Protein 8QMD (pdb70)

Foldseek 3Di:
DDDDDPPWDDDPQKTKDWDPFKFFLVVVQVVQVVVVWGFADDPADVSLVVVVVVDDAVFWAFGQWAQDVVVRAIDGVVRHGDDVVGADEDDDRDHQWGWTDHPSHIYTDGRGDMGITMIMDGD/DDDDDPPWDDDPNKTKDWDPFKFFLVVVQVVQVVVVWGFADDPADVSLVVVVVVDDAVFWAFGQWAQDVVVRAIDGVVRHGDDCVRADEPDDRDHQWGWTDHPSHIYTDGRGDMGITMIMDD/DDDDDPPWDDDDQKTKDWDPFKFFLVVVQVVQVVVVWGFADQPADVSLVVVLVPDDAPFWAFGQWAQDVVVRAIDGVVRHGDDCVGADEPDDNDHQWGWTAHNSHIYTDGRGDMGITMIMDGD/DVPDDDPQWDDDPQKTKHWDPFKFFLVVVQVVQVVVVWGFADQPADVSLVVVLVVDDAVFWAFGQWAQDVVVRAIDGVVRHGDDCVRADEDDDSDHQWGWTAHNSHIYTDGRGDIGITMIMDGD/DPDDDDPQWDDDPQKTKHWDPFKFFQVVVQVVQVVVVWGFADQDADVSLVVVLVVDDAVFWAFGQWAQDVVVRAIDGVVRHGDDCVGADEDDDRDHQWGWTAHNSHIYTDGRGDMGITMIMDGD/DPDDDDPQWDDDPQKTKDWDPFKFFLVVVQVVQVVVVWGFADQPADVSLVVVLVVDDAVFWEFGQWFQDVVVRAIDGVVRHGDDVVGADEPDDSDHQWGWTAHNSHIYTDGRGDMGITMIMDGD/DDDPQWDDDPQKTKHWDPFKFFLVVVQVVQVVVVWGFADDPADVSLVVVLVVDDAVFWAFGQWFQDVVVRAIDGVVRHGDDCVGADEPDDNDHQWGWTDHPSHIYTDGRGDIGITMIMDGD/DDDDDPPWDDDPQKTKDWDPFKFFLVVVQVVQVVVVWGFADQPADVSLVVVLVVDDAVFWAFGQWAQDVVVRAIDGVVRHGDDCVGADEDDDRDHQWGWTAHNSHIYTDGRGDMGITMIMDGD/DDDDDPPWDDDPQKTKDWDPFKFFLVVVQVVQVVVVWGFADDPADVSLVVVLVVDDAPFWAFGQWAQDVVVRAIDGVVRHGDDPVGADEDDDRDHQWGWTDHNSHIYTDGRGDMGITMIMDGD/DDDDPPWDDDPQKTKDWDPFKFFLVVVQVVQVVVVWGFADDDADVSLVVVLVVDDAQFWAFGQWAQDVVVRAIDGVVRHGDDCVGADEPDDSDHQWGWTAHRSHIYTDGRGDMGITMIMDGPD

Solvent-accessible surface area: 57070 Å² total; per-residue (Å²): 52,99,48,12,69,23,113,21,12,17,38,122,32,10,2,1,57,20,7,117,130,88,61,18,16,12,56,0,3,13,46,0,21,41,45,140,8,10,0,0,2,3,36,53,132,112,0,20,36,12,0,55,162,46,26,168,51,122,31,63,2,0,0,0,0,44,15,40,27,137,62,118,64,16,13,16,22,7,9,22,48,27,68,94,192,72,14,143,28,84,50,69,57,116,119,86,1,1,0,0,0,41,75,46,90,7,40,6,55,63,19,78,33,84,24,32,2,0,0,0,41,19,116,54,112,64,11,57,27,104,18,16,20,38,131,46,37,8,1,54,21,8,119,127,85,62,18,17,9,56,0,4,12,39,0,18,40,46,163,8,6,0,0,4,4,62,63,109,124,2,20,41,20,0,43,173,36,29,179,90,144,32,60,2,0,0,0,0,41,17,37,26,124,61,120,66,22,4,16,20,7,10,23,61,34,64,82,172,73,14,152,23,93,51,68,57,137,126,89,4,1,0,0,2,47,66,57,92,6,42,8,56,77,18,78,34,86,24,34,3,0,0,1,47,82,84,79,51,11,67,25,108,12,13,15,37,121,48,42,7,1,41,42,5,115,94,85,60,21,18,9,57,0,4,15,34,0,28,45,46,167,9,30,0,0,5,3,89,59,124,113,2,28,41,18,0,59,162,59,23,161,122,130,29,65,3,0,0,0,0,44,18,37,33,100,49,122,68,25,8,16,22,16,9,24,51,34,64,63,170,66,15,142,35,80,51,71,59,102,113,107,1,1,0,0,1,38,89,61,96,4,52,8,55,56,25,87,33,83,25,17,0,1,0,2,44,38,170,100,44,58,45,12,70,33,104,16,12,8,31,119,10,30,2,0,53,15,8,111,120,113,58,18,18,14,60,0,4,13,31,0,28,41,40,157,10,7,0,0,4,3,77,63,125,110,2,23,41,11,0,45,154,50,28,164,82,150,36,64,3,0,0,0,0,46,17,42,25,130,90,122,67,26,16,16,22,13,10,26,56,35,75,85,172,58,19,146,25,88,52,65,60,135,120,112,4,0,0,0,1,44,96,62,93,6,50,8,54,79,25,85,33,74,28,37,2,0,0,0,43,24,125,115,44,50,51,10,76,20,111,16,14,14,32,122,32,21,0,0,50,18,8,122,135,108,60,18,18,13,54,0,4,13,31,0,31,44,35,145,9,14,0,0,4,4,59,54,120,114,1,19,34,15,0,30,168,25,28,174,75,139,29,65,2,0,0,0,0,44,17,36,26,120,79,122,67,26,14,17,23,10,12,25,65,35,54,103,182,59,16,144,34,86,51,69,59,131,120,107,3,1,0,0,0,38,64,66,88,4,35,7,56,79,27,86,34,76,30,41,3,0,0,2,37,37,90,145,10,54,62,10,56,36,127,16,13,19,29,123,35,27,8,1,50,22,7,122,130,104,61,18,18,10,53,0,2,14,45,0,30,52,46,132,10,11,0,0,3,4,62,63,112,113,1,19,43,8,0,38,156,41,26,170,84,145,35,70,3,0,0,0,0,40,18,38,27,123,89,118,68,26,15,17,18,10,12,24,59,36,60,100,186,66,14,166,20,90,51,66,60,133,117,109,4,1,0,0,1,34,79,62,80,6,37,7,57,80,27,88,33,75,28,36,2,0,0,0,45,19,165,102,10,65,25,88,13,2,42,30,124,43,41,8,0,47,35,8,106,119,80,45,17,18,14,55,0,4,13,45,0,27,42,42,166,9,24,0,0,4,3,86,58,111,108,2,16,42,7,0,35,140,46,17,195,44,141,38,75,3,0,0,0,0,40,25,32,21,128,66,110,70,23,8,16,23,12,8,24,57,35,66,95,188,70,15,174,22,108,50,68,59,134,114,106,5,0,0,0,0,38,55,66,107,4,38,10,60,79,24,87,35,85,27,49,2,0,0,2,47,44,174,47,81,64,10,81,34,102,16,8,22,32,122,23,30,4,0,50,14,7,119,125,104,55,17,18,15,63,0,4,13,36,0,32,46,42,151,9,10,0,0,2,3,67,62,110,108,2,27,40,12,0,38,154,51,28,197,60,146,42,68,3,0,0,0,0,45,16,38,26,130,77,122,67,26,14,16,24,6,10,25,60,35,66,90,170,76,23,128,23,81,50,73,53,140,111,98,3,1,0,0,1,43,102,63,82,9,52,7,55,82,25,86,34,74,30,45,2,0,0,0,43,28,125,86,65,51,10,50,33,104,16,9,17,31,126,33,34,2,0,51,34,6,123,117,112,57,16,19,19,60,0,5,14,37,0,29,55,56,141,9,9,0,0,4,3,64,59,116,111,0,16,39,17,0,46,150,61,29,164,65,132,47,76,2,0,0,0,0,43,18,39,25,132,73,123,68,24,15,15,24,7,12,23,52,39,55,108,182,50,21,138,28,88,51,69,58,100,117,108,1,1,0,0,1,30,61,62,75,5,38,8,55,52,25,88,35,74,29,46,0,0,0,0,40,24,114,123,54,10,59,32,87,13,15,25,36,100,32,6,0,1,45,43,5,123,100,111,61,18,20,20,57,0,6,14,31,0,30,44,52,162,10,8,0,0,3,4,60,55,108,116,0,19,47,10,0,44,152,70,22,202,90,152,52,72,4,0,0,0,0,44,17,42,25,133,86,122,68,24,15,16,25,7,12,23,56,37,65,89,167,80,19,164,22,94,49,76,57,136,123,107,3,1,0,0,1,49,79,57,88,5,38,9,56,79,26,88,35,75,29,43,0,0,0,0,33,5,59,176

Sequence (1230 aa):
TVLCQSEWLKYQGKCYWFSNEMKSWSDSYVYCLERKSHLLIIHDQLEMAFIQKNLRQLNYVWIGLNFTSLKMTWTWVDGSPIDSKIFFIKGPAKENSCAAIKESKIFSETCSSVFKWICQYGTTVLCQSEWLKYQGKCYWFSNEMKSWSDSYVYCLERKSHLLIIHDQLEMAFIQKNLRQLNYVWIGLNFTSLKMTWTWVDGSPIDSKIFFIKGPAKENSCAAIKESKIFSETCSSVFKWICQYGTVLCQSEWLKYQGKCYWFSNEMKSWSDSYVYCLERKSHLLIIHDQLEMAFIQKNLRQLNYVWIGLNFTSLKMTWTWVDGSPIDSKIFFIKGPAKENSCAAIKESKIFSETCSSVFKWICQYGTQTVLCQSEWLKYQGKCYWFSNEMKSWSDSYVYCLERKSHLLIIHDQLEMAFIQKNLRQLNYVWIGLNFTSLKMTWTWVDGSPIDSKIFFIKGPAKENSCAAIKESKIFSETCSSVFKWICQYGTQTVLCQSEWLKYQGKCYWFSNEMKSWSDSYVYCLERKSHLLIIHDQLEMAFIQKNLRQLNYVWIGLNFTSLKMTWTWVDGSPIDSKIFFIKGPAKENSCAAIKESKIFSETCSSVFKWICQYGTQTVLCQSEWLKYQGKCYWFSNEMKSWSDSYVYCLERKSHLLIIHDQLEMAFIQKNLRQLNYVWIGLNFTSLKMTWTWVDGSPIDSKIFFIKGPAKENSCAAIKESKIFSETCSSVFKWICQYGTLCQSEWLKYQGKCYWFSNEMKSWSDSYVYCLERKSHLLIIHDQLEMAFIQKNLRQLNYVWIGLNFTSLKMTWTWVDGSPIDSKIFFIKGPAKENSCAAIKESKIFSETCSSVFKWICQYGTTVLCQSEWLKYQGKCYWFSNEMKSWSDSYVYCLERKSHLLIIHDQLEMAFIQKNLRQLNYVWIGLNFTSLKMTWTWVDGSPIDSKIFFIKGPAKENSCAAIKESKIFSETCSSVFKWICQYGTTVLCQSEWLKYQGKCYWFSNEMKSWSDSYVYCLERKSHLLIIHDQLEMAFIQKNLRQLNYVWIGLNFTSLKMTWTWVDGSPIDSKIFFIKGPAKENSCAAIKESKIFSETCSSVFKWICQYGTVLCQSEWLKYQGKCYWFSNEMKSWSDSYVYCLERKSHLLIIHDQLEMAFIQKNLRQLNYVWIGLNFTSLKMTWTWVDGSPIDSKIFFIKGPAKENSCAAIKESKIFSETCSSVFKWICQYGTH

Secondary structure (DSSP, 8-state):
--PPPTTPEEETTEEEEE-SS-B-HHHHHHHHHHTT-EE----SHHHHHHHHHT--SS--EEEEEEE-SSS-SEEETTSPBP-TTT--EES---TTEEEEEETTEEEEEETTS-BEEEEEE--/--S--STTPEEETTEEEEE-SS-B-HHHHHHHHHHTT-EE----SHHHHHHHHHT--SS--EEEEEEE-SSS-SEEETTSPBP-TTT--EES---TTEEEEEETTEEEEEETTS-BEEEEEE--/--PPPTT-EEETTEEEEE-SS-B-HHHHHHHHHHTT-EE----SHHHHHHHHHT--SSS-EEEEEEE-SSS-SEEETTSPBP-TTT--EES---TTEEEEEETTEEEEEETTS-BEEEEEE--/--PPPTTPEEETTEEEEE-SS-B-HHHHHHHHHHTT-EE----SHHHHHHHHHT--SSS-EEEEEEE-SSS-SEEETTSPBP-TTT--EES---TTEEEEEETTEEEEEETTS-BEEEEEE-/-----STT-EEETTEEEEE-SS-B-HHHHHHHHHHTT-EE----SHHHHHHHHHT--SS--EEEEEEE-SSS-SEEETTSPBP-TTT--EES---TTEEEEEETTEEEEEETTS-BEEEEEEE-/------TTPEEETTEEEEE-SS-B-HHHHHHHHHHTT-EE----SHHHHHHHHHT--SS--EEEEEEE-SSS-SEEETTSPBP-TTT--EES---TTEEEEEETTEEEEEETTS-BEEEEEE--/-PPTTPEEETTEEEEE-SS-B-HHHHHHHHHHTT-EE----SHHHHHHHHHTS-SS--EEEEEEE-SSS-SEEETTSPBP-TTT--EES---TTEEEEEETTEEEEEETTS-BEEEEEEE-/-----TTPEEETTEEEEE-SS-B-HHHHHHHHHHTT-EE----SHHHHHHHHHT--SS--EEEEEEE-SSS-SEEETTSPBP-TTT--EES---TTEEEEEETTEEEEEETTS-BEEEEEE--/----STT-EEETTEEEEE-SS-B-HHHHHHHHHHTT-EE----SHHHHHHHHHT--SS--EEEEEEE-SSS-SEEETTSPBP-TTT--EES---TTEEEEEETTEEEEEETTS-BEEEEEE--/---STT-EEETTEEEEE-SS-B-HHHHHHHHHHTT-EE----SHHHHHHHHHT--SSS-EEEEEEE-SSS-SEEETTSPBP-TTT--EES---TTEEEEEETTEEEEEETTS-BEEEEEEE--

InterPro domains:
  IPR001304 C-type lectin-like [PF00059] (133-230)
  IPR001304 C-type lectin-like [PS50041] (121-230)
  IPR001304 C-type lectin-like [SM00034] (114-230)
  IPR016186 C-type lectin-like/link domain superfamily [G3DSA:3.10.100.10] (107-231)
  IPR016187 C-type lectin fold [SSF56436] (109-231)
  IPR033992 Natural killer cell receptor-like, C-type lectin-like domain [cd03593] (114-230)
  IPR051379 C-type Lectin Receptor Immune Modulators [PTHR46746] (1-231)

Nearest PDB structures (foldseek):
  4iop-assembly1_B  TM=9.368E-01  e=1.782E-12  Homo sapiens
  5tzn-assembly2_W  TM=9.310E-01  e=4.386E-12  Mus musculus
  5tzn-assembly1_A  TM=9.303E-01  e=5.493E-12  Mus musculus
  3wh3-assembly1_A  TM=8.884E-01  e=5.878E-10  Homo sapiens
  8h4v-assembly2_B  TM=8.819E-01  e=5.282E-09  Bos taurus

Organism: Homo sapiens (NCBI:txid9606)

Radius of gyration: 33.98 Å; Cα contacts (8 Å, |Δi|>4): 2638; chains: 10; bounding box: 79×84×89 Å

B-factor: mean 96.49, std 35.88, range [35.94, 306.97]

GO terms:
  GO:0004888 transmembrane signaling receptor activity (F, IDA)
  GO:0051132 NK T cell activation (P, IDA)
  GO:0005886 plasma membrane (C, IC)
  GO:0004888 transmembrane signaling receptor activity (F, TAS)
  GO:0005886 plasma membrane (C, TAS)
  GO:0007166 cell surface receptor signaling pathway (P, TAS)
  GO:0016020 membrane (C, TAS)
  GO:0032393 MHC class I receptor activity (F, TAS)

Structure (mmCIF, N/CA/C/O backbone):
data_8QMD
#
_entry.id   8QMD
#
_cell.length_a   183.544
_cell.length_b   183.544
_cell.length_c   123.668
_cell.angle_alpha   90.000
_cell.angle_beta   90.000
_cell.angle_gamma   120.000
#
_symmetry.space_group_name_H-M   'P 61'
#
loop_
_entity.id
_entity.type
_entity.pdbx_description
1 polymer 'Killer cell lectin-like receptor subfamily F member 1'
2 non-polymer 2-acetamido-2-deoxy-beta-D-glucopyranose
3 water water
#
loop_
_atom_site.group_PDB
_atom_site.id
_atom_site.type_symbol
_atom_site.label_atom_id
_atom_site.label_alt_id
_atom_site.label_comp_id
_atom_site.label_asym_id
_atom_site.label_entity_id
_atom_site.label_seq_id
_atom_site.pdbx_PDB_ins_code
_atom_site.Cartn_x
_atom_site.Cartn_y
_atom_site.Cartn_z
_atom_site.occupancy
_atom_site.B_iso_or_equiv
_atom_site.auth_seq_id
_atom_site.auth_comp_id
_atom_site.auth_asym_id
_atom_site.auth_atom_id
_atom_site.pdbx_PDB_model_num
ATOM 1 N N . THR A 1 51 ? -97.128 25.722 19.596 1.000 125.779 51 THR C N 1
ATOM 2 C CA . THR A 1 51 ? -96.912 25.193 20.969 1.000 141.092 51 THR C CA 1
ATOM 3 C C . THR A 1 51 ? -95.741 25.877 21.697 1.000 139.062 51 THR C C 1
ATOM 4 O O . THR A 1 51 ? -95.477 25.429 22.797 1.000 183.217 51 THR C O 1
ATOM 8 N N . VAL A 1 52 ? -95.131 27.009 21.228 1.000 125.795 52 VAL C N 1
ATOM 9 C CA . VAL A 1 52 ? -93.783 27.448 21.593 1.000 107.500 52 VAL C CA 1
ATOM 10 C C . VAL A 1 52 ? -93.706 28.815 22.322 1.000 87.539 52 VAL C C 1
ATOM 11 O O . VAL A 1 52 ? -93.899 29.841 21.732 1.000 78.938 52 VAL C O 1
ATOM 15 N N . LEU A 1 53 ? -93.325 28.781 23.600 1.000 77.564 53 LEU C N 1
ATOM 16 C CA . LEU A 1 53 ? -93.673 29.680 24.689 1.000 74.041 53 LEU C CA 1
ATOM 17 C C . LEU A 1 53 ? -93.017 31.059 24.594 1.000 75.439 53 LEU C C 1
ATOM 18 O O . LEU A 1 53 ? -91.845 31.144 24.403 1.000 86.074 53 LEU C O 1
ATOM 23 N N . CYS A 1 54 ? -93.664 32.141 25.015 1.000 83.268 54 CYS C N 1
ATOM 24 C CA . CYS A 1 54 ? -93.027 33.463 25.109 1.000 74.573 54 CYS C CA 1
ATOM 25 C C . CYS A 1 54 ? -92.349 33.648 26.445 1.000 78.250 54 CYS C C 1
ATOM 26 O O . CYS A 1 54 ? -92.930 33.151 27.414 1.000 83.423 54 CYS C O 1
ATOM 29 N N . GLN A 1 55 ? -91.237 34.454 26.473 1.000 74.092 55 GLN C N 1
ATOM 30 C CA . GLN A 1 55 ? -90.544 34.873 27.709 1.000 80.852 55 GLN C CA 1
ATOM 31 C C . GLN A 1 55 ? -91.630 35.394 28.639 1.000 93.382 55 GLN C C 1
ATOM 32 O O . GLN A 1 55 ? -92.639 35.948 28.172 1.000 95.524 55 GLN C O 1
ATOM 38 N N . SER A 1 56 ? -91.490 35.138 29.949 1.000 89.992 56 SER C N 1
ATOM 39 C CA . SER A 1 56 ? -92.608 35.492 30.803 1.000 97.402 56 SER C CA 1
ATOM 40 C C . SER A 1 56 ? -92.858 36.999 30.717 1.000 99.498 56 SER C C 1
ATOM 41 O O . SER A 1 56 ? -91.915 37.774 30.564 1.000 122.585 56 SER C O 1
ATOM 44 N N . GLU A 1 57 ? -94.130 37.395 30.787 1.000 93.919 57 GLU C N 1
ATOM 45 C CA . GLU A 1 57 ? -94.572 38.777 30.700 1.000 86.417 57 GLU C CA 1
ATOM 46 C C . GLU A 1 57 ? -94.462 39.336 29.275 1.000 75.059 57 GLU C C 1
ATOM 47 O O . GLU A 1 57 ? -94.551 40.529 29.079 1.000 92.908 57 GLU C O 1
ATOM 53 N N . TRP A 1 58 ? -94.297 38.509 28.248 1.000 66.013 58 TRP C N 1
ATOM 54 C CA . TRP A 1 58 ? -94.461 38.950 26.864 1.000 60.998 58 TRP C CA 1
ATOM 55 C C . TRP A 1 58 ? -95.798 38.440 26.335 1.000 60.283 58 TRP C C 1
ATOM 56 O O . TRP A 1 58 ? -96.280 37.433 26.795 1.000 68.491 58 TRP C O 1
ATOM 67 N N . LEU A 1 59 ? -96.378 39.108 25.350 1.000 57.077 59 LEU C N 1
ATOM 68 C CA . LEU A 1 59 ? -97.592 38.660 24.691 1.000 59.237 59 LEU C CA 1
ATOM 69 C C . LEU A 1 59 ? -97.242 37.877 23.445 1.000 58.806 59 LEU C C 1
ATOM 70 O O . LEU A 1 59 ? -96.359 38.250 22.696 1.000 60.007 59 LEU C O 1
ATOM 75 N N . LYS A 1 60 ? -98.015 36.822 23.205 1.000 62.525 60 LYS C N 1
ATOM 76 C CA . LYS A 1 60 ? -97.862 36.028 22.006 1.000 62.284 60 LYS C CA 1
ATOM 77 C C . LYS A 1 60 ? -98.972 36.401 21.059 1.000 61.078 60 LYS C C 1
ATOM 78 O O . LYS A 1 60 ? -100.122 36.530 21.499 1.000 64.637 60 LYS C O 1
ATOM 84 N N . TYR A 1 61 ? -98.600 36.554 19.789 1.000 59.652 61 TYR C N 1
ATOM 85 C CA . TYR A 1 61 ? -99.578 36.730 18.718 1.000 65.304 61 TYR C CA 1
ATOM 86 C C . TYR A 1 61 ? -98.995 36.146 17.435 1.000 69.147 61 TYR C C 1
ATOM 87 O O . TYR A 1 61 ? -97.983 36.657 16.956 1.000 69.801 61 TYR C O 1
ATOM 96 N N . GLN A 1 62 ? -99.697 35.151 16.870 1.000 73.806 62 GLN C N 1
ATOM 97 C CA . GLN A 1 62 ? -99.323 34.475 15.641 1.000 84.283 62 GLN C CA 1
ATOM 98 C C . GLN A 1 62 ? -97.813 34.205 15.564 1.000 87.773 62 GLN C C 1
ATOM 99 O O . GLN A 1 62 ? -97.090 34.707 14.689 1.000 78.359 62 GLN C O 1
ATOM 105 N N . GLY A 1 63 ? -97.332 33.435 16.554 1.000 93.837 63 GLY C N 1
ATOM 106 C CA . GLY A 1 63 ? -95.973 32.907 16.518 1.000 86.699 63 GLY C CA 1
ATOM 107 C C . GLY A 1 63 ? -94.871 33.929 16.744 1.000 81.053 63 GLY C C 1
ATOM 108 O O . GLY A 1 63 ? -93.705 33.561 16.621 1.000 90.128 63 GLY C O 1
ATOM 109 N N . LYS A 1 64 ? -95.238 35.188 17.036 1.000 73.578 64 LYS C N 1
ATOM 110 C CA . LYS A 1 64 ? -94.333 36.230 17.461 1.000 58.059 64 LYS C CA 1
ATOM 111 C C . LYS A 1 64 ? -94.624 36.592 18.915 1.000 58.440 64 LYS C C 1
ATOM 112 O O . LYS A 1 64 ? -95.754 36.397 19.405 1.000 61.509 64 LYS C O 1
ATOM 118 N N . CYS A 1 65 ? -93.596 37.110 19.613 1.000 61.165 65 CYS C N 1
ATOM 119 C CA . CYS A 1 65 ? -93.744 37.602 20.978 1.000 67.807 65 CYS C CA 1
ATOM 120 C C . CYS A 1 65 ? -93.423 39.072 21.071 1.000 63.935 65 CYS C C 1
ATOM 121 O O . CYS A 1 65 ? -92.469 39.512 20.456 1.000 65.320 65 CYS C O 1
ATOM 124 N N . TYR A 1 66 ? -94.223 39.773 21.873 1.000 61.318 66 TYR C N 1
ATOM 125 C CA . TYR A 1 66 ? -94.216 41.218 21.909 1.000 56.167 66 TYR C CA 1
ATOM 126 C C . TYR A 1 66 ? -93.990 41.636 23.345 1.000 60.347 66 TYR C C 1
ATOM 127 O O . TYR A 1 66 ? -94.532 41.003 24.243 1.000 63.801 66 TYR C O 1
ATOM 136 N N . TRP A 1 67 ? -93.169 42.684 23.521 1.000 57.227 67 TRP C N 1
ATOM 137 C CA . TRP A 1 67 ? -92.974 43.338 24.806 1.000 59.239 67 TRP C CA 1
ATOM 138 C C . TRP A 1 67 ? -93.188 44.841 24.654 1.000 59.872 67 TRP C C 1
ATOM 139 O O . TRP A 1 67 ? -92.508 45.465 23.855 1.000 63.639 67 TRP C O 1
ATOM 150 N N . PHE A 1 68 ? -94.149 45.381 25.406 1.000 57.263 68 PHE C N 1
ATOM 151 C CA . PHE A 1 68 ? -94.546 46.767 25.377 1.000 56.025 68 PHE C CA 1
ATOM 152 C C . PHE A 1 68 ? -93.977 47.456 26.622 1.000 53.082 68 PHE C C 1
ATOM 153 O O . PHE A 1 68 ? -94.260 47.037 27.728 1.000 46.212 68 PHE C O 1
ATOM 161 N N . SER A 1 69 ? -93.203 48.534 26.439 1.000 55.863 69 SER C N 1
ATOM 162 C CA . SER A 1 69 ? -92.411 49.098 27.528 1.000 59.116 69 SER C CA 1
ATOM 163 C C . SER A 1 69 ? -93.245 50.001 28.420 1.000 68.388 69 SER C C 1
ATOM 164 O O . SER A 1 69 ? -94.291 50.489 27.968 1.000 72.471 69 SER C O 1
ATOM 167 N N . ASN A 1 70 ? -92.763 50.221 29.646 1.000 78.152 70 ASN C N 1
ATOM 168 C CA . ASN A 1 70 ? -93.350 51.245 30.493 1.000 96.047 70 ASN C CA 1
ATOM 169 C C . ASN A 1 70 ? -92.450 52.460 30.536 1.000 104.428 70 ASN C C 1
ATOM 170 O O . ASN A 1 70 ? -92.951 53.563 30.449 1.000 124.080 70 ASN C O 1
ATOM 175 N N . GLU A 1 71 ? -91.135 52.225 30.600 1.000 102.488 71 GLU C N 1
ATOM 176 C CA . GLU A 1 71 ? -90.138 53.283 30.504 1.000 81.770 71 GLU C CA 1
ATOM 177 C C . GLU A 1 71 ? -90.118 53.826 29.073 1.000 74.276 71 GLU C C 1
ATOM 178 O O . GLU A 1 71 ? -90.755 53.290 28.166 1.000 64.346 71 GLU C O 1
ATOM 184 N N . MET A 1 72 ? -89.448 54.981 28.922 1.000 71.107 72 MET C N 1
ATOM 185 C CA . MET A 1 72 ? -89.242 55.635 27.637 1.000 58.450 72 MET C CA 1
ATOM 186 C C . MET A 1 72 ? -87.754 55.884 27.373 1.000 50.846 72 MET C C 1
ATOM 187 O O . MET A 1 72 ? -86.990 56.025 28.332 1.000 49.309 72 MET C O 1
ATOM 192 N N . LYS A 1 73 ? -87.343 55.865 26.094 1.000 44.358 73 LYS C N 1
ATOM 193 C CA . LYS A 1 73 ? -85.968 56.141 25.705 1.000 46.337 73 LYS C CA 1
ATOM 194 C C . LYS A 1 73 ? -85.819 56.488 24.234 1.000 47.620 73 LYS C C 1
ATOM 195 O O . LYS A 1 73 ? -86.774 56.384 23.471 1.000 43.960 73 LYS C O 1
ATOM 201 N N . SER A 1 74 ? -84.603 56.929 23.873 1.000 52.909 74 SER C N 1
ATOM 202 C CA . SER A 1 74 ? -84.274 57.220 22.484 1.000 55.536 74 SER C CA 1
ATOM 203 C C . SER A 1 74 ? -84.431 55.959 21.651 1.000 52.136 74 SER C C 1
ATOM 204 O O . SER A 1 74 ? -84.357 54.839 22.173 1.000 52.922 74 SER C O 1
ATOM 207 N N . TRP A 1 75 ? -84.671 56.151 20.361 1.000 51.296 75 TRP C N 1
ATOM 208 C CA . TRP A 1 75 ? -84.827 55.031 19.454 1.000 52.149 75 TRP C CA 1
ATOM 209 C C . TRP A 1 75 ? -83.635 54.072 19.568 1.000 58.425 75 TRP C C 1
ATOM 210 O O . TRP A 1 75 ? -83.860 52.903 19.818 1.000 59.812 75 TRP C O 1
ATOM 221 N N . SER A 1 76 ? -82.392 54.583 19.482 1.000 69.927 76 SER C N 1
ATOM 222 C CA . SER A 1 76 ? -81.172 53.791 19.656 1.000 66.554 76 SER C CA 1
ATOM 223 C C . SER A 1 76 ? -81.162 53.035 20.983 1.000 57.649 76 SER C C 1
ATOM 224 O O . SER A 1 76 ? -80.921 51.833 20.997 1.000 66.313 76 SER C O 1
ATOM 227 N N . ASP A 1 77 ? -81.496 53.707 22.082 1.000 53.042 77 ASP C N 1
ATOM 228 C CA . ASP A 1 77 ? -81.479 53.111 23.407 1.000 54.683 77 ASP C CA 1
ATOM 229 C C . ASP A 1 77 ? -82.501 51.999 23.478 1.000 48.903 77 ASP C C 1
ATOM 230 O O . ASP A 1 77 ? -82.210 50.955 24.051 1.000 51.198 77 ASP C O 1
ATOM 235 N N . SER A 1 78 ? -83.671 52.229 22.872 1.000 47.394 78 SER C N 1
ATOM 236 C CA . SER A 1 78 ? -84.754 51.258 22.780 1.000 44.913 78 SER C CA 1
ATOM 237 C C . SER A 1 78 ? -84.272 50.052 22.022 1.000 43.957 78 SER C C 1
ATOM 238 O O . SER A 1 78 ? -84.405 48.950 22.509 1.000 46.942 78 SER C O 1
ATOM 241 N N . TYR A 1 79 ? -83.706 50.290 20.851 1.000 46.913 79 TYR C N 1
ATOM 242 C CA . TYR A 1 79 ? -83.154 49.241 20.006 1.000 51.810 79 TYR C CA 1
ATOM 243 C C . TYR A 1 79 ? -82.115 48.410 20.761 1.000 50.950 79 TYR C C 1
ATOM 244 O O . TYR A 1 79 ? -82.121 47.201 20.653 1.000 48.507 79 TYR C O 1
ATOM 253 N N . VAL A 1 80 ? -81.257 49.055 21.549 1.000 53.866 80 VAL C N 1
ATOM 254 C CA . VAL A 1 80 ? -80.274 48.320 22.327 1.000 53.411 80 VAL C CA 1
ATOM 255 C C . VAL A 1 80 ? -80.996 47.395 23.282 1.000 52.592 80 VAL C C 1
ATOM 256 O O . VAL A 1 80 ? -80.633 46.242 23.354 1.000 57.384 80 VAL C O 1
ATOM 260 N N . TYR A 1 81 ? -82.013 47.921 23.938 1.000 53.047 81 TYR C N 1
ATOM 261 C CA . TYR A 1 81 ? -82.814 47.191 24.912 1.000 60.747 81 TYR C CA 1
ATOM 262 C C . TYR A 1 81 ? -83.355 45.907 24.278 1.000 58.079 81 TYR C C 1
ATOM 263 O O . TYR A 1 81 ? -83.239 44.837 24.870 1.000 56.306 81 TYR C O 1
ATOM 272 N N . CYS A 1 82 ? -83.902 46.025 23.070 1.000 54.769 82 CYS C N 1
ATOM 273 C CA . CYS A 1 82 ? -84.422 44.864 22.371 1.000 62.208 82 CYS C CA 1
ATOM 274 C C . CYS A 1 82 ? -83.306 43.883 22.003 1.000 61.937 82 CYS C C 1
ATOM 275 O O . CYS A 1 82 ? -83.436 42.694 22.262 1.000 61.949 82 CYS C O 1
ATOM 278 N N . LEU A 1 83 ? -82.207 44.399 21.436 1.000 59.817 83 LEU C N 1
ATOM 279 C CA . LEU A 1 83 ? -81.117 43.580 20.937 1.000 52.700 83 LEU C CA 1
ATOM 280 C C . LEU A 1 83 ? -80.538 42.770 22.081 1.000 55.936 83 LEU C C 1
ATOM 281 O O . LEU A 1 83 ? -80.366 41.566 21.938 1.000 54.717 83 LEU C O 1
ATOM 286 N N . GLU A 1 84 ? -80.325 43.408 23.234 1.000 62.754 84 GLU C N 1
ATOM 287 C CA . GLU A 1 84 ? -79.769 42.740 24.398 1.000 69.881 84 GLU C CA 1
ATOM 288 C C . GLU A 1 84 ? -80.644 41.587 24.846 1.000 62.470 84 GLU C C 1
ATOM 289 O O . GLU A 1 84 ? -80.142 40.623 25.413 1.000 66.209 84 GLU C O 1
ATOM 295 N N . ARG A 1 85 ? -81.941 41.698 24.568 1.000 60.770 85 ARG C N 1
ATOM 296 C CA . ARG A 1 85 ? -82.936 40.706 24.944 1.000 64.473 85 ARG C CA 1
ATOM 297 C C . ARG A 1 85 ? -83.209 39.717 23.804 1.000 61.441 85 ARG C C 1
ATOM 298 O O . ARG A 1 85 ? -84.223 39.078 23.796 1.000 65.460 85 ARG C O 1
ATOM 306 N N . LYS A 1 86 ? -82.277 39.578 22.877 1.000 64.030 86 LYS C N 1
ATOM 307 C CA . LYS A 1 86 ? -82.339 38.717 21.702 1.000 62.105 86 LYS C CA 1
ATOM 308 C C . LYS A 1 86 ? -83.625 38.992 20.944 1.000 54.175 86 LYS C C 1
ATOM 309 O O . LYS A 1 86 ? -84.245 38.082 20.542 1.000 55.956 86 LYS C O 1
ATOM 315 N N . SER A 1 87 ? -84.010 40.242 20.727 1.000 54.227 87 SER C N 1
ATOM 316 C CA . SER A 1 87 ? -85.188 40.604 19.944 1.000 56.581 87 SER C CA 1
ATOM 317 C C . SER A 1 87 ? -84.928 41.905 19.181 1.000 57.256 87 SER C C 1
ATOM 318 O O . SER A 1 87 ? -83.813 42.368 19.184 1.000 64.733 87 SER C O 1
ATOM 321 N N . HIS A 1 88 ? -85.929 42.504 18.548 1.000 55.606 88 HIS C N 1
ATOM 322 C CA . HIS A 1 88 ? -85.742 43.761 17.833 1.000 61.228 88 HIS C CA 1
ATOM 323 C C . HIS A 1 88 ? -86.964 44.667 18.042 1.000 66.529 88 HIS C C 1
ATOM 324 O O . HIS A 1 88 ? -87.987 44.219 18.546 1.000 66.080 88 HIS C O 1
ATOM 331 N N . LEU A 1 89 ? -86.855 45.931 17.631 1.000 57.565 89 LEU C N 1
ATOM 332 C CA . LEU A 1 89 ? -87.994 46.806 17.596 1.000 57.699 89 LEU C CA 1
ATOM 333 C C . LEU A 1 89 ? -89.016 46.278 16.587 1.000 64.476 89 LEU C C 1
ATOM 334 O O . LEU A 1 89 ? -88.640 45.692 15.563 1.000 57.492 89 LEU C O 1
ATOM 339 N N . LEU A 1 90 ? -90.295 46.522 16.934 1.000 59.994 90 LEU C N 1
ATOM 340 C CA . LEU A 1 90 ? -91.484 45.973 16.322 1.000 54.811 90 LEU C CA 1
ATOM 341 C C . LEU A 1 90 ? -91.479 46.225 14.824 1.000 55.181 90 LEU C C 1
ATOM 342 O O . LEU A 1 90 ? -91.352 47.359 14.410 1.000 66.758 90 LEU C O 1
ATOM 347 N N . ILE A 1 91 ? -91.599 45.155 14.041 1.000 53.286 91 ILE C N 1
ATOM 348 C CA . ILE A 1 91 ? -91.811 45.205 12.604 1.000 53.746 91 ILE C CA 1
ATOM 349 C C . ILE A 1 91 ? -93.234 44.757 12.339 1.000 54.840 91 ILE C C 1
ATOM 350 O O . ILE A 1 91 ? -93.582 43.644 12.656 1.000 62.659 91 ILE C O 1
ATOM 355 N N . ILE A 1 92 ? -94.027 45.623 11.716 1.000 56.683 92 ILE C N 1
ATOM 356 C CA . ILE A 1 92 ? -95.386 45.283 11.369 1.000 58.851 92 ILE C CA 1
ATOM 357 C C . ILE A 1 92 ? -95.442 44.667 9.977 1.000 64.940 92 ILE C C 1
ATOM 358 O O . ILE A 1 92 ? -95.210 45.326 8.987 1.000 62.036 92 ILE C O 1
ATOM 363 N N . HIS A 1 93 ? -95.822 43.379 9.948 1.000 71.519 93 HIS C N 1
ATOM 364 C CA . HIS A 1 93 ? -95.817 42.541 8.757 1.000 69.754 93 HIS C CA 1
ATOM 365 C C . HIS A 1 93 ? -97.061 42.817 7.919 1.000 75.304 93 HIS C C 1
ATOM 366 O O . HIS A 1 93 ? -96.948 42.863 6.695 1.000 86.485 93 HIS C O 1
ATOM 373 N N . ASP A 1 94 ? -98.217 43.067 8.559 1.000 82.263 94 ASP C N 1
ATOM 374 C CA . ASP A 1 94 ? -99.514 43.163 7.903 1.000 93.482 94 ASP C CA 1
ATOM 375 C C . ASP A 1 94 ? -100.520 43.933 8.757 1.000 84.713 94 ASP C C 1
ATOM 376 O O . ASP A 1 94 ? -100.274 44.282 9.914 1.000 77.019 94 ASP C O 1
ATOM 381 N N . GLN A 1 95 ? -101.709 44.103 8.180 1.000 78.365 95 GLN C N 1
ATOM 382 C CA . GLN A 1 95 ? -102.753 44.919 8.770 1.000 87.669 95 GLN C CA 1
ATOM 383 C C . GLN A 1 95 ? -103.283 44.280 10.044 1.000 84.062 95 GLN C C 1
ATOM 384 O O . GLN A 1 95 ? -103.606 44.985 10.991 1.000 83.641 95 GLN C O 1
ATOM 390 N N . LEU A 1 96 ? -103.335 42.945 10.060 1.000 88.688 96 LEU C N 1
ATOM 391 C CA . LEU A 1 96 ? -103.917 42.204 11.172 1.000 89.677 96 LEU C CA 1
ATOM 392 C C . LEU A 1 96 ? -103.038 42.348 12.430 1.000 84.028 96 LEU C C 1
ATOM 393 O O . LEU A 1 96 ? -103.547 42.512 13.534 1.000 80.017 96 LEU C O 1
ATOM 398 N N . GLU A 1 97 ? -101.716 42.312 12.233 1.000 76.535 97 GLU C N 1
ATOM 399 C CA . GLU A 1 97 ? -100.715 42.562 13.253 1.000 74.211 97 GLU C CA 1
ATOM 400 C C . GLU A 1 97 ? -100.805 44.002 13.739 1.000 69.811 97 GLU C C 1
ATOM 401 O O . GLU A 1 97 ? -100.631 44.266 14.936 1.000 68.733 97 GLU C O 1
ATOM 407 N N . MET A 1 98 ? -101.093 44.924 12.808 1.000 66.032 98 MET C N 1
ATOM 408 C CA . MET A 1 98 ? -101.331 46.310 13.168 1.000 75.936 98 MET C CA 1
ATOM 409 C C . MET A 1 98 ? -102.434 46.412 14.218 1.000 76.054 98 MET C C 1
ATOM 410 O O . MET A 1 98 ? -102.210 47.007 15.288 1.000 64.878 98 MET C O 1
ATOM 415 N N . ALA A 1 99 ? -103.567 45.719 13.921 1.000 75.255 99 ALA C N 1
ATOM 416 C CA . ALA A 1 99 ? -104.743 45.586 14.763 1.000 68.937 99 ALA C CA 1
ATOM 417 C C . ALA A 1 99 ? -104.381 45.139 16.171 1.000 72.499 99 ALA C C 1
ATOM 418 O O . ALA A 1 99 ? -104.832 45.770 17.131 1.000 71.710 99 ALA C O 1
ATOM 420 N N . PHE A 1 100 ? -103.566 44.062 16.260 1.000 70.755 100 PHE C N 1
ATOM 421 C CA . PHE A 1 100 ? -103.125 43.486 17.515 1.000 63.946 100 PHE C CA 1
ATOM 422 C C . PHE A 1 100 ? -102.369 44.512 18.336 1.000 64.868 100 PHE C C 1
ATOM 423 O O . PHE A 1 100 ? -102.669 44.623 19.532 1.000 63.344 100 PHE C O 1
ATOM 431 N N . ILE A 1 101 ? -101.393 45.219 17.700 1.000 61.187 101 ILE C N 1
ATOM 432 C CA . ILE A 1 101 ? -100.575 46.224 18.363 1.000 60.720 101 ILE C CA 1
ATOM 433 C C . ILE A 1 101 ? -101.487 47.298 18.963 1.000 64.744 101 ILE C C 1
ATOM 434 O O . ILE A 1 101 ? -101.386 47.631 20.156 1.000 60.396 101 ILE C O 1
ATOM 439 N N . GLN A 1 102 ? -102.449 47.756 18.146 1.000 65.719 102 GLN C N 1
ATOM 440 C CA . GLN A 1 102 ? -103.313 48.866 18.492 1.000 67.757 102 GLN C CA 1
ATOM 441 C C . GLN A 1 102 ? -104.168 48.538 19.696 1.000 70.945 102 GLN C C 1
ATOM 442 O O . GLN A 1 102 ? -104.371 49.424 20.512 1.000 90.322 102 GLN C O 1
ATOM 448 N N . LYS A 1 103 ? -104.647 47.287 19.811 1.000 71.836 103 LYS C N 1
ATOM 449 C CA . LYS A 1 103 ? -105.396 46.805 20.970 1.000 79.581 103 LYS C CA 1
ATOM 450 C C . LYS A 1 103 ? -104.586 46.942 22.261 1.000 78.379 103 LYS C C 1
ATOM 451 O O . LYS A 1 103 ? -105.211 47.091 23.309 1.000 75.243 103 LYS C O 1
ATOM 457 N N . ASN A 1 104 ? -103.232 46.927 22.202 1.000 79.251 104 ASN C N 1
ATOM 458 C CA . ASN A 1 104 ? -102.420 46.917 23.421 1.000 85.211 104 ASN C CA 1
ATOM 459 C C . ASN A 1 104 ? -101.760 48.254 23.731 1.000 80.817 104 ASN C C 1
ATOM 460 O O . ASN A 1 104 ? -100.912 48.334 24.620 1.000 94.041 104 ASN C O 1
ATOM 465 N N . LEU A 1 105 ? -102.197 49.300 23.033 1.000 76.518 105 LEU C N 1
ATOM 466 C CA . LEU A 1 105 ? -101.619 50.625 23.160 1.000 85.866 105 LEU C CA 1
ATOM 467 C C . LEU A 1 105 ? -102.694 51.607 23.623 1.000 115.537 105 LEU C C 1
ATOM 468 O O . LEU A 1 105 ? -103.768 51.722 23.018 1.000 126.246 105 LEU C O 1
ATOM 473 N N . ARG A 1 106 ? -102.385 52.340 24.707 1.000 134.965 106 ARG C N 1
ATOM 474 C CA . ARG A 1 106 ? -103.017 53.622 24.992 1.000 137.204 106 ARG C CA 1
ATOM 475 C C . ARG A 1 106 ? -102.520 54.599 23.925 1.000 165.208 106 ARG C C 1
ATOM 476 O O . ARG A 1 106 ? -101.306 54.806 23.747 1.000 146.502 106 ARG C O 1
ATOM 484 N N . GLN A 1 107 ? -103.498 55.126 23.162 1.000 186.266 107 GLN C N 1
ATOM 485 C CA . GLN A 1 107 ? -103.298 56.211 22.223 1.000 185.105 107 GLN C CA 1
ATOM 486 C C . GLN A 1 107 ? -102.876 57.436 23.016 1.000 167.977 107 GLN C C 1
ATOM 487 O O . GLN A 1 107 ? -102.906 57.405 24.242 1.000 164.393 107 GLN C O 1
ATOM 493 N N . LEU A 1 108 ? -102.434 58.484 22.311 1.000 148.067 108 LEU C N 1
ATOM 494 C CA . LEU A 1 108 ? -101.878 59.693 22.915 1.000 156.791 108 LEU C CA 1
ATOM 495 C C . LEU A 1 108 ? -100.575 59.364 23.647 1.000 154.474 108 LEU C C 1
ATOM 496 O O . LEU A 1 108 ? -100.249 59.893 24.687 1.000 176.359 108 LEU C O 1
ATOM 501 N N . ASN A 1 109 ? -99.820 58.475 23.021 1.000 125.065 109 ASN C N 1
ATOM 502 C CA . ASN A 1 109 ? -98.537 58.015 23.488 1.000 97.166 109 ASN C CA 1
ATOM 503 C C . ASN A 1 109 ? -97.787 57.578 22.252 1.000 87.192 109 ASN C C 1
ATOM 504 O O . ASN A 1 109 ? -98.226 56.653 21.541 1.000 106.844 109 ASN C O 1
ATOM 509 N N . TYR A 1 110 ? -96.671 58.283 22.009 1.000 69.932 110 TYR C N 1
ATOM 510 C CA . TYR A 1 110 ? -95.727 57.861 21.000 1.000 58.083 110 TYR C CA 1
ATOM 511 C C . TYR A 1 110 ? -95.000 56.603 21.462 1.000 54.901 110 TYR C C 1
ATOM 512 O O . TYR A 1 110 ? -94.577 56.501 22.615 1.000 54.245 110 TYR C O 1
ATOM 521 N N . VAL A 1 111 ? -94.903 55.659 20.517 1.000 52.370 111 VAL C N 1
ATOM 522 C CA . VAL A 1 111 ? -94.266 54.369 20.727 1.000 52.255 111 VAL C CA 1
ATOM 523 C C . VAL A 1 111 ? -93.345 54.072 19.546 1.000 58.683 111 VAL C C 1
ATOM 524 O O . VAL A 1 111 ? -93.800 53.892 18.431 1.000 65.221 111 VAL C O 1
ATOM 528 N N . TRP A 1 112 ? -92.046 53.999 19.835 1.000 62.295 112 TRP C N 1
ATOM 529 C CA . TRP A 1 112 ? -91.018 53.680 18.865 1.000 52.780 112 TRP C CA 1
ATOM 530 C C . TRP A 1 112 ? -91.280 52.317 18.265 1.000 53.278 112 TRP C C 1
ATOM 531 O O . TRP A 1 112 ? -91.623 51.381 19.001 1.000 51.543 112 TRP C O 1
ATOM 542 N N . ILE A 1 113 ? -91.066 52.267 16.953 1.000 50.262 113 ILE C N 1
ATOM 543 C CA . ILE A 1 113 ? -91.142 50.983 16.262 1.000 49.310 113 ILE C CA 1
ATOM 544 C C . ILE A 1 113 ? -89.872 50.753 15.439 1.000 53.157 113 ILE C C 1
ATOM 545 O O . ILE A 1 113 ? -89.077 51.662 15.255 1.000 52.865 113 ILE C O 1
ATOM 550 N N . GLY A 1 114 ? -89.660 49.546 14.927 1.000 51.108 114 GLY C N 1
ATOM 551 C CA . GLY A 1 114 ? -88.430 49.242 14.218 1.000 50.438 114 GLY C CA 1
ATOM 552 C C . GLY A 1 114 ? -88.405 49.725 12.762 1.000 54.928 114 GLY C C 1
ATOM 553 O O . GLY A 1 114 ? -88.234 48.920 11.846 1.000 53.536 114 GLY C O 1
ATOM 554 N N . LEU A 1 115 ? -88.485 51.045 12.554 1.000 53.776 115 LEU C N 1
ATOM 555 C CA . LEU A 1 115 ? -88.534 51.611 11.218 1.000 55.920 115 LEU C CA 1
ATOM 556 C C . LEU A 1 115 ? -87.808 52.948 11.282 1.000 60.327 115 LEU C C 1
ATOM 557 O O . LEU A 1 115 ? -87.998 53.710 12.205 1.000 65.183 115 LEU C O 1
ATOM 562 N N . ASN A 1 116 ? -86.974 53.255 10.288 1.000 58.679 116 ASN C N 1
ATOM 563 C CA . ASN A 1 116 ? -86.214 54.491 10.304 1.000 58.158 116 ASN C CA 1
ATOM 564 C C . ASN A 1 116 ? -85.837 54.920 8.892 1.000 62.185 116 ASN C C 1
ATOM 565 O O . ASN A 1 116 ? -86.002 54.155 7.955 1.000 57.895 116 ASN C O 1
ATOM 570 N N . PHE A 1 117 ? -85.375 56.172 8.777 1.000 61.578 117 PHE C N 1
ATOM 571 C CA . PHE A 1 117 ? -85.030 56.739 7.489 1.000 70.334 117 PHE C CA 1
ATOM 572 C C . PHE A 1 117 ? -83.534 56.599 7.263 1.000 82.314 117 PHE C C 1
ATOM 573 O O . PHE A 1 117 ? -82.757 57.324 7.889 1.000 86.315 117 PHE C O 1
ATOM 581 N N . THR A 1 118 ? -83.186 55.670 6.341 1.000 86.555 118 THR C N 1
ATOM 582 C CA . THR A 1 118 ? -81.831 55.302 5.975 1.000 98.023 118 THR C CA 1
ATOM 583 C C . THR A 1 118 ? -81.071 56.518 5.469 1.000 125.274 118 THR C C 1
ATOM 584 O O . THR A 1 118 ? -80.113 56.942 6.131 1.000 143.335 118 THR C O 1
ATOM 588 N N . SER A 1 119 ? -81.503 57.036 4.304 1.000 127.232 119 SER C N 1
ATOM 589 C CA . SER A 1 119 ? -80.778 58.069 3.555 1.000 154.266 119 SER C CA 1
ATOM 590 C C . SER A 1 119 ? -79.417 57.554 3.070 1.000 167.480 119 SER C C 1
ATOM 591 O O . SER A 1 119 ? -78.428 58.286 3.010 1.000 140.160 119 SER C O 1
ATOM 594 N N . LEU A 1 120 ? -79.363 56.259 2.771 1.000 192.289 120 LEU C N 1
ATOM 595 C CA . LEU A 1 120 ? -78.373 55.786 1.824 1.000 175.506 120 LEU C CA 1
ATOM 596 C C . LEU A 1 120 ? -79.160 55.306 0.610 1.000 159.908 120 LEU C C 1
ATOM 597 O O . LEU A 1 120 ? -78.901 55.769 -0.497 1.000 128.017 120 LEU C O 1
ATOM 602 N N . LYS A 1 121 ? -80.186 54.466 0.867 1.000 172.286 121 LYS C N 1
ATOM 603 C CA . LYS A 1 121 ? -81.172 54.101 -0.143 1.000 165.181 121 LYS C CA 1
ATOM 604 C C . LYS A 1 121 ? -82.319 55.113 -0.171 1.000 148.813 121 LYS C C 1
ATOM 605 O O . LYS A 1 121 ? -83.171 55.045 -1.065 1.000 142.977 121 LYS C O 1
ATOM 611 N N . MET A 1 122 ? -82.321 56.045 0.810 1.000 126.395 122 MET C N 1
ATOM 612 C CA . MET A 1 122 ? -83.105 57.273 0.805 1.000 126.516 122 MET C CA 1
ATOM 613 C C . MET A 1 122 ? -84.596 56.943 0.822 1.000 109.088 122 MET C C 1
ATOM 614 O O . MET A 1 122 ? -85.398 57.640 0.192 1.000 113.159 122 MET C O 1
ATOM 619 N N . THR A 1 123 ? -84.928 55.836 1.494 1.000 97.674 123 THR C N 1
ATOM 620 C CA . THR A 1 123 ? -86.294 55.419 1.773 1.000 102.770 123 THR C CA 1
ATOM 621 C C . THR A 1 123 ? -86.356 54.966 3.224 1.000 89.639 123 THR C C 1
ATOM 622 O O . THR A 1 123 ? -85.342 54.738 3.853 1.000 76.112 123 THR C O 1
ATOM 626 N N . TRP A 1 124 ? -87.570 54.836 3.744 1.000 87.381 124 TRP C N 1
ATOM 627 C CA . TRP A 1 124 ? -87.732 54.194 5.029 1.000 69.037 124 TRP C CA 1
ATOM 628 C C . TRP A 1 124 ? -87.546 52.701 4.853 1.000 71.218 124 TRP C C 1
ATOM 629 O O . TRP A 1 124 ? -88.187 52.105 4.005 1.000 80.735 124 TRP C O 1
ATOM 640 N N . THR A 1 125 ? -86.680 52.128 5.685 1.000 70.257 125 THR C N 1
ATOM 641 C CA . THR A 1 125 ? -86.574 50.675 5.811 1.000 74.940 125 THR C CA 1
ATOM 642 C C . THR A 1 125 ? -86.901 50.261 7.247 1.000 68.857 125 THR C C 1
ATOM 643 O O . THR A 1 125 ? -86.589 50.942 8.199 1.000 63.981 125 THR C O 1
ATOM 647 N N . TRP A 1 126 ? -87.609 49.140 7.356 1.000 70.296 126 TRP C N 1
ATOM 648 C CA . TRP A 1 126 ? -87.755 48.396 8.591 1.000 65.292 126 TRP C CA 1
ATOM 649 C C . TRP A 1 126 ? -86.389 47.902 9.017 1.000 63.636 126 TRP C C 1
ATOM 650 O O . TRP A 1 126 ? -85.470 47.825 8.226 1.000 76.187 126 TRP C O 1
ATOM 661 N N . VAL A 1 127 ? -86.299 47.533 10.275 1.000 53.156 127 VAL C N 1
ATOM 662 C CA . VAL A 1 127 ? -85.124 47.022 10.942 1.000 48.638 127 VAL C CA 1
ATOM 663 C C . VAL A 1 127 ? -84.699 45.672 10.370 1.000 51.470 127 VAL C C 1
ATOM 664 O O . VAL A 1 127 ? -83.537 45.343 10.427 1.000 61.218 127 VAL C O 1
ATOM 668 N N . ASP A 1 128 ? -85.622 44.927 9.765 1.000 57.183 128 ASP C N 1
ATOM 669 C CA . ASP A 1 128 ? -85.502 43.781 8.872 1.000 54.747 128 ASP C CA 1
ATOM 670 C C . ASP A 1 128 ? -84.577 44.080 7.719 1.000 53.653 128 ASP C C 1
ATOM 671 O O . ASP A 1 128 ? -83.875 43.169 7.276 1.000 57.279 128 ASP C O 1
ATOM 676 N N . GLY A 1 129 ? -84.649 45.304 7.173 1.000 51.562 129 GLY C N 1
ATOM 677 C CA . GLY A 1 129 ? -83.934 45.699 5.966 1.000 57.999 129 GLY C CA 1
ATOM 678 C C . GLY A 1 129 ? -84.830 45.799 4.736 1.000 55.214 129 GLY C C 1
ATOM 679 O O . GLY A 1 129 ? -84.402 46.161 3.641 1.000 55.877 129 GLY C O 1
ATOM 680 N N . SER A 1 130 ? -86.099 45.426 4.924 1.000 54.929 130 SER C N 1
ATOM 681 C CA . SER A 1 130 ? -87.079 45.524 3.852 1.000 56.007 130 SER C CA 1
ATOM 682 C C . SER A 1 130 ? -87.630 46.936 3.896 1.000 57.981 130 SER C C 1
ATOM 683 O O . SER A 1 130 ? -87.911 47.448 4.984 1.000 55.699 130 SER C O 1
ATOM 686 N N . PRO A 1 131 ? -87.675 47.628 2.723 1.000 60.697 131 PRO C N 1
ATOM 687 C CA . PRO A 1 131 ? -88.259 48.953 2.631 1.000 65.111 131 PRO C CA 1
ATOM 688 C C . PRO A 1 131 ? -89.776 48.886 2.771 1.000 82.249 131 PRO C C 1
ATOM 689 O O . PRO A 1 131 ? -90.339 47.820 2.588 1.000 94.744 131 PRO C O 1
ATOM 693 N N . ILE A 1 132 ? -90.396 50.049 3.107 1.000 85.737 132 ILE C N 1
ATOM 694 C CA . ILE A 1 132 ? -91.804 50.282 3.372 1.000 75.763 132 ILE C CA 1
ATOM 695 C C . ILE A 1 132 ? -92.612 50.000 2.130 1.000 84.163 132 ILE C C 1
ATOM 696 O O . ILE A 1 132 ? -92.212 50.461 1.050 1.000 78.193 132 ILE C O 1
ATOM 701 N N . ASP A 1 133 ? -93.794 49.324 2.314 1.000 89.690 133 ASP C N 1
ATOM 702 C CA . ASP A 1 133 ? -94.755 49.193 1.221 1.000 91.187 133 ASP C CA 1
ATOM 703 C C . ASP A 1 133 ? -95.694 50.384 1.316 1.000 93.354 133 ASP C C 1
ATOM 704 O O . ASP A 1 133 ? -96.458 50.424 2.288 1.000 99.321 133 ASP C O 1
ATOM 709 N N . SER A 1 134 ? -95.615 51.333 0.340 1.000 94.225 134 SER C N 1
ATOM 710 C CA . SER A 1 134 ? -96.412 52.573 0.307 1.000 93.101 134 SER C CA 1
ATOM 711 C C . SER A 1 134 ? -97.918 52.311 0.151 1.000 100.509 134 SER C C 1
ATOM 712 O O . SER A 1 134 ? -98.714 53.217 0.373 1.000 119.067 134 SER C O 1
ATOM 715 N N . LYS A 1 135 ? -98.276 51.079 -0.272 1.000 90.124 135 LYS C N 1
ATOM 716 C CA . LYS A 1 135 ? -99.612 50.514 -0.231 1.000 81.500 135 LYS C CA 1
ATOM 717 C C . LYS A 1 135 ? -100.069 50.257 1.210 1.000 87.491 135 LYS C C 1
ATOM 718 O O . LYS A 1 135 ? -100.986 50.927 1.631 1.000 130.640 135 LYS C O 1
ATOM 724 N N . ILE A 1 136 ? -99.446 49.331 1.940 1.000 88.248 136 ILE C N 1
ATOM 725 C CA . ILE A 1 136 ? -99.828 48.940 3.305 1.000 93.755 136 ILE C CA 1
ATOM 726 C C . ILE A 1 136 ? -99.691 50.113 4.308 1.000 99.478 136 ILE C C 1
ATOM 727 O O . ILE A 1 136 ? -100.587 50.288 5.139 1.000 102.956 136 ILE C O 1
ATOM 732 N N . PHE A 1 137 ? -98.595 50.902 4.251 1.000 100.039 137 PHE C N 1
ATOM 733 C CA . PHE A 1 137 ? -98.288 51.900 5.279 1.000 104.426 137 PHE C CA 1
ATOM 734 C C . PHE A 1 137 ? -98.119 53.291 4.685 1.000 105.556 137 PHE C C 1
ATOM 735 O O . PHE A 1 137 ? -97.566 53.421 3.585 1.000 120.212 137 PHE C O 1
ATOM 743 N N . PHE A 1 138 ? -98.646 54.282 5.427 1.000 94.538 138 PHE C N 1
ATOM 744 C CA . PHE A 1 138 ? -98.333 55.670 5.159 1.000 104.203 138 PHE C CA 1
ATOM 745 C C . PHE A 1 138 ? -97.685 56.268 6.400 1.000 96.194 138 PHE C C 1
ATOM 746 O O . PHE A 1 138 ? -98.087 55.910 7.507 1.000 99.153 138 PHE C O 1
ATOM 754 N N . ILE A 1 139 ? -96.650 57.091 6.228 1.000 81.784 139 ILE C N 1
ATOM 755 C CA . ILE A 1 139 ? -96.008 57.778 7.335 1.000 82.313 139 ILE C CA 1
ATOM 756 C C . ILE A 1 139 ? -96.283 59.286 7.192 1.000 85.449 139 ILE C C 1
ATOM 757 O O . ILE A 1 139 ? -95.963 59.892 6.145 1.000 80.642 139 ILE C O 1
ATOM 762 N N . LYS A 1 140 ? -96.798 59.878 8.283 1.000 85.656 140 LYS C N 1
ATOM 763 C CA . LYS A 1 140 ? -96.941 61.325 8.386 1.000 87.461 140 LYS C CA 1
ATOM 764 C C . LYS A 1 140 ? -95.635 61.908 8.928 1.000 87.470 140 LYS C C 1
ATOM 765 O O . LYS A 1 140 ? -95.100 61.425 9.916 1.000 92.463 140 LYS C O 1
ATOM 771 N N . GLY A 1 141 ? -95.120 62.947 8.280 1.000 88.048 141 GLY C N 1
ATOM 772 C CA . GLY A 1 141 ? -94.042 63.760 8.834 1.000 95.542 141 GLY C CA 1
ATOM 773 C C . GLY A 1 141 ? -92.828 63.786 7.905 1.000 111.143 141 GLY C C 1
ATOM 774 O O . GLY A 1 141 ? -92.816 63.040 6.930 1.000 114.364 141 GLY C O 1
ATOM 775 N N . PRO A 1 142 ? -91.769 64.589 8.206 1.000 114.271 142 PRO C N 1
ATOM 776 C CA . PRO A 1 142 ? -90.603 64.732 7.326 1.000 118.771 142 PRO C CA 1
ATOM 777 C C . PRO A 1 142 ? -89.745 63.478 7.142 1.000 131.554 142 PRO C C 1
ATOM 778 O O . PRO A 1 142 ? -89.548 62.693 8.086 1.000 134.235 142 PRO C O 1
ATOM 782 N N . ALA A 1 143 ? -89.233 63.288 5.921 1.000 127.129 143 ALA C N 1
ATOM 783 C CA . ALA A 1 143 ? -88.254 62.237 5.686 1.000 109.223 143 ALA C CA 1
ATOM 784 C C . ALA A 1 143 ? -86.855 62.858 5.686 1.000 113.468 143 ALA C C 1
ATOM 785 O O . ALA A 1 143 ? -86.232 62.932 4.633 1.000 119.801 143 ALA C O 1
ATOM 787 N N . LYS A 1 144 ? -86.395 63.303 6.864 1.000 111.283 144 LYS C N 1
ATOM 788 C CA . LYS A 1 144 ? -85.015 63.746 7.058 1.000 119.559 144 LYS C CA 1
ATOM 789 C C . LYS A 1 144 ? -84.164 62.557 7.492 1.000 131.331 144 LYS C C 1
ATOM 790 O O . LYS A 1 144 ? -84.698 61.484 7.786 1.000 141.924 144 LYS C O 1
ATOM 796 N N . GLU A 1 145 ? -82.836 62.717 7.488 1.000 136.278 145 GLU C N 1
ATOM 797 C CA . GLU A 1 145 ? -81.969 61.808 8.220 1.000 131.354 145 GLU C CA 1
ATOM 798 C C . GLU A 1 145 ? -82.197 62.008 9.704 1.000 113.009 145 GLU C C 1
ATOM 799 O O . GLU A 1 145 ? -82.589 63.101 10.093 1.000 128.260 145 GLU C O 1
ATOM 805 N N . ASN A 1 146 ? -81.899 60.978 10.484 1.000 95.945 146 ASN C N 1
ATOM 806 C CA . ASN A 1 146 ? -82.241 60.941 11.894 1.000 110.757 146 ASN C CA 1
ATOM 807 C C . ASN A 1 146 ? -83.758 61.113 12.083 1.000 106.680 146 ASN C C 1
ATOM 808 O O . ASN A 1 146 ? -84.220 61.793 13.012 1.000 143.673 146 ASN C O 1
ATOM 813 N N . SER A 1 147 ? -84.511 60.496 11.165 1.000 86.559 147 SER C N 1
ATOM 814 C CA . SER A 1 147 ? -85.930 60.277 11.336 1.000 79.774 147 SER C CA 1
ATOM 815 C C . SER A 1 147 ? -86.176 58.794 11.590 1.000 79.355 147 SER C C 1
ATOM 816 O O . SER A 1 147 ? -85.667 57.958 10.863 1.000 74.154 147 SER C O 1
ATOM 819 N N . CYS A 1 148 ? -86.907 58.513 12.668 1.000 75.304 148 CYS C N 1
ATOM 820 C CA . CYS A 1 148 ? -87.361 57.206 13.116 1.000 62.754 148 CYS C CA 1
ATOM 821 C C . CYS A 1 148 ? -88.878 57.207 13.266 1.000 56.509 148 CYS C C 1
ATOM 822 O O . CYS A 1 148 ? -89.485 58.243 13.463 1.000 64.933 148 CYS C O 1
ATOM 825 N N . ALA A 1 149 ? -89.507 56.045 13.145 1.000 53.948 149 ALA C N 1
ATOM 826 C CA . ALA A 1 149 ? -90.957 55.924 13.148 1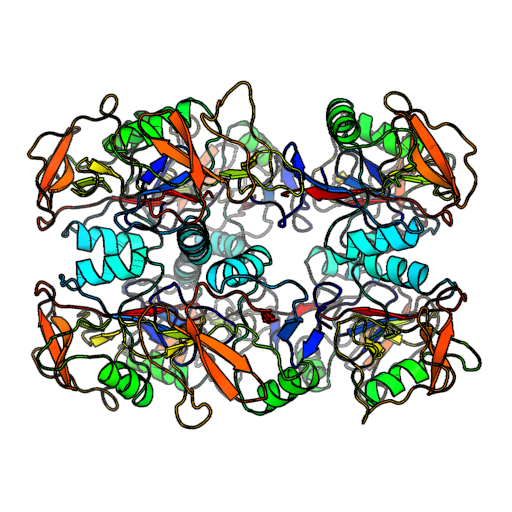.000 52.000 149 ALA C CA 1
ATOM 827 C C . ALA A 1 149 ? -91.502 55.625 14.544 1.000 54.966 149 ALA C C 1
ATOM 828 O O . ALA A 1 149 ? -90.884 54.894 15.322 1.000 48.711 149 ALA C O 1
ATOM 830 N N . ALA A 1 150 ? -92.681 56.210 14.835 1.000 57.194 150 ALA C N 1
ATOM 831 C CA . ALA A 1 150 ? -93.380 55.986 16.094 1.000 57.672 150 ALA C CA 1
ATOM 832 C C . ALA A 1 150 ? -94.872 55.888 15.836 1.000 64.011 150 ALA C C 1
ATOM 833 O O . ALA A 1 150 ? -95.391 56.520 14.929 1.000 78.305 150 ALA C O 1
ATOM 835 N N . ILE A 1 151 ? -95.568 54.979 16.554 1.000 63.781 151 ILE C N 1
ATOM 836 C CA . ILE A 1 151 ? -97.015 54.869 16.506 1.000 63.505 151 ILE C CA 1
ATOM 837 C C . ILE A 1 151 ? -97.565 55.785 17.574 1.000 64.816 151 ILE C C 1
ATOM 838 O O . ILE A 1 151 ? -97.093 55.791 18.690 1.000 66.498 151 ILE C O 1
ATOM 843 N N . LYS A 1 152 ? -98.613 56.517 17.181 1.000 65.556 152 LYS C N 1
ATOM 844 C CA . LYS A 1 152 ? -99.385 57.423 18.021 1.000 74.643 152 LYS C CA 1
ATOM 845 C C . LYS A 1 152 ? -100.746 57.425 17.409 1.000 85.996 152 LYS C C 1
ATOM 846 O O . LYS A 1 152 ? -100.823 57.584 16.171 1.000 98.793 152 LYS C O 1
ATOM 852 N N . GLU A 1 153 ? -101.775 57.175 18.251 1.000 96.763 153 GLU C N 1
ATOM 853 C CA . GLU A 1 153 ? -103.170 57.227 17.792 1.000 110.997 153 GLU C CA 1
ATOM 854 C C . GLU A 1 153 ? -103.370 56.309 16.580 1.000 104.176 153 GLU C C 1
ATOM 855 O O . GLU A 1 153 ? -104.111 56.646 15.661 1.000 106.651 153 GLU C O 1
ATOM 861 N N . SER A 1 154 ? -102.681 55.158 16.466 1.000 86.345 154 SER C N 1
ATOM 862 C CA . SER A 1 154 ? -102.802 54.271 15.341 1.000 79.631 154 SER C CA 1
ATOM 863 C C . SER A 1 154 ? -102.347 54.779 13.972 1.000 71.907 154 SER C C 1
ATOM 864 O O . SER A 1 154 ? -102.504 54.059 13.015 1.000 71.104 154 SER C O 1
ATOM 867 N N . LYS A 1 155 ? -101.623 55.899 13.933 1.000 71.253 155 LYS C N 1
ATOM 868 C CA . LYS A 1 155 ? -100.866 56.348 12.765 1.000 69.843 155 LYS C CA 1
ATOM 869 C C . LYS A 1 155 ? -99.359 56.183 12.992 1.000 64.019 155 LYS C C 1
ATOM 870 O O . LYS A 1 155 ? -98.903 56.042 14.135 1.000 53.474 155 LYS C O 1
ATOM 876 N N . ILE A 1 156 ? -98.596 56.154 11.897 1.000 64.903 156 ILE C N 1
ATOM 877 C CA . ILE A 1 156 ? -97.146 56.145 12.013 1.000 69.367 156 ILE C CA 1
ATOM 878 C C . ILE A 1 156 ? -96.611 57.547 11.708 1.000 68.294 156 ILE C C 1
ATOM 879 O O . ILE A 1 156 ? -96.874 58.099 10.638 1.000 71.246 156 ILE C O 1
ATOM 884 N N . PHE A 1 157 ? -95.799 58.067 12.631 1.000 66.318 157 PHE C N 1
ATOM 885 C CA . PHE A 1 157 ? -95.202 59.377 12.515 1.000 71.911 157 PHE C CA 1
ATOM 886 C C . PHE A 1 157 ? -93.692 59.253 12.383 1.000 82.781 157 PHE C C 1
ATOM 887 O O . PHE A 1 157 ? -93.081 58.441 13.088 1.000 80.482 157 PHE C O 1
ATOM 895 N N . SER A 1 158 ? -93.127 60.107 11.506 1.000 80.586 158 SER C N 1
ATOM 896 C CA . SER A 1 158 ? -91.721 60.450 11.562 1.000 67.116 158 SER C CA 1
ATOM 897 C C . SER A 1 158 ? -91.465 61.348 12.756 1.000 67.712 158 SER C C 1
ATOM 898 O O . SER A 1 158 ? -92.097 62.396 12.858 1.000 98.968 158 SER C O 1
ATOM 901 N N . GLU A 1 159 ? -90.536 60.930 13.613 1.000 63.182 159 GLU C N 1
ATOM 902 C CA . GLU A 1 159 ? -89.997 61.730 14.705 1.000 70.979 159 GLU C CA 1
ATOM 903 C C . GLU A 1 159 ? -88.472 61.707 14.681 1.000 63.841 159 GLU C C 1
ATOM 904 O O . GLU A 1 159 ? -87.885 60.892 14.010 1.000 55.851 159 GLU C O 1
ATOM 910 N N . THR A 1 160 ? -87.824 62.590 15.428 1.000 74.283 160 THR C N 1
ATOM 911 C CA . THR A 1 160 ? -86.361 62.561 15.474 1.000 82.841 160 THR C CA 1
ATOM 912 C C . THR A 1 160 ? -85.887 61.499 16.467 1.000 77.916 160 THR C C 1
ATOM 913 O O . THR A 1 160 ? -86.517 61.287 17.507 1.000 73.297 160 THR C O 1
ATOM 917 N N . CYS A 1 161 ? -84.708 60.936 16.176 1.000 73.019 161 CYS C N 1
ATOM 918 C CA . CYS A 1 161 ? -84.285 59.663 16.731 1.000 70.948 161 CYS C CA 1
ATOM 919 C C . CYS A 1 161 ? -83.935 59.745 18.203 1.000 67.978 161 CYS C C 1
ATOM 920 O O . CYS A 1 161 ? -83.846 58.741 18.931 1.000 68.941 161 CYS C O 1
ATOM 923 N N . SER A 1 162 ? -83.796 61.000 18.628 1.000 69.566 162 SER C N 1
ATOM 924 C CA . SER A 1 162 ? -83.278 61.356 19.934 1.000 77.240 162 SER C CA 1
ATOM 925 C C . SER A 1 162 ? -84.410 61.607 20.919 1.000 73.997 162 SER C C 1
ATOM 926 O O . SER A 1 162 ? -84.131 61.680 22.123 1.000 73.374 162 SER C O 1
ATOM 929 N N . SER A 1 163 ? -85.665 61.717 20.414 1.000 72.713 163 SER C N 1
ATOM 930 C CA . SER A 1 163 ? -86.809 61.863 21.305 1.000 73.564 163 SER C CA 1
ATOM 931 C C . SER A 1 163 ? -87.106 60.557 22.020 1.000 68.440 163 SER C C 1
ATOM 932 O O . SER A 1 163 ? -86.680 59.488 21.577 1.000 76.731 163 SER C O 1
ATOM 935 N N . VAL A 1 164 ? -87.779 60.673 23.174 1.000 62.877 164 VAL C N 1
ATOM 936 C CA . VAL A 1 164 ? -87.700 59.666 24.229 1.000 59.028 164 VAL C CA 1
ATOM 937 C C . VAL A 1 164 ? -89.097 59.076 24.490 1.000 62.958 164 VAL C C 1
ATOM 938 O O . VAL A 1 164 ? -89.896 59.637 25.242 1.000 73.164 164 VAL C O 1
ATOM 942 N N . PHE A 1 165 ? -89.383 57.938 23.859 1.000 61.733 165 PHE C N 1
ATOM 943 C CA . PHE A 1 165 ? -90.720 57.382 23.866 1.000 64.493 165 PHE C CA 1
ATOM 944 C C . PHE A 1 165 ? -90.699 55.983 24.469 1.000 72.482 165 PHE C C 1
ATOM 945 O O . PHE A 1 165 ? -89.630 55.412 24.620 1.000 90.481 165 PHE C O 1
ATOM 953 N N . LYS A 1 166 ? -91.869 55.449 24.823 1.000 67.771 166 LYS C N 1
ATOM 954 C CA . LYS A 1 166 ? -92.103 54.019 24.966 1.000 59.968 166 LYS C CA 1
ATOM 955 C C . LYS A 1 166 ? -91.762 53.297 23.652 1.000 59.372 166 LYS C C 1
ATOM 956 O O . LYS A 1 166 ? -91.722 53.927 22.587 1.000 56.782 166 LYS C O 1
ATOM 962 N N . TRP A 1 167 ? -91.478 51.984 23.722 1.000 52.143 167 TRP C N 1
ATOM 963 C CA . TRP A 1 167 ? -91.165 51.202 22.533 1.000 51.665 167 TRP C CA 1
ATOM 964 C C . TRP A 1 167 ? -91.721 49.778 22.666 1.000 58.002 167 TRP C C 1
ATOM 965 O O . TRP A 1 167 ? -92.087 49.362 23.773 1.000 50.740 167 TRP C O 1
ATOM 976 N N . ILE A 1 168 ? -91.718 49.014 21.552 1.000 59.864 168 ILE C N 1
ATOM 977 C CA . ILE A 1 168 ? -92.137 47.617 21.553 1.000 54.914 168 ILE C CA 1
ATOM 978 C C . ILE A 1 168 ? -91.011 46.746 21.013 1.000 50.080 168 ILE C C 1
ATOM 979 O O . ILE A 1 168 ? -90.520 47.006 19.922 1.000 47.577 168 ILE C O 1
ATOM 984 N N . CYS A 1 169 ? -90.693 45.675 21.756 1.000 58.777 169 CYS C N 1
ATOM 985 C CA . CYS A 1 169 ? -89.812 44.587 21.313 1.000 58.641 169 CYS C CA 1
ATOM 986 C C . CYS A 1 169 ? -90.613 43.435 20.730 1.000 60.927 169 CYS C C 1
ATOM 987 O O . CYS A 1 169 ? -91.743 43.183 21.139 1.000 55.303 169 CYS C O 1
ATOM 990 N N . GLN A 1 170 ? -90.022 42.741 19.760 1.000 64.088 170 GLN C N 1
ATOM 991 C CA . GLN A 1 170 ? -90.667 41.645 19.037 1.000 60.417 170 GLN C CA 1
ATOM 992 C C . GLN A 1 170 ? -89.621 40.575 18.733 1.000 67.251 170 GLN C C 1
ATOM 993 O O . GLN A 1 170 ? -88.481 40.910 18.458 1.000 70.124 170 GLN C O 1
ATOM 999 N N . TYR A 1 171 ? -90.017 39.301 18.777 1.000 77.537 171 TYR C N 1
ATOM 1000 C CA . TYR A 1 171 ? -89.190 38.211 18.257 1.000 72.129 171 TYR C CA 1
ATOM 1001 C C . TYR A 1 171 ? -90.064 37.070 17.770 1.000 69.170 171 TYR C C 1
ATOM 1002 O O . TYR A 1 171 ? -91.186 36.923 18.266 1.000 78.623 171 TYR C O 1
ATOM 1011 N N . GLY A 1 172 ? -89.530 36.299 16.804 1.000 69.529 172 GLY C N 1
ATOM 1012 C CA . GLY A 1 172 ? -90.278 35.243 16.119 1.000 80.510 172 GLY C CA 1
ATOM 1013 C C . GLY A 1 172 ? -89.852 33.846 16.591 1.000 97.250 172 GLY C C 1
ATOM 1014 O O . GLY A 1 172 ? -89.161 33.758 17.608 1.000 96.240 172 GLY C O 1
ATOM 1015 N N . THR A 1 173 ? -90.275 32.740 15.924 1.000 115.481 173 THR C N 1
ATOM 1016 C CA . THR A 1 173 ? -90.034 31.425 16.548 1.000 119.141 173 THR C CA 1
ATOM 1017 C C . THR A 1 173 ? -89.342 30.316 15.714 1.000 113.425 173 THR C C 1
ATOM 1018 O O . THR A 1 173 ? -89.132 30.476 14.504 1.000 130.148 173 THR C O 1
ATOM 1022 N N . THR B 1 51 ? -56.727 29.034 12.005 1.000 113.302 51 THR D N 1
ATOM 1023 C CA . THR B 1 51 ? -57.681 28.427 11.031 1.000 134.928 51 THR D CA 1
ATOM 1024 C C . THR B 1 51 ? -59.118 28.531 11.554 1.000 135.372 51 THR D C 1
ATOM 1025 O O . THR B 1 51 ? -59.810 27.526 11.597 1.000 148.704 51 THR D O 1
ATOM 1029 N N . VAL B 1 52 ? -59.540 29.755 11.903 1.000 131.146 52 VAL D N 1
ATOM 1030 C CA . VAL B 1 52 ? -60.907 30.196 12.229 1.000 109.244 52 VAL D CA 1
ATOM 1031 C C . VAL B 1 52 ? -61.105 31.665 11.795 1.000 93.804 52 VAL D C 1
ATOM 1032 O O . VAL B 1 52 ? -60.705 32.570 12.548 1.000 101.333 52 VAL D O 1
ATOM 1036 N N . LEU B 1 53 ? -61.642 31.933 10.591 1.000 77.923 53 LEU D N 1
ATOM 1037 C CA . LEU B 1 53 ? -61.467 33.200 9.872 1.000 73.652 53 LEU D CA 1
ATOM 1038 C C . LEU B 1 53 ? -62.246 34.383 10.474 1.000 78.658 53 LEU D C 1
ATOM 1039 O O . LEU B 1 53 ? -63.408 34.241 10.728 1.000 100.526 53 LEU D O 1
ATOM 1044 N N . CYS B 1 54 ? -61.661 35.580 10.652 1.000 83.825 54 CYS D N 1
ATOM 1045 C CA . CYS B 1 54 ? -62.422 36.761 11.020 1.000 74.035 54 CYS D CA 1
ATOM 1046 C C . CYS B 1 54 ? -63.154 37.330 9.815 1.000 76.733 54 CYS D C 1
ATOM 1047 O O . CYS B 1 54 ? -62.620 37.194 8.706 1.000 69.740 54 CYS D O 1
ATOM 1050 N N . GLN B 1 55 ? -64.334 37.992 10.063 1.000 85.967 55 GLN D N 1
ATOM 1051 C CA . GLN B 1 55 ? -65.096 38.764 9.070 1.000 92.186 55 GLN D CA 1
ATOM 1052 C C . GLN B 1 55 ? -64.080 39.636 8.345 1.000 95.019 55 GLN D C 1
ATOM 1053 O O . GLN B 1 55 ? -63.091 40.083 8.955 1.000 94.450 55 GLN D O 1
ATOM 1059 N N . SER B 1 56 ? -64.253 39.801 7.021 1.000 90.532 56 SER D N 1
ATOM 1060 C CA . SER B 1 56 ? -63.176 40.475 6.310 1.000 89.500 56 SER D CA 1
ATOM 1061 C C . SER B 1 56 ? -63.027 41.890 6.867 1.000 88.826 56 SER D C 1
ATOM 1062 O O . SER B 1 56 ? -64.015 42.509 7.262 1.000 117.650 56 SER D O 1
ATOM 1065 N N . GLU B 1 57 ? -61.797 42.386 6.915 1.000 83.231 57 GLU D N 1
ATOM 1066 C CA . GLU B 1 57 ? -61.483 43.712 7.429 1.000 79.276 57 GLU D CA 1
ATOM 1067 C C . GLU B 1 57 ? -61.538 43.757 8.961 1.000 69.015 57 GLU D C 1
ATOM 1068 O O . GLU B 1 57 ? -61.532 44.833 9.516 1.000 81.593 57 GLU D O 1
ATOM 1074 N N . TRP B 1 58 ? -61.582 42.627 9.668 1.000 62.342 58 TRP D N 1
ATOM 1075 C CA . TRP B 1 58 ? -61.394 42.634 11.119 1.000 61.324 58 TRP D CA 1
ATOM 1076 C C . TRP B 1 58 ? -59.994 42.129 11.452 1.000 66.187 58 TRP D C 1
ATOM 1077 O O . TRP B 1 58 ? -59.464 41.334 10.693 1.000 69.438 58 TRP D O 1
ATOM 1088 N N . LEU B 1 59 ? -59.428 42.553 12.592 1.000 67.009 59 LEU D N 1
ATOM 1089 C CA . LEU B 1 59 ? -58.151 42.049 13.070 1.000 60.678 59 LEU D CA 1
ATOM 1090 C C . LEU B 1 59 ? -58.361 40.893 14.028 1.000 59.474 59 LEU D C 1
ATOM 1091 O O . LEU B 1 59 ? -59.264 40.941 14.878 1.000 55.822 59 LEU D O 1
ATOM 1096 N N . LYS B 1 60 ? -57.478 39.883 13.889 1.000 59.054 60 LYS D N 1
ATOM 1097 C CA . LYS B 1 60 ? -57.550 38.746 14.780 1.000 59.931 60 LYS D CA 1
ATOM 1098 C C . LYS B 1 60 ? -56.464 38.862 15.816 1.000 60.911 60 LYS D C 1
ATOM 1099 O O . LYS B 1 60 ? -55.335 39.164 15.439 1.000 69.499 60 LYS D O 1
ATOM 1105 N N . TYR B 1 61 ? -56.830 38.628 17.083 1.000 60.946 61 TYR D N 1
ATOM 1106 C CA . TYR B 1 61 ? -55.866 38.665 18.181 1.000 72.382 61 TYR D CA 1
ATOM 1107 C C . TYR B 1 61 ? -56.334 37.667 19.245 1.000 73.770 61 TYR D C 1
ATOM 1108 O O . TYR B 1 61 ? -57.388 37.886 19.832 1.000 70.696 61 TYR D O 1
ATOM 1117 N N . GLN B 1 62 ? -55.507 36.639 19.520 1.000 74.112 62 GLN D N 1
ATOM 1118 C CA . GLN B 1 62 ? -55.809 35.633 20.539 1.000 76.447 62 GLN D CA 1
ATOM 1119 C C . GLN B 1 62 ? -57.228 35.093 20.340 1.000 79.137 62 GLN D C 1
ATOM 1120 O O . GLN B 1 62 ? -58.004 35.144 21.290 1.000 85.135 62 GLN D O 1
ATOM 1126 N N . GLY B 1 63 ? -57.612 34.653 19.119 1.000 74.400 63 GLY D N 1
ATOM 1127 C CA . GLY B 1 63 ? -58.886 33.999 18.913 1.000 75.583 63 GLY D CA 1
ATOM 1128 C C . GLY B 1 63 ? -60.138 34.870 19.070 1.000 78.828 63 GLY D C 1
ATOM 1129 O O . GLY B 1 63 ? -61.258 34.360 19.019 1.000 97.075 63 GLY D O 1
ATOM 1130 N N . LYS B 1 64 ? -59.940 36.184 19.229 1.000 71.283 64 LYS D N 1
ATOM 1131 C CA . LYS B 1 64 ? -60.974 37.197 19.173 1.000 59.194 64 LYS D CA 1
ATOM 1132 C C . LYS B 1 64 ? -60.764 38.026 17.907 1.000 61.238 64 LYS D C 1
ATOM 1133 O O . LYS B 1 64 ? -59.631 38.099 17.379 1.000 65.944 64 LYS D O 1
ATOM 1139 N N . CYS B 1 65 ? -61.857 38.630 17.409 1.000 65.872 65 CYS D N 1
ATOM 1140 C CA . CYS B 1 65 ? -61.785 39.541 16.270 1.000 70.156 65 CYS D CA 1
ATOM 1141 C C . CYS B 1 65 ? -62.236 40.932 16.657 1.000 66.841 65 CYS D C 1
ATOM 1142 O O . CYS B 1 65 ? -63.208 41.087 17.410 1.000 68.177 65 CYS D O 1
ATOM 1145 N N . TYR B 1 66 ? -61.505 41.916 16.125 1.000 60.113 66 TYR D N 1
ATOM 1146 C CA . TYR B 1 66 ? -61.655 43.288 16.555 1.000 52.870 66 TYR D CA 1
ATOM 1147 C C . TYR B 1 66 ? -61.937 44.118 15.327 1.000 52.569 66 TYR D C 1
ATOM 1148 O O . TYR B 1 66 ? -61.397 43.829 14.256 1.000 52.332 66 TYR D O 1
ATOM 1157 N N . TRP B 1 67 ? -62.830 45.099 15.510 1.000 56.632 67 TRP D N 1
ATOM 1158 C CA . TRP B 1 67 ? -63.092 46.120 14.515 1.000 60.956 67 TRP D CA 1
ATOM 1159 C C . TRP B 1 67 ? -62.992 47.517 15.137 1.000 56.694 67 TRP D C 1
ATOM 1160 O O . TRP B 1 67 ? -63.705 47.808 16.097 1.000 54.733 67 TRP D O 1
ATOM 1171 N N . PHE B 1 68 ? -62.104 48.353 14.578 1.000 55.643 68 PHE D N 1
ATOM 1172 C CA . PHE B 1 68 ? -61.848 49.701 15.061 1.000 55.415 68 PHE D CA 1
ATOM 1173 C C . PHE B 1 68 ? -62.504 50.692 14.115 1.000 56.757 68 PHE D C 1
ATOM 1174 O O . PHE B 1 68 ? -62.234 50.627 12.916 1.000 61.496 68 PHE D O 1
ATOM 1182 N N . SER B 1 69 ? -63.358 51.592 14.642 1.000 53.285 69 SER D N 1
ATOM 1183 C CA . SER B 1 69 ? -64.204 52.394 13.763 1.000 55.424 69 SER D CA 1
ATOM 1184 C C . SER B 1 69 ? -63.441 53.604 13.244 1.000 64.445 69 SER D C 1
ATOM 1185 O O . SER B 1 69 ? -62.450 54.004 13.858 1.000 64.063 69 SER D O 1
ATOM 1188 N N . ASN B 1 70 ? -63.925 54.148 12.121 1.000 74.690 70 ASN D N 1
ATOM 1189 C CA . ASN B 1 70 ? -63.434 55.433 11.653 1.000 79.338 70 ASN D CA 1
ATOM 1190 C C . ASN B 1 70 ? -64.486 56.481 11.934 1.000 79.698 70 ASN D C 1
ATOM 1191 O O . ASN B 1 70 ? -64.127 57.552 12.360 1.000 93.435 70 ASN D O 1
ATOM 1196 N N . GLU B 1 71 ? -65.772 56.153 11.731 1.000 83.822 71 GLU D N 1
ATOM 1197 C CA . GLU B 1 71 ? -66.904 56.989 12.114 1.000 75.309 71 GLU D CA 1
ATOM 1198 C C . GLU B 1 71 ? -66.971 57.082 13.648 1.000 68.128 71 GLU D C 1
ATOM 1199 O O . GLU B 1 71 ? -66.278 56.378 14.375 1.000 65.384 71 GLU D O 1
ATOM 1205 N N . MET B 1 72 ? -67.762 58.049 14.126 1.000 64.315 72 MET D N 1
ATOM 1206 C CA . MET B 1 72 ? -68.028 58.268 15.538 1.000 61.594 72 MET D CA 1
ATOM 1207 C C . MET B 1 72 ? -69.530 58.276 15.830 1.000 64.006 72 MET D C 1
ATOM 1208 O O . MET B 1 72 ? -70.314 58.600 14.949 1.000 70.588 72 MET D O 1
ATOM 1213 N N . LYS B 1 73 ? -69.931 57.842 17.033 1.000 60.575 73 LYS D N 1
ATOM 1214 C CA . LYS B 1 73 ? -71.331 57.829 17.457 1.000 59.799 73 LYS D CA 1
ATOM 1215 C C . LYS B 1 73 ? -71.495 57.728 18.971 1.000 57.654 73 LYS D C 1
ATOM 1216 O O . LYS B 1 73 ? -70.521 57.501 19.691 1.000 53.256 73 LYS D O 1
ATOM 1222 N N . SER B 1 74 ? -72.748 57.925 19.422 1.000 59.387 74 SER D N 1
ATOM 1223 C CA . SER B 1 74 ? -73.077 57.772 20.833 1.000 58.658 74 SER D CA 1
ATOM 1224 C C . SER B 1 74 ? -72.783 56.337 21.258 1.000 59.009 74 SER D C 1
ATOM 1225 O O . SER B 1 74 ? -72.759 55.419 20.430 1.000 61.191 74 SER D O 1
ATOM 1228 N N . TRP B 1 75 ? -72.546 56.156 22.552 1.000 56.422 75 TRP D N 1
ATOM 1229 C CA . TRP B 1 75 ? -72.270 54.833 23.085 1.000 55.009 75 TRP D CA 1
ATOM 1230 C C . TRP B 1 75 ? -73.360 53.852 22.670 1.000 59.534 75 TRP D C 1
ATOM 1231 O O . TRP B 1 75 ? -73.019 52.836 22.082 1.000 56.309 75 TRP D O 1
ATOM 1242 N N . SER B 1 76 ? -74.651 54.199 22.892 1.000 73.129 76 SER D N 1
ATOM 1243 C CA . SER B 1 76 ? -75.795 53.382 22.465 1.000 67.870 76 SER D CA 1
ATOM 1244 C C . SER B 1 76 ? -75.752 53.058 20.970 1.000 60.969 76 SER D C 1
ATOM 1245 O O . SER B 1 76 ? -75.868 51.896 20.594 1.000 67.149 76 SER D O 1
ATOM 1248 N N . ASP B 1 77 ? -75.499 54.060 20.131 1.000 58.018 77 ASP D N 1
ATOM 1249 C CA . ASP B 1 77 ? -75.461 53.881 18.687 1.000 64.878 77 ASP D CA 1
ATOM 1250 C C . ASP B 1 77 ? -74.328 52.943 18.299 1.000 59.335 77 ASP D C 1
ATOM 1251 O O . ASP B 1 77 ? -74.515 52.100 17.433 1.000 59.311 77 ASP D O 1
ATOM 1256 N N . SER B 1 78 ? -73.180 53.092 18.976 1.000 57.330 78 SER D N 1
ATOM 1257 C CA . SER B 1 78 ? -72.011 52.243 18.793 1.000 57.389 78 SER D CA 1
ATOM 1258 C C . SER B 1 78 ? -72.363 50.818 19.151 1.000 58.408 78 SER D C 1
ATOM 1259 O O . SER B 1 78 ? -72.125 49.927 18.354 1.000 58.916 78 SER D O 1
ATOM 1262 N N . TYR B 1 79 ? -72.957 50.648 20.328 1.000 60.717 79 TYR D N 1
ATOM 1263 C CA . TYR B 1 79 ? -73.404 49.345 20.806 1.000 56.475 79 TYR D CA 1
ATOM 1264 C C . TYR B 1 79 ? -74.357 48.674 19.809 1.000 52.175 79 TYR D C 1
ATOM 1265 O O . TYR B 1 79 ? -74.226 47.486 19.540 1.000 49.192 79 TYR D O 1
ATOM 1274 N N . VAL B 1 80 ? -75.276 49.454 19.234 1.000 50.432 80 VAL D N 1
ATOM 1275 C CA . VAL B 1 80 ? -76.187 48.904 18.249 1.000 48.674 80 VAL D CA 1
ATOM 1276 C C . VAL B 1 80 ? -75.387 48.371 17.086 1.000 49.403 80 VAL D C 1
ATOM 1277 O O . VAL B 1 80 ? -75.646 47.261 16.661 1.000 51.428 80 VAL D O 1
ATOM 1281 N N . TYR B 1 81 ? -74.413 49.160 16.643 1.000 52.633 81 TYR D N 1
ATOM 1282 C CA . TYR B 1 81 ? -73.556 48.848 15.506 1.000 55.660 81 TYR D CA 1
ATOM 1283 C C . TYR B 1 81 ? -72.917 47.486 15.713 1.000 50.801 81 TYR D C 1
ATOM 1284 O O . TYR B 1 81 ? -72.952 46.655 14.810 1.000 47.928 81 TYR D O 1
ATOM 1293 N N . CYS B 1 82 ? -72.366 47.278 16.910 1.000 48.561 82 CYS D N 1
ATOM 1294 C CA . CYS B 1 82 ? -71.718 46.020 17.212 1.000 52.522 82 CYS D CA 1
ATOM 1295 C C . CYS B 1 82 ? -72.723 44.875 17.247 1.000 53.883 82 CYS D C 1
ATOM 1296 O O . CYS B 1 82 ? -72.476 43.842 16.634 1.000 48.932 82 CYS D O 1
ATOM 1299 N N . LEU B 1 83 ? -73.858 45.085 17.939 1.000 57.108 83 LEU D N 1
ATOM 1300 C CA . LEU B 1 83 ? -74.854 44.040 18.140 1.000 51.931 83 LEU D CA 1
ATOM 1301 C C . LEU B 1 83 ? -75.371 43.567 16.799 1.000 53.206 83 LEU D C 1
ATOM 1302 O O . LEU B 1 83 ? -75.411 42.374 16.560 1.000 56.393 83 LEU D O 1
ATOM 1307 N N . GLU B 1 84 ? -75.665 44.503 15.904 1.000 55.114 84 GLU D N 1
ATOM 1308 C CA . GLU B 1 84 ? -76.175 44.173 14.586 1.000 63.659 84 GLU D CA 1
ATOM 1309 C C . GLU B 1 84 ? -75.185 43.341 13.795 1.000 63.309 84 GLU D C 1
ATOM 1310 O O . GLU B 1 84 ? -75.583 42.595 12.927 1.000 77.611 84 GLU D O 1
ATOM 1316 N N . ARG B 1 85 ? -73.904 43.468 14.116 1.000 58.846 85 ARG D N 1
ATOM 1317 C CA . ARG B 1 85 ? -72.834 42.743 13.461 1.000 58.522 85 ARG D CA 1
ATOM 1318 C C . ARG B 1 85 ? -72.433 41.497 14.246 1.000 59.833 85 ARG D C 1
ATOM 1319 O O . ARG B 1 85 ? -71.327 41.004 14.071 1.000 64.459 85 ARG D O 1
ATOM 1327 N N . LYS B 1 86 ? -73.338 40.973 15.069 1.000 61.243 86 LYS D N 1
ATOM 1328 C CA . LYS B 1 86 ? -73.139 39.789 15.905 1.000 62.842 86 LYS D CA 1
ATOM 1329 C C . LYS B 1 86 ? -71.859 39.963 16.733 1.000 54.926 86 LYS D C 1
ATOM 1330 O O . LYS B 1 86 ? -71.068 39.063 16.785 1.000 57.161 86 LYS D O 1
ATOM 1336 N N . SER B 1 87 ? -71.642 41.112 17.353 1.000 52.438 87 SER D N 1
ATOM 1337 C CA . SER B 1 87 ? -70.491 41.334 18.223 1.000 55.335 87 SER D CA 1
ATOM 1338 C C . SER B 1 87 ? -70.858 42.295 19.344 1.000 58.914 87 SER D C 1
ATOM 1339 O O . SER B 1 87 ? -72.020 42.615 19.466 1.000 76.903 87 SER D O 1
ATOM 1342 N N . HIS B 1 88 ? -69.900 42.778 20.135 1.000 59.162 88 HIS D N 1
ATOM 1343 C CA . HIS B 1 88 ? -70.203 43.754 21.185 1.000 64.745 88 HIS D CA 1
ATOM 1344 C C . HIS B 1 88 ? -69.083 44.793 21.277 1.000 57.076 88 HIS D C 1
ATOM 1345 O O . HIS B 1 88 ? -68.025 44.601 20.686 1.000 58.381 88 HIS D O 1
ATOM 1352 N N . LEU B 1 89 ? -69.320 45.856 22.046 1.000 49.829 89 LEU D N 1
ATOM 1353 C CA . LEU B 1 89 ? -68.268 46.786 22.378 1.000 52.044 89 LEU D CA 1
ATOM 1354 C C . LEU B 1 89 ? -67.205 46.097 23.205 1.000 54.689 89 LEU D C 1
ATOM 1355 O O . LEU B 1 89 ? -67.517 45.202 23.991 1.000 63.395 89 LEU D O 1
ATOM 1360 N N . LEU B 1 90 ? -65.957 46.549 22.984 1.000 51.406 90 LEU D N 1
ATOM 1361 C CA . LEU B 1 90 ? -64.731 45.896 23.403 1.000 52.180 90 LEU D CA 1
ATOM 1362 C C . LEU B 1 90 ? -64.742 45.684 24.914 1.000 54.693 90 LEU D C 1
ATOM 1363 O O . LEU B 1 90 ? -64.967 46.621 25.663 1.000 56.381 90 LEU D O 1
ATOM 1368 N N . ILE B 1 91 ? -64.520 44.427 25.321 1.000 58.664 91 ILE D N 1
ATOM 1369 C CA . ILE B 1 91 ? -64.280 44.052 26.707 1.000 61.390 91 ILE D CA 1
ATOM 1370 C C . ILE B 1 91 ? -62.805 43.689 26.837 1.000 66.924 91 ILE D C 1
ATOM 1371 O O . ILE B 1 91 ? -62.338 42.765 26.173 1.000 72.432 91 ILE D O 1
ATOM 1376 N N . ILE B 1 92 ? -62.089 44.394 27.712 1.000 67.698 92 ILE D N 1
ATOM 1377 C CA . ILE B 1 92 ? -60.682 44.102 27.901 1.000 70.714 92 ILE D CA 1
ATOM 1378 C C . ILE B 1 92 ? -60.514 43.087 29.025 1.000 71.452 92 ILE D C 1
ATOM 1379 O O . ILE B 1 92 ? -60.778 43.403 30.199 1.000 72.663 92 ILE D O 1
ATOM 1384 N N . HIS B 1 93 ? -59.997 41.906 28.631 1.000 73.368 93 HIS D N 1
ATOM 1385 C CA . HIS B 1 93 ? -59.874 40.747 29.507 1.000 83.322 93 HIS D CA 1
ATOM 1386 C C . HIS B 1 93 ? -58.644 40.877 30.416 1.000 103.133 93 HIS D C 1
ATOM 1387 O O . HIS B 1 93 ? -58.723 40.535 31.595 1.000 113.612 93 HIS D O 1
ATOM 1394 N N . ASP B 1 94 ? -57.539 41.438 29.894 1.000 117.175 94 ASP D N 1
ATOM 1395 C CA . ASP B 1 94 ? -56.244 41.487 30.563 1.000 108.224 94 ASP D CA 1
ATOM 1396 C C . ASP B 1 94 ? -55.352 42.586 29.975 1.000 119.831 94 ASP D C 1
ATOM 1397 O O . ASP B 1 94 ? -55.664 43.238 28.980 1.000 103.112 94 ASP D O 1
ATOM 1402 N N . GLN B 1 95 ? -54.168 42.708 30.584 1.000 119.821 95 GLN D N 1
ATOM 1403 C CA . GLN B 1 95 ? -53.221 43.760 30.278 1.000 109.759 95 GLN D CA 1
ATOM 1404 C C . GLN B 1 95 ? -52.658 43.596 28.875 1.000 103.246 95 GLN D C 1
ATOM 1405 O O . GLN B 1 95 ? -52.433 44.596 28.187 1.000 92.135 95 GLN D O 1
ATOM 1411 N N . LEU B 1 96 ? -52.469 42.338 28.451 1.000 97.568 96 LEU D N 1
ATOM 1412 C CA . LEU B 1 96 ? -51.842 42.040 27.167 1.000 94.453 96 LEU D CA 1
ATOM 1413 C C . LEU B 1 96 ? -52.764 42.457 26.013 1.000 89.958 96 LEU D C 1
ATOM 1414 O O . LEU B 1 96 ? -52.301 43.007 25.004 1.000 89.236 96 LEU D O 1
ATOM 1419 N N . GLU B 1 97 ? -54.075 42.213 26.184 1.000 84.029 97 GLU D N 1
ATOM 1420 C CA . GLU B 1 97 ? -55.129 42.640 25.281 1.000 77.096 97 GLU D CA 1
ATOM 1421 C C . GLU B 1 97 ? -55.193 44.163 25.246 1.000 78.105 97 GLU D C 1
ATOM 1422 O O . GLU B 1 97 ? -55.418 44.747 24.175 1.000 80.363 97 GLU D O 1
ATOM 1428 N N . MET B 1 98 ? -54.991 44.794 26.415 1.000 79.124 98 MET D N 1
ATOM 1429 C CA . MET B 1 98 ? -54.900 46.246 26.491 1.000 82.284 98 MET D CA 1
ATOM 1430 C C . MET B 1 98 ? -53.832 46.764 25.528 1.000 80.769 98 MET D C 1
ATOM 1431 O O . MET B 1 98 ? -54.132 47.624 24.708 1.000 81.263 98 MET D O 1
ATOM 1436 N N . ALA B 1 99 ? -52.627 46.154 25.607 1.000 79.705 99 ALA D N 1
ATOM 1437 C CA . ALA B 1 99 ? -51.480 46.400 24.753 1.000 81.455 99 ALA D CA 1
ATOM 1438 C C . ALA B 1 99 ? -51.836 46.364 23.260 1.000 85.959 99 ALA D C 1
ATOM 1439 O O . ALA B 1 99 ? -51.472 47.289 22.518 1.000 96.157 99 ALA D O 1
ATOM 1441 N N . PHE B 1 100 ? -52.537 45.291 22.849 1.000 81.615 100 PHE D N 1
ATOM 1442 C CA . PHE B 1 100 ? -52.965 45.083 21.473 1.000 71.915 100 PHE D CA 1
ATOM 1443 C C . PHE B 1 100 ? -53.854 46.241 21.008 1.000 71.696 100 PHE D C 1
ATOM 1444 O O . PHE B 1 100 ? -53.632 46.763 19.904 1.000 73.100 100 PHE D O 1
ATOM 1452 N N . ILE B 1 101 ? -54.862 46.600 21.834 1.000 65.542 101 ILE D N 1
ATOM 1453 C CA . ILE B 1 101 ? -55.796 47.675 21.547 1.000 62.155 101 ILE D CA 1
ATOM 1454 C C . ILE B 1 101 ? -55.018 48.979 21.314 1.000 65.372 101 ILE D C 1
ATOM 1455 O O . ILE B 1 101 ? -55.196 49.658 20.304 1.000 62.130 101 ILE D O 1
ATOM 1460 N N . GLN B 1 102 ? -54.076 49.260 22.215 1.000 68.074 102 GLN D N 1
ATOM 1461 C CA . GLN B 1 102 ? -53.327 50.497 22.232 1.000 66.998 102 GLN D CA 1
ATOM 1462 C C . GLN B 1 102 ? -52.497 50.660 20.975 1.000 76.120 102 GLN D C 1
ATOM 1463 O O . GLN B 1 102 ? -52.403 51.769 20.493 1.000 103.766 102 GLN D O 1
ATOM 1469 N N . LYS B 1 103 ? -51.909 49.577 20.448 1.000 85.096 103 LYS D N 1
ATOM 1470 C CA . LYS B 1 103 ? -51.183 49.571 19.179 1.000 87.818 103 LYS D CA 1
ATOM 1471 C C . LYS B 1 103 ? -52.079 50.038 18.016 1.000 87.032 103 LYS D C 1
ATOM 1472 O O . LYS B 1 103 ? -51.539 50.574 17.058 1.000 83.356 103 LYS D O 1
ATOM 1478 N N . ASN B 1 104 ? -53.423 49.875 18.096 1.000 81.796 104 ASN D N 1
ATOM 1479 C CA . ASN B 1 104 ? -54.291 50.186 16.962 1.000 83.599 104 ASN D CA 1
ATOM 1480 C C . ASN B 1 104 ? -55.072 51.489 17.128 1.000 84.186 104 ASN D C 1
ATOM 1481 O O . ASN B 1 104 ? -55.961 51.791 16.317 1.000 81.887 104 ASN D O 1
ATOM 1486 N N . LEU B 1 105 ? -54.711 52.271 18.148 1.000 78.212 105 LEU D N 1
ATOM 1487 C CA . LEU B 1 105 ? -55.445 53.470 18.522 1.000 77.302 105 LEU D CA 1
ATOM 1488 C C . LEU B 1 105 ? -54.522 54.691 18.437 1.000 95.108 105 LEU D C 1
ATOM 1489 O O . LEU B 1 105 ? -53.397 54.703 18.988 1.000 114.871 105 LEU D O 1
ATOM 1494 N N . ARG B 1 106 ? -55.036 55.737 17.772 1.000 91.002 106 ARG D N 1
ATOM 1495 C CA . ARG B 1 106 ? -54.561 57.091 17.976 1.000 84.604 106 ARG D CA 1
ATOM 1496 C C . ARG B 1 106 ? -54.974 57.486 19.399 1.000 96.580 106 ARG D C 1
ATOM 1497 O O . ARG B 1 106 ? -56.166 57.441 19.759 1.000 104.370 106 ARG D O 1
ATOM 1505 N N . GLN B 1 107 ? -53.967 57.895 20.202 1.000 96.226 107 GLN D N 1
ATOM 1506 C CA . GLN B 1 107 ? -54.178 58.863 21.285 1.000 87.571 107 GLN D CA 1
ATOM 1507 C C . GLN B 1 107 ? -54.821 60.124 20.686 1.000 95.440 107 GLN D C 1
ATOM 1508 O O . GLN B 1 107 ? -54.872 60.252 19.469 1.000 119.436 107 GLN D O 1
ATOM 1514 N N . LEU B 1 108 ? -55.296 61.026 21.553 1.000 92.056 108 LEU D N 1
ATOM 1515 C CA . LEU B 1 108 ? -55.988 62.245 21.172 1.000 95.380 108 LEU D CA 1
ATOM 1516 C C . LEU B 1 108 ? -57.312 61.896 20.491 1.000 95.509 108 LEU D C 1
ATOM 1517 O O . LEU B 1 108 ? -57.762 62.562 19.572 1.000 112.446 108 LEU D O 1
ATOM 1522 N N . ASN B 1 109 ? -57.948 60.830 20.945 1.000 85.442 109 ASN D N 1
ATOM 1523 C CA . ASN B 1 109 ? -59.138 60.268 20.377 1.000 79.573 109 ASN D CA 1
ATOM 1524 C C . ASN B 1 109 ? -59.739 59.451 21.487 1.000 79.662 109 ASN D C 1
ATOM 1525 O O . ASN B 1 109 ? -59.159 58.446 21.923 1.000 85.501 109 ASN D O 1
ATOM 1530 N N . TYR B 1 110 ? -60.922 59.908 21.932 1.000 79.890 110 TYR D N 1
ATOM 1531 C CA . TYR B 1 110 ? -61.791 59.076 22.764 1.000 68.240 110 TYR D CA 1
ATOM 1532 C C . TYR B 1 110 ? -62.377 57.945 21.927 1.000 59.773 110 TYR D C 1
ATOM 1533 O O . TYR B 1 110 ? -62.796 58.155 20.774 1.000 58.817 110 TYR D O 1
ATOM 1542 N N . VAL B 1 111 ? -62.290 56.733 22.494 1.000 54.735 111 VAL D N 1
ATOM 1543 C CA . VAL B 1 111 ? -62.790 55.521 21.872 1.000 53.899 111 VAL D CA 1
ATOM 1544 C C . VAL B 1 111 ? -63.631 54.734 22.881 1.000 53.069 111 VAL D C 1
ATOM 1545 O O . VAL B 1 111 ? -63.106 54.244 23.899 1.000 50.291 111 VAL D O 1
ATOM 1549 N N . TRP B 1 112 ? -64.944 54.646 22.558 1.000 51.342 112 TRP D N 1
ATOM 1550 C CA . TRP B 1 112 ? -65.920 53.963 23.369 1.000 47.048 112 TRP D CA 1
ATOM 1551 C C . TRP B 1 112 ? -65.508 52.504 23.526 1.000 47.904 112 TRP D C 1
ATOM 1552 O O . TRP B 1 112 ? -65.069 51.862 22.546 1.000 44.404 112 TRP D O 1
ATOM 1563 N N . ILE B 1 113 ? -65.697 52.030 24.759 1.000 48.362 113 ILE D N 1
ATOM 1564 C CA . ILE B 1 113 ? -65.520 50.610 25.016 1.000 51.064 113 ILE D CA 1
ATOM 1565 C C . ILE B 1 113 ? -66.762 50.028 25.704 1.000 58.577 113 ILE D C 1
ATOM 1566 O O . ILE B 1 113 ? -67.638 50.750 26.129 1.000 59.001 113 ILE D O 1
ATOM 1571 N N . GLY B 1 114 ? -66.871 48.705 25.824 1.000 63.431 114 GLY D N 1
ATOM 1572 C CA . GLY B 1 114 ? -68.067 48.083 26.377 1.000 51.878 114 GLY D CA 1
ATOM 1573 C C . GLY B 1 114 ? -68.111 48.088 27.912 1.000 52.402 114 GLY D C 1
ATOM 1574 O O . GLY B 1 114 ? -68.211 47.043 28.548 1.000 55.359 114 GLY D O 1
ATOM 1575 N N . LEU B 1 115 ? -68.113 49.276 28.519 1.000 52.696 115 LEU D N 1
ATOM 1576 C CA . LEU B 1 115 ? -68.068 49.419 29.965 1.000 53.763 115 LEU D CA 1
ATOM 1577 C C . LEU B 1 115 ? -68.908 50.643 30.316 1.000 56.427 115 LEU D C 1
ATOM 1578 O O . LEU B 1 115 ? -68.817 51.673 29.652 1.000 65.514 115 LEU D O 1
ATOM 1583 N N . ASN B 1 116 ? -69.760 50.525 31.336 1.000 54.852 116 ASN D N 1
ATOM 1584 C CA . ASN B 1 116 ? -70.646 51.624 31.665 1.000 57.502 116 ASN D CA 1
ATOM 1585 C C . ASN B 1 116 ? -71.053 51.540 33.134 1.000 64.044 116 ASN D C 1
ATOM 1586 O O . ASN B 1 116 ? -70.794 50.528 33.792 1.000 61.867 116 ASN D O 1
ATOM 1591 N N . PHE B 1 117 ? -71.666 52.640 33.619 1.000 68.672 117 PHE D N 1
ATOM 1592 C CA . PHE B 1 117 ? -72.046 52.709 35.010 1.000 73.887 117 PHE D CA 1
ATOM 1593 C C . PHE B 1 117 ? -73.492 52.282 35.192 1.000 82.923 117 PHE D C 1
ATOM 1594 O O . PHE B 1 117 ? -74.367 53.048 34.828 1.000 101.479 117 PHE D O 1
ATOM 1602 N N . THR B 1 118 ? -73.683 51.083 35.773 1.000 91.552 118 THR D N 1
ATOM 1603 C CA . THR B 1 118 ? -74.984 50.471 36.002 1.000 113.098 118 THR D CA 1
ATOM 1604 C C . THR B 1 118 ? -75.850 51.337 36.889 1.000 129.628 118 THR D C 1
ATOM 1605 O O . THR B 1 118 ? -76.878 51.826 36.391 1.000 164.584 118 THR D O 1
ATOM 1609 N N . SER B 1 119 ? -75.436 51.521 38.158 1.000 113.175 119 SER D N 1
ATOM 1610 C CA . SER B 1 119 ? -76.265 52.138 39.192 1.000 123.165 119 SER D CA 1
ATOM 1611 C C . SER B 1 119 ? -77.524 51.324 39.494 1.000 117.683 119 SER D C 1
ATOM 1612 O O . SER B 1 119 ? -78.624 51.827 39.735 1.000 112.207 119 SER D O 1
ATOM 1615 N N . LEU B 1 120 ? -77.369 50.020 39.392 1.000 129.825 120 LEU D N 1
ATOM 1616 C CA . LEU B 1 120 ? -78.280 49.116 40.078 1.000 132.122 120 LEU D CA 1
ATOM 1617 C C . LEU B 1 120 ? -77.423 48.409 41.128 1.000 142.233 120 LEU D C 1
ATOM 1618 O O . LEU B 1 120 ? -77.726 48.487 42.315 1.000 143.469 120 LEU D O 1
ATOM 1623 N N . LYS B 1 121 ? -76.303 47.831 40.673 1.000 143.958 121 LYS D N 1
ATOM 1624 C CA . LYS B 1 121 ? -75.254 47.306 41.534 1.000 132.343 121 LYS D CA 1
ATOM 1625 C C . LYS B 1 121 ? -74.236 48.405 41.854 1.000 136.418 121 LYS D C 1
ATOM 1626 O O . LYS B 1 121 ? -73.344 48.203 42.694 1.000 138.640 121 LYS D O 1
ATOM 1632 N N . MET B 1 122 ? -74.390 49.581 41.199 1.000 131.289 122 MET D N 1
ATOM 1633 C CA . MET B 1 122 ? -73.799 50.862 41.584 1.000 119.830 122 MET D CA 1
ATOM 1634 C C . MET B 1 122 ? -72.281 50.776 41.480 1.000 107.159 122 MET D C 1
ATOM 1635 O O . MET B 1 122 ? -71.568 51.362 42.285 1.000 100.315 122 MET D O 1
ATOM 1640 N N . THR B 1 123 ? -71.806 49.978 40.521 1.000 104.816 123 THR D N 1
ATOM 1641 C CA . THR B 1 123 ? -70.406 49.866 40.125 1.000 97.958 123 THR D CA 1
ATOM 1642 C C . THR B 1 123 ? -70.371 49.863 38.599 1.000 89.521 123 THR D C 1
ATOM 1643 O O . THR B 1 123 ? -71.394 49.699 37.935 1.000 90.831 123 THR D O 1
ATOM 1647 N N . TRP B 1 124 ? -69.176 50.047 38.049 1.000 82.963 124 TRP D N 1
ATOM 1648 C CA . TRP B 1 124 ? -69.012 49.858 36.627 1.000 76.486 124 TRP D CA 1
ATOM 1649 C C . TRP B 1 124 ? -69.016 48.358 36.349 1.000 78.829 124 TRP D C 1
ATOM 1650 O O . TRP B 1 124 ? -68.291 47.577 36.977 1.000 84.910 124 TRP D O 1
ATOM 1661 N N . THR B 1 125 ? -69.846 47.976 35.383 1.000 75.000 125 THR D N 1
ATOM 1662 C CA . THR B 1 125 ? -69.831 46.633 34.830 1.000 71.127 125 THR D CA 1
ATOM 1663 C C . THR B 1 125 ? -69.519 46.717 33.335 1.000 65.033 125 THR D C 1
ATOM 1664 O O . THR B 1 125 ? -69.906 47.649 32.625 1.000 59.754 125 THR D O 1
ATOM 1668 N N . TRP B 1 126 ? -68.750 45.733 32.879 1.000 68.177 126 TRP D N 1
ATOM 1669 C CA . TRP B 1 126 ? -68.581 45.442 31.468 1.000 66.690 126 TRP D CA 1
ATOM 1670 C C . TRP B 1 126 ? -69.929 45.018 30.913 1.000 66.372 126 TRP D C 1
ATOM 1671 O O . TRP B 1 126 ? -70.830 44.618 31.652 1.000 70.141 126 TRP D O 1
ATOM 1682 N N . VAL B 1 127 ? -70.014 45.072 29.596 1.000 58.995 127 VAL D N 1
ATOM 1683 C CA . VAL B 1 127 ? -71.160 44.709 28.806 1.000 56.130 127 VAL D CA 1
ATOM 1684 C C . VAL B 1 127 ? -71.481 43.215 28.934 1.000 66.569 127 VAL D C 1
ATOM 1685 O O . VAL B 1 127 ? -72.638 42.849 28.763 1.000 78.677 127 VAL D O 1
ATOM 1689 N N . ASP B 1 128 ? -70.479 42.381 29.284 1.000 73.427 128 ASP D N 1
ATOM 1690 C CA . ASP B 1 128 ? -70.534 41.024 29.816 1.000 69.482 128 ASP D CA 1
ATOM 1691 C C . ASP B 1 128 ? -71.528 40.868 30.954 1.000 65.114 128 ASP D C 1
ATOM 1692 O O . ASP B 1 128 ? -72.171 39.831 31.070 1.000 65.740 128 ASP D O 1
ATOM 1697 N N . GLY B 1 129 ? -71.535 41.853 31.863 1.000 64.545 129 GLY D N 1
ATOM 1698 C CA . GLY B 1 129 ? -72.207 41.774 33.154 1.000 72.962 129 GLY D CA 1
ATOM 1699 C C . GLY B 1 129 ? -71.252 41.526 34.321 1.000 79.120 129 GLY D C 1
ATOM 1700 O O . GLY B 1 129 ? -71.672 41.494 35.486 1.000 83.209 129 GLY D O 1
ATOM 1701 N N . SER B 1 130 ? -69.970 41.321 34.001 1.000 82.820 130 SER D N 1
ATOM 1702 C CA . SER B 1 130 ? -68.962 41.159 35.031 1.000 86.161 130 SER D CA 1
ATOM 1703 C C . SER B 1 130 ? -68.504 42.544 35.460 1.000 76.947 130 SER D C 1
ATOM 1704 O O . SER B 1 130 ? -68.287 43.392 34.581 1.000 70.622 130 SER D O 1
ATOM 1707 N N . PRO B 1 131 ? -68.466 42.802 36.791 1.000 76.658 131 PRO D N 1
ATOM 1708 C CA . PRO B 1 131 ? -68.005 44.095 37.299 1.000 79.371 131 PRO D CA 1
ATOM 1709 C C . PRO B 1 131 ? -66.502 44.213 37.131 1.000 90.265 131 PRO D C 1
ATOM 1710 O O . PRO B 1 131 ? -65.833 43.214 36.977 1.000 122.671 131 PRO D O 1
ATOM 1714 N N . ILE B 1 132 ? -65.997 45.460 37.091 1.000 96.227 132 ILE D N 1
ATOM 1715 C CA . ILE B 1 132 ? -64.627 45.785 36.755 1.000 96.097 132 ILE D CA 1
ATOM 1716 C C . ILE B 1 132 ? -63.740 45.400 37.930 1.000 109.793 132 ILE D C 1
ATOM 1717 O O . ILE B 1 132 ? -64.172 45.604 39.071 1.000 109.957 132 ILE D O 1
ATOM 1722 N N . ASP B 1 133 ? -62.502 44.952 37.613 1.000 114.566 133 ASP D N 1
ATOM 1723 C CA . ASP B 1 133 ? -61.485 44.722 38.632 1.000 124.631 133 ASP D CA 1
ATOM 1724 C C . ASP B 1 133 ? -60.740 46.025 38.920 1.000 122.389 133 ASP D C 1
ATOM 1725 O O . ASP B 1 133 ? -59.996 46.471 38.052 1.000 124.812 133 ASP D O 1
ATOM 1730 N N . SER B 1 134 ? -60.957 46.619 40.110 1.000 119.604 134 SER D N 1
ATOM 1731 C CA . SER B 1 134 ? -60.368 47.878 40.576 1.000 120.398 134 SER D CA 1
ATOM 1732 C C . SER B 1 134 ? -58.848 47.803 40.740 1.000 116.357 134 SER D C 1
ATOM 1733 O O . SER B 1 134 ? -58.202 48.831 40.866 1.000 122.132 134 SER D O 1
ATOM 1736 N N . LYS B 1 135 ? -58.305 46.584 40.776 1.000 112.846 135 LYS D N 1
ATOM 1737 C CA . LYS B 1 135 ? -56.892 46.252 40.638 1.000 105.602 135 LYS D CA 1
ATOM 1738 C C . LYS B 1 135 ? -56.401 46.516 39.219 1.000 105.850 135 LYS D C 1
ATOM 1739 O O . LYS B 1 135 ? -55.595 47.426 39.061 1.000 147.884 135 LYS D O 1
ATOM 1745 N N . ILE B 1 136 ? -56.872 45.759 38.217 1.000 105.497 136 ILE D N 1
ATOM 1746 C CA . ILE B 1 136 ? -56.430 45.851 36.819 1.000 124.994 136 ILE D CA 1
ATOM 1747 C C . ILE B 1 136 ? -56.731 47.242 36.206 1.000 129.030 136 ILE D C 1
ATOM 1748 O O . ILE B 1 136 ? -55.877 47.779 35.500 1.000 126.691 136 ILE D O 1
ATOM 1753 N N . PHE B 1 137 ? -57.925 47.830 36.457 1.000 122.413 137 PHE D N 1
ATOM 1754 C CA . PHE B 1 137 ? -58.372 49.048 35.778 1.000 105.168 137 PHE D CA 1
ATOM 1755 C C . PHE B 1 137 ? -58.720 50.140 36.782 1.000 96.323 137 PHE D C 1
ATOM 1756 O O . PHE B 1 137 ? -59.285 49.847 37.819 1.000 89.939 137 PHE D O 1
ATOM 1764 N N . PHE B 1 138 ? -58.336 51.376 36.460 1.000 106.151 138 PHE D N 1
ATOM 1765 C CA . PHE B 1 138 ? -58.809 52.555 37.167 1.000 112.466 138 PHE D CA 1
ATOM 1766 C C . PHE B 1 138 ? -59.491 53.469 36.149 1.000 107.404 138 PHE D C 1
ATOM 1767 O O . PHE B 1 138 ? -59.023 53.562 35.011 1.000 108.210 138 PHE D O 1
ATOM 1775 N N . ILE B 1 139 ? -60.639 54.050 36.549 1.000 98.281 139 ILE D N 1
ATOM 1776 C CA . ILE B 1 139 ? -61.368 54.959 35.671 1.000 85.249 139 ILE D CA 1
ATOM 1777 C C . ILE B 1 139 ? -61.327 56.367 36.257 1.000 87.116 139 ILE D C 1
ATOM 1778 O O . ILE B 1 139 ? -61.745 56.583 37.401 1.000 88.152 139 ILE D O 1
ATOM 1783 N N . LYS B 1 140 ? -60.861 57.320 35.431 1.000 89.489 140 LYS D N 1
ATOM 1784 C CA . LYS B 1 140 ? -60.835 58.727 35.793 1.000 100.524 140 LYS D CA 1
ATOM 1785 C C . LYS B 1 140 ? -62.181 59.341 35.409 1.000 100.249 140 LYS D C 1
ATOM 1786 O O . LYS B 1 140 ? -62.669 59.125 34.298 1.000 109.725 140 LYS D O 1
ATOM 1792 N N . GLY B 1 141 ? -62.784 60.088 36.345 1.000 92.591 141 GLY D N 1
ATOM 1793 C CA . GLY B 1 141 ? -63.982 60.863 36.063 1.000 90.940 141 GLY D CA 1
ATOM 1794 C C . GLY B 1 141 ? -65.146 60.424 36.941 1.000 103.335 141 GLY D C 1
ATOM 1795 O O . GLY B 1 141 ? -65.010 59.437 37.658 1.000 108.843 141 GLY D O 1
ATOM 1796 N N . PRO B 1 142 ? -66.318 61.114 36.907 1.000 110.161 142 PRO D N 1
ATOM 1797 C CA . PRO B 1 142 ? -67.458 60.781 37.780 1.000 105.263 142 PRO D CA 1
ATOM 1798 C C . PRO B 1 142 ? -68.119 59.426 37.495 1.000 100.403 142 PRO D C 1
ATOM 1799 O O . PRO B 1 142 ? -68.235 58.999 36.353 1.000 84.820 142 PRO D O 1
ATOM 1803 N N . ALA B 1 143 ? -68.575 58.761 38.553 1.000 98.378 143 ALA D N 1
ATOM 1804 C CA . ALA B 1 143 ? -69.431 57.599 38.422 1.000 90.803 143 ALA D CA 1
ATOM 1805 C C . ALA B 1 143 ? -70.887 58.037 38.604 1.000 98.532 143 ALA D C 1
ATOM 1806 O O . ALA B 1 143 ? -71.495 57.771 39.638 1.000 122.217 143 ALA D O 1
ATOM 1808 N N . LYS B 1 144 ? -71.419 58.803 37.634 1.000 99.388 144 LYS D N 1
ATOM 1809 C CA . LYS B 1 144 ? -72.849 59.098 37.544 1.000 101.045 144 LYS D CA 1
ATOM 1810 C C . LYS B 1 144 ? -73.541 58.015 36.727 1.000 100.207 144 LYS D C 1
ATOM 1811 O O . LYS B 1 144 ? -72.881 57.195 36.115 1.000 90.449 144 LYS D O 1
ATOM 1817 N N . GLU B 1 145 ? -74.873 58.005 36.720 1.000 97.271 145 GLU D N 1
ATOM 1818 C CA . GLU B 1 145 ? -75.612 57.274 35.689 1.000 94.497 145 GLU D CA 1
ATOM 1819 C C . GLU B 1 145 ? -75.442 58.043 34.392 1.000 88.404 145 GLU D C 1
ATOM 1820 O O . GLU B 1 145 ? -75.185 59.249 34.414 1.000 104.684 145 GLU D O 1
ATOM 1826 N N . ASN B 1 146 ? -75.615 57.351 33.275 1.000 83.561 146 ASN D N 1
ATOM 1827 C CA . ASN B 1 146 ? -75.295 57.878 31.954 1.000 92.801 146 ASN D CA 1
ATOM 1828 C C . ASN B 1 146 ? -73.805 58.236 31.889 1.000 86.185 146 ASN D C 1
ATOM 1829 O O . ASN B 1 146 ? -73.422 59.202 31.232 1.000 92.097 146 ASN D O 1
ATOM 1834 N N . SER B 1 147 ? -72.975 57.446 32.582 1.000 77.083 147 SER D N 1
ATOM 1835 C CA . SER B 1 147 ? -71.543 57.430 32.402 1.000 69.606 147 SER D CA 1
ATOM 1836 C C . SER B 1 147 ? -71.166 56.117 31.730 1.000 72.887 147 SER D C 1
ATOM 1837 O O . SER B 1 147 ? -71.589 55.032 32.171 1.000 101.043 147 SER D O 1
ATOM 1840 N N . CYS B 1 148 ? -70.420 56.263 30.625 1.000 70.119 148 CYS D N 1
ATOM 1841 C CA . CYS B 1 148 ? -69.841 55.196 29.822 1.000 70.471 148 CYS D CA 1
ATOM 1842 C C . CYS B 1 148 ? -68.328 55.413 29.718 1.000 64.461 148 CYS D C 1
ATOM 1843 O O . CYS B 1 148 ? -67.840 56.523 29.848 1.000 69.324 148 CYS D O 1
ATOM 1846 N N . ALA B 1 149 ? -67.573 54.347 29.500 1.000 60.745 149 ALA D N 1
ATOM 1847 C CA . ALA B 1 149 ? -66.124 54.395 29.500 1.000 54.897 149 ALA D CA 1
ATOM 1848 C C . ALA B 1 149 ? -65.582 54.567 28.077 1.000 52.571 149 ALA D C 1
ATOM 1849 O O . ALA B 1 149 ? -66.125 54.020 27.101 1.000 45.019 149 ALA D O 1
ATOM 1851 N N . ALA B 1 150 ? -64.467 55.326 28.004 1.000 53.488 150 ALA D N 1
ATOM 1852 C CA . ALA B 1 150 ? -63.754 55.540 26.749 1.000 55.533 150 ALA D CA 1
ATOM 1853 C C . ALA B 1 150 ? -62.256 55.512 27.009 1.000 60.513 150 ALA D C 1
ATOM 1854 O O . ALA B 1 150 ? -61.817 55.959 28.066 1.000 64.814 150 ALA D O 1
ATOM 1856 N N . ILE B 1 151 ? -61.470 54.958 26.060 1.000 66.538 151 ILE D N 1
ATOM 1857 C CA . ILE B 1 151 ? -60.011 55.024 26.123 1.000 65.382 151 ILE D CA 1
ATOM 1858 C C . ILE B 1 151 ? -59.579 56.290 25.395 1.000 71.003 151 ILE D C 1
ATOM 1859 O O . ILE B 1 151 ? -60.076 56.571 24.304 1.000 81.747 151 ILE D O 1
ATOM 1864 N N . LYS B 1 152 ? -58.639 57.003 26.013 1.000 70.948 152 LYS D N 1
ATOM 1865 C CA . LYS B 1 152 ? -58.004 58.218 25.539 1.000 76.083 152 LYS D CA 1
ATOM 1866 C C . LYS B 1 152 ? -56.657 58.249 26.242 1.000 87.376 152 LYS D C 1
ATOM 1867 O O . LYS B 1 152 ? -56.621 58.012 27.463 1.000 97.445 152 LYS D O 1
ATOM 1873 N N . GLU B 1 153 ? -55.571 58.473 25.493 1.000 89.580 153 GLU D N 1
ATOM 1874 C CA . GLU B 1 153 ? -54.219 58.535 26.015 1.000 90.424 153 GLU D CA 1
ATOM 1875 C C . GLU B 1 153 ? -53.893 57.288 26.819 1.000 91.197 153 GLU D C 1
ATOM 1876 O O . GLU B 1 153 ? -53.203 57.458 27.810 1.000 99.230 153 GLU D O 1
ATOM 1882 N N . SER B 1 154 ? -54.420 56.072 26.569 1.000 85.808 154 SER D N 1
ATOM 1883 C CA . SER B 1 154 ? -54.115 54.943 27.428 1.000 93.285 154 SER D CA 1
ATOM 1884 C C . SER B 1 154 ? -54.680 54.938 28.848 1.000 83.987 154 SER D C 1
ATOM 1885 O O . SER B 1 154 ? -54.412 53.988 29.560 1.000 92.992 154 SER D O 1
ATOM 1888 N N . LYS B 1 155 ? -55.571 55.876 29.159 1.000 72.758 155 LYS D N 1
ATOM 1889 C CA . LYS B 1 155 ? -56.406 55.827 30.346 1.000 71.993 155 LYS D CA 1
ATOM 1890 C C . LYS B 1 155 ? -57.857 55.502 29.968 1.000 81.591 155 LYS D C 1
ATOM 1891 O O . LYS B 1 155 ? -58.279 55.664 28.815 1.000 83.775 155 LYS D O 1
ATOM 1897 N N . ILE B 1 156 ? -58.622 55.057 30.969 1.000 76.670 156 ILE D N 1
ATOM 1898 C CA . ILE B 1 156 ? -60.054 54.927 30.791 1.000 71.807 156 ILE D CA 1
ATOM 1899 C C . ILE B 1 156 ? -60.744 56.111 31.478 1.000 71.584 156 ILE D C 1
ATOM 1900 O O . ILE B 1 156 ? -60.537 56.360 32.657 1.000 73.694 156 ILE D O 1
ATOM 1905 N N . PHE B 1 157 ? -61.591 56.805 30.726 1.000 70.496 157 PHE D N 1
ATOM 1906 C CA . PHE B 1 157 ? -62.323 57.959 31.209 1.000 76.793 157 PHE D CA 1
ATOM 1907 C C . PHE B 1 157 ? -63.813 57.672 31.231 1.000 83.538 157 PHE D C 1
ATOM 1908 O O . PHE B 1 157 ? -64.337 57.016 30.320 1.000 93.732 157 PHE D O 1
ATOM 1916 N N . SER B 1 158 ? -64.454 58.158 32.308 1.000 79.389 158 SER D N 1
ATOM 1917 C CA . SER B 1 158 ? -65.893 58.314 32.349 1.000 72.766 158 SER D CA 1
ATOM 1918 C C . SER B 1 158 ? -66.259 59.501 31.492 1.000 71.894 158 SER D C 1
ATOM 1919 O O . SER B 1 158 ? -65.762 60.593 31.734 1.000 86.814 158 SER D O 1
ATOM 1922 N N . GLU B 1 159 ? -67.132 59.257 30.513 1.000 70.671 159 GLU D N 1
ATOM 1923 C CA . GLU B 1 159 ? -67.733 60.278 29.676 1.000 76.852 159 GLU D CA 1
ATOM 1924 C C . GLU B 1 159 ? -69.236 60.051 29.607 1.000 77.391 159 GLU D C 1
ATOM 1925 O O . GLU B 1 159 ? -69.731 58.999 30.006 1.000 87.500 159 GLU D O 1
ATOM 1931 N N . THR B 1 160 ? -69.982 61.056 29.159 1.000 79.056 160 THR D N 1
ATOM 1932 C CA . THR B 1 160 ? -71.436 60.893 29.117 1.000 77.867 160 THR D CA 1
ATOM 1933 C C . THR B 1 160 ? -71.825 60.157 27.839 1.000 72.834 160 THR D C 1
ATOM 1934 O O . THR B 1 160 ? -71.197 60.335 26.790 1.000 64.516 160 THR D O 1
ATOM 1938 N N . CYS B 1 161 ? -72.922 59.394 27.926 1.000 80.353 161 CYS D N 1
ATOM 1939 C CA . CYS B 1 161 ? -73.205 58.308 26.997 1.000 80.451 161 CYS D CA 1
ATOM 1940 C C . CYS B 1 161 ? -73.606 58.815 25.621 1.000 73.360 161 CYS D C 1
ATOM 1941 O O . CYS B 1 161 ? -73.615 58.087 24.643 1.000 65.101 161 CYS D O 1
ATOM 1944 N N . SER B 1 162 ? -73.886 60.115 25.586 1.000 76.063 162 SER D N 1
ATOM 1945 C CA . SER B 1 162 ? -74.465 60.792 24.439 1.000 75.899 162 SER D CA 1
ATOM 1946 C C . SER B 1 162 ? -73.388 61.456 23.601 1.000 67.721 162 SER D C 1
ATOM 1947 O O . SER B 1 162 ? -73.675 61.850 22.474 1.000 66.494 162 SER D O 1
ATOM 1950 N N . SER B 1 163 ? -72.157 61.564 24.142 1.000 65.241 163 SER D N 1
ATOM 1951 C CA . SER B 1 163 ? -71.027 62.070 23.358 1.000 63.951 163 SER D CA 1
ATOM 1952 C C . SER B 1 163 ? -70.591 61.049 22.311 1.000 59.935 163 SER D C 1
ATOM 1953 O O . SER B 1 163 ? -70.882 59.870 22.417 1.000 68.981 163 SER D O 1
ATOM 1956 N N . VAL B 1 164 ? -69.958 61.539 21.255 1.000 58.465 164 VAL D N 1
ATOM 1957 C CA . VAL B 1 164 ? -69.940 60.898 19.949 1.000 54.265 164 VAL D CA 1
ATOM 1958 C C . VAL B 1 164 ? -68.495 60.577 19.540 1.000 58.050 164 VAL D C 1
ATOM 1959 O O . VAL B 1 164 ? -67.756 61.407 18.990 1.000 60.957 164 VAL D O 1
ATOM 1963 N N . PHE B 1 165 ? -68.087 59.337 19.815 1.000 55.794 165 PHE D N 1
ATOM 1964 C CA . PHE B 1 165 ? -66.707 58.959 19.675 1.000 58.946 165 PHE D CA 1
ATOM 1965 C C . PHE B 1 165 ? -66.595 57.804 18.695 1.000 66.941 165 PHE D C 1
ATOM 1966 O O . PHE B 1 165 ? -67.598 57.203 18.354 1.000 74.594 165 PHE D O 1
ATOM 1974 N N . LYS B 1 166 ? -65.371 57.519 18.226 1.000 78.538 166 LYS D N 1
ATOM 1975 C CA . LYS B 1 166 ? -65.016 56.222 17.673 1.000 63.171 166 LYS D CA 1
ATOM 1976 C C . LYS B 1 166 ? -65.262 55.126 18.709 1.000 58.800 166 LYS D C 1
ATOM 1977 O O . LYS B 1 166 ? -65.322 55.401 19.908 1.000 57.415 166 LYS D O 1
ATOM 1983 N N . TRP B 1 167 ? -65.410 53.877 18.238 1.000 53.235 167 TRP D N 1
ATOM 1984 C CA . TRP B 1 167 ? -65.612 52.735 19.126 1.000 48.502 167 TRP D CA 1
ATOM 1985 C C . TRP B 1 167 ? -64.905 51.493 18.577 1.000 47.850 167 TRP D C 1
ATOM 1986 O O . TRP B 1 167 ? -64.499 51.477 17.414 1.000 49.521 167 TRP D O 1
ATOM 1997 N N . ILE B 1 168 ? -64.804 50.435 19.388 1.000 47.027 168 ILE D N 1
ATOM 1998 C CA . ILE B 1 168 ? -64.255 49.147 18.947 1.000 51.416 168 ILE D CA 1
ATOM 1999 C C . ILE B 1 168 ? -65.285 48.030 19.168 1.000 52.255 168 ILE D C 1
ATOM 2000 O O . ILE B 1 168 ? -65.818 47.911 20.283 1.000 52.817 168 ILE D O 1
ATOM 2005 N N . CYS B 1 169 ? -65.515 47.220 18.121 1.000 53.515 169 CYS D N 1
ATOM 2006 C CA . CYS B 1 169 ? -66.278 45.975 18.204 1.000 59.536 169 CYS D CA 1
ATOM 2007 C C . CYS B 1 169 ? -65.365 44.770 18.418 1.000 61.123 169 CYS D C 1
ATOM 2008 O O . CYS B 1 169 ? -64.218 44.751 17.962 1.000 59.528 169 CYS D O 1
ATOM 2011 N N . GLN B 1 170 ? -65.886 43.744 19.087 1.000 63.624 170 GLN D N 1
ATOM 2012 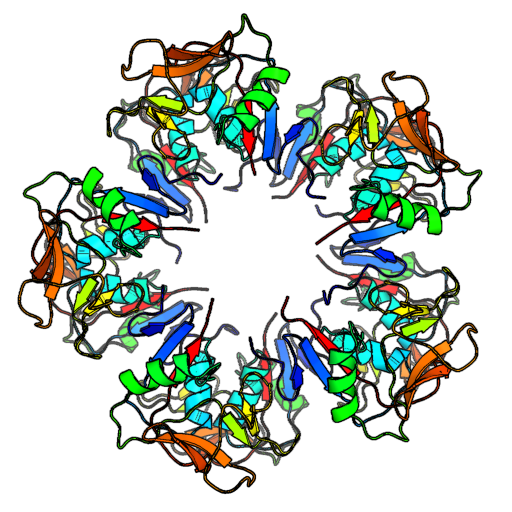C CA . GLN B 1 170 ? -65.129 42.539 19.429 1.000 64.651 170 GLN D CA 1
ATOM 2013 C C . GLN B 1 170 ? -66.056 41.326 19.399 1.000 63.428 170 GLN D C 1
ATOM 2014 O O . GLN B 1 170 ? -67.224 41.469 19.773 1.000 71.095 170 GLN D O 1
ATOM 2020 N N . TYR B 1 171 ? -65.550 40.170 18.948 1.000 58.029 171 TYR D N 1
ATOM 2021 C CA . TYR B 1 171 ? -66.244 38.896 19.108 1.000 62.363 171 TYR D CA 1
ATOM 2022 C C . TYR B 1 171 ? -65.274 37.716 19.180 1.000 63.208 171 TYR D C 1
ATOM 2023 O O . TYR B 1 171 ? -64.172 37.840 18.664 1.000 64.398 171 TYR D O 1
ATOM 2032 N N . GLY B 1 172 ? -65.754 36.547 19.648 1.000 63.702 172 GLY D N 1
ATOM 2033 C CA . GLY B 1 172 ? -64.947 35.341 19.860 1.000 71.467 172 GLY D CA 1
ATOM 2034 C C . GLY B 1 172 ? -65.201 34.122 18.946 1.000 71.029 172 GLY D C 1
ATOM 2035 O O . GLY B 1 172 ? -64.216 33.255 18.699 1.000 66.506 172 GLY D O 1
ATOM 2036 N N . THR C 1 51 ? -65.851 37.722 25.854 1.000 116.676 51 THR A N 1
ATOM 2037 C CA . THR C 1 51 ? -66.331 36.314 25.983 1.000 132.204 51 THR A CA 1
ATOM 2038 C C . THR C 1 51 ? -67.779 36.201 25.423 1.000 143.468 51 THR A C 1
ATOM 2039 O O . THR C 1 51 ? -68.012 36.064 24.213 1.000 141.650 51 THR A O 1
ATOM 2043 N N . VAL C 1 52 ? -68.783 36.186 26.317 1.000 135.538 52 VAL A N 1
ATOM 2044 C CA . VAL C 1 52 ? -70.095 35.521 26.208 1.000 108.509 52 VAL A CA 1
ATOM 2045 C C . VAL C 1 52 ? -71.118 36.233 27.105 1.000 90.046 52 VAL A C 1
ATOM 2046 O O . VAL C 1 52 ? -71.132 36.041 28.318 1.000 86.038 52 VAL A O 1
ATOM 2050 N N . LEU C 1 53 ? -71.994 37.045 26.521 1.000 81.751 53 LEU A N 1
ATOM 2051 C CA . LEU C 1 53 ? -72.740 38.129 27.184 1.000 78.520 53 LEU A CA 1
ATOM 2052 C C . LEU C 1 53 ? -73.863 37.627 28.105 1.000 72.680 53 LEU A C 1
ATOM 2053 O O . LEU C 1 53 ? -74.665 36.815 27.679 1.000 74.429 53 LEU A O 1
ATOM 2058 N N . CYS C 1 54 ? -73.997 38.057 29.369 1.000 70.170 54 CYS A N 1
ATOM 2059 C CA . CYS C 1 54 ? -75.146 37.678 30.190 1.000 68.990 54 CYS A CA 1
ATOM 2060 C C . CYS C 1 54 ? -76.364 38.522 29.824 1.000 78.536 54 CYS A C 1
ATOM 2061 O O . CYS C 1 54 ? -76.180 39.654 29.375 1.000 91.726 54 CYS A O 1
ATOM 2064 N N . GLN C 1 55 ? -77.603 37.982 30.015 1.000 94.743 55 GLN A N 1
ATOM 2065 C CA . GLN C 1 55 ? -78.884 38.703 29.879 1.000 97.306 55 GLN A CA 1
ATOM 2066 C C . GLN C 1 55 ? -78.715 40.028 30.640 1.000 91.120 55 GLN A C 1
ATOM 2067 O O . GLN C 1 55 ? -77.990 40.068 31.657 1.000 89.266 55 GLN A O 1
ATOM 2073 N N . SER C 1 56 ? -79.276 41.118 30.113 1.000 77.282 56 SER A N 1
ATOM 2074 C CA . SER C 1 56 ? -78.943 42.384 30.762 1.000 80.316 56 SER A CA 1
ATOM 2075 C C . SER C 1 56 ? -79.427 42.375 32.204 1.000 72.613 56 SER A C 1
ATOM 2076 O O . SER C 1 56 ? -80.423 41.771 32.504 1.000 77.742 56 SER A O 1
ATOM 2079 N N . GLU C 1 57 ? -78.703 43.004 33.105 1.000 72.821 57 GLU A N 1
ATOM 2080 C CA . GLU C 1 57 ? -79.001 43.096 34.523 1.000 72.585 57 GLU A CA 1
ATOM 2081 C C . GLU C 1 57 ? -78.672 41.784 35.232 1.000 71.792 57 GLU A C 1
ATOM 2082 O O . GLU C 1 57 ? -79.103 41.604 36.370 1.000 78.942 57 GLU A O 1
ATOM 2088 N N . TRP C 1 58 ? -77.917 40.856 34.607 1.000 70.225 58 TRP A N 1
ATOM 2089 C CA . TRP C 1 58 ? -77.385 39.726 35.349 1.000 72.360 58 TRP A CA 1
ATOM 2090 C C . TRP C 1 58 ? -75.910 39.964 35.677 1.000 77.360 58 TRP A C 1
ATOM 2091 O O . TRP C 1 58 ? -75.252 40.606 34.856 1.000 83.460 58 TRP A O 1
ATOM 2102 N N . LEU C 1 59 ? -75.395 39.386 36.778 1.000 78.904 59 LEU A N 1
ATOM 2103 C CA . LEU C 1 59 ? -73.966 39.387 37.059 1.000 77.846 59 LEU A CA 1
ATOM 2104 C C . LEU C 1 59 ? -73.286 38.164 36.462 1.000 76.891 59 LEU A C 1
ATOM 2105 O O . LEU C 1 59 ? -73.830 37.053 36.560 1.000 77.704 59 LEU A O 1
ATOM 2110 N N . LYS C 1 60 ? -72.070 38.397 35.941 1.000 71.551 60 LYS A N 1
ATOM 2111 C CA . LYS C 1 60 ? -71.284 37.280 35.463 1.000 67.901 60 LYS A CA 1
ATOM 2112 C C . LYS C 1 60 ? -70.221 36.938 36.494 1.000 74.502 60 LYS A C 1
ATOM 2113 O O . LYS C 1 60 ? -69.572 37.854 36.988 1.000 85.158 60 LYS A O 1
ATOM 2119 N N . TYR C 1 61 ? -70.078 35.639 36.794 1.000 74.794 61 TYR A N 1
ATOM 2120 C CA . TYR C 1 61 ? -69.002 35.150 37.646 1.000 82.703 61 TYR A CA 1
ATOM 2121 C C . TYR C 1 61 ? -68.581 33.770 37.148 1.000 89.111 61 TYR A C 1
ATOM 2122 O O . TYR C 1 61 ? -69.368 32.815 37.177 1.000 92.357 61 TYR A O 1
ATOM 2131 N N . GLN C 1 62 ? -67.300 33.670 36.732 1.000 97.761 62 GLN A N 1
ATOM 2132 C CA . GLN C 1 62 ? -66.742 32.465 36.150 1.000 101.068 62 GLN A CA 1
ATOM 2133 C C . GLN C 1 62 ? -67.634 32.247 34.938 1.000 93.328 62 GLN A C 1
ATOM 2134 O O . GLN C 1 62 ? -68.062 33.233 34.346 1.000 96.107 62 GLN A O 1
ATOM 2140 N N . GLY C 1 63 ? -68.037 31.042 34.621 1.000 95.693 63 GLY A N 1
ATOM 2141 C CA . GLY C 1 63 ? -68.764 30.855 33.353 1.000 98.833 63 GLY A CA 1
ATOM 2142 C C . GLY C 1 63 ? -70.243 31.287 33.401 1.000 92.464 63 GLY A C 1
ATOM 2143 O O . GLY C 1 63 ? -70.929 31.080 32.392 1.000 83.210 63 GLY A O 1
ATOM 2144 N N . LYS C 1 64 ? -70.703 31.709 34.597 1.000 92.874 64 LYS A N 1
ATOM 2145 C CA . LYS C 1 64 ? -72.102 31.603 35.006 1.000 79.716 64 LYS A CA 1
ATOM 2146 C C . LYS C 1 64 ? -72.681 33.008 35.157 1.000 74.412 64 LYS A C 1
ATOM 2147 O O . LYS C 1 64 ? -71.942 33.961 35.392 1.000 73.554 64 LYS A O 1
ATOM 2153 N N . CYS C 1 65 ? -74.004 33.121 34.977 1.000 68.898 65 CYS A N 1
ATOM 2154 C CA . CYS C 1 65 ? -74.728 34.369 35.176 1.000 62.710 65 CYS A CA 1
ATOM 2155 C C . CYS C 1 65 ? -75.733 34.209 36.299 1.000 59.732 65 CYS A C 1
ATOM 2156 O O . CYS C 1 65 ? -76.397 33.186 36.394 1.000 66.629 65 CYS A O 1
ATOM 2159 N N . TYR C 1 66 ? -75.819 35.246 37.121 1.000 60.221 66 TYR A N 1
ATOM 2160 C CA . TYR C 1 66 ? -76.570 35.210 38.359 1.000 59.815 66 TYR A CA 1
ATOM 2161 C C . TYR C 1 66 ? -77.567 36.363 38.306 1.000 62.906 66 TYR A C 1
ATOM 2162 O O . TYR C 1 66 ? -77.249 37.435 37.785 1.000 73.376 66 TYR A O 1
ATOM 2171 N N . TRP C 1 67 ? -78.773 36.103 38.810 1.000 60.874 67 TRP A N 1
ATOM 2172 C CA . TRP C 1 67 ? -79.798 37.105 39.013 1.000 58.440 67 TRP A CA 1
ATOM 2173 C C . TRP C 1 67 ? -80.322 37.008 40.439 1.000 59.860 67 TRP A C 1
ATOM 2174 O O . TRP C 1 67 ? -80.808 35.946 40.844 1.000 64.945 67 TRP A O 1
ATOM 2185 N N . PHE C 1 68 ? -80.195 38.101 41.194 1.000 62.454 68 PHE A N 1
ATOM 2186 C CA . PHE C 1 68 ? -80.596 38.177 42.602 1.000 66.687 68 PHE A CA 1
ATOM 2187 C C . PHE C 1 68 ? -81.893 38.965 42.685 1.000 73.329 68 PHE A C 1
ATOM 2188 O O . PHE C 1 68 ? -81.926 40.084 42.207 1.000 103.573 68 PHE A O 1
ATOM 2196 N N . SER C 1 69 ? -82.945 38.404 43.271 1.000 75.019 69 SER A N 1
ATOM 2197 C CA . SER C 1 69 ? -84.282 38.969 43.125 1.000 77.692 69 SER A CA 1
ATOM 2198 C C . SER C 1 69 ? -84.475 40.070 44.130 1.000 93.435 69 SER A C 1
ATOM 2199 O O . SER C 1 69 ? -83.760 40.122 45.139 1.000 99.197 69 SER A O 1
ATOM 2202 N N . ASN C 1 70 ? -85.440 40.957 43.799 1.000 109.942 70 ASN A N 1
ATOM 2203 C CA . ASN C 1 70 ? -85.864 41.952 44.764 1.000 105.836 70 ASN A CA 1
ATOM 2204 C C . ASN C 1 70 ? -87.205 41.533 45.340 1.000 92.414 70 ASN A C 1
ATOM 2205 O O . ASN C 1 70 ? -87.377 41.635 46.543 1.000 83.083 70 ASN A O 1
ATOM 2210 N N . GLU C 1 71 ? -88.091 41.007 44.485 1.000 92.628 71 GLU A N 1
ATOM 2211 C CA . GLU C 1 71 ? -89.359 40.409 44.889 1.000 95.685 71 GLU A CA 1
ATOM 2212 C C . GLU C 1 71 ? -89.107 39.130 45.682 1.000 101.348 71 GLU A C 1
ATOM 2213 O O . GLU C 1 71 ? -87.983 38.637 45.741 1.000 114.943 71 GLU A O 1
ATOM 2219 N N . MET C 1 72 ? -90.147 38.655 46.373 1.000 106.322 72 MET A N 1
ATOM 2220 C CA . MET C 1 72 ? -90.115 37.417 47.157 1.000 103.898 72 MET A CA 1
ATOM 2221 C C . MET C 1 72 ? -91.253 36.481 46.739 1.000 105.757 72 MET A C 1
ATOM 2222 O O . MET C 1 72 ? -92.291 36.959 46.295 1.000 115.534 72 MET A O 1
ATOM 2227 N N . LYS C 1 73 ? -91.035 35.156 46.829 1.000 98.151 73 LYS A N 1
ATOM 2228 C CA . LYS C 1 73 ? -92.061 34.169 46.501 1.000 89.028 73 LYS A CA 1
ATOM 2229 C C . LYS C 1 73 ? -91.751 32.796 47.076 1.000 87.585 73 LYS A C 1
ATOM 2230 O O . LYS C 1 73 ? -90.666 32.571 47.609 1.000 84.187 73 LYS A O 1
ATOM 2236 N N . SER C 1 74 ? -92.764 31.903 46.980 1.000 85.991 74 SER A N 1
ATOM 2237 C CA . SER C 1 74 ? -92.592 30.523 47.367 1.000 81.946 74 SER A CA 1
ATOM 2238 C C . SER C 1 74 ? -91.460 29.883 46.550 1.000 78.151 74 SER A C 1
ATOM 2239 O O . SER C 1 74 ? -91.122 30.330 45.448 1.000 76.507 74 SER A O 1
ATOM 2242 N N . TRP C 1 75 ? -90.838 28.856 47.111 1.000 71.061 75 TRP A N 1
ATOM 2243 C CA . TRP C 1 75 ? -89.766 28.150 46.446 1.000 68.504 75 TRP A CA 1
ATOM 2244 C C . TRP C 1 75 ? -90.200 27.718 45.048 1.000 68.517 75 TRP A C 1
ATOM 2245 O O . TRP C 1 75 ? -89.533 28.064 44.086 1.000 65.399 75 TRP A O 1
ATOM 2256 N N . SER C 1 76 ? -91.349 27.035 44.923 1.000 73.477 76 SER A N 1
ATOM 2257 C CA . SER C 1 76 ? -91.942 26.640 43.644 1.000 73.971 76 SER A CA 1
ATOM 2258 C C . SER C 1 76 ? -92.110 27.827 42.686 1.000 68.191 76 SER A C 1
ATOM 2259 O O . SER C 1 76 ? -91.694 27.759 41.543 1.000 57.372 76 SER A O 1
ATOM 2262 N N . ASP C 1 77 ? -92.648 28.943 43.178 1.000 78.622 77 ASP A N 1
ATOM 2263 C CA . ASP C 1 77 ? -92.901 30.120 42.365 1.000 88.903 77 ASP A CA 1
ATOM 2264 C C . ASP C 1 77 ? -91.571 30.695 41.870 1.000 78.912 77 ASP A C 1
ATOM 2265 O O . ASP C 1 77 ? -91.477 31.096 40.714 1.000 69.478 77 ASP A O 1
ATOM 2270 N N . SER C 1 78 ? -90.555 30.690 42.752 1.000 66.649 78 SER A N 1
ATOM 2271 C CA . SER C 1 78 ? -89.204 31.130 42.445 1.000 58.092 78 SER A CA 1
ATOM 2272 C C . SER C 1 78 ? -88.646 30.255 41.342 1.000 60.407 78 SER A C 1
ATOM 2273 O O . SER C 1 78 ? -88.164 30.779 40.340 1.000 60.380 78 SER A O 1
ATOM 2276 N N . TYR C 1 79 ? -88.748 28.928 41.547 1.000 57.806 79 TYR A N 1
ATOM 2277 C CA . TYR C 1 79 ? -88.286 27.957 40.586 1.000 56.793 79 TYR A CA 1
ATOM 2278 C C . TYR C 1 79 ? -88.939 28.172 39.213 1.000 54.950 79 TYR A C 1
ATOM 2279 O O . TYR C 1 79 ? -88.254 28.110 38.189 1.000 50.836 79 TYR A O 1
ATOM 2288 N N . VAL C 1 80 ? -90.244 28.471 39.203 1.000 58.622 80 VAL A N 1
ATOM 2289 C CA . VAL C 1 80 ? -90.927 28.729 37.947 1.000 61.672 80 VAL A CA 1
ATOM 2290 C C . VAL C 1 80 ? -90.271 29.902 37.255 1.000 58.171 80 VAL A C 1
ATOM 2291 O O . VAL C 1 80 ? -89.971 29.809 36.066 1.000 54.232 80 VAL A O 1
ATOM 2295 N N . TYR C 1 81 ? -90.024 30.957 38.045 1.000 62.605 81 TYR A N 1
ATOM 2296 C CA . TYR C 1 81 ? -89.446 32.204 37.566 1.000 71.047 81 TYR A CA 1
ATOM 2297 C C . TYR C 1 81 ? -88.134 31.917 36.843 1.000 70.951 81 TYR A C 1
ATOM 2298 O O . TYR C 1 81 ? -87.944 32.408 35.721 1.000 74.380 81 TYR A O 1
ATOM 2307 N N . CYS C 1 82 ? -87.274 31.103 37.477 1.000 63.429 82 CYS A N 1
ATOM 2308 C CA . CYS C 1 82 ? -85.995 30.775 36.882 1.000 62.698 82 CYS A CA 1
ATOM 2309 C C . CYS C 1 82 ? -86.176 29.958 35.607 1.000 60.546 82 CYS A C 1
ATOM 2310 O O . CYS C 1 82 ? -85.576 30.285 34.583 1.000 61.316 82 CYS A O 1
ATOM 2313 N N . LEU C 1 83 ? -87.032 28.922 35.677 1.000 62.118 83 LEU A N 1
ATOM 2314 C CA . LEU C 1 83 ? -87.201 27.986 34.586 1.000 66.586 83 LEU A CA 1
ATOM 2315 C C . LEU C 1 83 ? -87.680 28.728 33.356 1.000 77.566 83 LEU A C 1
ATOM 2316 O O . LEU C 1 83 ? -87.112 28.536 32.280 1.000 81.697 83 LEU A O 1
ATOM 2321 N N . GLU C 1 84 ? -88.669 29.622 33.541 1.000 79.609 84 GLU A N 1
ATOM 2322 C CA . GLU C 1 84 ? -89.238 30.349 32.426 1.000 80.779 84 GLU A CA 1
ATOM 2323 C C . GLU C 1 84 ? -88.181 31.201 31.737 1.000 85.667 84 GLU A C 1
ATOM 2324 O O . GLU C 1 84 ? -88.290 31.456 30.535 1.000 92.801 84 GLU A O 1
ATOM 2330 N N . ARG C 1 85 ? -87.156 31.596 32.503 1.000 79.815 85 ARG A N 1
ATOM 2331 C CA . ARG C 1 85 ? -86.088 32.438 32.017 1.000 78.981 85 ARG A CA 1
ATOM 2332 C C . ARG C 1 85 ? -84.874 31.617 31.592 1.000 73.575 85 ARG A C 1
ATOM 2333 O O . ARG C 1 85 ? -83.769 32.155 31.552 1.000 75.099 85 ARG A O 1
ATOM 2341 N N . LYS C 1 86 ? -85.095 30.346 31.219 1.000 65.974 86 LYS A N 1
ATOM 2342 C CA . LYS C 1 86 ? -84.077 29.407 30.776 1.000 61.161 86 LYS A CA 1
ATOM 2343 C C . LYS C 1 86 ? -82.933 29.379 31.799 1.000 56.852 86 LYS A C 1
ATOM 2344 O O . LYS C 1 86 ? -81.783 29.453 31.416 1.000 57.176 86 LYS A O 1
ATOM 2350 N N . SER C 1 87 ? -83.221 29.300 33.103 1.000 55.878 87 SER A N 1
ATOM 2351 C CA . SER C 1 87 ? -82.189 29.198 34.135 1.000 55.601 87 SER A CA 1
ATOM 2352 C C . SER C 1 87 ? -82.720 28.359 35.293 1.000 54.874 87 SER A C 1
ATOM 2353 O O . SER C 1 87 ? -83.795 27.785 35.163 1.000 59.339 87 SER A O 1
ATOM 2356 N N . HIS C 1 88 ? -82.001 28.283 36.423 1.000 53.824 88 HIS A N 1
ATOM 2357 C CA . HIS C 1 88 ? -82.484 27.504 37.559 1.000 56.978 88 HIS A CA 1
ATOM 2358 C C . HIS C 1 88 ? -82.122 28.212 38.849 1.000 58.286 88 HIS A C 1
ATOM 2359 O O . HIS C 1 88 ? -81.311 29.160 38.825 1.000 59.463 88 HIS A O 1
ATOM 2366 N N . LEU C 1 89 ? -82.711 27.727 39.969 1.000 61.089 89 LEU A N 1
ATOM 2367 C CA . LEU C 1 89 ? -82.275 28.233 41.269 1.000 65.561 89 LEU A CA 1
ATOM 2368 C C . LEU C 1 89 ? -80.821 27.862 41.518 1.000 61.431 89 LEU A C 1
ATOM 2369 O O . LEU C 1 89 ? -80.361 26.823 41.058 1.000 64.685 89 LEU A O 1
ATOM 2374 N N . LEU C 1 90 ? -80.124 28.746 42.227 1.000 59.771 90 LEU A N 1
ATOM 2375 C CA . LEU C 1 90 ? -78.676 28.800 42.391 1.000 61.425 90 LEU A CA 1
ATOM 2376 C C . LEU C 1 90 ? -78.196 27.480 42.979 1.000 63.449 90 LEU A C 1
ATOM 2377 O O . LEU C 1 90 ? -78.715 27.028 43.997 1.000 69.512 90 LEU A O 1
ATOM 2382 N N . ILE C 1 91 ? -77.221 26.875 42.302 1.000 68.885 91 ILE A N 1
ATOM 2383 C CA . ILE C 1 91 ? -76.488 25.710 42.786 1.000 69.664 91 ILE A CA 1
ATOM 2384 C C . ILE C 1 91 ? -75.084 26.172 43.126 1.000 71.964 91 ILE A C 1
ATOM 2385 O O . ILE C 1 91 ? -74.376 26.655 42.231 1.000 80.296 91 ILE A O 1
ATOM 2390 N N . ILE C 1 92 ? -74.676 25.986 44.387 1.000 75.024 92 ILE A N 1
ATOM 2391 C CA . ILE C 1 92 ? -73.332 26.385 44.779 1.000 76.181 92 ILE A CA 1
ATOM 2392 C C . ILE C 1 92 ? -72.368 25.217 44.593 1.000 77.636 92 ILE A C 1
ATOM 2393 O O . ILE C 1 92 ? -72.455 24.234 45.340 1.000 83.352 92 ILE A O 1
ATOM 2398 N N . HIS C 1 93 ? -71.422 25.396 43.657 1.000 78.671 93 HIS A N 1
ATOM 2399 C CA . HIS C 1 93 ? -70.508 24.365 43.209 1.000 82.884 93 HIS A CA 1
ATOM 2400 C C . HIS C 1 93 ? -69.365 24.173 44.205 1.000 96.804 93 HIS A C 1
ATOM 2401 O O . HIS C 1 93 ? -68.971 23.033 44.461 1.000 123.527 93 HIS A O 1
ATOM 2408 N N . ASP C 1 94 ? -68.875 25.277 44.796 1.000 102.188 94 ASP A N 1
ATOM 2409 C CA . ASP C 1 94 ? -67.676 25.302 45.623 1.000 114.047 94 ASP A CA 1
ATOM 2410 C C . ASP C 1 94 ? -67.620 26.512 46.548 1.000 113.255 94 ASP A C 1
ATOM 2411 O O . ASP C 1 94 ? -68.458 27.397 46.488 1.000 144.528 94 ASP A O 1
ATOM 2416 N N . GLN C 1 95 ? -66.567 26.564 47.355 1.000 120.478 95 GLN A N 1
ATOM 2417 C CA . GLN C 1 95 ? -66.368 27.580 48.368 1.000 133.202 95 GLN A CA 1
ATOM 2418 C C . GLN C 1 95 ? -66.175 28.955 47.746 1.000 131.618 95 GLN A C 1
ATOM 2419 O O . GLN C 1 95 ? -66.660 29.934 48.300 1.000 133.506 95 GLN A O 1
ATOM 2425 N N . LEU C 1 96 ? -65.505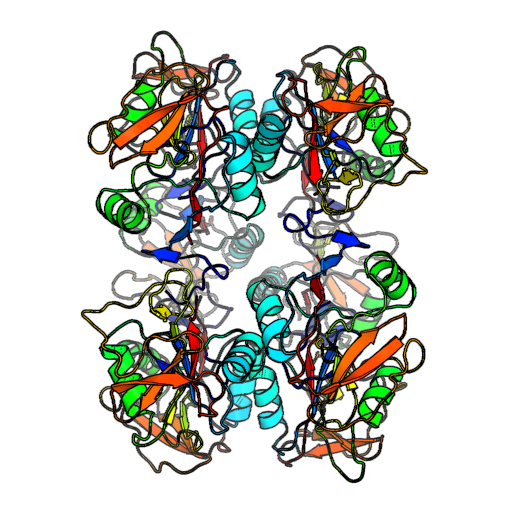 28.999 46.600 1.000 123.066 96 LEU A N 1
ATOM 2426 C CA . LEU C 1 96 ? -65.172 30.258 45.945 1.000 118.992 96 LEU A CA 1
ATOM 2427 C C . LEU C 1 96 ? -66.443 30.956 45.426 1.000 105.027 96 LEU A C 1
ATOM 2428 O O . LEU C 1 96 ? -66.597 32.171 45.560 1.000 106.174 96 LEU A O 1
ATOM 2433 N N . GLU C 1 97 ? -67.354 30.159 44.858 1.000 97.388 97 GLU A N 1
ATOM 2434 C CA . GLU C 1 97 ? -68.673 30.579 44.417 1.000 96.817 97 GLU A CA 1
ATOM 2435 C C . GLU C 1 97 ? -69.513 31.012 45.625 1.000 91.970 97 GLU A C 1
ATOM 2436 O O . GLU C 1 97 ? -70.287 31.956 45.534 1.000 100.938 97 GLU A O 1
ATOM 2442 N N . MET C 1 98 ? -69.349 30.326 46.753 1.000 92.067 98 MET A N 1
ATOM 2443 C CA . MET C 1 98 ? -69.978 30.724 48.010 1.000 98.179 98 MET A CA 1
ATOM 2444 C C . MET C 1 98 ? -69.599 32.166 48.360 1.000 109.454 98 MET A C 1
ATOM 2445 O O . MET C 1 98 ? -70.495 32.972 48.587 1.000 109.267 98 MET A O 1
ATOM 2450 N N . ALA C 1 99 ? -68.289 32.472 48.288 1.000 111.966 99 ALA A N 1
ATOM 2451 C CA . ALA C 1 99 ? -67.679 33.784 48.486 1.000 106.995 99 ALA A CA 1
ATOM 2452 C C . ALA C 1 99 ? -68.363 34.848 47.635 1.000 103.669 99 ALA A C 1
ATOM 2453 O O . ALA C 1 99 ? -68.725 35.910 48.157 1.000 112.944 99 ALA A O 1
ATOM 2455 N N . PHE C 1 100 ? -68.512 34.548 46.333 1.000 92.261 100 PHE A N 1
ATOM 2456 C CA . PHE C 1 100 ? -69.144 35.422 45.368 1.000 85.628 100 PHE A CA 1
ATOM 2457 C C . PHE C 1 100 ? -70.574 35.755 45.786 1.000 84.260 100 PHE A C 1
ATOM 2458 O O . PHE C 1 100 ? -70.941 36.925 45.764 1.000 84.181 100 PHE A O 1
ATOM 2466 N N . ILE C 1 101 ? -71.360 34.724 46.121 1.000 82.803 101 ILE A N 1
ATOM 2467 C CA . ILE C 1 101 ? -72.743 34.856 46.574 1.000 84.833 101 ILE A CA 1
ATOM 2468 C C . ILE C 1 101 ? -72.807 35.785 47.790 1.000 87.603 101 ILE A C 1
ATOM 2469 O O . ILE C 1 101 ? -73.554 36.752 47.792 1.000 90.524 101 ILE A O 1
ATOM 2474 N N . GLN C 1 102 ? -71.931 35.544 48.754 1.000 93.882 102 GLN A N 1
ATOM 2475 C CA . GLN C 1 102 ? -71.915 36.251 50.022 1.000 115.592 102 GLN A CA 1
ATOM 2476 C C . GLN C 1 102 ? -71.660 37.742 49.842 1.000 124.740 102 GLN A C 1
ATOM 2477 O O . GLN C 1 102 ? -72.324 38.527 50.532 1.000 131.836 102 GLN A O 1
ATOM 2483 N N . LYS C 1 103 ? -70.756 38.099 48.899 1.000 117.326 103 LYS A N 1
ATOM 2484 C CA . LYS C 1 103 ? -70.503 39.490 48.563 1.000 115.079 103 LYS A CA 1
ATOM 2485 C C . LYS C 1 103 ? -71.749 40.196 48.036 1.000 116.351 103 LYS A C 1
ATOM 2486 O O . LYS C 1 103 ? -71.825 41.406 48.188 1.000 154.694 103 LYS A O 1
ATOM 2492 N N . ASN C 1 104 ? -72.723 39.474 47.464 1.000 100.951 104 ASN A N 1
ATOM 2493 C CA . ASN C 1 104 ? -73.886 40.100 46.836 1.000 105.007 104 ASN A CA 1
ATOM 2494 C C . ASN C 1 104 ? -75.164 39.999 47.672 1.000 109.054 104 ASN A C 1
ATOM 2495 O O . ASN C 1 104 ? -76.240 40.296 47.113 1.000 110.061 104 ASN A O 1
ATOM 2500 N N . LEU C 1 105 ? -75.032 39.598 48.952 1.000 106.811 105 LEU A N 1
ATOM 2501 C CA . LEU C 1 105 ? -76.207 39.319 49.759 1.000 116.421 105 LEU A CA 1
ATOM 2502 C C . LEU C 1 105 ? -76.512 40.309 50.888 1.000 137.905 105 LEU A C 1
ATOM 2503 O O . LEU C 1 105 ? -75.669 40.520 51.702 1.000 132.939 105 LEU A O 1
ATOM 2508 N N . ARG C 1 106 ? -77.648 41.001 50.725 1.000 159.771 106 ARG A N 1
ATOM 2509 C CA . ARG C 1 106 ? -78.213 41.907 51.703 1.000 134.591 106 ARG A CA 1
ATOM 2510 C C . ARG C 1 106 ? -78.678 41.060 52.891 1.000 147.466 106 ARG A C 1
ATOM 2511 O O . ARG C 1 106 ? -79.505 40.140 52.715 1.000 156.839 106 ARG A O 1
ATOM 2519 N N . GLN C 1 107 ? -78.058 41.361 54.039 1.000 151.067 107 GLN A N 1
ATOM 2520 C CA . GLN C 1 107 ? -78.057 40.475 55.189 1.000 169.613 107 GLN A CA 1
ATOM 2521 C C . GLN C 1 107 ? -79.455 40.534 55.799 1.000 149.374 107 GLN A C 1
ATOM 2522 O O . GLN C 1 107 ? -80.227 41.416 55.447 1.000 116.969 107 GLN A O 1
ATOM 2528 N N . LEU C 1 108 ? -79.742 39.589 56.716 1.000 161.397 108 LEU A N 1
ATOM 2529 C CA . LEU C 1 108 ? -80.998 39.468 57.433 1.000 154.385 108 LEU A CA 1
ATOM 2530 C C . LEU C 1 108 ? -82.137 39.196 56.444 1.000 138.839 108 LEU A C 1
ATOM 2531 O O . LEU C 1 108 ? -83.254 39.705 56.543 1.000 146.953 108 LEU A O 1
ATOM 2536 N N . ASN C 1 109 ? -81.827 38.318 55.490 1.000 131.524 109 ASN A N 1
ATOM 2537 C CA . ASN C 1 109 ? -82.761 37.958 54.445 1.000 124.574 109 ASN A CA 1
ATOM 2538 C C . ASN C 1 109 ? -82.522 36.515 54.075 1.000 117.928 109 ASN A C 1
ATOM 2539 O O . ASN C 1 109 ? -81.425 36.164 53.654 1.000 136.627 109 ASN A O 1
ATOM 2544 N N . TYR C 1 110 ? -83.584 35.721 54.212 1.000 112.391 110 TYR A N 1
ATOM 2545 C CA . TYR C 1 110 ? -83.657 34.392 53.617 1.000 92.668 110 TYR A CA 1
ATOM 2546 C C . TYR C 1 110 ? -83.750 34.541 52.101 1.000 94.136 110 TYR A C 1
ATOM 2547 O O . TYR C 1 110 ? -84.497 35.383 51.561 1.000 112.144 110 TYR A O 1
ATOM 2556 N N . VAL C 1 111 ? -82.918 33.736 51.436 1.000 92.426 111 VAL A N 1
ATOM 2557 C CA . VAL C 1 111 ? -82.829 33.675 49.987 1.000 83.435 111 VAL A CA 1
ATOM 2558 C C . VAL C 1 111 ? -82.868 32.212 49.560 1.000 86.159 111 VAL A C 1
ATOM 2559 O O . VAL C 1 111 ? -81.946 31.440 49.866 1.000 91.701 111 VAL A O 1
ATOM 2563 N N . TRP C 1 112 ? -83.937 31.872 48.835 1.000 82.894 112 TRP A N 1
ATOM 2564 C CA . TRP C 1 112 ? -84.152 30.549 48.288 1.000 87.058 112 TRP A CA 1
ATOM 2565 C C . TRP C 1 112 ? -82.998 30.205 47.365 1.000 91.052 112 TRP A C 1
ATOM 2566 O O . TRP C 1 112 ? -82.522 31.025 46.586 1.000 92.372 112 TRP A O 1
ATOM 2577 N N . ILE C 1 113 ? -82.561 28.956 47.483 1.000 94.509 113 ILE A N 1
ATOM 2578 C CA . ILE C 1 113 ? -81.483 28.410 46.682 1.000 79.842 113 ILE A CA 1
ATOM 2579 C C . ILE C 1 113 ? -81.991 27.114 46.030 1.000 78.930 113 ILE A C 1
ATOM 2580 O O . ILE C 1 113 ? -83.033 26.562 46.439 1.000 94.948 113 ILE A O 1
ATOM 2585 N N . GLY C 1 114 ? -81.307 26.627 44.994 1.000 77.074 114 GLY A N 1
ATOM 2586 C CA . GLY C 1 114 ? -81.782 25.420 44.323 1.000 86.558 114 GLY A CA 1
ATOM 2587 C C . GLY C 1 114 ? -81.496 24.096 45.050 1.000 75.371 114 GLY A C 1
ATOM 2588 O O . GLY C 1 114 ? -80.851 23.243 44.485 1.000 72.131 114 GLY A O 1
ATOM 2589 N N . LEU C 1 115 ? -82.022 23.907 46.259 1.000 71.465 115 LEU A N 1
ATOM 2590 C CA . LEU C 1 115 ? -81.697 22.763 47.101 1.000 71.525 115 LEU A CA 1
ATOM 2591 C C . LEU C 1 115 ? -82.953 22.421 47.895 1.000 72.519 115 LEU A C 1
ATOM 2592 O O . LEU C 1 115 ? -83.608 23.313 48.426 1.000 78.546 115 LEU A O 1
ATOM 2597 N N . ASN C 1 116 ? -83.310 21.139 47.969 1.000 69.302 116 ASN A N 1
ATOM 2598 C CA . ASN C 1 116 ? -84.543 20.755 48.642 1.000 70.530 116 ASN A CA 1
ATOM 2599 C C . ASN C 1 116 ? -84.467 19.319 49.116 1.000 73.556 116 ASN A C 1
ATOM 2600 O O . ASN C 1 116 ? -83.553 18.594 48.733 1.000 77.221 116 ASN A O 1
ATOM 2605 N N . PHE C 1 117 ? -85.423 18.947 49.969 1.000 80.897 117 PHE A N 1
ATOM 2606 C CA . PHE C 1 117 ? -85.440 17.614 50.540 1.000 97.323 117 PHE A CA 1
ATOM 2607 C C . PHE C 1 117 ? -86.349 16.697 49.719 1.000 105.195 117 PHE A C 1
ATOM 2608 O O . PHE C 1 117 ? -87.564 16.833 49.791 1.000 111.671 117 PHE A O 1
ATOM 2616 N N . THR C 1 118 ? -85.717 15.786 48.967 1.000 108.897 118 THR A N 1
ATOM 2617 C CA . THR C 1 118 ? -86.344 14.843 48.048 1.000 122.611 118 THR A CA 1
ATOM 2618 C C . THR C 1 118 ? -87.335 13.959 48.800 1.000 149.488 118 THR A C 1
ATOM 2619 O O . THR C 1 118 ? -88.535 14.060 48.532 1.000 180.530 118 THR A O 1
ATOM 2623 N N . SER C 1 119 ? -86.817 13.123 49.724 1.000 152.124 119 SER A N 1
ATOM 2624 C CA . SER C 1 119 ? -87.587 12.077 50.379 1.000 171.763 119 SER A CA 1
ATOM 2625 C C . SER C 1 119 ? -88.055 11.005 49.392 1.000 175.415 119 SER A C 1
ATOM 2626 O O . SER C 1 119 ? -89.106 10.416 49.566 1.000 165.539 119 SER A O 1
ATOM 2629 N N . LEU C 1 120 ? -87.271 10.788 48.343 1.000 188.401 120 LEU A N 1
ATOM 2630 C CA . LEU C 1 120 ? -87.305 9.511 47.659 1.000 186.488 120 LEU A CA 1
ATOM 2631 C C . LEU C 1 120 ? -85.954 8.854 47.911 1.000 181.904 120 LEU A C 1
ATOM 2632 O O . LEU C 1 120 ? -85.922 7.730 48.385 1.000 205.624 120 LEU A O 1
ATOM 2637 N N . LYS C 1 121 ? -84.883 9.621 47.701 1.000 176.803 121 LYS A N 1
ATOM 2638 C CA . LYS C 1 121 ? -83.536 9.246 48.113 1.000 168.952 121 LYS A CA 1
ATOM 2639 C C . LYS C 1 121 ? -83.282 9.682 49.566 1.000 162.452 121 LYS A C 1
ATOM 2640 O O . LYS C 1 121 ? -82.278 9.286 50.162 1.000 173.278 121 LYS A O 1
ATOM 2646 N N . MET C 1 122 ? -84.211 10.482 50.126 1.000 150.949 122 MET A N 1
ATOM 2647 C CA . MET C 1 122 ? -84.331 10.811 51.537 1.000 140.562 122 MET A CA 1
ATOM 2648 C C . MET C 1 122 ? -83.082 11.540 52.026 1.000 137.326 122 MET A C 1
ATOM 2649 O O . MET C 1 122 ? -82.625 11.337 53.157 1.000 130.265 122 MET A O 1
ATOM 2654 N N . THR C 1 123 ? -82.512 12.341 51.112 1.000 135.222 123 THR A N 1
ATOM 2655 C CA . THR C 1 123 ? -81.413 13.257 51.389 1.000 132.711 123 THR A CA 1
ATOM 2656 C C . THR C 1 123 ? -81.733 14.570 50.686 1.000 116.367 123 THR A C 1
ATOM 2657 O O . THR C 1 123 ? -82.614 14.642 49.846 1.000 119.170 123 THR A O 1
ATOM 2661 N N . TRP C 1 124 ? -81.013 15.616 51.039 1.000 96.426 124 TRP A N 1
ATOM 2662 C CA . TRP C 1 124 ? -81.080 16.837 50.273 1.000 84.954 124 TRP A CA 1
ATOM 2663 C C . TRP C 1 124 ? -80.324 16.643 48.959 1.000 83.649 124 TRP A C 1
ATOM 2664 O O . TRP C 1 124 ? -79.160 16.231 48.954 1.000 87.951 124 TRP A O 1
ATOM 2675 N N . THR C 1 125 ? -80.995 16.962 47.859 1.000 79.535 125 THR A N 1
ATOM 2676 C CA . THR C 1 125 ? -80.362 17.085 46.547 1.000 81.006 125 THR A CA 1
ATOM 2677 C C . THR C 1 125 ? -80.538 18.516 46.016 1.000 79.464 125 THR A C 1
ATOM 2678 O O . THR C 1 125 ? -81.542 19.184 46.241 1.000 68.688 125 THR A O 1
ATOM 2682 N N . TRP C 1 126 ? -79.494 19.009 45.351 1.000 81.107 126 TRP A N 1
ATOM 2683 C CA . TRP C 1 126 ? -79.539 20.181 44.502 1.000 69.344 126 TRP A CA 1
ATOM 2684 C C . TRP C 1 126 ? -80.495 19.891 43.351 1.000 68.343 126 TRP A C 1
ATOM 2685 O O . TRP C 1 126 ? -80.812 18.758 43.040 1.000 76.142 126 TRP A O 1
ATOM 2696 N N . VAL C 1 127 ? -80.919 20.961 42.722 1.000 69.728 127 VAL A N 1
ATOM 2697 C CA . VAL C 1 127 ? -81.828 21.011 41.605 1.000 67.440 127 VAL A CA 1
ATOM 2698 C C . VAL C 1 127 ? -81.227 20.337 40.367 1.000 62.454 127 VAL A C 1
ATOM 2699 O O . VAL C 1 127 ? -81.976 19.868 39.531 1.000 59.448 127 VAL A O 1
ATOM 2703 N N . ASP C 1 128 ? -79.879 20.262 40.279 1.000 62.637 128 ASP A N 1
ATOM 2704 C CA . ASP C 1 128 ? -79.070 19.412 39.421 1.000 71.498 128 ASP A CA 1
ATOM 2705 C C . ASP C 1 128 ? -79.489 17.939 39.481 1.000 79.566 128 ASP A C 1
ATOM 2706 O O . ASP C 1 128 ? -79.422 17.234 38.487 1.000 77.143 128 ASP A O 1
ATOM 2711 N N . GLY C 1 129 ? -79.803 17.459 40.695 1.000 80.077 129 GLY A N 1
ATOM 2712 C CA . GLY C 1 129 ? -79.942 16.054 41.023 1.000 81.302 129 GLY A CA 1
ATOM 2713 C C . GLY C 1 129 ? -78.722 15.474 41.757 1.000 87.402 129 GLY A C 1
ATOM 2714 O O . GLY C 1 129 ? -78.709 14.292 42.123 1.000 104.369 129 GLY A O 1
ATOM 2715 N N . SER C 1 130 ? -77.674 16.281 41.922 1.000 78.711 130 SER A N 1
ATOM 2716 C CA . SER C 1 130 ? -76.532 15.872 42.713 1.000 78.510 130 SER A CA 1
ATOM 2717 C C . SER C 1 130 ? -76.826 16.128 44.182 1.000 76.285 130 SER A C 1
ATOM 2718 O O . SER C 1 130 ? -77.368 17.166 44.506 1.000 65.697 130 SER A O 1
ATOM 2721 N N . PRO C 1 131 ? -76.613 15.122 45.067 1.000 84.416 131 PRO A N 1
ATOM 2722 C CA . PRO C 1 131 ? -76.832 15.292 46.514 1.000 87.662 131 PRO A CA 1
ATOM 2723 C C . PRO C 1 131 ? -75.769 16.191 47.128 1.000 89.062 131 PRO A C 1
ATOM 2724 O O . PRO C 1 131 ? -74.732 16.357 46.494 1.000 90.653 131 PRO A O 1
ATOM 2728 N N . ILE C 1 132 ? -76.018 16.748 48.326 1.000 93.501 132 ILE A N 1
ATOM 2729 C CA . ILE C 1 132 ? -75.077 17.708 48.920 1.000 108.648 132 ILE A CA 1
ATOM 2730 C C . ILE C 1 132 ? -73.861 16.985 49.472 1.000 129.784 132 ILE A C 1
ATOM 2731 O O . ILE C 1 132 ? -73.998 15.869 49.971 1.000 152.078 132 ILE A O 1
ATOM 2736 N N . ASP C 1 133 ? -72.707 17.679 49.430 1.000 143.815 133 ASP A N 1
ATOM 2737 C CA . ASP C 1 133 ? -71.495 17.258 50.126 1.000 169.981 133 ASP A CA 1
ATOM 2738 C C . ASP C 1 133 ? -71.533 17.723 51.585 1.000 171.845 133 ASP A C 1
ATOM 2739 O O . ASP C 1 133 ? -71.434 18.924 51.830 1.000 192.096 133 ASP A O 1
ATOM 2744 N N . SER C 1 134 ? -71.677 16.765 52.521 1.000 162.331 134 SER A N 1
ATOM 2745 C CA . SER C 1 134 ? -71.765 16.957 53.973 1.000 154.963 134 SER A CA 1
ATOM 2746 C C . SER C 1 134 ? -70.490 17.559 54.570 1.000 167.587 134 SER A C 1
ATOM 2747 O O . SER C 1 134 ? -70.535 18.043 55.702 1.000 181.765 134 SER A O 1
ATOM 2750 N N . LYS C 1 135 ? -69.372 17.479 53.819 1.000 176.935 135 LYS A N 1
ATOM 2751 C CA . LYS C 1 135 ? -68.130 18.196 54.057 1.000 182.899 135 LYS A CA 1
ATOM 2752 C C . LYS C 1 135 ? -68.298 19.699 53.821 1.000 194.027 135 LYS A C 1
ATOM 2753 O O . LYS C 1 135 ? -68.204 20.444 54.795 1.000 210.012 135 LYS A O 1
ATOM 2759 N N . ILE C 1 136 ? -68.559 20.122 52.563 1.000 173.557 136 ILE A N 1
ATOM 2760 C CA . ILE C 1 136 ? -68.661 21.532 52.184 1.000 169.149 136 ILE A CA 1
ATOM 2761 C C . ILE C 1 136 ? -69.834 22.240 52.903 1.000 169.366 136 ILE A C 1
ATOM 2762 O O . ILE C 1 136 ? -69.664 23.381 53.342 1.000 179.519 136 ILE A O 1
ATOM 2767 N N . PHE C 1 137 ? -71.021 21.605 53.012 1.000 164.580 137 PHE A N 1
ATOM 2768 C CA . PHE C 1 137 ? -72.239 22.285 53.466 1.000 153.410 137 PHE A CA 1
ATOM 2769 C C . PHE C 1 137 ? -72.869 21.528 54.634 1.000 144.081 137 PHE A C 1
ATOM 2770 O O . PHE C 1 137 ? -72.857 20.299 54.652 1.000 158.644 137 PHE A O 1
ATOM 2778 N N . PHE C 1 138 ? -73.369 22.268 55.623 1.000 130.277 138 PHE A N 1
ATOM 2779 C CA . PHE C 1 138 ? -74.213 21.743 56.689 1.000 124.060 138 PHE A CA 1
ATOM 2780 C C . PHE C 1 138 ? -75.492 22.571 56.714 1.000 119.770 138 PHE A C 1
ATOM 2781 O O . PHE C 1 138 ? -75.456 23.772 56.411 1.000 147.243 138 PHE A O 1
ATOM 2789 N N . ILE C 1 139 ? -76.644 21.932 56.971 1.000 114.195 139 ILE A N 1
ATOM 2790 C CA . ILE C 1 139 ? -77.941 22.611 56.960 1.000 115.436 139 ILE A CA 1
ATOM 2791 C C . ILE C 1 139 ? -78.521 22.625 58.377 1.000 138.813 139 ILE A C 1
ATOM 2792 O O . ILE C 1 139 ? -78.678 21.558 58.975 1.000 176.724 139 ILE A O 1
ATOM 2797 N N . LYS C 1 140 ? -78.895 23.818 58.867 1.000 140.557 140 LYS A N 1
ATOM 2798 C CA . LYS C 1 140 ? -79.618 23.960 60.125 1.000 133.220 140 LYS A CA 1
ATOM 2799 C C . LYS C 1 140 ? -81.117 23.810 59.853 1.000 148.534 140 LYS A C 1
ATOM 2800 O O . LYS C 1 140 ? -81.649 24.443 58.938 1.000 166.541 140 LYS A O 1
ATOM 2806 N N . GLY C 1 141 ? -81.789 22.961 60.648 1.000 147.584 141 GLY A N 1
ATOM 2807 C CA . GLY C 1 141 ? -83.238 22.853 60.610 1.000 143.389 141 GLY A CA 1
ATOM 2808 C C . GLY C 1 141 ? -83.705 21.452 60.221 1.000 151.744 141 GLY A C 1
ATOM 2809 O O . GLY C 1 141 ? -82.882 20.645 59.799 1.000 148.907 141 GLY A O 1
ATOM 2810 N N . PRO C 1 142 ? -85.030 21.149 60.303 1.000 164.971 142 PRO A N 1
ATOM 2811 C CA . PRO C 1 142 ? -85.560 19.803 60.028 1.000 163.152 142 PRO A CA 1
ATOM 2812 C C . PRO C 1 142 ? -85.416 19.306 58.591 1.000 154.500 142 PRO A C 1
ATOM 2813 O O . PRO C 1 142 ? -85.548 20.078 57.650 1.000 152.523 142 PRO A O 1
ATOM 2817 N N . ALA C 1 143 ? -85.168 18.009 58.431 1.000 151.394 143 ALA A N 1
ATOM 2818 C CA . ALA C 1 143 ? -85.243 17.377 57.121 1.000 157.109 143 ALA A CA 1
ATOM 2819 C C . ALA C 1 143 ? -86.605 16.694 56.962 1.000 152.941 143 ALA A C 1
ATOM 2820 O O . ALA C 1 143 ? -86.685 15.468 56.968 1.000 178.007 143 ALA A O 1
ATOM 2822 N N . LYS C 1 144 ? -87.674 17.494 56.877 1.000 128.607 144 LYS A N 1
ATOM 2823 C CA . LYS C 1 144 ? -89.012 17.030 56.532 1.000 121.141 144 LYS A CA 1
ATOM 2824 C C . LYS C 1 144 ? -89.182 17.063 55.011 1.000 126.507 144 LYS A C 1
ATOM 2825 O O . LYS C 1 144 ? -88.344 17.612 54.312 1.000 123.886 144 LYS A O 1
ATOM 2831 N N . GLU C 1 145 ? -90.266 16.471 54.497 1.000 141.221 145 GLU A N 1
ATOM 2832 C CA . GLU C 1 145 ? -90.717 16.766 53.144 1.000 141.160 145 GLU A CA 1
ATOM 2833 C C . GLU C 1 145 ? -91.290 18.163 53.153 1.000 133.891 145 GLU A C 1
ATOM 2834 O O . GLU C 1 145 ? -91.737 18.640 54.205 1.000 135.205 145 GLU A O 1
ATOM 2840 N N . ASN C 1 146 ? -91.276 18.792 51.970 1.000 135.583 146 ASN A N 1
ATOM 2841 C CA . ASN C 1 146 ? -91.602 20.205 51.842 1.000 153.144 146 ASN A CA 1
ATOM 2842 C C . ASN C 1 146 ? -90.650 21.047 52.694 1.000 153.152 146 ASN A C 1
ATOM 2843 O O . ASN C 1 146 ? -91.045 22.044 53.292 1.000 144.157 146 ASN A O 1
ATOM 2848 N N . SER C 1 147 ? -89.386 20.604 52.735 1.000 143.186 147 SER A N 1
ATOM 2849 C CA . SER C 1 147 ? -88.272 21.404 53.201 1.000 124.993 147 SER A CA 1
ATOM 2850 C C . SER C 1 147 ? -87.415 21.745 51.989 1.000 120.233 147 SER A C 1
ATOM 2851 O O . SER C 1 147 ? -87.050 20.872 51.187 1.000 130.345 147 SER A O 1
ATOM 2854 N N . CYS C 1 148 ? -87.158 23.058 51.867 1.000 102.281 148 CYS A N 1
ATOM 2855 C CA . CYS C 1 148 ? -86.315 23.685 50.866 1.000 88.586 148 CYS A CA 1
ATOM 2856 C C . CYS C 1 148 ? -85.261 24.521 51.581 1.000 78.151 148 CYS A C 1
ATOM 2857 O O . CYS C 1 148 ? -85.448 24.943 52.721 1.000 73.754 148 CYS A O 1
ATOM 2860 N N . ALA C 1 149 ? -84.130 24.750 50.915 1.000 73.390 149 ALA A N 1
ATOM 2861 C CA . ALA C 1 149 ? -83.007 25.430 51.543 1.000 73.207 149 ALA A CA 1
ATOM 2862 C C . ALA C 1 149 ? -83.029 26.926 51.197 1.000 73.552 149 ALA A C 1
ATOM 2863 O O . ALA C 1 149 ? -83.400 27.338 50.073 1.000 68.542 149 ALA A O 1
ATOM 2865 N N . ALA C 1 150 ? -82.611 27.728 52.193 1.000 76.783 150 ALA A N 1
ATOM 2866 C CA . ALA C 1 150 ? -82.439 29.157 52.027 1.000 84.622 150 ALA A CA 1
ATOM 2867 C C . ALA C 1 150 ? -81.132 29.617 52.685 1.000 95.369 150 ALA A C 1
ATOM 2868 O O . ALA C 1 150 ? -80.740 29.055 53.707 1.000 106.351 150 ALA A O 1
ATOM 2870 N N . ILE C 1 151 ? -80.441 30.585 52.056 1.000 94.699 151 ILE A N 1
ATOM 2871 C CA . ILE C 1 151 ? -79.256 31.198 52.651 1.000 94.734 151 ILE A CA 1
ATOM 2872 C C . ILE C 1 151 ? -79.707 32.414 53.441 1.000 97.837 151 ILE A C 1
ATOM 2873 O O . ILE C 1 151 ? -80.515 33.195 52.953 1.000 104.420 151 ILE A O 1
ATOM 2878 N N . LYS C 1 152 ? -79.146 32.538 54.642 1.000 107.168 152 LYS A N 1
ATOM 2879 C CA . LYS C 1 152 ? -79.449 33.569 55.624 1.000 117.457 152 LYS A CA 1
ATOM 2880 C C . LYS C 1 152 ? -78.184 33.677 56.465 1.000 135.181 152 LYS A C 1
ATOM 2881 O O . LYS C 1 152 ? -77.616 32.664 56.856 1.000 146.006 152 LYS A O 1
ATOM 2887 N N . GLU C 1 153 ? -77.729 34.933 56.644 1.000 143.436 153 GLU A N 1
ATOM 2888 C CA . GLU C 1 153 ? -76.344 35.250 56.957 1.000 130.664 153 GLU A CA 1
ATOM 2889 C C . GLU C 1 153 ? -75.452 34.471 56.010 1.000 123.786 153 GLU A C 1
ATOM 2890 O O . GLU C 1 153 ? -75.584 34.615 54.809 1.000 112.142 153 GLU A O 1
ATOM 2896 N N . SER C 1 154 ? -74.631 33.594 56.557 1.000 137.884 154 SER A N 1
ATOM 2897 C CA . SER C 1 154 ? -73.827 32.747 55.693 1.000 146.870 154 SER A CA 1
ATOM 2898 C C . SER C 1 154 ? -74.110 31.263 55.943 1.000 142.754 154 SER A C 1
ATOM 2899 O O . SER C 1 154 ? -73.231 30.429 55.706 1.000 124.730 154 SER A O 1
ATOM 2902 N N . LYS C 1 155 ? -75.328 30.955 56.417 1.000 142.566 155 LYS A N 1
ATOM 2903 C CA . LYS C 1 155 ? -75.729 29.595 56.734 1.000 128.352 155 LYS A CA 1
ATOM 2904 C C . LYS C 1 155 ? -76.813 29.132 55.766 1.000 111.318 155 LYS A C 1
ATOM 2905 O O . LYS C 1 155 ? -77.499 29.940 55.134 1.000 121.222 155 LYS A O 1
ATOM 2911 N N . ILE C 1 156 ? -76.971 27.808 55.647 1.000 96.600 156 ILE A N 1
ATOM 2912 C CA . ILE C 1 156 ? -78.097 27.249 54.929 1.000 93.801 156 ILE A CA 1
ATOM 2913 C C . ILE C 1 156 ? -79.125 26.737 55.936 1.000 92.595 156 ILE A C 1
ATOM 2914 O O . ILE C 1 156 ? -78.800 25.954 56.826 1.000 95.945 156 ILE A O 1
ATOM 2919 N N . PHE C 1 157 ? -80.368 27.192 55.768 1.000 98.052 157 PHE A N 1
ATOM 2920 C CA . PHE C 1 157 ? -81.483 26.811 56.615 1.000 104.745 157 PHE A CA 1
ATOM 2921 C C . PHE C 1 157 ? -82.501 25.997 55.837 1.000 102.431 157 PHE A C 1
ATOM 2922 O O . PHE C 1 157 ? -82.790 26.316 54.687 1.000 97.008 157 PHE A O 1
ATOM 2930 N N . SER C 1 158 ? -83.020 24.954 56.497 1.000 108.024 158 SER A N 1
ATOM 2931 C CA . SER C 1 158 ? -84.243 24.293 56.077 1.000 112.681 158 SER A CA 1
ATOM 2932 C C . SER C 1 158 ? -85.419 25.186 56.448 1.000 105.396 158 SER A C 1
ATOM 2933 O O . SER C 1 158 ? -85.569 25.519 57.620 1.000 106.563 158 SER A O 1
ATOM 2936 N N . GLU C 1 159 ? -86.222 25.532 55.437 1.000 96.263 159 GLU A N 1
ATOM 2937 C CA . GLU C 1 159 ? -87.483 26.228 55.613 1.000 100.841 159 GLU A CA 1
ATOM 2938 C C . GLU C 1 159 ? -88.573 25.539 54.805 1.000 98.314 159 GLU A C 1
ATOM 2939 O O . GLU C 1 159 ? -88.283 24.702 53.969 1.000 103.248 159 GLU A O 1
ATOM 2945 N N . THR C 1 160 ? -89.838 25.835 55.100 1.000 107.191 160 THR A N 1
ATOM 2946 C CA . THR C 1 160 ? -90.920 25.191 54.374 1.000 111.382 160 THR A CA 1
ATOM 2947 C C . THR C 1 160 ? -91.142 25.883 53.033 1.000 104.878 160 THR A C 1
ATOM 2948 O O . THR C 1 160 ? -91.006 27.097 52.918 1.000 98.176 160 THR A O 1
ATOM 2952 N N . CYS C 1 161 ? -91.582 25.088 52.052 1.000 104.464 161 CYS A N 1
ATOM 2953 C CA . CYS C 1 161 ? -91.467 25.424 50.645 1.000 104.267 161 CYS A CA 1
ATOM 2954 C C . CYS C 1 161 ? -92.452 26.515 50.247 1.000 96.390 161 CYS A C 1
ATOM 2955 O O . CYS C 1 161 ? -92.294 27.143 49.197 1.000 97.815 161 CYS A O 1
ATOM 2958 N N . SER C 1 162 ? -93.373 26.804 51.156 1.000 103.776 162 SER A N 1
ATOM 2959 C CA . SER C 1 162 ? -94.474 27.717 50.921 1.000 108.073 162 SER A CA 1
ATOM 2960 C C . SER C 1 162 ? -94.161 29.114 51.451 1.000 111.372 162 SER A C 1
ATOM 2961 O O . SER C 1 162 ? -94.883 30.050 51.097 1.000 118.187 162 SER A O 1
ATOM 2964 N N . SER C 1 163 ? -93.094 29.246 52.273 1.000 107.041 163 SER A N 1
ATOM 2965 C CA . SER C 1 163 ? -92.686 30.565 52.750 1.000 96.218 163 SER A CA 1
ATOM 2966 C C . SER C 1 163 ? -92.024 31.352 51.617 1.000 92.258 163 SER A C 1
ATOM 2967 O O . SER C 1 163 ? -91.582 30.782 50.621 1.000 84.147 163 SER A O 1
ATOM 2970 N N . VAL C 1 164 ? -92.030 32.682 51.776 1.000 100.342 164 VAL A N 1
ATOM 2971 C CA . VAL C 1 164 ? -91.969 33.607 50.654 1.000 101.522 164 VAL A CA 1
ATOM 2972 C C . VAL C 1 164 ? -90.728 34.500 50.755 1.000 102.362 164 VAL A C 1
ATOM 2973 O O . VAL C 1 164 ? -90.733 35.521 51.443 1.000 104.986 164 VAL A O 1
ATOM 2977 N N . PHE C 1 165 ? -89.663 34.096 50.058 1.000 90.776 165 PHE A N 1
ATOM 2978 C CA . PHE C 1 165 ? -88.373 34.741 50.212 1.000 84.662 165 PHE A CA 1
ATOM 2979 C C . PHE C 1 165 ? -87.907 35.277 48.864 1.000 84.615 165 PHE A C 1
ATOM 2980 O O . PHE C 1 165 ? -88.474 34.910 47.828 1.000 79.530 165 PHE A O 1
ATOM 2988 N N . LYS C 1 166 ? -86.888 36.152 48.888 1.000 78.429 166 LYS A N 1
ATOM 2989 C CA . LYS C 1 166 ? -86.045 36.410 47.729 1.000 75.498 166 LYS A CA 1
ATOM 2990 C C . LYS C 1 166 ? -85.384 35.113 47.253 1.000 75.516 166 LYS A C 1
ATOM 2991 O O . LYS C 1 166 ? -85.287 34.156 48.011 1.000 79.092 166 LYS A O 1
ATOM 2997 N N . TRP C 1 167 ? -84.930 35.078 45.995 1.000 73.161 167 TRP A N 1
ATOM 2998 C CA . TRP C 1 167 ? -84.237 33.926 45.435 1.000 67.381 167 TRP A CA 1
ATOM 2999 C C . TRP C 1 167 ? -83.131 34.360 44.466 1.000 62.073 167 TRP A C 1
ATOM 3000 O O . TRP C 1 167 ? -83.098 35.502 44.062 1.000 62.251 167 TRP A O 1
ATOM 3011 N N . ILE C 1 168 ? -82.261 33.431 44.051 1.000 59.492 168 ILE A N 1
ATOM 3012 C CA . ILE C 1 168 ? -81.220 33.683 43.051 1.000 54.398 168 ILE A CA 1
ATOM 3013 C C . ILE C 1 168 ? -81.371 32.690 41.895 1.000 54.904 168 ILE A C 1
ATOM 3014 O O . ILE C 1 168 ? -81.463 31.480 42.125 1.000 60.983 168 ILE A O 1
ATOM 3019 N N . CYS C 1 169 ? -81.378 33.215 40.659 1.000 53.956 169 CYS A N 1
ATOM 3020 C CA . CYS C 1 169 ? -81.302 32.448 39.429 1.000 55.596 169 CYS A CA 1
ATOM 3021 C C . CYS C 1 169 ? -79.860 32.364 38.941 1.000 58.612 169 CYS A C 1
ATOM 3022 O O . CYS C 1 169 ? -79.062 33.268 39.154 1.000 69.502 169 CYS A O 1
ATOM 3025 N N . GLN C 1 170 ? -79.542 31.271 38.232 1.000 63.050 170 GLN A N 1
ATOM 3026 C CA . GLN C 1 170 ? -78.203 30.999 37.719 1.000 60.391 170 GLN A CA 1
ATOM 3027 C C . GLN C 1 170 ? -78.315 30.276 36.385 1.000 57.591 170 GLN A C 1
ATOM 3028 O O . GLN C 1 170 ? -79.247 29.495 36.226 1.000 64.620 170 GLN A O 1
ATOM 3034 N N . TYR C 1 171 ? -77.384 30.537 35.458 1.000 58.345 171 TYR A N 1
ATOM 3035 C CA . TYR C 1 171 ? -77.224 29.742 34.248 1.000 72.350 171 TYR A CA 1
ATOM 3036 C C . TYR C 1 171 ? -75.794 29.819 33.716 1.000 83.985 171 TYR A C 1
ATOM 3037 O O . TYR C 1 171 ? -75.130 30.796 33.976 1.000 98.397 171 TYR A O 1
ATOM 3046 N N . GLY C 1 172 ? -75.327 28.807 32.991 1.000 85.337 172 GLY A N 1
ATOM 3047 C CA . GLY C 1 172 ? -73.943 28.755 32.505 1.000 90.184 172 GLY A CA 1
ATOM 3048 C C . GLY C 1 172 ? -73.882 28.851 30.983 1.000 109.454 172 GLY A C 1
ATOM 3049 O O . GLY C 1 172 ? -74.873 29.275 30.384 1.000 100.795 172 GLY A O 1
ATOM 3050 N N . THR C 1 173 ? -72.824 28.307 30.324 1.000 133.821 173 THR A N 1
ATOM 3051 C CA . THR C 1 173 ? -72.937 27.809 28.938 1.000 138.001 173 THR A CA 1
ATOM 3052 C C . THR C 1 173 ? -72.464 26.344 28.886 1.000 127.602 173 THR A C 1
ATOM 3053 O O . THR C 1 173 ? -71.308 26.113 29.305 1.000 112.710 173 THR A O 1
ATOM 3057 N N . GLN D 1 50 ? -96.559 11.287 14.580 1.000 115.127 50 GLN B N 1
ATOM 3058 C CA . GLN D 1 50 ? -96.677 10.756 13.188 1.000 143.402 50 GLN B CA 1
ATOM 3059 C C . GLN D 1 50 ? -95.663 9.627 13.014 1.000 172.360 50 GLN B C 1
ATOM 3060 O O . GLN D 1 50 ? -95.944 8.508 13.437 1.000 184.086 50 GLN B O 1
ATOM 3066 N N . THR D 1 51 ? -94.507 9.908 12.392 1.000 180.815 51 THR B N 1
ATOM 3067 C CA . THR D 1 51 ? -93.285 9.176 12.722 1.000 174.070 51 THR B CA 1
ATOM 3068 C C . THR D 1 51 ? -92.410 10.053 13.628 1.000 154.449 51 THR B C 1
ATOM 3069 O O . THR D 1 51 ? -91.272 10.378 13.282 1.000 169.352 51 THR B O 1
ATOM 3073 N N . VAL D 1 52 ? -92.969 10.423 14.798 1.000 127.415 52 VAL B N 1
ATOM 3074 C CA . VAL D 1 52 ? -92.316 11.153 15.877 1.000 110.127 52 VAL B CA 1
ATOM 3075 C C . VAL D 1 52 ? -92.870 10.696 17.228 1.000 95.626 52 VAL B C 1
ATOM 3076 O O . VAL D 1 52 ? -93.883 11.199 17.688 1.000 89.773 52 VAL B O 1
ATOM 3080 N N . LEU D 1 53 ? -92.146 9.796 17.911 1.000 89.986 53 LEU B N 1
ATOM 3081 C CA . LEU D 1 53 ? -92.629 9.043 19.072 1.000 86.594 53 LEU B CA 1
ATOM 3082 C C . LEU D 1 53 ? -92.785 9.884 20.336 1.000 82.219 53 LEU B C 1
ATOM 3083 O O . LEU D 1 53 ? -91.896 10.630 20.678 1.000 94.980 53 LEU B O 1
ATOM 3088 N N . CYS D 1 54 ? -93.868 9.727 21.091 1.000 80.183 54 CYS B N 1
ATOM 3089 C CA . CYS D 1 54 ? -93.999 10.419 22.371 1.000 81.716 54 CYS B CA 1
ATOM 3090 C C . CYS D 1 54 ? -93.234 9.689 23.463 1.000 84.089 54 CYS B C 1
ATOM 3091 O O . CYS D 1 54 ? -93.103 8.466 23.356 1.000 81.801 54 CYS B O 1
ATOM 3094 N N . GLN D 1 55 ? -92.759 10.436 24.504 1.000 93.141 55 GLN B N 1
ATOM 3095 C CA . GLN D 1 55 ? -92.161 9.899 25.741 1.000 106.070 55 GLN B CA 1
ATOM 3096 C C . GLN D 1 55 ? -93.066 8.756 26.211 1.000 108.245 55 GLN B C 1
ATOM 3097 O O . GLN D 1 55 ? -94.280 8.813 25.999 1.000 132.024 55 GLN B O 1
ATOM 3103 N N . SER D 1 56 ? -92.499 7.682 26.737 1.000 102.989 56 SER B N 1
ATOM 3104 C CA . SER D 1 56 ? -93.356 6.533 27.001 1.000 107.212 56 SER B CA 1
ATOM 3105 C C . SER D 1 56 ? -94.425 6.908 28.019 1.000 98.538 56 SER B C 1
ATOM 3106 O O . SER D 1 56 ? -94.170 7.711 28.897 1.000 95.520 56 SER B O 1
ATOM 3109 N N . GLU D 1 57 ? -95.629 6.356 27.856 1.000 98.974 57 GLU B N 1
ATOM 3110 C CA . GLU D 1 57 ? -96.790 6.620 28.692 1.000 95.286 57 GLU B CA 1
ATOM 3111 C C . GLU D 1 57 ? -97.390 7.999 28.402 1.000 86.193 57 GLU B C 1
ATOM 3112 O O . GLU D 1 57 ? -98.191 8.486 29.200 1.000 90.538 57 GLU B O 1
ATOM 3118 N N . TRP D 1 58 ? -97.038 8.659 27.289 1.000 83.302 58 TRP B N 1
ATOM 3119 C CA . TRP D 1 58 ? -97.760 9.856 26.878 1.000 82.536 58 TRP B CA 1
ATOM 3120 C C . TRP D 1 58 ? -98.679 9.505 25.722 1.000 86.370 58 TRP B C 1
ATOM 3121 O O . TRP D 1 58 ? -98.341 8.616 24.942 1.000 97.190 58 TRP B O 1
ATOM 3132 N N . LEU D 1 59 ? -99.826 10.213 25.615 1.000 78.871 59 LEU B N 1
ATOM 3133 C CA . LEU D 1 59 ? -100.739 10.049 24.496 1.000 78.065 59 LEU B CA 1
ATOM 3134 C C . LEU D 1 59 ? -100.406 11.021 23.390 1.000 71.864 59 LEU B C 1
ATOM 3135 O O . LEU D 1 59 ? -100.102 12.188 23.665 1.000 80.240 59 LEU B O 1
ATOM 3140 N N . LYS D 1 60 ? -100.501 10.533 22.151 1.000 71.702 60 LYS B N 1
ATOM 3141 C CA . LYS D 1 60 ? -100.253 11.377 21.010 1.000 77.176 60 LYS B CA 1
ATOM 3142 C C . LYS D 1 60 ? -101.588 11.756 20.410 1.000 88.212 60 LYS B C 1
ATOM 3143 O O . LYS D 1 60 ? -102.435 10.877 20.236 1.000 107.592 60 LYS B O 1
ATOM 3149 N N . TYR D 1 61 ? -101.748 13.061 20.119 1.000 93.745 61 TYR B N 1
ATOM 3150 C CA . TYR D 1 61 ? -102.890 13.538 19.362 1.000 97.415 61 TYR B CA 1
ATOM 3151 C C . TYR D 1 61 ? -102.460 14.715 18.495 1.000 97.430 61 TYR B C 1
ATOM 3152 O O . TYR D 1 61 ? -102.052 15.752 19.026 1.000 95.975 61 TYR B O 1
ATOM 3161 N N . GLN D 1 62 ? -102.615 14.528 17.180 1.000 106.386 62 GLN B N 1
ATOM 3162 C CA . GLN D 1 62 ? -102.258 15.500 16.158 1.000 115.155 62 GLN B CA 1
ATOM 3163 C C . GLN D 1 62 ? -100.915 16.182 16.451 1.000 104.695 62 GLN B C 1
ATOM 3164 O O . GLN D 1 62 ? -100.829 17.394 16.656 1.000 121.768 62 GLN B O 1
ATOM 3170 N N . GLY D 1 63 ? -99.869 15.372 16.533 1.000 98.611 63 GLY B N 1
ATOM 3171 C CA . GLY D 1 63 ? -98.501 15.866 16.616 1.000 95.063 63 GLY B CA 1
ATOM 3172 C C . GLY D 1 63 ? -98.128 16.527 17.942 1.000 86.211 63 GLY B C 1
ATOM 3173 O O . GLY D 1 63 ? -97.018 17.039 18.056 1.000 98.629 63 GLY B O 1
ATOM 3174 N N . LYS D 1 64 ? -99.026 16.494 18.922 1.000 76.636 64 LYS B N 1
ATOM 3175 C CA . LYS D 1 64 ? -98.760 16.895 20.296 1.000 76.894 64 LYS B CA 1
ATOM 3176 C C . LYS D 1 64 ? -98.802 15.656 21.190 1.000 68.225 64 LYS B C 1
ATOM 3177 O O . LYS D 1 64 ? -99.467 14.665 20.849 1.000 74.473 64 LYS B O 1
ATOM 3183 N N . CYS D 1 65 ? -98.074 15.717 22.318 1.000 59.066 65 CYS B N 1
ATOM 3184 C CA . CYS D 1 65 ? -98.093 14.658 23.306 1.000 60.355 65 CYS B CA 1
ATOM 3185 C C . CYS D 1 65 ? -98.607 15.159 24.626 1.000 58.423 65 CYS B C 1
ATOM 3186 O O . CYS D 1 65 ? -98.254 16.259 25.040 1.000 58.460 65 CYS B O 1
ATOM 3189 N N . TYR D 1 66 ? -99.430 14.329 25.263 1.000 61.070 66 TYR B N 1
ATOM 3190 C CA . TYR D 1 66 ? -100.180 14.722 26.442 1.000 60.694 66 TYR B CA 1
ATOM 3191 C C . TYR D 1 66 ? -99.848 13.729 27.538 1.000 62.603 66 TYR B C 1
ATOM 3192 O O . TYR D 1 66 ? -99.683 12.546 27.268 1.000 71.798 66 TYR B O 1
ATOM 3201 N N . TRP D 1 67 ? -99.720 14.234 28.762 1.000 61.408 67 TRP B N 1
ATOM 3202 C CA . TRP D 1 67 ? -99.585 13.429 29.965 1.000 69.991 67 TRP B CA 1
ATOM 3203 C C . TRP D 1 67 ? -100.647 13.902 30.968 1.000 84.042 67 TRP B C 1
ATOM 3204 O O . TRP D 1 67 ? -100.659 15.069 31.346 1.000 102.187 67 TRP B O 1
ATOM 3215 N N . PHE D 1 68 ? -101.485 12.950 31.403 1.000 88.158 68 PHE B N 1
ATOM 3216 C CA . PHE D 1 68 ? -102.557 13.175 32.360 1.000 80.150 68 PHE B CA 1
ATOM 3217 C C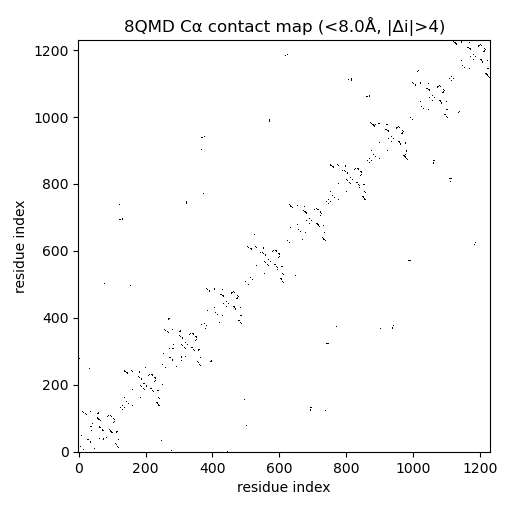 . PHE D 1 68 ? -102.112 12.607 33.708 1.000 77.034 68 PHE B C 1
ATOM 3218 O O . PHE D 1 68 ? -101.785 11.440 33.768 1.000 88.781 68 PHE B O 1
ATOM 3226 N N . SER D 1 69 ? -102.086 13.402 34.773 1.000 78.993 69 SER B N 1
ATOM 3227 C CA . SER D 1 69 ? -101.378 13.038 35.994 1.000 86.259 69 SER B CA 1
ATOM 3228 C C . SER D 1 69 ? -102.246 12.126 36.850 1.000 101.923 69 SER B C 1
ATOM 3229 O O . SER D 1 69 ? -103.481 12.100 36.681 1.000 108.168 69 SER B O 1
ATOM 3232 N N . ASN D 1 70 ? -101.582 11.414 37.769 1.000 116.671 70 ASN B N 1
ATOM 3233 C CA . ASN D 1 70 ? -102.314 10.677 38.785 1.000 139.452 70 ASN B CA 1
ATOM 3234 C C . ASN D 1 70 ? -102.258 11.405 40.110 1.000 147.202 70 ASN B C 1
ATOM 3235 O O . ASN D 1 70 ? -103.288 11.510 40.763 1.000 159.519 70 ASN B O 1
ATOM 3240 N N . GLU D 1 71 ? -101.076 11.975 40.403 1.000 130.906 71 GLU B N 1
ATOM 3241 C CA . GLU D 1 71 ? -100.857 12.835 41.552 1.000 112.022 71 GLU B CA 1
ATOM 3242 C C . GLU D 1 71 ? -101.664 14.126 41.378 1.000 102.345 71 GLU B C 1
ATOM 3243 O O . GLU D 1 71 ? -102.171 14.428 40.277 1.000 98.107 71 GLU B O 1
ATOM 3249 N N . MET D 1 72 ? -101.820 14.864 42.488 1.000 97.821 72 MET B N 1
ATOM 3250 C CA . MET D 1 72 ? -102.416 16.205 42.472 1.000 107.283 72 MET B CA 1
ATOM 3251 C C . MET D 1 72 ? -101.464 17.207 43.133 1.000 116.059 72 MET B C 1
ATOM 3252 O O . MET D 1 72 ? -100.686 16.820 44.015 1.000 113.968 72 MET B O 1
ATOM 3257 N N . LYS D 1 73 ? -101.484 18.471 42.676 1.000 116.621 73 LYS B N 1
ATOM 3258 C CA . LYS D 1 73 ? -100.627 19.510 43.245 1.000 116.850 73 LYS B CA 1
ATOM 3259 C C . LYS D 1 73 ? -101.125 20.909 42.899 1.000 110.546 73 LYS B C 1
ATOM 3260 O O . LYS D 1 73 ? -102.036 21.076 42.086 1.000 103.456 73 LYS B O 1
ATOM 3266 N N . SER D 1 74 ? -100.503 21.896 43.567 1.000 100.238 74 SER B N 1
ATOM 3267 C CA . SER D 1 74 ? -100.757 23.288 43.266 1.000 96.984 74 SER B CA 1
ATOM 3268 C C . SER D 1 74 ? -100.418 23.573 41.801 1.000 95.925 74 SER B C 1
ATOM 3269 O O . SER D 1 74 ? -99.605 22.873 41.175 1.000 106.805 74 SER B O 1
ATOM 3272 N N . TRP D 1 75 ? -101.073 24.605 41.265 1.000 83.183 75 TRP B N 1
ATOM 3273 C CA . TRP D 1 75 ? -100.841 24.990 39.892 1.000 76.377 75 TRP B CA 1
ATOM 3274 C C . TRP D 1 75 ? -99.345 25.200 39.632 1.000 80.992 75 TRP B C 1
ATOM 3275 O O . TRP D 1 75 ? -98.816 24.579 38.711 1.000 73.500 75 TRP B O 1
ATOM 3286 N N . SER D 1 76 ? -98.665 26.002 40.485 1.000 84.173 76 SER B N 1
ATOM 3287 C CA . SER D 1 76 ? -97.225 26.226 40.400 1.000 92.659 76 SER B CA 1
ATOM 3288 C C . SER D 1 76 ? -96.420 24.920 40.390 1.000 94.666 76 SER B C 1
ATOM 3289 O O . SER D 1 76 ? -95.575 24.708 39.508 1.000 72.361 76 SER B O 1
ATOM 3292 N N . ASP D 1 77 ? -96.748 24.006 41.322 1.000 105.993 77 ASP B N 1
ATOM 3293 C CA . ASP D 1 77 ? -96.032 22.743 41.441 1.000 87.884 77 ASP B CA 1
ATOM 3294 C C . ASP D 1 77 ? -96.238 21.912 40.182 1.000 80.895 77 ASP B C 1
ATOM 3295 O O . ASP D 1 77 ? -95.269 21.303 39.723 1.000 75.227 77 ASP B O 1
ATOM 3300 N N . SER D 1 78 ? -97.475 21.938 39.642 1.000 75.356 78 SER B N 1
ATOM 3301 C CA . SER D 1 78 ? -97.841 21.255 38.409 1.000 70.836 78 SER B CA 1
ATOM 3302 C C . SER D 1 78 ? -97.006 21.786 37.268 1.000 71.385 78 SER B C 1
ATOM 3303 O O . SER D 1 78 ? -96.382 21.001 36.557 1.000 62.889 78 SER B O 1
ATOM 3306 N N . TYR D 1 79 ? -96.992 23.123 37.157 1.000 76.888 79 TYR B N 1
ATOM 3307 C CA . TYR D 1 79 ? -96.218 23.812 36.142 1.000 70.466 79 TYR B CA 1
ATOM 3308 C C . TYR D 1 79 ? -94.742 23.427 36.210 1.000 70.439 79 TYR B C 1
ATOM 3309 O O . TYR D 1 79 ? -94.135 23.181 35.157 1.000 72.437 79 TYR B O 1
ATOM 3318 N N . VAL D 1 80 ? -94.191 23.336 37.438 1.000 63.338 80 VAL B N 1
ATOM 3319 C CA . VAL D 1 80 ? -92.791 22.980 37.553 1.000 69.011 80 VAL B CA 1
ATOM 3320 C C . VAL D 1 80 ? -92.594 21.590 36.960 1.000 88.206 80 VAL B C 1
ATOM 3321 O O . VAL D 1 80 ? -91.643 21.398 36.182 1.000 85.087 80 VAL B O 1
ATOM 3325 N N . TYR D 1 81 ? -93.523 20.667 37.321 1.000 83.806 81 TYR B N 1
ATOM 3326 C CA . TYR D 1 81 ? -93.474 19.279 36.906 1.000 63.756 81 TYR B CA 1
ATOM 3327 C C . TYR D 1 81 ? -93.383 19.223 35.383 1.000 68.640 81 TYR B C 1
ATOM 3328 O O . TYR D 1 81 ? -92.530 18.493 34.862 1.000 72.715 81 TYR B O 1
ATOM 3337 N N . CYS D 1 82 ? -94.237 20.002 34.692 1.000 71.128 82 CYS B N 1
ATOM 3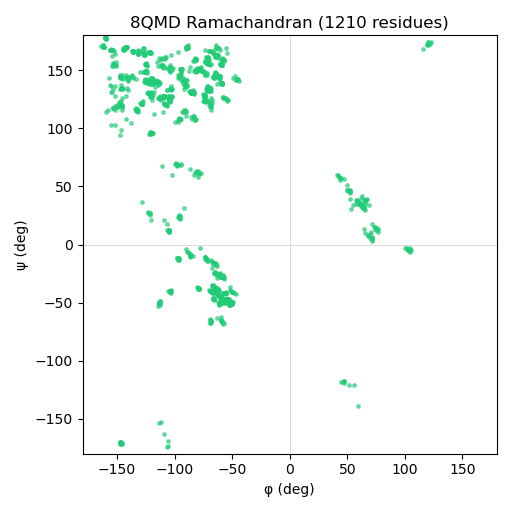338 C CA . CYS D 1 82 ? -94.232 20.015 33.239 1.000 74.848 82 CYS B CA 1
ATOM 3339 C C . CYS D 1 82 ? -92.926 20.582 32.692 1.000 71.085 82 CYS B C 1
ATOM 3340 O O . CYS D 1 82 ? -92.329 19.970 31.814 1.000 75.565 82 CYS B O 1
ATOM 3343 N N . LEU D 1 83 ? -92.490 21.723 33.240 1.000 67.750 83 LEU B N 1
ATOM 3344 C CA . LEU D 1 83 ? -91.328 22.428 32.725 1.000 73.296 83 LEU B CA 1
ATOM 3345 C C . LEU D 1 83 ? -90.099 21.532 32.815 1.000 76.087 83 LEU B C 1
ATOM 3346 O O . LEU D 1 83 ? -89.371 21.399 31.836 1.000 70.088 83 LEU B O 1
ATOM 3351 N N . GLU D 1 84 ? -89.933 20.861 33.961 1.000 70.630 84 GLU B N 1
ATOM 3352 C CA . GLU D 1 84 ? -88.781 19.998 34.155 1.000 70.209 84 GLU B CA 1
ATOM 3353 C C . GLU D 1 84 ? -88.771 18.853 33.146 1.000 74.098 84 GLU B C 1
ATOM 3354 O O . GLU D 1 84 ? -87.709 18.345 32.828 1.000 93.665 84 GLU B O 1
ATOM 3360 N N . ARG D 1 85 ? -89.954 18.490 32.645 1.000 67.707 85 ARG B N 1
ATOM 3361 C CA . ARG D 1 85 ? -90.123 17.430 31.678 1.000 70.483 85 ARG B CA 1
ATOM 3362 C C . ARG D 1 85 ? -90.156 17.958 30.250 1.000 69.440 85 ARG B C 1
ATOM 3363 O O . ARG D 1 85 ? -90.654 17.272 29.366 1.000 75.482 85 ARG B O 1
ATOM 3371 N N . LYS D 1 86 ? -89.578 19.145 30.024 1.000 67.382 86 LYS B N 1
ATOM 3372 C CA . LYS D 1 86 ? -89.502 19.818 28.741 1.000 70.578 86 LYS B CA 1
ATOM 3373 C C . LYS D 1 86 ? -90.902 19.889 28.137 1.000 68.750 86 LYS B C 1
ATOM 3374 O O . LYS D 1 86 ? -91.065 19.570 26.971 1.000 74.495 86 LYS B O 1
ATOM 3380 N N . SER D 1 87 ? -91.916 20.283 28.916 1.000 67.785 87 SER B N 1
ATOM 3381 C CA . SER D 1 87 ? -93.266 20.466 28.402 1.000 74.447 87 SER B CA 1
ATOM 3382 C C . SER D 1 87 ? -93.945 21.605 29.164 1.000 73.448 87 SER B C 1
ATOM 3383 O O . SER D 1 87 ? -93.292 22.269 29.949 1.000 71.743 87 SER B O 1
ATOM 3386 N N . HIS D 1 88 ? -95.253 21.814 28.976 1.000 74.952 88 HIS B N 1
ATOM 3387 C CA . HIS D 1 88 ? -95.969 22.853 29.712 1.000 70.724 88 HIS B CA 1
ATOM 3388 C C . HIS D 1 88 ? -97.365 22.349 30.068 1.000 71.213 88 HIS B C 1
ATOM 3389 O O . HIS D 1 88 ? -97.800 21.313 29.557 1.000 82.818 88 HIS B O 1
ATOM 3396 N N . LEU D 1 89 ? -98.061 23.092 30.931 1.000 62.875 89 LEU B N 1
ATOM 3397 C CA . LEU D 1 89 ? -99.464 22.815 31.195 1.000 60.927 89 LEU B CA 1
ATOM 3398 C C . LEU D 1 89 ? -100.274 23.042 29.923 1.000 70.626 89 LEU B C 1
ATOM 3399 O O . LEU D 1 89 ? -99.939 23.894 29.101 1.000 65.779 89 LEU B O 1
ATOM 3404 N N . LEU D 1 90 ? -101.334 22.233 29.800 1.000 87.335 90 LEU B N 1
ATOM 3405 C CA . LEU D 1 90 ? -102.157 22.025 28.614 1.000 86.226 90 LEU B CA 1
ATOM 3406 C C . LEU D 1 90 ? -102.691 23.366 28.108 1.000 68.831 90 LEU B C 1
ATOM 3407 O O . LEU D 1 90 ? -103.299 24.101 28.868 1.000 56.533 90 LEU B O 1
ATOM 3412 N N . ILE D 1 91 ? -102.412 23.656 26.834 1.000 63.390 91 ILE B N 1
ATOM 3413 C CA . ILE D 1 91 ? -102.991 24.769 26.108 1.000 64.056 91 ILE B CA 1
ATOM 3414 C C . ILE D 1 91 ? -103.977 24.193 25.101 1.000 67.459 91 ILE B C 1
ATOM 3415 O O . ILE D 1 91 ? -103.568 23.425 24.222 1.000 78.905 91 ILE B O 1
ATOM 3420 N N . ILE D 1 92 ? -105.253 24.589 25.212 1.000 64.569 92 ILE B N 1
ATOM 3421 C CA . ILE D 1 92 ? -106.245 24.063 24.289 1.000 66.613 92 ILE B CA 1
ATOM 3422 C C . ILE D 1 92 ? -106.385 24.971 23.078 1.000 73.045 92 ILE B C 1
ATOM 3423 O O . ILE D 1 92 ? -106.859 26.092 23.218 1.000 75.201 92 ILE B O 1
ATOM 3428 N N . HIS D 1 93 ? -106.001 24.446 21.907 1.000 83.904 93 HIS B N 1
ATOM 3429 C CA . HIS D 1 93 ? -105.881 25.194 20.662 1.000 95.924 93 HIS B CA 1
ATOM 3430 C C . HIS D 1 93 ? -107.250 25.391 20.023 1.000 103.936 93 HIS B C 1
ATOM 3431 O O . HIS D 1 93 ? -107.503 26.474 19.501 1.000 136.806 93 HIS B O 1
ATOM 3438 N N . ASP D 1 94 ? -108.129 24.375 20.111 1.000 112.203 94 ASP B N 1
ATOM 3439 C CA . ASP D 1 94 ? -109.413 24.354 19.416 1.000 131.776 94 ASP B CA 1
ATOM 3440 C C . ASP D 1 94 ? -110.386 23.365 20.048 1.000 135.651 94 ASP B C 1
ATOM 3441 O O . ASP D 1 94 ? -110.042 22.613 20.953 1.000 143.331 94 ASP B O 1
ATOM 3446 N N . GLN D 1 95 ? -111.598 23.329 19.485 1.000 136.725 95 GLN B N 1
ATOM 3447 C CA . GLN D 1 95 ? -112.688 22.526 20.001 1.000 134.198 95 GLN B CA 1
ATOM 3448 C C . GLN D 1 95 ? -112.395 21.043 19.855 1.000 129.708 95 GLN B C 1
ATOM 3449 O O . GLN D 1 95 ? -112.762 20.274 20.734 1.000 136.367 95 GLN B O 1
ATOM 3455 N N . LEU D 1 96 ? -111.720 20.672 18.771 1.000 127.840 96 LEU B N 1
ATOM 3456 C CA . LEU D 1 96 ? -111.447 19.273 18.462 1.000 131.183 96 LEU B CA 1
ATOM 3457 C C . LEU D 1 96 ? -110.471 18.666 19.490 1.000 127.224 96 LEU B C 1
ATOM 3458 O O . LEU D 1 96 ? -110.659 17.529 19.939 1.000 122.180 96 LEU B O 1
ATOM 3463 N N . GLU D 1 97 ? -109.454 19.456 19.872 1.000 120.004 97 GLU B N 1
ATOM 3464 C CA . GLU D 1 97 ? -108.498 19.150 20.916 1.000 114.893 97 GLU B CA 1
ATOM 3465 C C . GLU D 1 97 ? -109.219 19.066 22.269 1.000 113.211 97 GLU B C 1
ATOM 3466 O O . GLU D 1 97 ? -108.884 18.226 23.105 1.000 120.822 97 GLU B O 1
ATOM 3472 N N . MET D 1 98 ? -110.205 19.955 22.481 1.000 110.132 98 MET B N 1
ATOM 3473 C CA . MET D 1 98 ? -111.044 19.898 23.669 1.000 113.860 98 MET B CA 1
ATOM 3474 C C . MET D 1 98 ? -111.687 18.512 23.792 1.000 125.868 98 MET B C 1
ATOM 3475 O O . MET D 1 98 ? -111.566 17.885 24.837 1.000 135.921 98 MET B O 1
ATOM 3480 N N . ALA D 1 99 ? -112.283 18.027 22.686 1.000 121.685 99 ALA B N 1
ATOM 3481 C CA . ALA D 1 99 ? -112.888 16.709 22.521 1.000 114.319 99 ALA B CA 1
ATOM 3482 C C . ALA D 1 99 ? -111.955 15.587 22.977 1.000 109.413 99 ALA B C 1
ATOM 3483 O O . ALA D 1 99 ? -112.363 14.719 23.752 1.000 100.933 99 ALA B O 1
ATOM 3485 N N . PHE D 1 100 ? -110.712 15.629 22.475 1.000 112.224 100 PHE B N 1
ATOM 3486 C CA . PHE D 1 100 ? -109.676 14.665 22.801 1.000 100.179 100 PHE B CA 1
ATOM 3487 C C . PHE D 1 100 ? -109.406 14.627 24.306 1.000 91.777 100 PHE B C 1
ATOM 3488 O O . PHE D 1 100 ? -109.346 13.536 24.868 1.000 89.974 100 PHE B O 1
ATOM 3496 N N . ILE D 1 101 ? -109.217 15.815 24.919 1.000 95.904 101 ILE B N 1
ATOM 3497 C CA . ILE D 1 101 ? -108.973 15.967 26.349 1.000 97.791 101 ILE B CA 1
ATOM 3498 C C . ILE D 1 101 ? -110.112 15.307 27.135 1.000 109.106 101 ILE B C 1
ATOM 3499 O O . ILE D 1 101 ? -109.853 14.458 28.008 1.000 104.766 101 ILE B O 1
ATOM 3504 N N . GLN D 1 102 ? -111.355 15.615 26.728 1.000 109.574 102 GLN B N 1
ATOM 3505 C CA . GLN D 1 102 ? -112.553 15.195 27.425 1.000 106.725 102 GLN B CA 1
ATOM 3506 C C . GLN D 1 102 ? -112.666 13.674 27.445 1.000 112.017 102 GLN B C 1
ATOM 3507 O O . GLN D 1 102 ? -113.070 13.154 28.487 1.000 109.681 102 GLN B O 1
ATOM 3513 N N . LYS D 1 103 ? -112.298 12.997 26.328 1.000 115.930 103 LYS B N 1
ATOM 3514 C CA . LYS D 1 103 ? -112.272 11.544 26.238 1.000 104.957 103 LYS B CA 1
ATOM 3515 C C . LYS D 1 103 ? -111.360 10.929 27.303 1.000 110.064 103 LYS B C 1
ATOM 3516 O O . LYS D 1 103 ? -111.635 9.800 27.720 1.000 127.415 103 LYS B O 1
ATOM 3522 N N . ASN D 1 104 ? -110.306 11.647 27.763 1.000 119.366 104 ASN B N 1
ATOM 3523 C CA . ASN D 1 104 ? -109.316 11.043 28.657 1.000 126.137 104 ASN B CA 1
ATOM 3524 C C . ASN D 1 104 ? -109.458 11.486 30.117 1.000 128.247 104 ASN B C 1
ATOM 3525 O O . ASN D 1 104 ? -108.593 11.164 30.935 1.000 115.985 104 ASN B O 1
ATOM 3530 N N . LEU D 1 105 ? -110.563 12.170 30.429 1.000 130.469 105 LEU B N 1
ATOM 3531 C CA . LEU D 1 105 ? -110.772 12.768 31.731 1.000 133.209 105 LEU B CA 1
ATOM 3532 C C . LEU D 1 105 ? -112.027 12.224 32.393 1.000 153.427 105 LEU B C 1
ATOM 3533 O O . LEU D 1 105 ? -113.118 12.230 31.814 1.000 145.544 105 LEU B O 1
ATOM 3538 N N . ARG D 1 106 ? -111.808 11.756 33.632 1.000 183.023 106 ARG B N 1
ATOM 3539 C CA . ARG D 1 106 ? -112.855 11.504 34.602 1.000 187.235 106 ARG B CA 1
ATOM 3540 C C . ARG D 1 106 ? -113.443 12.860 34.996 1.000 158.112 106 ARG B C 1
ATOM 3541 O O . ARG D 1 106 ? -112.729 13.749 35.450 1.000 155.359 106 ARG B O 1
ATOM 3549 N N . GLN D 1 107 ? -114.742 12.994 34.775 1.000 151.281 107 GLN B N 1
ATOM 3550 C CA . GLN D 1 107 ? -115.580 14.065 35.312 1.000 169.964 107 GLN B CA 1
ATOM 3551 C C . GLN D 1 107 ? -115.528 13.984 36.836 1.000 169.422 107 GLN B C 1
ATOM 3552 O O . GLN D 1 107 ? -115.025 12.995 37.374 1.000 171.490 107 GLN B O 1
ATOM 3558 N N . LEU D 1 108 ? -116.022 15.025 37.529 1.000 155.457 108 LEU B N 1
ATOM 3559 C CA . LEU D 1 108 ? -115.994 15.129 38.990 1.000 161.390 108 LEU B CA 1
ATOM 3560 C C . LEU D 1 108 ? -114.530 15.237 39.448 1.000 171.336 108 LEU B C 1
ATOM 3561 O O . LEU D 1 108 ? -114.143 14.701 40.481 1.000 210.049 108 LEU B O 1
ATOM 3566 N N . ASN D 1 109 ? -113.715 15.938 38.660 1.000 163.354 109 ASN B N 1
ATOM 3567 C CA . ASN D 1 109 ? -112.303 16.079 38.901 1.000 146.770 109 ASN B CA 1
ATOM 3568 C C . ASN D 1 109 ? -111.877 17.388 38.265 1.000 147.136 109 ASN B C 1
ATOM 3569 O O . ASN D 1 109 ? -111.955 17.541 37.044 1.000 157.533 109 ASN B O 1
ATOM 3574 N N . TYR D 1 110 ? -111.400 18.302 39.117 1.000 131.299 110 TYR B N 1
ATOM 3575 C CA . TYR D 1 110 ? -110.683 19.475 38.653 1.000 109.730 110 TYR B CA 1
ATOM 3576 C C . TYR D 1 110 ? -109.306 19.047 38.142 1.000 110.244 110 TYR B C 1
ATOM 3577 O O . TYR D 1 110 ? -108.593 18.216 38.752 1.000 100.070 110 TYR B O 1
ATOM 3586 N N . VAL D 1 111 ? -108.983 19.603 36.964 1.000 108.284 111 VAL B N 1
ATOM 3587 C CA . VAL D 1 111 ? -107.715 19.356 36.289 1.000 107.823 111 VAL B CA 1
ATOM 3588 C C . VAL D 1 111 ? -107.129 20.695 35.847 1.000 99.663 111 VAL B C 1
ATOM 3589 O O . VAL D 1 111 ? -107.699 21.374 34.992 1.000 103.281 111 VAL B O 1
ATOM 3593 N N . TRP D 1 112 ? -105.958 21.013 36.426 1.000 84.420 112 TRP B N 1
ATOM 3594 C CA . TRP D 1 112 ? -105.223 22.220 36.121 1.000 69.406 112 TRP B CA 1
ATOM 3595 C C . TRP D 1 112 ? -104.877 22.225 34.649 1.000 72.490 112 TRP B C 1
ATOM 3596 O O . TRP D 1 112 ? -104.492 21.193 34.078 1.000 72.737 112 TRP B O 1
ATOM 3607 N N . ILE D 1 113 ? -105.021 23.416 34.066 1.000 80.506 113 ILE B N 1
ATOM 3608 C CA . ILE D 1 113 ? -104.692 23.657 32.676 1.000 82.602 113 ILE B CA 1
ATOM 3609 C C . ILE D 1 113 ? -103.703 24.852 32.617 1.000 76.452 113 ILE B C 1
ATOM 3610 O O . ILE D 1 113 ? -103.549 25.608 33.590 1.000 63.526 113 ILE B O 1
ATOM 3615 N N . GLY D 1 114 ? -103.003 25.042 31.487 1.000 71.165 114 GLY B N 1
ATOM 3616 C CA . GLY D 1 114 ? -102.011 26.116 31.407 1.000 75.171 114 GLY B CA 1
ATOM 3617 C C . GLY D 1 114 ? -102.595 27.505 31.136 1.000 72.576 114 GLY B C 1
ATOM 3618 O O . GLY D 1 114 ? -102.246 28.149 30.141 1.000 73.211 114 GLY B O 1
ATOM 3619 N N . LEU D 1 115 ? -103.426 28.004 32.060 1.000 71.708 115 LEU B N 1
ATOM 3620 C CA . LEU D 1 115 ? -104.134 29.258 31.866 1.000 71.497 115 LEU B CA 1
ATOM 3621 C C . LEU D 1 115 ? -104.245 29.930 33.230 1.000 71.509 115 LEU B C 1
ATOM 3622 O O . LEU D 1 115 ? -104.575 29.264 34.207 1.000 68.641 115 LEU B O 1
ATOM 3627 N N . ASN D 1 116 ? -103.970 31.235 33.303 1.000 72.359 116 ASN B N 1
ATOM 3628 C CA . ASN D 1 116 ? -104.024 31.915 34.594 1.000 78.263 116 ASN B CA 1
ATOM 3629 C C . ASN D 1 116 ? -104.319 33.403 34.400 1.000 88.741 116 ASN B C 1
ATOM 3630 O O . ASN D 1 116 ? -104.271 33.906 33.269 1.000 81.317 116 ASN B O 1
ATOM 3635 N N . PHE D 1 117 ? -104.652 34.067 35.516 1.000 104.917 117 PHE B N 1
ATOM 3636 C CA . PHE D 1 117 ? -105.010 35.470 35.466 1.000 112.518 117 PHE B CA 1
ATOM 3637 C C . PHE D 1 117 ? -103.791 36.332 35.784 1.000 119.164 117 PHE B C 1
ATOM 3638 O O . PHE D 1 117 ? -103.388 36.398 36.944 1.000 118.142 117 PHE B O 1
ATOM 3646 N N . THR D 1 118 ? -103.275 36.988 34.733 1.000 140.297 118 THR B N 1
ATOM 3647 C CA . THR D 1 118 ? -102.083 37.828 34.758 1.000 168.534 118 THR B CA 1
ATOM 3648 C C . THR D 1 118 ? -102.248 38.970 35.756 1.000 173.350 118 THR B C 1
ATOM 3649 O O . THR D 1 118 ? -101.540 38.995 36.764 1.000 190.651 118 THR B O 1
ATOM 3653 N N . SER D 1 119 ? -103.181 39.886 35.453 1.000 164.398 119 SER B N 1
ATOM 3654 C CA . SER D 1 119 ? -103.338 41.154 36.159 1.000 166.450 119 SER B CA 1
ATOM 3655 C C . SER D 1 119 ? -102.111 42.055 35.992 1.000 158.620 119 SER B C 1
ATOM 3656 O O . SER D 1 119 ? -101.750 42.799 36.893 1.000 151.985 119 SER B O 1
ATOM 3659 N N . LEU D 1 120 ? -101.449 41.941 34.846 1.000 172.953 120 LEU B N 1
ATOM 3660 C CA . LEU D 1 120 ? -100.659 43.047 34.352 1.000 187.089 120 LEU B CA 1
ATOM 3661 C C . LEU D 1 120 ? -101.345 43.532 33.087 1.000 178.623 120 LEU B C 1
ATOM 3662 O O . LEU D 1 120 ? -101.660 44.713 32.994 1.000 194.723 120 LEU B O 1
ATOM 3667 N N . LYS D 1 121 ? -101.655 42.585 32.183 1.000 159.737 121 LYS B N 1
ATOM 3668 C CA . LYS D 1 121 ? -102.531 42.838 31.044 1.000 152.040 121 LYS B CA 1
ATOM 3669 C C . LYS D 1 121 ? -104.002 42.640 31.432 1.000 148.637 121 LYS B C 1
ATOM 3670 O O . LYS D 1 121 ? -104.887 42.972 30.646 1.000 138.874 121 LYS B O 1
ATOM 3676 N N . MET D 1 122 ? -104.238 42.116 32.649 1.000 159.316 122 MET B N 1
ATOM 3677 C CA . MET D 1 122 ? -105.515 42.124 33.356 1.000 165.949 122 MET B CA 1
ATOM 3678 C C . MET D 1 122 ? -106.551 41.314 32.581 1.000 156.247 122 MET B C 1
ATOM 3679 O O . MET D 1 122 ? -107.728 41.669 32.557 1.000 173.721 122 MET B O 1
ATOM 3684 N N . THR D 1 123 ? -106.074 40.272 31.893 1.000 142.502 123 THR B N 1
ATOM 3685 C CA . THR D 1 123 ? -106.893 39.278 31.214 1.000 138.016 123 THR B CA 1
ATOM 3686 C C . THR D 1 123 ? -106.297 37.910 31.514 1.000 129.730 123 THR B C 1
ATOM 3687 O O . THR D 1 123 ? -105.186 37.794 32.002 1.000 139.126 123 THR B O 1
ATOM 3691 N N . TRP D 1 124 ? -107.049 36.865 31.224 1.000 124.701 124 TRP B N 1
ATOM 3692 C CA . TRP D 1 124 ? -106.482 35.532 31.246 1.000 113.865 124 TRP B CA 1
ATOM 3693 C C . TRP D 1 124 ? -105.592 35.354 30.024 1.000 102.407 124 TRP B C 1
ATOM 3694 O O . TRP D 1 124 ? -106.016 35.593 28.888 1.000 91.130 124 TRP B O 1
ATOM 3705 N N . THR D 1 125 ? -104.363 34.914 30.286 1.000 99.560 125 THR B N 1
ATOM 3706 C CA . THR D 1 125 ? -103.457 34.466 29.235 1.000 96.376 125 THR B CA 1
ATOM 3707 C C . THR D 1 125 ? -103.095 33.006 29.480 1.000 95.795 125 THR B C 1
ATOM 3708 O O . THR D 1 125 ? -102.962 32.545 30.628 1.000 93.554 125 THR B O 1
ATOM 3712 N N . TRP D 1 126 ? -102.991 32.273 28.361 1.000 100.219 126 TRP B N 1
ATOM 3713 C CA . TRP D 1 126 ? -102.362 30.964 28.331 1.000 96.036 126 TRP B CA 1
ATOM 3714 C C . TRP D 1 126 ? -100.903 31.131 28.717 1.000 82.872 126 TRP B C 1
ATOM 3715 O O . TRP D 1 126 ? -100.332 32.211 28.612 1.000 104.134 126 TRP B O 1
ATOM 3726 N N . VAL D 1 127 ? -100.309 30.030 29.123 1.000 73.093 127 VAL B N 1
ATOM 3727 C CA . VAL D 1 127 ? -98.929 29.891 29.524 1.000 61.030 127 VAL B CA 1
ATOM 3728 C C . VAL D 1 127 ? -97.996 30.146 28.321 1.000 64.350 127 VAL B C 1
ATOM 3729 O O . VAL D 1 127 ? -96.866 30.554 28.536 1.000 65.253 127 VAL B O 1
ATOM 3733 N N . ASP D 1 128 ? -98.486 29.942 27.068 1.000 65.695 128 ASP B N 1
ATOM 3734 C CA . ASP D 1 128 ? -97.956 30.401 25.816 1.000 67.496 128 ASP B CA 1
ATOM 3735 C C . ASP D 1 128 ? -97.687 31.902 25.789 1.000 77.396 128 ASP B C 1
ATOM 3736 O O . ASP D 1 128 ? -96.783 32.285 25.080 1.000 82.733 128 ASP B O 1
ATOM 3741 N N . GLY D 1 129 ? -98.530 32.717 26.441 1.000 78.959 129 GLY B N 1
ATOM 3742 C CA . GLY D 1 129 ? -98.492 34.164 26.390 1.000 72.119 129 GLY B CA 1
ATOM 3743 C C . GLY D 1 129 ? -99.584 34.786 25.515 1.000 76.191 129 GLY B C 1
ATOM 3744 O O . GLY D 1 129 ? -99.752 36.008 25.464 1.000 82.535 129 GLY B O 1
ATOM 3745 N N . SER D 1 130 ? -100.328 33.937 24.811 1.000 82.635 130 SER B N 1
ATOM 3746 C CA . SER D 1 130 ? -101.456 34.380 24.007 1.000 81.364 130 SER B CA 1
ATOM 3747 C C . SER D 1 130 ? -102.661 34.487 24.927 1.000 77.004 130 SER B C 1
ATOM 3748 O O . SER D 1 130 ? -102.862 33.619 25.773 1.000 67.532 130 SER B O 1
ATOM 3751 N N . PRO D 1 131 ? -103.395 35.632 24.876 1.000 83.925 131 PRO B N 1
ATOM 3752 C CA . PRO D 1 131 ? -104.615 35.803 25.675 1.000 86.480 131 PRO B CA 1
ATOM 3753 C C . PRO D 1 131 ? -105.733 34.933 25.125 1.000 96.292 131 PRO B C 1
ATOM 3754 O O . PRO D 1 131 ? -105.625 34.528 23.951 1.000 101.755 131 PRO B O 1
ATOM 3758 N N . ILE D 1 132 ? -106.776 34.651 25.956 1.000 96.878 132 ILE B N 1
ATOM 3759 C CA . ILE D 1 132 ? -107.823 33.721 25.525 1.000 103.403 132 ILE B CA 1
ATOM 3760 C C . ILE D 1 132 ? -108.734 34.426 24.533 1.000 122.468 132 ILE B C 1
ATOM 3761 O O . ILE D 1 132 ? -108.963 35.636 24.653 1.000 142.552 132 ILE B O 1
ATOM 3766 N N . ASP D 1 133 ? -109.298 33.629 23.600 1.000 126.660 133 ASP B N 1
ATOM 3767 C CA . ASP D 1 133 ? -110.393 34.039 22.741 1.000 131.480 133 ASP B CA 1
ATOM 3768 C C . ASP D 1 133 ? -111.717 33.864 23.500 1.000 148.832 133 ASP B C 1
ATOM 3769 O O . ASP D 1 133 ? -112.145 32.724 23.757 1.000 168.310 133 ASP B O 1
ATOM 3774 N N . SER D 1 134 ? -112.344 35.007 23.852 1.000 148.214 134 SER B N 1
ATOM 3775 C CA . SER D 1 134 ? -113.572 35.094 24.653 1.000 152.106 134 SER B CA 1
ATOM 3776 C C . SER D 1 134 ? -114.779 34.556 23.888 1.000 156.863 134 SER B C 1
ATOM 3777 O O . SER D 1 134 ? -115.820 34.343 24.509 1.000 176.199 134 SER B O 1
ATOM 3780 N N . LYS D 1 135 ? -114.636 34.360 22.558 1.000 147.316 135 LYS B N 1
ATOM 3781 C CA . LYS D 1 135 ? -115.539 33.586 21.715 1.000 150.477 135 LYS B CA 1
ATOM 3782 C C . LYS D 1 135 ? -115.451 32.093 22.046 1.000 150.745 135 LYS B C 1
ATOM 3783 O O . LYS D 1 135 ? -116.393 31.526 22.556 1.000 174.807 135 LYS B O 1
ATOM 3789 N N . ILE D 1 136 ? -114.307 31.463 21.755 1.000 146.174 136 ILE B N 1
ATOM 3790 C CA . ILE D 1 136 ? -114.083 30.023 21.839 1.000 157.368 136 ILE B CA 1
ATOM 3791 C C . ILE D 1 136 ? -114.135 29.500 23.283 1.000 164.331 136 ILE B C 1
ATOM 3792 O O . ILE D 1 136 ? -114.758 28.455 23.468 1.000 179.607 136 ILE B O 1
ATOM 3797 N N . PHE D 1 137 ? -113.612 30.233 24.289 1.000 150.323 137 PHE B N 1
ATOM 3798 C CA . PHE D 1 137 ? -113.654 29.792 25.684 1.000 138.751 137 PHE B CA 1
ATOM 3799 C C . PHE D 1 137 ? -114.360 30.779 26.599 1.000 139.927 137 PHE B C 1
ATOM 3800 O O . PHE D 1 137 ? -114.236 31.991 26.397 1.000 139.045 137 PHE B O 1
ATOM 3808 N N . PHE D 1 138 ? -115.148 30.222 27.532 1.000 145.807 138 PHE B N 1
ATOM 3809 C CA . PHE D 1 138 ? -115.741 31.000 28.609 1.000 144.904 138 PHE B CA 1
ATOM 3810 C C . PHE D 1 138 ? -115.283 30.402 29.938 1.000 133.034 138 PHE B C 1
ATOM 3811 O O . PHE D 1 138 ? -115.166 29.183 30.035 1.000 119.488 138 PHE B O 1
ATOM 3819 N N . ILE D 1 139 ? -114.945 31.274 30.903 1.000 129.525 139 ILE B N 1
ATOM 3820 C CA . ILE D 1 139 ? -114.485 30.821 32.211 1.000 134.713 139 ILE B CA 1
ATOM 3821 C C . ILE D 1 139 ? -115.508 31.227 33.269 1.000 143.829 139 ILE B C 1
ATOM 3822 O O . ILE D 1 139 ? -115.825 32.409 33.402 1.000 148.190 139 ILE B O 1
ATOM 3827 N N . LYS D 1 140 ? -115.973 30.242 34.050 1.000 153.685 140 LYS B N 1
ATOM 3828 C CA . LYS D 1 140 ? -116.820 30.490 35.209 1.000 167.494 140 LYS B CA 1
ATOM 3829 C C . LYS D 1 140 ? -115.931 30.776 36.419 1.000 156.587 140 LYS B C 1
ATOM 3830 O O . LYS D 1 140 ? -114.979 30.047 36.687 1.000 153.284 140 LYS B O 1
ATOM 3836 N N . GLY D 1 141 ? -116.254 31.845 37.157 1.000 141.274 141 GLY B N 1
ATOM 3837 C CA . GLY D 1 141 ? -115.634 32.113 38.456 1.000 137.031 141 GLY B CA 1
ATOM 3838 C C . GLY D 1 141 ? -114.913 33.453 38.464 1.000 144.767 141 GLY B C 1
ATOM 3839 O O . GLY D 1 141 ? -114.820 34.075 37.408 1.000 147.649 141 GLY B O 1
ATOM 3840 N N . PRO D 1 142 ? -114.374 33.935 39.620 1.000 152.850 142 PRO B N 1
ATOM 3841 C CA . PRO D 1 142 ? -113.746 35.266 39.700 1.000 147.919 142 PRO B CA 1
ATOM 3842 C C . PRO D 1 142 ? -112.457 35.436 38.898 1.000 142.674 142 PRO B C 1
ATOM 3843 O O . PRO D 1 142 ? -111.649 34.514 38.805 1.000 166.509 142 PRO B O 1
ATOM 3847 N N . ALA D 1 143 ? -112.265 36.633 38.338 1.000 139.851 143 ALA B N 1
ATOM 3848 C CA . ALA D 1 143 ? -110.982 36.989 37.753 1.000 138.324 143 ALA B CA 1
ATOM 3849 C C . ALA D 1 143 ? -110.179 37.808 38.768 1.000 148.927 143 ALA B C 1
ATOM 3850 O O . ALA D 1 143 ? -110.012 39.018 38.617 1.000 162.472 143 ALA B O 1
ATOM 3852 N N . LYS D 1 144 ? -109.763 37.144 39.868 1.000 133.603 144 LYS B N 1
ATOM 3853 C CA . LYS D 1 144 ? -108.882 37.712 40.868 1.000 133.287 144 LYS B CA 1
ATOM 3854 C C . LYS D 1 144 ? -107.439 37.412 40.451 1.000 137.047 144 LYS B C 1
ATOM 3855 O O . LYS D 1 144 ? -107.184 36.630 39.532 1.000 132.102 144 LYS B O 1
ATOM 3861 N N . GLU D 1 145 ? -106.481 38.038 41.142 1.000 141.791 145 GLU B N 1
ATOM 3862 C CA . GLU D 1 145 ? -105.110 37.555 41.118 1.000 131.962 145 GLU B CA 1
ATOM 3863 C C . GLU D 1 145 ? -105.065 36.280 41.919 1.000 128.577 145 GLU B C 1
ATOM 3864 O O . GLU D 1 145 ? -105.896 36.067 42.798 1.000 123.220 145 GLU B O 1
ATOM 3870 N N . ASN D 1 146 ? -104.057 35.458 41.610 1.000 130.569 146 ASN B N 1
ATOM 3871 C CA . ASN D 1 146 ? -103.958 34.095 42.124 1.000 134.099 146 ASN B CA 1
ATOM 3872 C C . ASN D 1 146 ? -105.190 33.297 41.706 1.000 126.800 146 ASN B C 1
ATOM 3873 O O . ASN D 1 146 ? -105.690 32.480 42.487 1.000 133.162 146 ASN B O 1
ATOM 3878 N N . SER D 1 147 ? -105.668 33.566 40.479 1.000 110.710 147 SER B N 1
ATOM 3879 C CA . SER D 1 147 ? -106.645 32.723 39.819 1.000 105.102 147 SER B CA 1
ATOM 3880 C C . SER D 1 147 ? -105.964 32.009 38.665 1.000 102.615 147 SER B C 1
ATOM 3881 O O . SER D 1 147 ? -105.290 32.648 37.848 1.000 100.530 147 SER B O 1
ATOM 3884 N N . CYS D 1 148 ? -106.131 30.672 38.675 1.000 110.225 148 CYS B N 1
ATOM 3885 C CA . CYS D 1 148 ? -105.663 29.742 37.657 1.000 94.608 148 CYS B CA 1
ATOM 3886 C C . CYS D 1 148 ? -106.856 28.916 37.165 1.000 90.111 148 CYS B C 1
ATOM 3887 O O . CYS D 1 148 ? -107.858 28.755 37.869 1.000 111.058 148 CYS B O 1
ATOM 3890 N N . ALA D 1 149 ? -106.761 28.400 35.938 1.000 83.432 149 ALA B N 1
ATOM 3891 C CA . ALA D 1 149 ? -107.884 27.714 35.320 1.000 95.360 149 ALA B CA 1
ATOM 3892 C C . ALA D 1 149 ? -107.810 26.198 35.525 1.000 104.313 149 ALA B C 1
ATOM 3893 O O . ALA D 1 149 ? -106.730 25.614 35.519 1.000 111.752 149 ALA B O 1
ATOM 3895 N N . ALA D 1 150 ? -108.979 25.574 35.673 1.000 107.607 150 ALA B N 1
ATOM 3896 C CA . ALA D 1 150 ? -109.103 24.126 35.775 1.000 116.759 150 ALA B CA 1
ATOM 3897 C C . ALA D 1 150 ? -110.314 23.642 34.974 1.000 112.884 150 ALA B C 1
ATOM 3898 O O . ALA D 1 150 ? -111.309 24.345 34.894 1.000 101.707 150 ALA B O 1
ATOM 3900 N N . ILE D 1 151 ? -110.194 22.464 34.333 1.000 113.427 151 ILE B N 1
ATOM 3901 C CA . ILE D 1 151 ? -111.320 21.821 33.674 1.000 107.312 151 ILE B CA 1
ATOM 3902 C C . ILE D 1 151 ? -111.996 20.916 34.691 1.000 120.875 151 ILE B C 1
ATOM 3903 O O . ILE D 1 151 ? -111.312 20.191 35.411 1.000 97.775 151 ILE B O 1
ATOM 3908 N N . LYS D 1 152 ? -113.332 20.966 34.672 1.000 144.178 152 LYS B N 1
ATOM 3909 C CA . LYS D 1 152 ? -114.227 20.195 35.516 1.000 134.249 152 LYS B CA 1
ATOM 3910 C C . LYS D 1 152 ? -115.533 20.143 34.730 1.000 130.900 152 LYS B C 1
ATOM 3911 O O . LYS D 1 152 ? -115.947 21.134 34.129 1.000 133.651 152 LYS B O 1
ATOM 3917 N N . GLU D 1 153 ? -116.157 18.954 34.705 1.000 141.082 153 GLU B N 1
ATOM 3918 C CA . GLU D 1 153 ? -117.088 18.551 33.667 1.000 151.793 153 GLU B CA 1
ATOM 3919 C C . GLU D 1 153 ? -116.456 18.887 32.322 1.000 148.400 153 GLU B C 1
ATOM 3920 O O . GLU D 1 153 ? -115.347 18.441 32.041 1.000 150.349 153 GLU B O 1
ATOM 3926 N N . SER D 1 154 ? -117.107 19.745 31.558 1.000 139.723 154 SER B N 1
ATOM 3927 C CA . SER D 1 154 ? -116.488 20.184 30.318 1.000 134.296 154 SER B CA 1
ATOM 3928 C C . SER D 1 154 ? -116.320 21.704 30.295 1.000 130.315 154 SER B C 1
ATOM 3929 O O . SER D 1 154 ? -116.289 22.311 29.219 1.000 120.758 154 SER B O 1
ATOM 3932 N N . LYS D 1 155 ? -116.237 22.308 31.493 1.000 143.605 155 LYS B N 1
ATOM 3933 C CA . LYS D 1 155 ? -116.183 23.753 31.638 1.000 154.417 155 LYS B CA 1
ATOM 3934 C C . LYS D 1 155 ? -114.817 24.152 32.184 1.000 138.603 155 LYS B C 1
ATOM 3935 O O . LYS D 1 155 ? -114.076 23.333 32.760 1.000 158.978 155 LYS B O 1
ATOM 3941 N N . ILE D 1 156 ? -114.470 25.431 31.990 1.000 108.208 156 ILE B N 1
ATOM 3942 C CA . ILE D 1 156 ? -113.267 25.961 32.604 1.000 101.798 156 ILE B CA 1
ATOM 3943 C C . ILE D 1 156 ? -113.668 26.817 33.804 1.000 107.030 156 ILE B C 1
ATOM 3944 O O . ILE D 1 156 ? -114.491 27.719 33.678 1.000 120.760 156 ILE B O 1
ATOM 3949 N N . PHE D 1 157 ? -113.061 26.525 34.955 1.000 99.321 157 PHE B N 1
ATOM 3950 C CA . PHE D 1 157 ? -113.305 27.237 36.196 1.000 96.141 157 PHE B CA 1
ATOM 3951 C C . PHE D 1 157 ? -112.069 27.996 36.629 1.000 92.518 157 PHE B C 1
ATOM 3952 O O . PHE D 1 157 ? -110.952 27.493 36.500 1.000 104.989 157 PHE B O 1
ATOM 3960 N N . SER D 1 158 ? -112.294 29.215 37.118 1.000 91.043 158 SER B N 1
ATOM 3961 C CA . SER D 1 158 ? -111.313 29.926 37.922 1.000 96.018 158 SER B CA 1
ATOM 3962 C C . SER D 1 158 ? -111.275 29.295 39.308 1.000 107.012 158 SER B C 1
ATOM 3963 O O . SER D 1 158 ? -112.310 29.226 39.966 1.000 131.604 158 SER B O 1
ATOM 3966 N N . GLU D 1 159 ? -110.080 28.858 39.718 1.000 109.874 159 GLU B N 1
ATOM 3967 C CA . GLU D 1 159 ? -109.807 28.403 41.070 1.000 108.192 159 GLU B CA 1
ATOM 3968 C C . GLU D 1 159 ? -108.541 29.072 41.592 1.000 109.797 159 GLU B C 1
ATOM 3969 O O . GLU D 1 159 ? -107.793 29.678 40.827 1.000 115.051 159 GLU B O 1
ATOM 3975 N N . THR D 1 160 ? -108.309 28.994 42.905 1.000 117.261 160 THR B N 1
ATOM 3976 C CA . THR D 1 160 ? -107.109 29.610 43.454 1.000 122.773 160 THR B CA 1
ATOM 3977 C C . THR D 1 160 ? -105.904 28.707 43.248 1.000 108.438 160 THR B C 1
ATOM 3978 O O . THR D 1 160 ? -106.020 27.488 43.325 1.000 113.959 160 THR B O 1
ATOM 3982 N N . CYS D 1 161 ? -104.737 29.345 43.103 1.000 110.435 161 CYS B N 1
ATOM 3983 C CA . CYS D 1 161 ? -103.566 28.721 42.512 1.000 113.379 161 CYS B CA 1
ATOM 3984 C C . CYS D 1 161 ? -102.934 27.709 43.461 1.000 109.625 161 CYS B C 1
ATOM 3985 O O . CYS D 1 161 ? -102.145 26.863 43.027 1.000 114.915 161 CYS B O 1
ATOM 3988 N N . SER D 1 162 ? -103.402 27.738 44.706 1.000 102.722 162 SER B N 1
ATOM 3989 C CA . SER D 1 162 ? -102.850 26.952 45.786 1.000 103.330 162 SER B CA 1
ATOM 3990 C C . SER D 1 162 ? -103.640 25.666 46.004 1.000 114.709 162 SER B C 1
ATOM 3991 O O . SER D 1 162 ? -103.157 24.787 46.719 1.000 123.449 162 SER B O 1
ATOM 3994 N N . SER D 1 163 ? -104.834 25.552 45.388 1.000 135.812 163 SER B N 1
ATOM 3995 C CA . SER D 1 163 ? -105.613 24.319 45.471 1.000 131.606 163 SER B CA 1
ATOM 3996 C C . SER D 1 163 ? -104.966 23.228 44.606 1.000 126.564 163 SER B C 1
ATOM 3997 O O . SER D 1 163 ? -104.165 23.514 43.711 1.000 115.192 163 SER B O 1
ATOM 4000 N N . VAL D 1 164 ? -105.266 21.971 44.938 1.000 121.478 164 VAL B N 1
ATOM 4001 C CA . VAL D 1 164 ? -104.367 20.853 44.666 1.000 110.066 164 VAL B CA 1
ATOM 4002 C C . VAL D 1 164 ? -105.075 19.822 43.783 1.000 116.159 164 VAL B C 1
ATOM 4003 O O . VAL D 1 164 ? -105.807 18.942 44.264 1.000 124.748 164 VAL B O 1
ATOM 4007 N N . PHE D 1 165 ? -104.845 19.924 42.474 1.000 117.509 165 PHE B N 1
ATOM 4008 C CA . PHE D 1 165 ? -105.599 19.147 41.508 1.000 102.443 165 PHE B CA 1
ATOM 4009 C C . PHE D 1 165 ? -104.649 18.280 40.697 1.000 95.076 165 PHE B C 1
ATOM 4010 O O . PHE D 1 165 ? -103.451 18.510 40.723 1.000 110.293 165 PHE B O 1
ATOM 4018 N N . LYS D 1 166 ? -105.204 17.284 39.995 1.000 105.432 166 LYS B N 1
ATOM 4019 C CA . LYS D 1 166 ? -104.559 16.665 38.847 1.000 103.121 166 LYS B CA 1
ATOM 4020 C C . LYS D 1 166 ? -104.314 17.733 37.775 1.000 89.550 166 LYS B C 1
ATOM 4021 O O . LYS D 1 166 ? -104.928 18.812 37.782 1.000 90.760 166 LYS B O 1
ATOM 4027 N N . TRP D 1 167 ? -103.363 17.446 36.867 1.000 77.057 167 TRP B N 1
ATOM 4028 C CA . TRP D 1 167 ? -103.029 18.382 35.797 1.000 71.795 167 TRP B CA 1
ATOM 4029 C C . TRP D 1 167 ? -102.680 17.616 34.520 1.000 69.453 167 TRP B C 1
ATOM 4030 O O . TRP D 1 167 ? -102.449 16.414 34.578 1.000 79.575 167 TRP B O 1
ATOM 4041 N N . ILE D 1 168 ? -102.580 18.319 33.385 1.000 68.584 168 ILE B N 1
ATOM 4042 C CA . ILE D 1 168 ? -102.155 17.750 32.118 1.000 67.651 168 ILE B CA 1
ATOM 4043 C C . ILE D 1 168 ? -100.935 18.509 31.596 1.000 72.013 168 ILE B C 1
ATOM 4044 O O . ILE D 1 168 ? -100.958 19.748 31.519 1.000 78.943 168 ILE B O 1
ATOM 4049 N N . CYS D 1 169 ? -99.888 17.746 31.221 1.000 72.759 169 CYS B N 1
ATOM 4050 C CA . CYS D 1 169 ? -98.718 18.236 30.494 1.000 69.321 169 CYS B CA 1
ATOM 4051 C C . CYS D 1 169 ? -98.882 18.027 28.994 1.000 66.975 169 CYS B C 1
ATOM 4052 O O . CYS D 1 169 ? -99.528 17.079 28.562 1.000 66.899 169 CYS B O 1
ATOM 4055 N N . GLN D 1 170 ? -98.251 18.904 28.200 1.000 66.654 170 GLN B N 1
ATOM 4056 C CA . GLN D 1 170 ? -98.388 18.894 26.743 1.000 68.542 170 GLN B CA 1
ATOM 4057 C C . GLN D 1 170 ? -97.072 19.349 26.128 1.000 68.901 170 GLN B C 1
ATOM 4058 O O . GLN D 1 170 ? -96.430 20.220 26.708 1.000 69.935 170 GLN B O 1
ATOM 4064 N N . TYR D 1 171 ? -96.683 18.765 24.979 1.000 65.693 171 TYR B N 1
ATOM 4065 C CA . TYR D 1 171 ? -95.579 19.282 24.176 1.000 66.449 171 TYR B CA 1
ATOM 4066 C C . TYR D 1 171 ? -95.760 18.916 22.709 1.000 71.824 171 TYR B C 1
ATOM 4067 O O . TYR D 1 171 ? -96.433 17.938 22.415 1.000 86.427 171 TYR B O 1
ATOM 4076 N N . GLY D 1 172 ? -95.168 19.704 21.806 1.000 76.864 172 GLY B N 1
ATOM 4077 C CA . GLY D 1 172 ? -95.365 19.554 20.371 1.000 86.476 172 GLY B CA 1
ATOM 4078 C C . GLY D 1 172 ? -94.116 19.004 19.688 1.000 99.474 172 GLY B C 1
ATOM 4079 O O . GLY D 1 172 ? -93.214 18.522 20.354 1.000 95.058 172 GLY B O 1
ATOM 4080 N N . THR D 1 173 ? -94.049 19.149 18.362 1.000 121.941 173 THR B N 1
ATOM 4081 C CA . THR D 1 173 ? -92.944 18.632 17.559 1.000 129.115 173 THR B CA 1
ATOM 4082 C C . THR D 1 173 ? -92.329 19.777 16.716 1.000 128.762 173 THR B C 1
ATOM 4083 O O . THR D 1 173 ? -91.775 20.760 17.296 1.000 118.247 173 THR B O 1
ATOM 4087 N N . GLN E 1 50 ? -89.391 35.870 7.668 1.000 109.101 50 GLN E N 1
ATOM 4088 C CA . GLN E 1 50 ? -90.288 37.043 7.882 1.000 129.932 50 GLN E CA 1
ATOM 4089 C C . GLN E 1 50 ? -89.779 37.795 9.122 1.000 145.432 50 GLN E C 1
ATOM 4090 O O . GLN E 1 50 ? -89.319 38.947 9.074 1.000 127.101 50 GLN E O 1
ATOM 4096 N N . THR E 1 51 ? -89.775 37.083 10.244 1.000 152.199 51 THR E N 1
ATOM 4097 C CA . THR E 1 51 ? -89.060 37.526 11.436 1.000 143.408 51 THR E CA 1
ATOM 4098 C C . THR E 1 51 ? -87.607 37.038 11.349 1.000 123.443 51 THR E C 1
ATOM 4099 O O . THR E 1 51 ? -87.178 36.261 12.211 1.000 119.378 51 THR E O 1
ATOM 4103 N N . VAL E 1 52 ? -86.877 37.566 10.342 1.000 101.182 52 VAL E N 1
ATOM 4104 C CA . VAL E 1 52 ? -85.454 37.296 10.116 1.000 96.469 52 VAL E CA 1
ATOM 4105 C C . VAL E 1 52 ? -84.738 38.553 9.636 1.000 97.353 52 VAL E C 1
ATOM 4106 O O . VAL E 1 52 ? -84.778 38.844 8.462 1.000 114.896 52 VAL E O 1
ATOM 4110 N N . LEU E 1 53 ? -83.903 39.174 10.491 1.000 83.789 53 LEU E N 1
ATOM 4111 C CA . LEU E 1 53 ? -83.132 40.376 10.194 1.000 73.267 53 LEU E CA 1
ATOM 4112 C C . LEU E 1 53 ? -82.013 40.157 9.167 1.000 71.301 53 LEU E C 1
ATOM 4113 O O . LEU E 1 53 ? -81.225 39.253 9.291 1.000 81.655 53 LEU E O 1
ATOM 4118 N N . CYS E 1 54 ? -81.853 41.034 8.167 1.000 68.700 54 CYS E N 1
ATOM 4119 C CA . CYS E 1 54 ? -80.657 41.057 7.346 1.000 73.693 54 CYS E CA 1
ATOM 4120 C C . CYS E 1 54 ? -79.512 41.740 8.101 1.000 96.195 54 CYS E C 1
ATOM 4121 O O . CYS E 1 54 ? -79.792 42.618 8.936 1.000 111.222 54 CYS E O 1
ATOM 4124 N N . GLN E 1 55 ? -78.240 41.352 7.776 1.000 107.709 55 GLN E N 1
ATOM 4125 C CA . GLN E 1 55 ? -77.005 41.992 8.247 1.000 89.468 55 GLN E CA 1
ATOM 4126 C C . GLN E 1 55 ? -77.209 43.497 8.099 1.000 91.925 55 GLN E C 1
ATOM 4127 O O . GLN E 1 55 ? -77.902 43.936 7.181 1.000 89.723 55 GLN E O 1
ATOM 4133 N N . SER E 1 56 ? -76.706 44.286 9.053 1.000 93.299 56 SER E N 1
ATOM 4134 C CA . SER E 1 56 ? -77.054 45.693 9.014 1.000 93.013 56 SER E CA 1
ATOM 4135 C C . SER E 1 56 ? -76.574 46.311 7.705 1.000 85.408 56 SER E C 1
ATOM 4136 O O . SER E 1 56 ? -75.541 45.916 7.195 1.000 84.204 56 SER E O 1
ATOM 4139 N N . GLU E 1 57 ? -77.353 47.248 7.154 1.000 84.413 57 GLU E N 1
ATOM 4140 C CA . GLU E 1 57 ? -77.054 47.924 5.897 1.000 82.277 57 GLU E CA 1
ATOM 4141 C C . GLU E 1 57 ? -77.322 47.015 4.691 1.000 64.099 57 GLU E C 1
ATOM 4142 O O . GLU E 1 57 ? -76.926 47.349 3.590 1.000 62.789 57 GLU E O 1
ATOM 4148 N N . TRP E 1 58 ? -77.990 45.880 4.843 1.000 59.109 58 TRP E N 1
ATOM 4149 C CA . TRP E 1 58 ? -78.443 45.119 3.692 1.000 59.233 58 TRP E CA 1
ATOM 4150 C C . TRP E 1 58 ? -79.938 45.332 3.523 1.000 62.677 58 TRP E C 1
ATOM 4151 O O . TRP E 1 58 ? -80.641 45.556 4.501 1.000 64.363 58 TRP E O 1
ATOM 4162 N N . LEU E 1 59 ? -80.395 45.289 2.265 1.000 61.132 59 LEU E N 1
ATOM 4163 C CA . LEU E 1 59 ? -81.812 45.385 1.955 1.000 65.328 59 LEU E CA 1
ATOM 4164 C C . LEU E 1 59 ? -82.444 44.013 1.874 1.000 70.715 59 LEU E C 1
ATOM 4165 O O . LEU E 1 59 ? -81.850 43.093 1.326 1.000 71.579 59 LEU E O 1
ATOM 4170 N N . LYS E 1 60 ? -83.662 43.904 2.408 1.000 67.701 60 LYS E N 1
ATOM 4171 C CA . LYS E 1 60 ? -84.381 42.653 2.371 1.000 62.382 60 LYS E CA 1
ATOM 4172 C C . LYS E 1 60 ? -85.429 42.755 1.285 1.000 65.725 60 LYS E C 1
ATOM 4173 O O . LYS E 1 60 ? -86.118 43.774 1.216 1.000 76.137 60 LYS E O 1
ATOM 4179 N N . TYR E 1 61 ? -85.524 41.698 0.464 1.000 62.712 61 TYR E N 1
ATOM 4180 C CA . TYR E 1 61 ? -86.623 41.546 -0.471 1.000 66.489 61 TYR E CA 1
ATOM 4181 C C . TYR E 1 61 ? -86.928 40.073 -0.660 1.000 71.352 61 TYR E C 1
ATOM 4182 O O . TYR E 1 61 ? -86.068 39.332 -1.108 1.000 83.990 61 TYR E O 1
ATOM 4191 N N . GLN E 1 62 ? -88.182 39.698 -0.373 1.000 84.924 62 GLN E N 1
ATOM 4192 C CA . GLN E 1 62 ? -88.688 38.333 -0.485 1.000 80.013 62 GLN E CA 1
ATOM 4193 C C . GLN E 1 62 ? -87.693 37.320 0.094 1.000 66.023 62 GLN E C 1
ATOM 4194 O O . GLN E 1 62 ? -87.214 36.436 -0.613 1.000 62.177 62 GLN E O 1
ATOM 4200 N N . GLY E 1 63 ? -87.332 37.492 1.367 1.000 60.371 63 GLY E N 1
ATOM 4201 C CA . GLY E 1 63 ? -86.526 36.522 2.095 1.000 62.487 63 GLY E CA 1
ATOM 4202 C C . GLY E 1 63 ? -85.069 36.367 1.618 1.000 63.510 63 GLY E C 1
ATOM 4203 O O . GLY E 1 63 ? -84.357 35.504 2.108 1.000 61.663 63 GLY E O 1
ATOM 4204 N N . LYS E 1 64 ? -84.633 37.238 0.710 1.000 63.413 64 LYS E N 1
ATOM 4205 C CA . LYS E 1 64 ? -83.246 37.408 0.313 1.000 58.378 64 LYS E CA 1
ATOM 4206 C C . LYS E 1 64 ? -82.743 38.758 0.825 1.000 60.476 64 LYS E C 1
ATOM 4207 O O . LYS E 1 64 ? -83.535 39.686 1.003 1.000 61.553 64 LYS E O 1
ATOM 4213 N N . CYS E 1 65 ? -81.416 38.835 1.073 1.000 58.598 65 CYS E N 1
ATOM 4214 C CA . CYS E 1 65 ? -80.772 40.087 1.449 1.000 55.665 65 CYS E CA 1
ATOM 4215 C C . CYS E 1 65 ? -79.767 40.504 0.410 1.000 56.337 65 CYS E C 1
ATOM 4216 O O . CYS E 1 65 ? -79.053 39.658 -0.088 1.000 71.099 65 CYS E O 1
ATOM 4219 N N . TYR E 1 66 ? -79.736 41.806 0.151 1.000 54.701 66 TYR E N 1
ATOM 4220 C CA . TYR E 1 66 ? -78.982 42.370 -0.951 1.000 56.553 66 TYR E CA 1
ATOM 4221 C C . TYR E 1 66 ? -78.050 43.410 -0.373 1.000 63.609 66 TYR E C 1
ATOM 4222 O O . TYR E 1 66 ? -78.437 44.127 0.544 1.000 63.638 66 TYR E O 1
ATOM 4231 N N . TRP E 1 67 ? -76.828 43.444 -0.921 1.000 66.157 67 TRP E N 1
ATOM 4232 C CA . TRP E 1 67 ? -75.857 44.473 -0.615 1.000 59.889 67 TRP E CA 1
ATOM 4233 C C . TRP E 1 67 ? -75.340 45.070 -1.909 1.000 55.842 67 TRP E C 1
ATOM 4234 O O . TRP E 1 67 ? -74.797 44.323 -2.727 1.000 45.794 67 TRP E O 1
ATOM 4245 N N . PHE E 1 68 ? -75.529 46.407 -2.039 1.000 59.702 68 PHE E N 1
ATOM 4246 C CA . PHE E 1 68 ? -75.135 47.124 -3.248 1.000 63.534 68 PHE E CA 1
ATOM 4247 C C . PHE E 1 68 ? -73.858 47.914 -2.960 1.000 69.612 68 PHE E C 1
ATOM 4248 O O . PHE E 1 68 ? -73.850 48.684 -2.003 1.000 85.225 68 PHE E O 1
ATOM 4256 N N . SER E 1 69 ? -72.797 47.719 -3.754 1.000 63.397 69 SER E N 1
ATOM 4257 C CA . SER E 1 69 ? -71.483 48.201 -3.366 1.000 68.944 69 SER E CA 1
ATOM 4258 C C . SER E 1 69 ? -71.311 49.657 -3.698 1.000 79.171 69 SER E C 1
ATOM 4259 O O . SER E 1 69 ? -72.023 50.163 -4.555 1.000 79.908 69 SER E O 1
ATOM 4262 N N . ASN E 1 70 ? -70.349 50.288 -2.995 1.000 92.815 70 ASN E N 1
ATOM 4263 C CA . ASN E 1 70 ? -69.933 51.621 -3.380 1.000 100.803 70 ASN E CA 1
ATOM 4264 C C . ASN E 1 70 ? -68.599 51.535 -4.086 1.000 92.564 70 ASN E C 1
ATOM 4265 O O . ASN E 1 70 ? -68.455 52.205 -5.106 1.000 88.094 70 ASN E O 1
ATOM 4270 N N . GLU E 1 71 ? -67.700 50.654 -3.573 1.000 79.723 71 GLU E N 1
ATOM 4271 C CA . GLU E 1 71 ? -66.435 50.386 -4.234 1.000 73.061 71 GLU E CA 1
ATOM 4272 C C . GLU E 1 71 ? -66.677 49.637 -5.539 1.000 67.736 71 GLU E C 1
ATOM 4273 O O . GLU E 1 71 ? -67.785 49.201 -5.808 1.000 86.232 71 GLU E O 1
ATOM 4279 N N . MET E 1 72 ? -65.650 49.563 -6.379 1.000 65.092 72 MET E N 1
ATOM 4280 C CA . MET E 1 72 ? -65.646 48.800 -7.616 1.000 65.050 72 MET E CA 1
ATOM 4281 C C . MET E 1 72 ? -64.461 47.847 -7.663 1.000 66.970 72 MET E C 1
ATOM 4282 O O . MET E 1 72 ? -63.437 48.122 -7.053 1.000 71.767 72 MET E O 1
ATOM 4287 N N . LYS E 1 73 ? -64.609 46.697 -8.345 1.000 64.176 73 LYS E N 1
ATOM 4288 C CA . LYS E 1 73 ? -63.539 45.713 -8.495 1.000 57.466 73 LYS E CA 1
ATOM 4289 C C . LYS E 1 73 ? -63.803 44.720 -9.606 1.000 56.669 73 LYS E C 1
ATOM 4290 O O . LYS E 1 73 ? -64.868 44.712 -10.195 1.000 56.927 73 LYS E O 1
ATOM 4296 N N . SER E 1 74 ? -62.768 43.924 -9.905 1.000 59.073 74 SER E N 1
ATOM 4297 C CA . SER E 1 74 ? -62.893 42.837 -10.864 1.000 59.573 74 SER E CA 1
ATOM 4298 C C . SER E 1 74 ? -63.979 41.854 -10.386 1.000 60.840 74 SER E C 1
ATOM 4299 O O . SER E 1 74 ? -64.306 41.758 -9.189 1.000 56.347 74 SER E O 1
ATOM 4302 N N . TRP E 1 75 ? -64.552 41.143 -11.354 1.000 56.802 75 TRP E N 1
ATOM 4303 C CA . TRP E 1 75 ? -65.572 40.169 -11.063 1.000 50.683 75 TRP E CA 1
ATOM 4304 C C . TRP E 1 75 ? -65.112 39.196 -9.976 1.000 50.125 75 TRP E C 1
ATOM 4305 O O . TRP E 1 75 ? -65.801 39.072 -8.965 1.000 53.772 75 TRP E O 1
ATOM 4316 N N . SER E 1 76 ? -63.931 38.578 -10.139 1.000 51.538 76 SER E N 1
ATOM 4317 C CA . SER E 1 76 ? -63.344 37.681 -9.147 1.000 54.500 76 SER E CA 1
ATOM 4318 C C . SER E 1 76 ? -63.220 38.340 -7.769 1.000 55.842 76 SER E C 1
ATOM 4319 O O . SER E 1 76 ? -63.656 37.755 -6.771 1.000 46.221 76 SER E O 1
ATOM 4322 N N . ASP E 1 77 ? -62.704 39.586 -7.723 1.000 61.857 77 ASP E N 1
ATOM 4323 C CA . ASP E 1 77 ? -62.517 40.285 -6.464 1.000 69.404 77 ASP E CA 1
ATOM 4324 C C . ASP E 1 77 ? -63.862 40.536 -5.793 1.000 58.840 77 ASP E C 1
ATOM 4325 O O . ASP E 1 77 ? -63.960 40.390 -4.572 1.000 57.655 77 ASP E O 1
ATOM 4330 N N . SER E 1 78 ? -64.875 40.886 -6.610 1.000 53.097 78 SER E N 1
ATOM 4331 C CA . SER E 1 78 ? -66.235 41.107 -6.149 1.000 52.346 78 SER E CA 1
ATOM 4332 C C . SER E 1 78 ? -66.764 39.831 -5.536 1.000 50.749 78 SER E C 1
ATOM 4333 O O . SER E 1 78 ? -67.248 39.864 -4.393 1.000 48.762 78 SER E O 1
ATOM 4336 N N . TYR E 1 79 ? -66.627 38.721 -6.309 1.000 44.299 79 TYR E N 1
ATOM 4337 C CA . TYR E 1 79 ? -67.058 37.423 -5.857 1.000 41.392 79 TYR E CA 1
ATOM 4338 C C . TYR E 1 79 ? -66.406 37.050 -4.525 1.000 41.243 79 TYR E C 1
ATOM 4339 O O . TYR E 1 79 ? -67.080 36.512 -3.641 1.000 38.938 79 TYR E O 1
ATOM 4348 N N . VAL E 1 80 ? -65.102 37.356 -4.374 1.000 40.256 80 VAL E N 1
ATOM 4349 C CA . VAL E 1 80 ? -64.423 37.049 -3.126 1.000 40.968 80 VAL E CA 1
ATOM 4350 C C . VAL E 1 80 ? -65.118 37.767 -1.986 1.000 42.926 80 VAL E C 1
ATOM 4351 O O . VAL E 1 80 ? -65.398 37.156 -0.961 1.000 40.955 80 VAL E O 1
ATOM 4355 N N . TYR E 1 81 ? -65.404 39.049 -2.234 1.000 49.600 81 TYR E N 1
ATOM 4356 C CA . TYR E 1 81 ? -66.027 39.933 -1.261 1.000 52.410 81 TYR E CA 1
ATOM 4357 C C . TYR E 1 81 ? -67.321 39.304 -0.755 1.000 47.296 81 TYR E C 1
ATOM 4358 O O . TYR E 1 81 ? -67.550 39.252 0.451 1.000 45.437 81 TYR E O 1
ATOM 4367 N N . CYS E 1 82 ? -68.142 38.822 -1.688 1.000 46.776 82 CYS E N 1
ATOM 4368 C CA . CYS E 1 82 ? -69.403 38.198 -1.322 1.000 50.005 82 CYS E CA 1
ATOM 4369 C C . CYS E 1 82 ? -69.175 36.905 -0.538 1.000 46.877 82 CYS E C 1
ATOM 4370 O O . CYS E 1 82 ? -69.781 36.717 0.514 1.000 44.521 82 CYS E O 1
ATOM 4373 N N . LEU E 1 83 ? -68.269 36.040 -1.037 1.000 43.011 83 LEU E N 1
ATOM 4374 C CA . LEU E 1 83 ? -68.044 34.731 -0.450 1.000 40.602 83 LEU E CA 1
ATOM 4375 C C . LEU E 1 83 ? -67.580 34.889 0.983 1.000 44.624 83 LEU E C 1
ATOM 4376 O O . LEU E 1 83 ? -68.121 34.233 1.855 1.000 47.087 83 LEU E O 1
ATOM 4381 N N . GLU E 1 84 ? -66.653 35.822 1.228 1.000 48.659 84 GLU E N 1
ATOM 4382 C CA . GLU E 1 84 ? -66.127 36.056 2.564 1.000 52.996 84 GLU E CA 1
ATOM 4383 C C . GLU E 1 84 ? -67.236 36.461 3.530 1.000 53.418 84 GLU E C 1
ATOM 4384 O O . GLU E 1 84 ? -67.132 36.203 4.718 1.000 51.447 84 GLU E O 1
ATOM 4390 N N . ARG E 1 85 ? -68.293 37.079 2.986 1.000 56.758 85 ARG E N 1
ATOM 4391 C CA . ARG E 1 85 ? -69.412 37.563 3.759 1.000 61.756 85 ARG E CA 1
ATOM 4392 C C . ARG E 1 85 ? -70.562 36.567 3.770 1.000 64.073 85 ARG E C 1
ATOM 4393 O O . ARG E 1 85 ? -71.698 36.961 4.028 1.000 77.308 85 ARG E O 1
ATOM 4401 N N . LYS E 1 86 ? -70.261 35.284 3.541 1.000 62.243 86 LYS E N 1
ATOM 4402 C CA . LYS E 1 86 ? -71.214 34.179 3.517 1.000 59.497 86 LYS E CA 1
ATOM 4403 C C . LYS E 1 86 ? -72.353 34.536 2.549 1.000 53.071 86 LYS E C 1
ATOM 4404 O O . LYS E 1 86 ? -73.496 34.354 2.892 1.000 54.405 86 LYS E O 1
ATOM 4410 N N . SER E 1 87 ? -72.068 35.070 1.357 1.000 46.877 87 SER E N 1
ATOM 4411 C CA . SER E 1 87 ? -73.080 35.376 0.357 1.000 45.850 87 SER E CA 1
ATOM 4412 C C . SER E 1 87 ? -72.506 35.152 -1.042 1.000 44.010 87 SER E C 1
ATOM 4413 O O . SER E 1 87 ? -71.411 34.644 -1.153 1.000 49.286 87 SER E O 1
ATOM 4416 N N . HIS E 1 88 ? -73.193 35.534 -2.112 1.000 42.203 88 HIS E N 1
ATOM 4417 C CA . HIS E 1 88 ? -72.671 35.367 -3.463 1.000 43.913 88 HIS E CA 1
ATOM 4418 C C . HIS E 1 88 ? -73.085 36.565 -4.315 1.000 45.950 88 HIS E C 1
ATOM 4419 O O . HIS E 1 88 ? -73.940 37.358 -3.897 1.000 54.461 88 HIS E O 1
ATOM 4426 N N . LEU E 1 89 ? -72.506 36.686 -5.513 1.000 43.744 89 LEU E N 1
ATOM 4427 C CA . LEU E 1 89 ? -72.966 37.680 -6.458 1.000 48.664 89 LEU E CA 1
ATOM 4428 C C . LEU E 1 89 ? -74.396 37.374 -6.877 1.000 63.368 89 LEU E C 1
ATOM 4429 O O . LEU E 1 89 ? -74.790 36.194 -6.950 1.000 85.582 89 LEU E O 1
ATOM 4434 N N . LEU E 1 90 ? -75.132 38.466 -7.133 1.000 66.370 90 LEU E N 1
ATOM 4435 C CA . LEU E 1 90 ? -76.576 38.515 -7.268 1.000 62.103 90 LEU E CA 1
ATOM 4436 C C . LEU E 1 90 ? -77.018 37.574 -8.380 1.000 61.056 90 LEU E C 1
ATOM 4437 O O . LEU E 1 90 ? -76.493 37.637 -9.475 1.000 58.327 90 LEU E O 1
ATOM 4442 N N . ILE E 1 91 ? -77.961 36.695 -8.051 1.000 64.473 91 ILE E N 1
ATOM 4443 C CA . ILE E 1 91 ? -78.680 35.843 -8.987 1.000 65.335 91 ILE E CA 1
ATOM 4444 C C . ILE E 1 91 ? -80.102 36.390 -9.131 1.000 73.844 91 ILE E C 1
ATOM 4445 O O . ILE E 1 91 ? -80.837 36.415 -8.144 1.000 60.313 91 ILE E O 1
ATOM 4450 N N . ILE E 1 92 ? -80.475 36.787 -10.351 1.000 77.617 92 ILE E N 1
ATOM 4451 C CA . ILE E 1 92 ? -81.798 37.352 -10.556 1.000 65.823 92 ILE E CA 1
ATOM 4452 C C . ILE E 1 92 ? -82.762 36.255 -10.988 1.000 71.217 92 ILE E C 1
ATOM 4453 O O . ILE E 1 92 ? -82.639 35.739 -12.089 1.000 74.954 92 ILE E O 1
ATOM 4458 N N . HIS E 1 93 ? -83.741 35.960 -10.124 1.000 74.613 93 HIS E N 1
ATOM 4459 C CA . HIS E 1 93 ? -84.652 34.838 -10.251 1.000 76.416 93 HIS E CA 1
ATOM 4460 C C . HIS E 1 93 ? -85.759 35.138 -11.270 1.000 79.505 93 HIS E C 1
ATOM 4461 O O . HIS E 1 93 ? -86.112 34.247 -12.046 1.000 101.408 93 HIS E O 1
ATOM 4468 N N . ASP E 1 94 ? -86.254 36.385 -11.296 1.000 79.186 94 ASP E N 1
ATOM 4469 C CA . ASP E 1 94 ? -87.426 36.780 -12.071 1.000 74.435 94 ASP E CA 1
ATOM 4470 C C . ASP E 1 94 ? -87.473 38.291 -12.309 1.000 68.841 94 ASP E C 1
ATOM 4471 O O . ASP E 1 94 ? -86.668 39.058 -11.774 1.000 70.093 94 ASP E O 1
ATOM 4476 N N . GLN E 1 95 ? -88.494 38.700 -13.072 1.000 67.027 95 GLN E N 1
ATOM 4477 C CA . GLN E 1 95 ? -88.659 40.071 -13.496 1.000 61.822 95 GLN E CA 1
ATOM 4478 C C . GLN E 1 95 ? -88.955 40.984 -12.316 1.000 62.862 95 GLN E C 1
ATOM 4479 O O . GLN E 1 95 ? -88.487 42.114 -12.305 1.000 81.495 95 GLN E O 1
ATOM 4485 N N . LEU E 1 96 ? -89.684 40.476 -11.332 1.000 60.916 96 LEU E N 1
ATOM 4486 C CA . LEU E 1 96 ? -90.115 41.264 -10.191 1.000 67.561 96 LEU E CA 1
ATOM 4487 C C . LEU E 1 96 ? -88.905 41.657 -9.328 1.000 71.093 96 LEU E C 1
ATOM 4488 O O . LEU E 1 96 ? -88.817 42.797 -8.854 1.000 84.375 96 LEU E O 1
ATOM 4493 N N . GLU E 1 97 ? -87.983 40.699 -9.126 1.000 71.179 97 GLU E N 1
ATOM 4494 C CA . GLU E 1 97 ? -86.708 40.880 -8.444 1.000 59.599 97 GLU E CA 1
ATOM 4495 C C . GLU E 1 97 ? -85.840 41.856 -9.230 1.000 59.311 97 GLU E C 1
ATOM 4496 O O . GLU E 1 97 ? -85.130 42.662 -8.646 1.000 58.038 97 GLU E O 1
ATOM 4502 N N . MET E 1 98 ? -85.900 41.771 -10.565 1.000 60.428 98 MET E N 1
ATOM 4503 C CA . MET E 1 98 ? -85.215 42.718 -11.433 1.000 59.471 98 MET E CA 1
ATOM 4504 C C . MET E 1 98 ? -85.641 44.139 -11.094 1.000 64.909 98 MET E C 1
ATOM 4505 O O . MET E 1 98 ? -84.763 44.959 -10.833 1.000 68.673 98 MET E O 1
ATOM 4510 N N . ALA E 1 99 ? -86.967 44.366 -11.000 1.000 68.599 99 ALA E N 1
ATOM 4511 C CA . ALA E 1 99 ? -87.623 45.605 -10.615 1.000 70.187 99 ALA E CA 1
ATOM 4512 C C . ALA E 1 99 ? -87.053 46.154 -9.317 1.000 63.354 99 ALA E C 1
ATOM 4513 O O . ALA E 1 99 ? -86.696 47.331 -9.280 1.000 78.172 99 ALA E O 1
ATOM 4515 N N . PHE E 1 100 ? -86.981 45.302 -8.291 1.000 56.708 100 PHE E N 1
ATOM 4516 C CA . PHE E 1 100 ? -86.457 45.647 -6.980 1.000 59.704 100 PHE E CA 1
ATOM 4517 C C . PHE E 1 100 ? -85.011 46.160 -7.085 1.000 65.776 100 PHE E C 1
ATOM 4518 O O . PHE E 1 100 ? -84.709 47.194 -6.492 1.000 68.395 100 PHE E O 1
ATOM 4526 N N . ILE E 1 101 ? -84.145 45.417 -7.809 1.000 64.421 101 ILE E N 1
ATOM 4527 C CA . ILE E 1 101 ? -82.746 45.757 -7.988 1.000 61.056 101 ILE E CA 1
ATOM 4528 C C . ILE E 1 101 ? -82.657 47.128 -8.648 1.000 62.548 101 ILE E C 1
ATOM 4529 O O . ILE E 1 101 ? -81.957 47.998 -8.162 1.000 74.665 101 ILE E O 1
ATOM 4534 N N . GLN E 1 102 ? -83.453 47.344 -9.698 1.000 62.021 102 GLN E N 1
ATOM 4535 C CA . GLN E 1 102 ? -83.412 48.543 -10.510 1.000 67.207 102 GLN E CA 1
ATOM 4536 C C . GLN E 1 102 ? -83.762 49.778 -9.699 1.000 72.086 102 GLN E C 1
ATOM 4537 O O . GLN E 1 102 ? -83.134 50.809 -9.919 1.000 90.094 102 GLN E O 1
ATOM 4543 N N . LYS E 1 103 ? -84.732 49.661 -8.774 1.000 66.137 103 LYS E N 1
ATOM 4544 C CA . LYS E 1 103 ? -85.089 50.723 -7.838 1.000 71.213 103 LYS E CA 1
ATOM 4545 C C . LYS E 1 103 ? -83.885 51.165 -6.996 1.000 77.447 103 LYS E C 1
ATOM 4546 O O . LYS E 1 103 ? -83.840 52.330 -6.610 1.000 115.632 103 LYS E O 1
ATOM 4552 N N . ASN E 1 104 ? -82.918 50.272 -6.724 1.000 71.013 104 ASN E N 1
ATOM 4553 C CA . ASN E 1 104 ? -81.821 50.574 -5.796 1.000 72.492 104 ASN E CA 1
ATOM 4554 C C . ASN E 1 104 ? -80.472 50.759 -6.511 1.000 81.098 104 ASN E C 1
ATOM 4555 O O . ASN E 1 104 ? -79.416 50.675 -5.872 1.000 91.605 104 ASN E O 1
ATOM 4560 N N . LEU E 1 105 ? -80.520 51.053 -7.815 1.000 89.337 105 LEU E N 1
ATOM 4561 C CA . LEU E 1 105 ? -79.340 51.241 -8.628 1.000 88.470 105 LEU E CA 1
ATOM 4562 C C . LEU E 1 105 ? -79.196 52.647 -9.203 1.000 117.900 105 LEU E C 1
ATOM 4563 O O . LEU E 1 105 ? -80.164 53.160 -9.764 1.000 134.380 105 LEU E O 1
ATOM 4568 N N . ARG E 1 106 ? -77.962 53.187 -9.122 1.000 137.706 106 ARG E N 1
ATOM 4569 C CA . ARG E 1 106 ? -77.522 54.269 -9.989 1.000 124.443 106 ARG E CA 1
ATOM 4570 C C . ARG E 1 106 ? -77.396 53.731 -11.407 1.000 120.277 106 ARG E C 1
ATOM 4571 O O . ARG E 1 106 ? -76.670 52.788 -11.651 1.000 119.035 106 ARG E O 1
ATOM 4579 N N . GLN E 1 107 ? -78.217 54.258 -12.326 1.000 124.419 107 GLN E N 1
ATOM 4580 C CA . GLN E 1 107 ? -78.091 54.044 -13.764 1.000 129.516 107 GLN E CA 1
ATOM 4581 C C . GLN E 1 107 ? -76.779 54.677 -14.188 1.000 137.742 107 GLN E C 1
ATOM 4582 O O . GLN E 1 107 ? -76.167 55.387 -13.407 1.000 138.541 107 GLN E O 1
ATOM 4588 N N . LEU E 1 108 ? -76.348 54.388 -15.422 1.000 150.594 108 LEU E N 1
ATOM 4589 C CA . LEU E 1 108 ? -75.068 54.809 -16.007 1.000 156.498 108 LEU E CA 1
ATOM 4590 C C . LEU E 1 108 ? -73.925 54.197 -15.178 1.000 151.190 108 LEU E C 1
ATOM 4591 O O . LEU E 1 108 ? -72.895 54.825 -14.915 1.000 187.725 108 LEU E O 1
ATOM 4596 N N . ASN E 1 109 ? -74.124 52.944 -14.767 1.000 123.502 109 ASN E N 1
ATOM 4597 C CA . ASN E 1 109 ? -73.186 52.233 -13.938 1.000 104.160 109 ASN E CA 1
ATOM 4598 C C . ASN E 1 109 ? -73.333 50.759 -14.243 1.000 101.921 109 ASN E C 1
ATOM 4599 O O . ASN E 1 109 ? -74.409 50.193 -14.024 1.000 105.495 109 ASN E O 1
ATOM 4604 N N . TYR E 1 110 ? -72.234 50.164 -14.728 1.000 98.137 110 TYR E N 1
ATOM 4605 C CA . TYR E 1 110 ? -72.106 48.715 -14.772 1.000 79.934 110 TYR E CA 1
ATOM 4606 C C . TYR E 1 110 ? -71.977 48.174 -13.348 1.000 75.830 110 TYR E C 1
ATOM 4607 O O . TYR E 1 110 ? -71.259 48.725 -12.484 1.000 74.476 110 TYR E O 1
ATOM 4616 N N . VAL E 1 111 ? -72.742 47.104 -13.121 1.000 65.554 111 VAL E N 1
ATOM 4617 C CA . VAL E 1 111 ? -72.801 46.393 -11.857 1.000 62.212 111 VAL E CA 1
ATOM 4618 C C . VAL E 1 111 ? -72.678 44.904 -12.117 1.000 60.100 111 VAL E C 1
ATOM 4619 O O . VAL E 1 111 ? -73.542 44.312 -12.741 1.000 67.746 111 VAL E O 1
ATOM 4623 N N . TRP E 1 112 ? -71.592 44.323 -11.608 1.000 59.706 112 TRP E N 1
ATOM 4624 C CA . TRP E 1 112 ? -71.309 42.903 -11.705 1.000 58.354 112 TRP E CA 1
ATOM 4625 C C . TRP E 1 112 ? -72.432 42.125 -11.056 1.000 59.637 112 TRP E C 1
ATOM 4626 O O . TRP E 1 112 ? -72.930 42.496 -9.985 1.000 66.484 112 TRP E O 1
ATOM 4637 N N . ILE E 1 113 ? -72.801 41.044 -11.741 1.000 61.181 113 ILE E N 1
ATOM 4638 C CA . ILE E 1 113 ? -73.829 40.132 -11.272 1.000 60.845 113 ILE E CA 1
ATOM 4639 C C . ILE E 1 113 ? -73.274 38.698 -11.260 1.000 57.570 113 ILE E C 1
ATOM 4640 O O . ILE E 1 113 ? -72.224 38.438 -11.845 1.000 62.731 113 ILE E O 1
ATOM 4645 N N . GLY E 1 114 ? -73.904 37.760 -10.552 1.000 55.229 114 GLY E N 1
ATOM 4646 C CA . GLY E 1 114 ? -73.322 36.404 -10.425 1.000 55.947 114 GLY E CA 1
ATOM 4647 C C . GLY E 1 114 ? -73.535 35.496 -11.640 1.000 56.793 114 GLY E C 1
ATOM 4648 O O . GLY E 1 114 ? -74.151 34.451 -11.532 1.000 59.122 114 GLY E O 1
ATOM 4649 N N . LEU E 1 115 ? -73.027 35.894 -12.803 1.000 58.132 115 LEU E N 1
ATOM 4650 C CA . LEU E 1 115 ? -73.320 35.229 -14.064 1.000 62.653 115 LEU E CA 1
ATOM 4651 C C . LEU E 1 115 ? -72.066 35.330 -14.917 1.000 65.798 115 LEU E C 1
ATOM 4652 O O . LEU E 1 115 ? -71.459 36.396 -14.993 1.000 73.133 115 LEU E O 1
ATOM 4657 N N . ASN E 1 116 ? -71.671 34.217 -15.540 1.000 68.580 116 ASN E N 1
ATOM 4658 C CA . ASN E 1 116 ? -70.444 34.226 -16.322 1.000 68.583 116 ASN E CA 1
ATOM 4659 C C . ASN E 1 116 ? -70.511 33.152 -17.399 1.000 77.531 116 ASN E C 1
ATOM 4660 O O . ASN E 1 116 ? -71.417 32.284 -17.378 1.000 97.530 116 ASN E O 1
ATOM 4665 N N . PHE E 1 117 ? -69.554 33.245 -18.335 1.000 85.255 117 PHE E N 1
ATOM 4666 C CA . PHE E 1 117 ? -69.504 32.301 -19.422 1.000 99.326 117 PHE E CA 1
ATOM 4667 C C . PHE E 1 117 ? -68.535 31.169 -19.090 1.000 109.063 117 PHE E C 1
ATOM 4668 O O . PHE E 1 117 ? -67.320 31.367 -19.120 1.000 87.532 117 PHE E O 1
ATOM 4676 N N . THR E 1 118 ? -69.140 29.993 -18.823 1.000 134.301 118 THR E N 1
ATOM 4677 C CA . THR E 1 118 ? -68.469 28.770 -18.405 1.000 148.103 118 THR E CA 1
ATOM 4678 C C . THR E 1 118 ? -67.467 28.335 -19.465 1.000 151.644 118 THR E C 1
ATOM 4679 O O . THR E 1 118 ? -66.270 28.343 -19.179 1.000 143.977 118 THR E O 1
ATOM 4683 N N . SER E 1 119 ? -67.977 27.965 -20.659 1.000 154.466 119 SER E N 1
ATOM 4684 C CA . SER E 1 119 ? -67.202 27.326 -21.711 1.000 177.146 119 SER E CA 1
ATOM 4685 C C . SER E 1 119 ? -66.685 25.952 -21.274 1.000 173.570 119 SER E C 1
ATOM 4686 O O . SER E 1 119 ? -65.595 25.527 -21.646 1.000 174.717 119 SER E O 1
ATOM 4689 N N . LEU E 1 120 ? -67.461 25.281 -20.433 1.000 162.962 120 LEU E N 1
ATOM 4690 C CA . LEU E 1 120 ? -67.380 23.837 -20.370 1.000 183.782 120 LEU E CA 1
ATOM 4691 C C . LEU E 1 120 ? -68.712 23.319 -20.886 1.000 181.650 120 LEU E C 1
ATOM 4692 O O . LEU E 1 120 ? -68.726 22.530 -21.826 1.000 203.378 120 LEU E O 1
ATOM 4697 N N . LYS E 1 121 ? -69.807 23.866 -20.333 1.000 175.680 121 LYS E N 1
ATOM 4698 C CA . LYS E 1 121 ? -71.149 23.663 -20.856 1.000 194.801 121 LYS E CA 1
ATOM 4699 C C . LYS E 1 121 ? -71.457 24.694 -21.952 1.000 192.855 121 LYS E C 1
ATOM 4700 O O . LYS E 1 121 ? -72.478 24.564 -22.636 1.000 215.089 121 LYS E O 1
ATOM 4706 N N . MET E 1 122 ? -70.557 25.692 -22.116 1.000 168.877 122 MET E N 1
ATOM 4707 C CA . MET E 1 122 ? -70.468 26.580 -23.265 1.000 150.356 122 MET E CA 1
ATOM 4708 C C . MET E 1 122 ? -71.744 27.411 -23.386 1.000 140.037 122 MET E C 1
ATOM 4709 O O . MET E 1 122 ? -72.192 27.699 -24.497 1.000 122.627 122 MET E O 1
ATOM 4714 N N . THR E 1 123 ? -72.345 27.723 -22.227 1.000 152.539 123 THR E N 1
ATOM 4715 C CA . THR E 1 123 ? -73.468 28.644 -22.093 1.000 125.302 123 THR E CA 1
ATOM 4716 C C . THR E 1 123 ? -73.188 29.519 -20.874 1.000 104.875 123 THR E C 1
ATOM 4717 O O . THR E 1 123 ? -72.304 29.245 -20.075 1.000 102.123 123 THR E O 1
ATOM 4721 N N . TRP E 1 124 ? -73.937 30.593 -20.737 1.000 96.679 124 TRP E N 1
ATOM 4722 C CA . TRP E 1 124 ? -73.910 31.350 -19.506 1.000 96.336 124 TRP E CA 1
ATOM 4723 C C . TRP E 1 124 ? -74.647 30.585 -18.421 1.000 95.807 124 TRP E C 1
ATOM 4724 O O . TRP E 1 124 ? -75.809 30.192 -18.602 1.000 131.013 124 TRP E O 1
ATOM 4735 N N . THR E 1 125 ? -73.962 30.395 -17.296 1.000 85.974 125 THR E N 1
ATOM 4736 C CA . THR E 1 125 ? -74.575 29.885 -16.075 1.000 75.150 125 THR E CA 1
ATOM 4737 C C . THR E 1 125 ? -74.412 30.918 -14.965 1.000 66.206 125 THR E C 1
ATOM 4738 O O . THR E 1 125 ? -73.402 31.645 -14.874 1.000 74.853 125 THR E O 1
ATOM 4742 N N . TRP E 1 126 ? -75.447 31.004 -14.140 1.000 64.868 126 TRP E N 1
ATOM 4743 C CA . TRP E 1 126 ? -75.412 31.685 -12.861 1.000 61.902 126 TRP E CA 1
ATOM 4744 C C . TRP E 1 126 ? -74.432 30.937 -11.975 1.000 60.836 126 TRP E C 1
ATOM 4745 O O . TRP E 1 126 ? -74.092 29.788 -12.200 1.000 69.870 126 TRP E O 1
ATOM 4756 N N . VAL E 1 127 ? -74.024 31.631 -10.938 1.000 59.924 127 VAL E N 1
ATOM 4757 C CA . VAL E 1 127 ? -73.112 31.199 -9.911 1.000 55.258 127 VAL E CA 1
ATOM 4758 C C . VAL E 1 127 ? -73.716 30.047 -9.093 1.000 54.252 127 VAL E C 1
ATOM 4759 O O . VAL E 1 127 ? -72.978 29.284 -8.528 1.000 60.185 127 VAL E O 1
ATOM 4763 N N . ASP E 1 128 ? -75.041 29.895 -9.049 1.000 61.057 128 ASP E N 1
ATOM 4764 C CA . ASP E 1 128 ? -75.823 28.722 -8.662 1.000 66.157 128 ASP E CA 1
ATOM 4765 C C . ASP E 1 128 ? -75.390 27.447 -9.380 1.000 69.070 128 ASP E C 1
ATOM 4766 O O . ASP E 1 128 ? -75.411 26.366 -8.802 1.000 71.192 128 ASP E O 1
ATOM 4771 N N . GLY E 1 129 ? -75.083 27.573 -10.679 1.000 72.080 129 GLY E N 1
ATOM 4772 C CA . GLY E 1 129 ? -74.883 26.456 -11.595 1.000 69.269 129 GLY E CA 1
ATOM 4773 C C . GLY E 1 129 ? -76.059 26.217 -12.538 1.000 75.593 129 GLY E C 1
ATOM 4774 O O . GLY E 1 129 ? -76.034 25.340 -13.412 1.000 85.083 129 GLY E O 1
ATOM 4775 N N . SER E 1 130 ? -77.141 26.976 -12.315 1.000 73.067 130 SER E N 1
ATOM 4776 C CA . SER E 1 130 ? -78.296 26.911 -13.199 1.000 74.734 130 SER E CA 1
ATOM 4777 C C . SER E 1 130 ? -78.052 27.836 -14.380 1.000 75.563 130 SER E C 1
ATOM 4778 O O . SER E 1 130 ? -77.530 28.933 -14.193 1.000 72.530 130 SER E O 1
ATOM 4781 N N . PRO E 1 131 ? -78.256 27.357 -15.627 1.000 78.403 131 PRO E N 1
ATOM 4782 C CA . PRO E 1 131 ? -78.096 28.192 -16.834 1.000 88.460 131 PRO E CA 1
ATOM 4783 C C . PRO E 1 131 ? -79.213 29.229 -16.959 1.000 86.821 131 PRO E C 1
ATOM 4784 O O . PRO E 1 131 ? -80.233 29.018 -16.313 1.000 99.278 131 PRO E O 1
ATOM 4788 N N . ILE E 1 132 ? -79.021 30.308 -17.742 1.000 82.041 132 ILE E N 1
ATOM 4789 C CA . ILE E 1 132 ? -79.975 31.422 -17.768 1.000 90.000 132 ILE E CA 1
ATOM 4790 C C . ILE E 1 132 ? -81.228 31.061 -18.546 1.000 102.686 132 ILE E C 1
ATOM 4791 O O . ILE E 1 132 ? -81.122 30.317 -19.519 1.000 102.597 132 ILE E O 1
ATOM 4796 N N . ASP E 1 133 ? -82.363 31.648 -18.138 1.000 107.454 133 ASP E N 1
ATOM 4797 C CA . ASP E 1 133 ? -83.620 31.615 -18.886 1.000 101.164 133 ASP E CA 1
ATOM 4798 C C . ASP E 1 133 ? -83.643 32.684 -19.985 1.000 97.395 133 ASP E C 1
ATOM 4799 O O . ASP E 1 133 ? -83.781 33.874 -19.692 1.000 94.513 133 ASP E O 1
ATOM 4804 N N . SER E 1 134 ? -83.516 32.224 -21.255 1.000 114.918 134 SER E N 1
ATOM 4805 C CA . SER E 1 134 ? -83.429 33.050 -22.464 1.000 121.591 134 SER E CA 1
ATOM 4806 C C . SER E 1 134 ? -84.740 33.791 -22.751 1.000 129.951 134 SER E C 1
ATOM 4807 O O . SER E 1 134 ? -84.730 34.720 -23.570 1.000 116.554 134 SER E O 1
ATOM 4810 N N . LYS E 1 135 ? -85.832 33.357 -22.097 1.000 135.038 135 LYS E N 1
ATOM 4811 C CA . LYS E 1 135 ? -87.115 34.051 -22.018 1.000 129.081 135 LYS E CA 1
ATOM 4812 C C . LYS E 1 135 ? -86.997 35.324 -21.168 1.000 118.119 135 LYS E C 1
ATOM 4813 O O . LYS E 1 135 ? -87.117 36.416 -21.733 1.000 105.117 135 LYS E O 1
ATOM 4819 N N . ILE E 1 136 ? -86.714 35.212 -19.849 1.000 121.153 136 ILE E N 1
ATOM 4820 C CA . ILE E 1 136 ? -86.668 36.364 -18.945 1.000 90.696 136 ILE E CA 1
ATOM 4821 C C . ILE E 1 136 ? -85.498 37.301 -19.265 1.000 94.085 136 ILE E C 1
ATOM 4822 O O . ILE E 1 136 ? -85.690 38.513 -19.188 1.000 115.949 136 ILE E O 1
ATOM 4827 N N . PHE E 1 137 ? -84.303 36.789 -19.629 1.000 94.488 137 PHE E N 1
ATOM 4828 C CA . PHE E 1 137 ? -83.092 37.619 -19.746 1.000 89.712 137 PHE E CA 1
ATOM 4829 C C . PHE E 1 137 ? -82.463 37.477 -21.120 1.000 105.585 137 PHE E C 1
ATOM 4830 O O . PHE E 1 137 ? -82.450 36.383 -21.679 1.000 118.068 137 PHE E O 1
ATOM 4838 N N . PHE E 1 138 ? -82.006 38.624 -21.656 1.000 101.766 138 PHE E N 1
ATOM 4839 C CA . PHE E 1 138 ? -81.221 38.673 -22.890 1.000 102.624 138 PHE E CA 1
ATOM 4840 C C . PHE E 1 138 ? -79.862 39.300 -22.578 1.000 110.864 138 PHE E C 1
ATOM 4841 O O . PHE E 1 138 ? -79.851 40.219 -21.774 1.000 122.301 138 PHE E O 1
ATOM 4849 N N . ILE E 1 139 ? -78.758 38.758 -23.130 1.000 104.729 139 ILE E N 1
ATOM 4850 C CA . ILE E 1 139 ? -77.437 39.342 -22.889 1.000 98.014 139 ILE E CA 1
ATOM 4851 C C . ILE E 1 139 ? -76.882 39.961 -24.176 1.000 105.017 139 ILE E C 1
ATOM 4852 O O . ILE E 1 139 ? -76.770 39.284 -25.179 1.000 114.871 139 ILE E O 1
ATOM 4857 N N . LYS E 1 140 ? -76.520 41.253 -24.120 1.000 101.436 140 LYS E N 1
ATOM 4858 C CA . LYS E 1 140 ? -75.805 41.925 -25.193 1.000 108.240 140 LYS E CA 1
ATOM 4859 C C . LYS E 1 140 ? -74.307 41.684 -25.013 1.000 110.654 140 LYS E C 1
ATOM 4860 O O . LYS E 1 140 ? -73.772 41.877 -23.930 1.000 106.406 140 LYS E O 1
ATOM 4866 N N . GLY E 1 141 ? -73.630 41.268 -26.080 1.000 129.877 141 GLY E N 1
ATOM 4867 C CA . GLY E 1 141 ? -72.172 41.251 -26.142 1.000 128.008 141 GLY E CA 1
ATOM 4868 C C . GLY E 1 141 ? -71.622 39.853 -26.411 1.000 130.165 141 GLY E C 1
ATOM 4869 O O . GLY E 1 141 ? -72.389 38.901 -26.372 1.000 138.490 141 GLY E O 1
ATOM 4870 N N . PRO E 1 142 ? -70.292 39.688 -26.640 1.000 140.749 142 PRO E N 1
ATOM 4871 C CA . PRO E 1 142 ? -69.699 38.387 -26.995 1.000 140.420 142 PRO E CA 1
ATOM 4872 C C . PRO E 1 142 ? -69.750 37.310 -25.908 1.000 135.784 142 PRO E C 1
ATOM 4873 O O . PRO E 1 142 ? -69.618 37.599 -24.719 1.000 130.200 142 PRO E O 1
ATOM 4877 N N . ALA E 1 143 ? -69.937 36.063 -26.326 1.000 138.655 143 ALA E N 1
ATOM 4878 C CA . ALA E 1 143 ? -69.819 34.928 -25.424 1.000 141.345 143 ALA E CA 1
ATOM 4879 C C . ALA E 1 143 ? -68.429 34.297 -25.575 1.000 156.419 143 ALA E C 1
ATOM 4880 O O . ALA E 1 143 ? -68.291 33.210 -26.135 1.000 170.843 143 ALA E O 1
ATOM 4882 N N . LYS E 1 144 ? -67.386 35.030 -25.146 1.000 134.248 144 LYS E N 1
ATOM 4883 C CA . LYS E 1 144 ? -66.025 34.514 -25.060 1.000 125.917 144 LYS E CA 1
ATOM 4884 C C . LYS E 1 144 ? -65.814 33.896 -23.677 1.000 120.761 144 LYS E C 1
ATOM 4885 O O . LYS E 1 144 ? -66.650 34.038 -22.789 1.000 109.828 144 LYS E O 1
ATOM 4891 N N . GLU E 1 145 ? -64.698 33.182 -23.479 1.000 120.323 145 GLU E N 1
ATOM 4892 C CA . GLU E 1 145 ? -64.221 32.887 -22.135 1.000 114.712 145 GLU E CA 1
ATOM 4893 C C . GLU E 1 145 ? -63.697 34.174 -21.542 1.000 125.962 145 GLU E C 1
ATOM 4894 O O . GLU E 1 145 ? -63.305 35.081 -22.283 1.000 156.151 145 GLU E O 1
ATOM 4900 N N . ASN E 1 146 ? -63.685 34.225 -20.210 1.000 132.220 146 ASN E N 1
ATOM 4901 C CA . ASN E 1 146 ? -63.407 35.466 -19.485 1.000 159.662 146 ASN E CA 1
ATOM 4902 C C . ASN E 1 146 ? -64.435 36.531 -19.847 1.000 131.683 146 ASN E C 1
ATOM 4903 O O . ASN E 1 146 ? -64.094 37.708 -19.939 1.000 134.406 146 ASN E O 1
ATOM 4908 N N . SER E 1 147 ? -65.680 36.078 -20.053 1.000 96.134 147 SER E N 1
ATOM 4909 C CA . SER E 1 147 ? -66.831 36.948 -20.108 1.000 92.733 147 SER E CA 1
ATOM 4910 C C . SER E 1 147 ? -67.669 36.715 -18.857 1.000 83.482 147 SER E C 1
ATOM 4911 O O . SER E 1 147 ? -67.992 35.572 -18.527 1.000 97.196 147 SER E O 1
ATOM 4914 N N . CYS E 1 148 ? -67.968 37.828 -18.178 1.000 76.525 148 CYS E N 1
ATOM 4915 C CA . CYS E 1 148 ? -68.820 37.926 -17.004 1.000 77.058 148 CYS E CA 1
ATOM 4916 C C . CYS E 1 148 ? -69.930 38.957 -17.275 1.000 72.532 148 CYS E C 1
ATOM 4917 O O . CYS E 1 148 ? -69.784 39.837 -18.116 1.000 75.430 148 CYS E O 1
ATOM 4920 N N . ALA E 1 149 ? -71.053 38.836 -16.567 1.000 62.735 149 ALA E N 1
ATOM 4921 C CA . ALA E 1 149 ? -72.204 39.663 -16.845 1.000 64.645 149 ALA E CA 1
ATOM 4922 C C . ALA E 1 149 ? -72.262 40.870 -15.909 1.000 62.401 149 ALA E C 1
ATOM 4923 O O . ALA E 1 149 ? -71.899 40.772 -14.735 1.000 55.942 149 ALA E O 1
ATOM 4925 N N . ALA E 1 150 ? -72.714 42.015 -16.452 1.000 60.622 150 ALA E N 1
ATOM 4926 C CA . ALA E 1 150 ? -72.975 43.205 -15.667 1.000 64.333 150 ALA E CA 1
ATOM 4927 C C . ALA E 1 150 ? -74.306 43.857 -16.069 1.000 75.151 150 ALA E C 1
ATOM 4928 O O . ALA E 1 150 ? -74.674 43.794 -17.236 1.000 77.208 150 ALA E O 1
ATOM 4930 N N . ILE E 1 151 ? -75.033 44.417 -15.108 1.000 80.592 151 ILE E N 1
ATOM 4931 C CA . ILE E 1 151 ? -76.247 45.185 -15.360 1.000 76.040 151 ILE E CA 1
ATOM 4932 C C . ILE E 1 151 ? -75.881 46.633 -15.506 1.000 78.824 151 ILE E C 1
ATOM 4933 O O . ILE E 1 151 ? -75.134 47.160 -14.725 1.000 89.192 151 ILE E O 1
ATOM 4938 N N . LYS E 1 152 ? -76.432 47.261 -16.540 1.000 98.570 152 LYS E N 1
ATOM 4939 C CA . LYS E 1 152 ? -76.338 48.679 -16.878 1.000 135.202 152 LYS E CA 1
ATOM 4940 C C . LYS E 1 152 ? -77.715 49.066 -17.408 1.000 152.549 152 LYS E C 1
ATOM 4941 O O . LYS E 1 152 ? -78.247 48.340 -18.233 1.000 144.408 152 LYS E O 1
ATOM 4947 N N . GLU E 1 153 ? -78.290 50.135 -16.835 1.000 132.684 153 GLU E N 1
ATOM 4948 C CA . GLU E 1 153 ? -79.735 50.352 -16.807 1.000 122.333 153 GLU E CA 1
ATOM 4949 C C . GLU E 1 153 ? -80.405 49.054 -16.369 1.000 116.059 153 GLU E C 1
ATOM 4950 O O . GLU E 1 153 ? -80.062 48.550 -15.296 1.000 118.801 153 GLU E O 1
ATOM 4956 N N . SER E 1 154 ? -81.224 48.474 -17.231 1.000 104.263 154 SER E N 1
ATOM 4957 C CA . SER E 1 154 ? -81.748 47.148 -16.870 1.000 109.875 154 SER E CA 1
ATOM 4958 C C . SER E 1 154 ? -81.486 46.193 -18.029 1.000 105.364 154 SER E C 1
ATOM 4959 O O . SER E 1 154 ? -82.312 45.310 -18.370 1.000 108.557 154 SER E O 1
ATOM 4962 N N . LYS E 1 155 ? -80.318 46.382 -18.676 1.000 96.446 155 LYS E N 1
ATOM 4963 C CA . LYS E 1 155 ? -79.791 45.433 -19.665 1.000 93.872 155 LYS E CA 1
ATOM 4964 C C . LYS E 1 155 ? -78.623 44.642 -19.052 1.000 101.394 155 LYS E C 1
ATOM 4965 O O . LYS E 1 155 ? -77.949 45.122 -18.163 1.000 110.581 155 LYS E O 1
ATOM 4971 N N . ILE E 1 156 ? -78.422 43.413 -19.519 1.000 96.423 156 ILE E N 1
ATOM 4972 C CA . ILE E 1 156 ? -77.273 42.630 -19.103 1.000 92.140 156 ILE E CA 1
ATOM 4973 C C . ILE E 1 156 ? -76.254 42.628 -20.237 1.000 95.395 156 ILE E C 1
ATOM 4974 O O . ILE E 1 156 ? -76.579 42.300 -21.365 1.000 87.342 156 ILE E O 1
ATOM 4979 N N . PHE E 1 157 ? -75.014 42.997 -19.894 1.000 97.275 157 PHE E N 1
ATOM 4980 C CA . PHE E 1 157 ? -73.910 43.035 -20.831 1.000 89.313 157 PHE E CA 1
ATOM 4981 C C . PHE E 1 157 ? -72.881 41.969 -20.474 1.000 84.970 157 PHE E C 1
ATOM 4982 O O . PHE E 1 157 ? -72.575 41.790 -19.298 1.000 70.646 157 PHE E O 1
ATOM 4990 N N . SER E 1 158 ? -72.353 41.303 -21.513 1.000 86.569 158 SER E N 1
ATOM 4991 C CA . SER E 1 158 ? -71.079 40.610 -21.432 1.000 77.521 158 SER E CA 1
ATOM 4992 C C . SER E 1 158 ? -69.949 41.626 -21.389 1.000 78.545 158 SER E C 1
ATOM 4993 O O . SER E 1 158 ? -69.846 42.462 -22.291 1.000 96.196 158 SER E O 1
ATOM 4996 N N . GLU E 1 159 ? -69.131 41.537 -20.343 1.000 74.916 159 GLU E N 1
ATOM 4997 C CA . GLU E 1 159 ? -67.909 42.318 -20.197 1.000 90.191 159 GLU E CA 1
ATOM 4998 C C . GLU E 1 159 ? -66.755 41.390 -19.809 1.000 91.983 159 GLU E C 1
ATOM 4999 O O . GLU E 1 159 ? -66.988 40.258 -19.409 1.000 104.935 159 GLU E O 1
ATOM 5005 N N . THR E 1 160 ? -65.513 41.857 -19.941 1.000 92.039 160 THR E N 1
ATOM 5006 C CA . THR E 1 160 ? -64.382 41.012 -19.547 1.000 82.306 160 THR E CA 1
ATOM 5007 C C . THR E 1 160 ? -64.169 41.060 -18.029 1.000 81.341 160 THR E C 1
ATOM 5008 O O . THR E 1 160 ? -64.389 42.087 -17.392 1.000 86.212 160 THR E O 1
ATOM 5012 N N . CYS E 1 161 ? -63.653 39.949 -17.495 1.000 86.912 161 CYS E N 1
ATOM 5013 C CA . CYS E 1 161 ? -63.782 39.619 -16.078 1.000 93.918 161 CYS E CA 1
ATOM 5014 C C . CYS E 1 161 ? -62.903 40.501 -15.203 1.000 87.126 161 CYS E C 1
ATOM 5015 O O . CYS E 1 161 ? -63.093 40.603 -13.995 1.000 83.319 161 CYS E O 1
ATOM 5018 N N . SER E 1 162 ? -62.002 41.203 -15.877 1.000 91.602 162 SER E N 1
ATOM 5019 C CA . SER E 1 162 ? -60.956 41.993 -15.255 1.000 93.246 162 SER E CA 1
ATOM 5020 C C . SER E 1 162 ? -61.360 43.462 -15.151 1.000 93.783 162 SER E C 1
ATOM 5021 O O . SER E 1 162 ? -60.676 44.206 -14.445 1.000 89.074 162 SER E O 1
ATOM 5024 N N . SER E 1 163 ? -62.457 43.864 -15.834 1.000 84.470 163 SER E N 1
ATOM 5025 C CA . SER E 1 163 ? -62.984 45.218 -15.696 1.000 74.720 163 SER E CA 1
ATOM 5026 C C . SER E 1 163 ? -63.630 45.422 -14.329 1.000 64.282 163 SER E C 1
ATOM 5027 O O . SER E 1 163 ? -63.977 44.459 -13.668 1.000 57.320 163 SER E O 1
ATOM 5030 N N . VAL E 1 164 ? -63.710 46.679 -13.892 1.000 60.029 164 VAL E N 1
ATOM 5031 C CA . VAL E 1 164 ? -63.741 47.016 -12.475 1.000 57.778 164 VAL E CA 1
ATOM 5032 C C . VAL E 1 164 ? -65.005 47.808 -12.161 1.000 61.684 164 VAL E C 1
ATOM 5033 O O . VAL E 1 164 ? -65.064 49.025 -12.316 1.000 80.619 164 VAL E O 1
ATOM 5037 N N . PHE E 1 165 ? -66.030 47.113 -11.706 1.000 59.909 165 PHE E N 1
ATOM 5038 C CA . PHE E 1 165 ? -67.351 47.701 -11.561 1.000 55.976 165 PHE E CA 1
ATOM 5039 C C . PHE E 1 165 ? -67.792 47.573 -10.108 1.000 59.323 165 PHE E C 1
ATOM 5040 O O . PHE E 1 165 ? -67.192 46.820 -9.338 1.000 69.499 165 PHE E O 1
ATOM 5048 N N . LYS E 1 166 ? -68.839 48.327 -9.743 1.000 60.171 166 LYS E N 1
ATOM 5049 C CA . LYS E 1 166 ? -69.660 48.013 -8.587 1.000 60.018 166 LYS E CA 1
ATOM 5050 C C . LYS E 1 166 ? -70.272 46.614 -8.748 1.000 56.563 166 LYS E C 1
ATOM 5051 O O . LYS E 1 166 ? -70.335 46.067 -9.850 1.000 53.600 166 LYS E O 1
ATOM 5057 N N . TRP E 1 167 ? -70.704 46.017 -7.634 1.000 52.231 167 TRP E N 1
ATOM 5058 C CA . TRP E 1 167 ? -71.321 44.696 -7.655 1.000 51.896 167 TRP E CA 1
ATOM 5059 C C . TRP E 1 167 ? -72.432 44.610 -6.601 1.000 52.500 167 TRP E C 1
ATOM 5060 O O . TRP E 1 167 ? -72.508 45.461 -5.720 1.000 56.108 167 TRP E O 1
ATOM 5071 N N . ILE E 1 168 ? -73.259 43.553 -6.671 1.000 50.573 168 ILE E N 1
ATOM 5072 C CA . ILE E 1 168 ? -74.290 43.293 -5.676 1.000 47.736 168 ILE E CA 1
ATOM 5073 C C . ILE E 1 168 ? -74.070 41.900 -5.082 1.000 45.859 168 ILE E C 1
ATOM 5074 O O . ILE E 1 168 ? -73.918 40.926 -5.834 1.000 43.873 168 ILE E O 1
ATOM 5079 N N . CYS E 1 169 ? -74.089 41.837 -3.736 1.000 45.308 169 CYS E N 1
ATOM 5080 C CA . CYS E 1 169 ? -74.138 40.586 -2.990 1.000 52.590 169 CYS E CA 1
ATOM 5081 C C . CYS E 1 169 ? -75.568 40.191 -2.630 1.000 56.691 169 CYS E C 1
ATOM 5082 O O . CYS E 1 169 ? -76.398 41.058 -2.425 1.000 62.128 169 CYS E O 1
ATOM 5085 N N . GLN E 1 170 ? -75.818 38.888 -2.498 1.000 64.508 170 GLN E N 1
ATOM 5086 C CA . GLN E 1 170 ? -77.126 38.338 -2.171 1.000 62.768 170 GLN E CA 1
ATOM 5087 C C . GLN E 1 170 ? -76.986 37.103 -1.289 1.000 56.926 170 GLN E C 1
ATOM 5088 O O . GLN E 1 170 ? -76.032 36.366 -1.479 1.000 64.020 170 GLN E O 1
ATOM 5094 N N . TYR E 1 171 ? -77.899 36.916 -0.319 1.000 51.191 171 TYR E N 1
ATOM 5095 C CA . TYR E 1 171 ? -77.992 35.681 0.433 1.000 50.923 171 TYR E CA 1
ATOM 5096 C C . TYR E 1 171 ? -79.406 35.403 0.916 1.000 57.679 171 TYR E C 1
ATOM 5097 O O . TYR E 1 171 ? -80.178 36.379 1.019 1.000 67.956 171 TYR E O 1
ATOM 5106 N N . GLY E 1 172 ? -79.720 34.101 1.185 1.000 58.265 172 GLY E N 1
ATOM 5107 C CA . GLY E 1 172 ? -81.069 33.692 1.577 1.000 63.571 172 GLY E CA 1
ATOM 5108 C C . GLY E 1 172 ? -81.299 33.538 3.092 1.000 72.422 172 GLY E C 1
ATOM 5109 O O . GLY E 1 172 ? -80.329 33.582 3.786 1.000 77.885 172 GLY E O 1
ATOM 5110 N N . THR E 1 173 ? -82.547 33.448 3.588 1.000 78.625 173 THR E N 1
ATOM 5111 C CA . THR E 1 173 ? -82.831 33.571 5.026 1.000 86.306 173 THR E CA 1
ATOM 5112 C C . THR E 1 173 ? -83.250 32.258 5.763 1.000 87.020 173 THR E C 1
ATOM 5113 O O . THR E 1 173 ? -83.178 31.099 5.208 1.000 88.179 173 THR E O 1
ATOM 5117 N N . GLN F 1 50 ? -58.871 13.498 14.138 1.000 121.854 50 GLN F N 1
ATOM 5118 C CA . GLN F 1 50 ? -58.946 12.108 14.718 1.000 154.406 50 GLN F CA 1
ATOM 5119 C C . GLN F 1 50 ? -59.473 11.043 13.725 1.000 162.485 50 GLN F C 1
ATOM 5120 O O . GLN F 1 50 ? -58.682 10.314 13.122 1.000 146.907 50 GLN F O 1
ATOM 5126 N N . THR F 1 51 ? -60.801 10.840 13.651 1.000 184.636 51 THR F N 1
ATOM 5127 C CA . THR F 1 51 ? -61.447 9.980 12.656 1.000 177.960 51 THR F CA 1
ATOM 5128 C C . THR F 1 51 ? -62.250 10.866 11.689 1.000 157.751 51 THR F C 1
ATOM 5129 O O . THR F 1 51 ? -63.498 10.809 11.638 1.000 156.367 51 THR F O 1
ATOM 5133 N N . VAL F 1 52 ? -61.509 11.680 10.895 1.000 125.797 52 VAL F N 1
ATOM 5134 C CA . VAL F 1 52 ? -62.100 12.751 10.094 1.000 103.115 52 VAL F CA 1
ATOM 5135 C C . VAL F 1 52 ? -61.483 12.803 8.712 1.000 82.964 52 VAL F C 1
ATOM 5136 O O . VAL F 1 52 ? -60.460 13.415 8.530 1.000 76.924 52 VAL F O 1
ATOM 5140 N N . LEU F 1 53 ? -62.227 12.313 7.718 1.000 75.454 53 LEU F N 1
ATOM 5141 C CA . LEU F 1 53 ? -61.751 12.126 6.344 1.000 71.521 53 LEU F CA 1
ATOM 5142 C C . LEU F 1 53 ? -61.572 13.436 5.578 1.000 67.717 53 LEU F C 1
ATOM 5143 O O . LEU F 1 53 ? -62.442 14.261 5.576 1.000 73.559 53 LEU F O 1
ATOM 5148 N N . CYS F 1 54 ? -60.480 13.629 4.844 1.000 64.905 54 CYS F N 1
ATOM 5149 C CA . CYS F 1 54 ? -60.371 14.733 3.912 1.000 66.256 54 CYS F CA 1
ATOM 5150 C C . CYS F 1 54 ? -61.137 14.435 2.625 1.000 68.863 54 CYS F C 1
ATOM 5151 O O . CYS F 1 54 ? -61.204 13.263 2.256 1.000 73.044 54 CYS F O 1
ATOM 5154 N N . GLN F 1 55 ? -61.651 15.501 1.937 1.000 71.066 55 GLN F N 1
ATOM 5155 C CA . GLN F 1 55 ? -62.227 15.447 0.584 1.000 76.451 55 GLN F CA 1
ATOM 5156 C C . GLN F 1 55 ? -61.263 14.623 -0.269 1.000 74.820 55 GLN F C 1
ATOM 5157 O O . GLN F 1 55 ? -60.057 14.633 -0.048 1.000 74.920 55 GLN F O 1
ATOM 5163 N N . SER F 1 56 ? -61.788 13.808 -1.174 1.000 81.783 56 SER F N 1
ATOM 5164 C CA . SER F 1 56 ? -60.907 12.895 -1.867 1.000 82.278 56 SER F CA 1
ATOM 5165 C C . SER F 1 56 ? -59.871 13.706 -2.647 1.000 77.989 56 SER F C 1
ATOM 5166 O O . SER F 1 56 ? -60.172 14.794 -3.134 1.000 76.699 56 SER F O 1
ATOM 5169 N N . GLU F 1 57 ? -58.651 13.183 -2.734 1.000 77.955 57 GLU F N 1
ATOM 5170 C CA . GLU F 1 57 ? -57.535 13.852 -3.410 1.000 75.105 57 GLU F CA 1
ATOM 5171 C C . GLU F 1 57 ? -56.952 14.983 -2.562 1.000 68.331 57 GLU F C 1
ATOM 5172 O O . GLU F 1 57 ? -56.172 15.734 -3.088 1.000 66.517 57 GLU F O 1
ATOM 5178 N N . TRP F 1 58 ? -57.305 15.138 -1.285 1.000 66.633 58 TRP F N 1
ATOM 5179 C CA . TRP F 1 58 ? -56.631 16.114 -0.430 1.000 60.684 58 TRP F CA 1
ATOM 5180 C C . TRP F 1 58 ? -55.656 15.415 0.503 1.000 60.090 58 TRP F C 1
ATOM 5181 O O . TRP F 1 58 ? -55.948 14.305 0.869 1.000 68.951 58 TRP F O 1
ATOM 5192 N N . LEU F 1 59 ? -54.570 16.081 0.914 1.000 56.963 59 LEU F N 1
ATOM 5193 C CA . LEU F 1 59 ? -53.658 15.555 1.920 1.000 57.833 59 LEU F CA 1
ATOM 5194 C C . LEU F 1 59 ? -54.037 16.000 3.317 1.000 55.904 59 LEU F C 1
ATOM 5195 O O . LEU F 1 59 ? -54.409 17.163 3.511 1.000 53.222 59 LEU F O 1
ATOM 5200 N N . LYS F 1 60 ? -53.873 15.088 4.273 1.000 55.892 60 LYS F N 1
ATOM 5201 C CA . LYS F 1 60 ? -54.141 15.432 5.655 1.000 59.860 60 LYS F CA 1
ATOM 5202 C C . LYS F 1 60 ? -52.815 15.640 6.351 1.000 67.821 60 LYS F C 1
ATOM 5203 O O . LYS F 1 60 ? -51.941 14.802 6.185 1.000 83.746 60 LYS F O 1
ATOM 5209 N N . TYR F 1 61 ? -52.709 16.730 7.124 1.000 67.141 61 TYR F N 1
ATOM 5210 C CA . TYR F 1 61 ? -51.557 16.983 7.978 1.000 71.332 61 TYR F CA 1
ATOM 5211 C C . TYR F 1 61 ? -52.013 17.696 9.239 1.000 70.082 61 TYR F C 1
ATOM 5212 O O . TYR F 1 61 ? -52.507 18.787 9.131 1.000 79.507 61 TYR F O 1
ATOM 5221 N N . GLN F 1 62 ? -51.787 17.089 10.407 1.000 77.572 62 GLN F N 1
ATOM 5222 C CA . GLN F 1 62 ? -52.172 17.620 11.706 1.000 86.395 62 GLN F CA 1
ATOM 5223 C C . GLN F 1 62 ? -53.591 18.195 11.686 1.000 81.689 62 GLN F C 1
ATOM 5224 O O . GLN F 1 62 ? -53.788 19.365 11.965 1.000 87.522 62 GLN F O 1
ATOM 5230 N N . GLY F 1 63 ? -54.574 17.391 11.286 1.000 80.626 63 GLY F N 1
ATOM 5231 C CA . GLY F 1 63 ? -55.970 17.775 11.415 1.000 84.786 63 GLY F CA 1
ATOM 5232 C C . GLY F 1 63 ? -56.443 18.873 10.468 1.000 77.993 63 GLY F C 1
ATOM 5233 O O . GLY F 1 63 ? -57.585 19.329 10.579 1.000 93.633 63 GLY F O 1
ATOM 5234 N N . LYS F 1 64 ? -55.568 19.272 9.543 1.000 69.800 64 LYS F N 1
ATOM 5235 C CA . LYS F 1 64 ? -55.884 20.161 8.438 1.000 63.742 64 LYS F CA 1
ATOM 5236 C C . LYS F 1 64 ? -55.810 19.347 7.140 1.000 60.643 64 LYS F C 1
ATOM 5237 O O . LYS F 1 64 ? -55.084 18.345 7.071 1.000 64.258 64 LYS F O 1
ATOM 5243 N N . CYS F 1 65 ? -56.560 19.782 6.120 1.000 53.641 65 CYS F N 1
ATOM 5244 C CA . CYS F 1 65 ? -56.497 19.166 4.804 1.000 55.019 65 CYS F CA 1
ATOM 5245 C C . CYS F 1 65 ? -56.044 20.175 3.775 1.000 58.978 65 CYS F C 1
ATOM 5246 O O . CYS F 1 65 ? -56.458 21.343 3.817 1.000 66.224 65 CYS F O 1
ATOM 5249 N N . TYR F 1 66 ? -55.189 19.686 2.872 1.000 55.150 66 TYR F N 1
ATOM 5250 C CA . TYR F 1 66 ? -54.478 20.555 1.946 1.000 52.606 66 TYR F CA 1
ATOM 5251 C C . TYR F 1 66 ? -54.770 20.068 0.541 1.000 49.499 66 TYR F C 1
ATOM 5252 O O . TYR F 1 66 ? -54.879 18.870 0.334 1.000 49.502 66 TYR F O 1
ATOM 5261 N N . TRP F 1 67 ? -54.932 21.016 -0.373 1.000 48.049 67 TRP F N 1
ATOM 5262 C CA . TRP F 1 67 ? -55.043 20.752 -1.790 1.000 51.193 67 TRP F CA 1
ATOM 5263 C C . TRP F 1 67 ? -54.046 21.628 -2.554 1.000 54.743 67 TRP F C 1
ATOM 5264 O O . TRP F 1 67 ? -54.098 22.849 -2.450 1.000 63.390 67 TRP F O 1
ATOM 5275 N N . PHE F 1 68 ? -53.150 20.986 -3.293 1.000 56.581 68 PHE F N 1
ATOM 5276 C CA . PHE F 1 68 ? -52.096 21.619 -4.068 1.000 54.847 68 PHE F CA 1
ATOM 5277 C C . PHE F 1 68 ? -52.481 21.580 -5.539 1.000 51.351 68 PHE F C 1
ATOM 5278 O O . PHE F 1 68 ? -52.713 20.502 -6.054 1.000 58.925 68 PHE F O 1
ATOM 5286 N N . SER F 1 69 ? -52.537 22.722 -6.208 1.000 48.397 69 SER F N 1
ATOM 5287 C CA . SER F 1 69 ? -53.165 22.800 -7.518 1.000 52.068 69 SER F CA 1
ATOM 5288 C C . SER F 1 69 ? -52.241 22.327 -8.615 1.000 56.011 69 SER F C 1
ATOM 5289 O O . SER F 1 69 ? -51.048 22.324 -8.424 1.000 57.521 69 SER F O 1
ATOM 5292 N N . ASN F 1 70 ? -52.822 21.972 -9.748 1.000 67.025 70 ASN F N 1
ATOM 5293 C CA . ASN F 1 70 ? -52.060 21.759 -10.967 1.000 81.202 70 ASN F CA 1
ATOM 5294 C C . ASN F 1 70 ? -52.263 22.937 -11.889 1.000 91.449 70 ASN F C 1
ATOM 5295 O O . ASN F 1 70 ? -51.263 23.391 -12.442 1.000 114.431 70 ASN F O 1
ATOM 5300 N N . GLU F 1 71 ? -53.505 23.452 -11.948 1.000 96.928 71 GLU F N 1
ATOM 5301 C CA . GLU F 1 71 ? -53.842 24.674 -12.665 1.000 92.804 71 GLU F CA 1
ATOM 5302 C C . GLU F 1 71 ? -53.152 25.880 -12.016 1.000 86.195 71 GLU F C 1
ATOM 5303 O O . GLU F 1 71 ? -52.642 25.767 -10.885 1.000 75.837 71 GLU F O 1
ATOM 5309 N N . MET F 1 72 ? -53.078 27.000 -12.761 1.000 91.250 72 MET F N 1
ATOM 5310 C CA . MET F 1 72 ? -52.591 28.274 -12.231 1.000 77.517 72 MET F CA 1
ATOM 5311 C C . MET F 1 72 ? -53.608 29.384 -12.463 1.000 74.156 72 MET F C 1
ATOM 5312 O O . MET F 1 72 ? -54.358 29.330 -13.442 1.000 77.633 72 MET F O 1
ATOM 5317 N N . LYS F 1 73 ? -53.672 30.368 -11.550 1.000 72.978 73 LYS F N 1
ATOM 5318 C CA . LYS F 1 73 ? -54.583 31.507 -11.688 1.000 77.657 73 LYS F CA 1
ATOM 5319 C C . LYS F 1 73 ? -54.196 32.677 -10.802 1.000 74.554 73 LYS F C 1
ATOM 5320 O O . LYS F 1 73 ? -53.276 32.574 -9.984 1.000 76.474 73 LYS F O 1
ATOM 5326 N N . SER F 1 74 ? -54.905 33.798 -11.022 1.000 67.096 74 SER F N 1
ATOM 5327 C CA . SER F 1 74 ? -54.725 34.974 -10.197 1.000 65.545 74 SER F CA 1
ATOM 5328 C C . SER F 1 74 ? -55.040 34.643 -8.737 1.000 55.616 74 SER F C 1
ATOM 5329 O O . SER F 1 74 ? -55.777 33.708 -8.440 1.000 56.107 74 SER F O 1
ATOM 5332 N N . TRP F 1 75 ? -54.447 35.412 -7.832 1.000 52.351 75 TRP F N 1
ATOM 5333 C CA . TRP F 1 75 ? -54.664 35.214 -6.421 1.000 47.976 75 TRP F CA 1
ATOM 5334 C C . TRP F 1 75 ? -56.160 35.208 -6.111 1.000 52.963 75 TRP F C 1
ATOM 5335 O O . TRP F 1 75 ? -56.637 34.249 -5.519 1.000 52.443 75 TRP F O 1
ATOM 5346 N N . SER F 1 76 ? -56.906 36.237 -6.572 1.000 68.215 76 SER F N 1
ATOM 5347 C CA . SER F 1 76 ? -58.361 36.314 -6.413 1.000 72.486 76 SER F CA 1
ATOM 5348 C C . SER F 1 76 ? -59.074 35.057 -6.952 1.000 70.988 76 SER F C 1
ATOM 5349 O O . SER F 1 76 ? -59.883 34.457 -6.242 1.000 68.737 76 SER F O 1
ATOM 5352 N N . ASP F 1 77 ? -58.722 34.615 -8.170 1.000 66.221 77 ASP F N 1
ATOM 5353 C CA . ASP F 1 77 ? -59.339 33.453 -8.776 1.000 59.358 77 ASP F CA 1
ATOM 5354 C C . ASP F 1 77 ? -59.060 32.204 -7.946 1.000 55.437 77 ASP F C 1
ATOM 5355 O O . ASP F 1 77 ? -59.952 31.385 -7.779 1.000 57.225 77 ASP F O 1
ATOM 5360 N N . SER F 1 78 ? -57.830 32.092 -7.431 1.000 56.854 78 SER F N 1
ATOM 5361 C CA . SER F 1 78 ? -57.396 31.005 -6.570 1.000 56.361 78 SER F CA 1
ATOM 5362 C C . SER F 1 78 ? -58.241 31.003 -5.315 1.000 55.800 78 SER F C 1
ATOM 5363 O O . SER F 1 78 ? -58.797 29.972 -4.961 1.000 72.595 78 SER F O 1
ATOM 5366 N N . TYR F 1 79 ? -58.347 32.174 -4.691 1.000 56.738 79 TYR F N 1
ATOM 5367 C CA . TYR F 1 79 ? -59.138 32.353 -3.489 1.000 54.756 79 TYR F CA 1
ATOM 5368 C C . TYR F 1 79 ? -60.585 31.938 -3.723 1.000 55.512 79 TYR F C 1
ATOM 5369 O O . TYR F 1 79 ? -61.160 31.263 -2.872 1.000 51.384 79 TYR F O 1
ATOM 5378 N N . VAL F 1 80 ? -61.151 32.300 -4.888 1.000 55.614 80 VAL F N 1
ATOM 5379 C CA . VAL F 1 80 ? -62.522 31.910 -5.191 1.000 50.192 80 VAL F CA 1
ATOM 5380 C C . VAL F 1 80 ? -62.605 30.398 -5.179 1.000 46.233 80 VAL F C 1
ATOM 5381 O O . VAL F 1 80 ? -63.503 29.874 -4.551 1.000 48.038 80 VAL F O 1
ATOM 5385 N N . TYR F 1 81 ? -61.643 29.756 -5.842 1.000 44.456 81 TYR F N 1
ATOM 5386 C CA . TYR F 1 81 ? -61.583 28.314 -5.982 1.000 44.728 81 TYR F CA 1
ATOM 5387 C C . TYR F 1 81 ? -61.639 27.654 -4.602 1.000 44.971 81 TYR F C 1
ATOM 5388 O O . TYR F 1 81 ? -62.419 26.738 -4.401 1.000 44.750 81 TYR F O 1
ATOM 5397 N N . CYS F 1 82 ? -60.849 28.155 -3.657 1.000 45.691 82 CYS F N 1
ATOM 5398 C CA . CYS F 1 82 ? -60.831 27.605 -2.303 1.000 46.080 82 CYS F CA 1
ATOM 5399 C C . CYS F 1 82 ? -62.160 27.839 -1.606 1.000 42.327 82 CYS F C 1
ATOM 5400 O O . CYS F 1 82 ? -62.702 26.922 -1.038 1.000 38.161 82 CYS F O 1
ATOM 5403 N N . LEU F 1 83 ? -62.672 29.084 -1.683 1.000 47.631 83 LEU F N 1
ATOM 5404 C CA . LEU F 1 83 ? -63.864 29.485 -0.961 1.000 48.571 83 LEU F CA 1
ATOM 5405 C C . LEU F 1 83 ? -65.019 28.626 -1.419 1.000 53.950 83 LEU F C 1
ATOM 5406 O O . LEU F 1 83 ? -65.733 28.106 -0.582 1.000 57.651 83 LEU F O 1
ATOM 5411 N N . GLU F 1 84 ? -65.161 28.429 -2.735 1.000 54.974 84 GLU F N 1
ATOM 5412 C CA . GLU F 1 84 ? -66.252 27.649 -3.288 1.000 54.606 84 GLU F CA 1
ATOM 5413 C C . GLU F 1 84 ? -66.211 26.227 -2.770 1.000 59.992 84 GLU F C 1
ATOM 5414 O O . GLU F 1 84 ? -67.247 25.578 -2.693 1.000 87.690 84 GLU F O 1
ATOM 5420 N N . ARG F 1 85 ? -65.015 25.755 -2.421 1.000 56.493 85 ARG F N 1
ATOM 5421 C CA . ARG F 1 85 ? -64.782 24.409 -1.929 1.000 48.791 85 ARG F CA 1
ATOM 5422 C C . ARG F 1 85 ? -64.770 24.383 -0.403 1.000 46.596 85 ARG F C 1
ATOM 5423 O O . ARG F 1 85 ? -64.240 23.469 0.159 1.000 51.202 85 ARG F O 1
ATOM 5431 N N . LYS F 1 86 ? -65.421 25.345 0.252 1.000 45.038 86 LYS F N 1
ATOM 5432 C CA . LYS F 1 86 ? -65.541 25.504 1.689 1.000 48.414 86 LYS F CA 1
ATOM 5433 C C . LYS F 1 86 ? -64.149 25.424 2.300 1.000 53.844 86 LYS F C 1
ATOM 5434 O O . LYS F 1 86 ? -63.967 24.734 3.278 1.000 66.605 86 LYS F O 1
ATOM 5440 N N . SER F 1 87 ? -63.128 26.113 1.759 1.000 60.292 87 SER F N 1
ATOM 5441 C CA . SER F 1 87 ? -61.788 26.163 2.343 1.000 63.789 87 SER F CA 1
ATOM 5442 C C . SER F 1 87 ? -61.167 27.535 2.071 1.000 70.394 87 SER F C 1
ATOM 5443 O O . SER F 1 87 ? -61.867 28.392 1.582 1.000 77.004 87 SER F O 1
ATOM 5446 N N . HIS F 1 88 ? -59.865 27.750 2.335 1.000 62.170 88 HIS F N 1
ATOM 5447 C CA . HIS F 1 88 ? -59.222 29.024 2.056 1.000 50.485 88 HIS F CA 1
ATOM 5448 C C . HIS F 1 88 ? -57.813 28.808 1.554 1.000 54.222 88 HIS F C 1
ATOM 5449 O O . HIS F 1 88 ? -57.306 27.694 1.628 1.000 66.458 88 HIS F O 1
ATOM 5456 N N . LEU F 1 89 ? -57.164 29.862 1.057 1.000 55.607 89 LEU F N 1
ATOM 5457 C CA . LEU F 1 89 ? -55.747 29.801 0.729 1.000 48.558 89 LEU F CA 1
ATOM 5458 C C . LEU F 1 89 ? -54.931 29.564 1.992 1.000 49.078 89 LEU F C 1
ATOM 5459 O O . LEU F 1 89 ? -55.304 30.010 3.080 1.000 50.940 89 LEU F O 1
ATOM 5464 N N . LEU F 1 90 ? -53.836 28.823 1.800 1.000 45.583 90 LEU F N 1
ATOM 5465 C CA . LEU F 1 90 ? -53.002 28.219 2.824 1.000 47.799 90 LEU F CA 1
ATOM 5466 C C . LEU F 1 90 ? -52.512 29.284 3.800 1.000 48.723 90 LEU F C 1
ATOM 5467 O O . LEU F 1 90 ? -51.942 30.282 3.389 1.000 50.384 90 LEU F O 1
ATOM 5472 N N . ILE F 1 91 ? -52.752 29.059 5.084 1.000 49.463 91 ILE F N 1
ATOM 5473 C CA . ILE F 1 91 ? -52.185 29.827 6.182 1.000 50.165 91 ILE F CA 1
ATOM 5474 C C . ILE F 1 91 ? -51.144 28.957 6.869 1.000 54.849 91 ILE F C 1
ATOM 5475 O O . ILE F 1 91 ? -51.484 27.898 7.376 1.000 72.088 91 ILE F O 1
ATOM 5480 N N . ILE F 1 92 ? -49.893 29.427 6.909 1.000 52.761 92 ILE F N 1
ATOM 5481 C CA . ILE F 1 92 ? -48.846 28.663 7.548 1.000 57.209 92 ILE F CA 1
ATOM 5482 C C . ILE F 1 92 ? -48.742 29.064 9.019 1.000 64.936 92 ILE F C 1
ATOM 5483 O O . ILE F 1 92 ? -48.358 30.191 9.327 1.000 69.052 92 ILE F O 1
ATOM 5488 N N . HIS F 1 93 ? -49.044 28.094 9.900 1.000 72.968 93 HIS F N 1
ATOM 5489 C CA . HIS F 1 93 ? -49.163 28.293 11.334 1.000 80.912 93 HIS F CA 1
ATOM 5490 C C . HIS F 1 93 ? -47.789 28.347 11.995 1.000 85.340 93 HIS F C 1
ATOM 5491 O O . HIS F 1 93 ? -47.598 29.159 12.898 1.000 105.836 93 HIS F O 1
ATOM 5498 N N . ASP F 1 94 ? -46.847 27.513 11.521 1.000 92.893 94 ASP F N 1
ATOM 5499 C CA . ASP F 1 94 ? -45.533 27.329 12.144 1.000 113.339 94 ASP F CA 1
ATOM 5500 C C . ASP F 1 94 ? -44.512 26.726 11.178 1.000 114.667 94 ASP F C 1
ATOM 5501 O O . ASP F 1 94 ? -44.842 26.364 10.056 1.000 106.346 94 ASP F O 1
ATOM 5506 N N . GLN F 1 95 ? -43.287 26.548 11.669 1.000 120.606 95 GLN F N 1
ATOM 5507 C CA . GLN F 1 95 ? -42.156 26.072 10.898 1.000 108.619 95 GLN F CA 1
ATOM 5508 C C . GLN F 1 95 ? -42.373 24.646 10.426 1.000 102.013 95 GLN F C 1
ATOM 5509 O O . GLN F 1 95 ? -42.001 24.311 9.310 1.000 90.841 95 GLN F O 1
ATOM 5515 N N . LEU F 1 96 ? -43.002 23.823 11.271 1.000 108.739 96 LEU F N 1
ATOM 5516 C CA . LEU F 1 96 ? -43.170 22.403 10.993 1.000 99.880 96 LEU F CA 1
ATOM 5517 C C . LEU F 1 96 ? -44.160 22.204 9.833 1.000 95.087 96 LEU F C 1
ATOM 5518 O O . LEU F 1 96 ? -43.935 21.352 8.966 1.000 89.750 96 LEU F O 1
ATOM 5523 N N . GLU F 1 97 ? -45.232 23.016 9.813 1.000 78.617 97 GLU F N 1
ATOM 5524 C CA . GLU F 1 97 ? -46.200 23.083 8.735 1.000 76.819 97 GLU F CA 1
ATOM 5525 C C . GLU F 1 97 ? -45.533 23.584 7.452 1.000 76.264 97 GLU F C 1
ATOM 5526 O O . GLU F 1 97 ? -45.849 23.120 6.357 1.000 64.866 97 GLU F O 1
ATOM 5532 N N . MET F 1 98 ? -44.595 24.530 7.606 1.000 76.732 98 MET F N 1
ATOM 5533 C CA . MET F 1 98 ? -43.785 25.001 6.489 1.000 73.190 98 MET F CA 1
ATOM 5534 C C . MET F 1 98 ? -43.086 23.834 5.812 1.000 74.613 98 MET F C 1
ATOM 5535 O O . MET F 1 98 ? -43.229 23.671 4.598 1.000 74.000 98 MET F O 1
ATOM 5540 N N . ALA F 1 99 ? -42.435 22.988 6.641 1.000 78.746 99 ALA F N 1
ATOM 5541 C CA . ALA F 1 99 ? -41.759 21.751 6.268 1.000 82.951 99 ALA F CA 1
ATOM 5542 C C . ALA F 1 99 ? -42.643 20.845 5.423 1.000 83.353 99 ALA F C 1
ATOM 5543 O O . ALA F 1 99 ? -42.205 20.398 4.367 1.000 84.238 99 ALA F O 1
ATOM 5545 N N . PHE F 1 100 ? -43.873 20.610 5.911 1.000 78.763 100 PHE F N 1
ATOM 5546 C CA . PHE F 1 100 ? -44.859 19.774 5.248 1.000 76.892 100 PHE F CA 1
ATOM 5547 C C . PHE F 1 100 ? -45.168 20.311 3.857 1.000 71.963 100 PHE F C 1
ATOM 5548 O O . PHE F 1 100 ? -45.181 19.520 2.913 1.000 70.073 100 PHE F O 1
ATOM 5556 N N . ILE F 1 101 ? -45.445 21.627 3.756 1.000 69.813 101 ILE F N 1
ATOM 5557 C CA . ILE F 1 101 ? -45.761 22.297 2.498 1.000 77.431 101 ILE F CA 1
ATOM 5558 C C . ILE F 1 101 ? -44.621 22.069 1.501 1.000 80.880 101 ILE F C 1
ATOM 5559 O O . ILE F 1 101 ? -44.834 21.615 0.375 1.000 80.249 101 ILE F O 1
ATOM 5564 N N . GLN F 1 102 ? -43.391 22.289 1.980 1.000 89.744 102 GLN F N 1
ATOM 5565 C CA . GLN F 1 102 ? -42.195 22.268 1.157 1.000 93.049 102 GLN F CA 1
ATOM 5566 C C . GLN F 1 102 ? -41.967 20.873 0.583 1.000 97.089 102 GLN F C 1
ATOM 5567 O O . GLN F 1 102 ? -41.551 20.803 -0.568 1.000 103.308 102 GLN F O 1
ATOM 5573 N N . LYS F 1 103 ? -42.246 19.799 1.357 1.000 94.747 103 LYS F N 1
ATOM 5574 C CA . LYS F 1 103 ? -42.176 18.425 0.877 1.000 99.551 103 LYS F CA 1
ATOM 5575 C C . LYS F 1 103 ? -43.095 18.196 -0.328 1.000 103.565 103 LYS F C 1
ATOM 5576 O O . LYS F 1 103 ? -42.769 17.335 -1.151 1.000 110.992 103 LYS F O 1
ATOM 5582 N N . ASN F 1 104 ? -44.202 18.971 -0.479 1.000 101.532 104 ASN F N 1
ATOM 5583 C CA . ASN F 1 104 ? -45.186 18.701 -1.526 1.000 98.863 104 ASN F CA 1
ATOM 5584 C C . ASN F 1 104 ? -45.116 19.668 -2.699 1.000 100.535 104 ASN F C 1
ATOM 5585 O O . ASN F 1 104 ? -45.996 19.654 -3.563 1.000 103.761 104 ASN F O 1
ATOM 5590 N N . LEU F 1 105 ? -44.039 20.459 -2.746 1.000 102.884 105 LEU F N 1
ATOM 5591 C CA . LEU F 1 105 ? -43.867 21.495 -3.752 1.000 98.439 105 LEU F CA 1
ATOM 5592 C C . LEU F 1 105 ? -42.606 21.240 -4.554 1.000 111.219 105 LEU F C 1
ATOM 5593 O O . LEU F 1 105 ? -41.514 21.077 -3.995 1.000 132.148 105 LEU F O 1
ATOM 5598 N N . ARG F 1 106 ? -42.792 21.207 -5.887 1.000 113.725 106 ARG F N 1
ATOM 5599 C CA . ARG F 1 106 ? -41.695 21.394 -6.824 1.000 129.233 106 ARG F CA 1
ATOM 5600 C C . ARG F 1 106 ? -41.252 22.846 -6.717 1.000 145.354 106 ARG F C 1
ATOM 5601 O O . ARG F 1 106 ? -42.059 23.752 -6.872 1.000 174.539 106 ARG F O 1
ATOM 5609 N N . GLN F 1 107 ? -39.973 23.023 -6.393 1.000 149.452 107 GLN F N 1
ATOM 5610 C CA . GLN F 1 107 ? -39.266 24.296 -6.397 1.000 137.613 107 GLN F CA 1
ATOM 5611 C C . GLN F 1 107 ? -39.287 24.807 -7.845 1.000 138.773 107 GLN F C 1
ATOM 5612 O O . GLN F 1 107 ? -39.686 24.063 -8.761 1.000 161.424 107 GLN F O 1
ATOM 5618 N N . LEU F 1 108 ? -38.896 26.077 -8.045 1.000 132.716 108 LEU F N 1
ATOM 5619 C CA . LEU F 1 108 ? -38.934 26.756 -9.336 1.000 150.374 108 LEU F CA 1
ATOM 5620 C C . LEU F 1 108 ? -40.397 26.898 -9.791 1.000 134.952 108 LEU F C 1
ATOM 5621 O O . LEU F 1 108 ? -40.741 26.783 -10.967 1.000 130.689 108 LEU F O 1
ATOM 5626 N N . ASN F 1 109 ? -41.259 27.172 -8.821 1.000 112.436 109 ASN F N 1
ATOM 5627 C CA . ASN F 1 109 ? -42.678 27.307 -9.038 1.000 94.483 109 ASN F CA 1
ATOM 5628 C C . ASN F 1 109 ? -43.194 28.229 -7.955 1.000 86.079 109 ASN F C 1
ATOM 5629 O O . ASN F 1 109 ? -43.091 27.924 -6.769 1.000 81.129 109 ASN F O 1
ATOM 5634 N N . TYR F 1 110 ? -43.726 29.364 -8.406 1.000 77.189 110 TYR F N 1
ATOM 5635 C CA . TYR F 1 110 ? -44.457 30.269 -7.538 1.000 74.381 110 TYR F CA 1
ATOM 5636 C C . TYR F 1 110 ? -45.807 29.633 -7.187 1.000 71.903 110 TYR F C 1
ATOM 5637 O O . TYR F 1 110 ? -46.502 29.065 -8.062 1.000 71.600 110 TYR F O 1
ATOM 5646 N N . VAL F 1 111 ? -46.136 29.675 -5.883 1.000 61.333 111 VAL F N 1
ATOM 5647 C CA . VAL F 1 111 ? -47.368 29.119 -5.348 1.000 59.831 111 VAL F CA 1
ATOM 5648 C C . VAL F 1 111 ? -48.021 30.110 -4.386 1.000 57.345 111 VAL F C 1
ATOM 5649 O O . VAL F 1 111 ? -47.467 30.404 -3.302 1.000 50.066 111 VAL F O 1
ATOM 5653 N N . TRP F 1 112 ? -49.230 30.562 -4.790 1.000 57.256 112 TRP F N 1
ATOM 5654 C CA . TRP F 1 112 ? -50.049 31.485 -4.020 1.000 48.523 112 TRP F CA 1
ATOM 5655 C C . TRP F 1 112 ? -50.352 30.895 -2.669 1.000 46.397 112 TRP F C 1
ATOM 5656 O O . TRP F 1 112 ? -50.661 29.734 -2.566 1.000 54.852 112 TRP F O 1
ATOM 5667 N N . ILE F 1 113 ? -50.289 31.730 -1.662 1.000 45.571 113 ILE F N 1
ATOM 5668 C CA . ILE F 1 113 ? -50.607 31.398 -0.295 1.000 47.576 113 ILE F CA 1
ATOM 5669 C C . ILE F 1 113 ? -51.647 32.423 0.235 1.000 51.621 113 ILE F C 1
ATOM 5670 O O . ILE F 1 113 ? -51.858 33.482 -0.362 1.000 54.191 113 ILE F O 1
ATOM 5675 N N . GLY F 1 114 ? -52.319 32.155 1.359 1.000 51.086 114 GLY F N 1
ATOM 5676 C CA . GLY F 1 114 ? -53.348 33.062 1.860 1.000 53.353 114 GLY F CA 1
ATOM 5677 C C . GLY F 1 114 ? -52.811 34.252 2.657 1.000 59.528 114 GLY F C 1
ATOM 5678 O O . GLY F 1 114 ? -53.140 34.437 3.841 1.000 61.059 114 GLY F O 1
ATOM 5679 N N . LEU F 1 115 ? -52.018 35.097 1.995 1.000 68.030 115 LEU F N 1
ATOM 5680 C CA . LEU F 1 115 ? -51.331 36.202 2.654 1.000 62.483 115 LEU F CA 1
ATOM 5681 C C . LEU F 1 115 ? -51.291 37.348 1.658 1.000 62.059 115 LEU F C 1
ATOM 5682 O O . LEU F 1 115 ? -50.993 37.144 0.488 1.000 62.537 115 LEU F O 1
ATOM 5687 N N . ASN F 1 116 ? -51.623 38.550 2.096 1.000 65.848 116 ASN F N 1
ATOM 5688 C CA . ASN F 1 116 ? -51.765 39.666 1.201 1.000 59.463 116 ASN F CA 1
ATOM 5689 C C . ASN F 1 116 ? -51.531 40.977 1.915 1.000 62.597 116 ASN F C 1
ATOM 5690 O O . ASN F 1 116 ? -51.600 41.018 3.161 1.000 58.750 116 ASN F O 1
ATOM 5695 N N . PHE F 1 117 ? -51.266 42.023 1.106 1.000 71.923 117 PHE F N 1
ATOM 5696 C CA . PHE F 1 117 ? -51.027 43.343 1.647 1.000 78.922 117 PHE F CA 1
ATOM 5697 C C . PHE F 1 117 ? -52.316 44.135 1.509 1.000 88.490 117 PHE F C 1
ATOM 5698 O O . PHE F 1 117 ? -52.689 44.591 0.412 1.000 72.541 117 PHE F O 1
ATOM 5706 N N . THR F 1 118 ? -52.955 44.276 2.688 1.000 116.432 118 THR F N 1
ATOM 5707 C CA . THR F 1 118 ? -54.322 44.733 2.871 1.000 130.835 118 THR F CA 1
ATOM 5708 C C . THR F 1 118 ? -54.442 46.167 2.370 1.000 124.742 118 THR F C 1
ATOM 5709 O O . THR F 1 118 ? -55.158 46.400 1.424 1.000 118.418 118 THR F O 1
ATOM 5713 N N . SER F 1 119 ? -53.730 47.096 3.007 1.000 123.843 119 SER F N 1
ATOM 5714 C CA . SER F 1 119 ? -53.875 48.536 2.875 1.000 124.805 119 SER F CA 1
ATOM 5715 C C . SER F 1 119 ? -55.278 48.990 3.313 1.000 107.154 119 SER F C 1
ATOM 5716 O O . SER F 1 119 ? -55.904 49.899 2.725 1.000 76.521 119 SER F O 1
ATOM 5719 N N . LEU F 1 120 ? -55.794 48.312 4.342 1.000 101.225 120 LEU F N 1
ATOM 5720 C CA . LEU F 1 120 ? -56.722 48.968 5.229 1.000 118.178 120 LEU F CA 1
ATOM 5721 C C . LEU F 1 120 ? -55.995 49.064 6.562 1.000 142.439 120 LEU F C 1
ATOM 5722 O O . LEU F 1 120 ? -55.856 50.179 7.099 1.000 150.181 120 LEU F O 1
ATOM 5727 N N . LYS F 1 121 ? -55.479 47.909 7.044 1.000 123.666 121 LYS F N 1
ATOM 5728 C CA . LYS F 1 121 ? -54.600 47.901 8.209 1.000 154.624 121 LYS F CA 1
ATOM 5729 C C . LYS F 1 121 ? -53.137 48.065 7.793 1.000 154.410 121 LYS F C 1
ATOM 5730 O O . LYS F 1 121 ? -52.301 48.300 8.682 1.000 179.620 121 LYS F O 1
ATOM 5736 N N . MET F 1 122 ? -52.883 48.052 6.461 1.000 120.040 122 MET F N 1
ATOM 5737 C CA . MET F 1 122 ? -51.624 48.505 5.846 1.000 99.842 122 MET F CA 1
ATOM 5738 C C . MET F 1 122 ? -50.404 47.749 6.384 1.000 97.567 122 MET F C 1
ATOM 5739 O O . MET F 1 122 ? -49.327 48.299 6.609 1.000 106.128 122 MET F O 1
ATOM 5744 N N . THR F 1 123 ? -50.629 46.471 6.680 1.000 97.291 123 THR F N 1
ATOM 5745 C CA . THR F 1 123 ? -49.638 45.463 7.015 1.000 96.453 123 THR F CA 1
ATOM 5746 C C . THR F 1 123 ? -49.991 44.192 6.260 1.000 83.369 123 THR F C 1
ATOM 5747 O O . THR F 1 123 ? -51.093 44.101 5.719 1.000 80.993 123 THR F O 1
ATOM 5751 N N . TRP F 1 124 ? -49.059 43.220 6.199 1.000 89.212 124 TRP F N 1
ATOM 5752 C CA . TRP F 1 124 ? -49.464 41.921 5.680 1.000 80.508 124 TRP F CA 1
ATOM 5753 C C . TRP F 1 124 ? -50.292 41.194 6.722 1.000 73.070 124 TRP F C 1
ATOM 5754 O O . TRP F 1 124 ? -49.855 41.069 7.861 1.000 73.077 124 TRP F O 1
ATOM 5765 N N . THR F 1 125 ? -51.485 40.756 6.306 1.000 67.116 125 THR F N 1
ATOM 5766 C CA . THR F 1 125 ? -52.307 39.887 7.115 1.000 67.419 125 THR F CA 1
ATOM 5767 C C . THR F 1 125 ? -52.565 38.601 6.329 1.000 66.783 125 THR F C 1
ATOM 5768 O O . THR F 1 125 ? -52.705 38.583 5.084 1.000 64.908 125 THR F O 1
ATOM 5772 N N . TRP F 1 126 ? -52.588 37.500 7.100 1.000 66.717 126 TRP F N 1
ATOM 5773 C CA . TRP F 1 126 ? -53.114 36.231 6.646 1.000 59.270 126 TRP F CA 1
ATOM 5774 C C . TRP F 1 126 ? -54.593 36.395 6.407 1.000 65.552 126 TRP F C 1
ATOM 5775 O O . TRP F 1 126 ? -55.231 37.326 6.880 1.000 87.328 126 TRP F O 1
ATOM 5786 N N . VAL F 1 127 ? -55.113 35.441 5.658 1.000 58.088 127 VAL F N 1
ATOM 5787 C CA . VAL F 1 127 ? -56.511 35.376 5.258 1.000 50.369 127 VAL F CA 1
ATOM 5788 C C . VAL F 1 127 ? -57.429 35.108 6.465 1.000 51.099 127 VAL F C 1
ATOM 5789 O O . VAL F 1 127 ? -58.575 35.431 6.421 1.000 50.304 127 VAL F O 1
ATOM 5793 N N . ASP F 1 128 ? -56.912 34.583 7.564 1.000 55.100 128 ASP F N 1
ATOM 5794 C CA . ASP F 1 128 ? -57.405 34.577 8.943 1.000 60.278 128 ASP F CA 1
ATOM 5795 C C . ASP F 1 128 ? -57.814 35.964 9.432 1.000 72.958 128 ASP F C 1
ATOM 5796 O O . ASP F 1 128 ? -58.768 36.113 10.184 1.000 72.165 128 ASP F O 1
ATOM 5801 N N . GLY F 1 129 ? -57.012 36.985 9.081 1.000 83.689 129 GLY F N 1
ATOM 5802 C CA . GLY F 1 129 ? -57.069 38.336 9.632 1.000 75.787 129 GLY F CA 1
ATOM 5803 C C . GLY F 1 129 ? -56.013 38.613 10.700 1.000 74.901 129 GLY F C 1
ATOM 5804 O O . GLY F 1 129 ? -55.962 39.695 11.262 1.000 75.642 129 GLY F O 1
ATOM 5805 N N . SER F 1 130 ? -55.219 37.596 11.033 1.000 92.994 130 SER F N 1
ATOM 5806 C CA . SER F 1 130 ? -54.100 37.783 11.939 1.000 88.242 130 SER F CA 1
ATOM 5807 C C . SER F 1 130 ? -52.926 38.299 11.115 1.000 88.464 130 SER F C 1
ATOM 5808 O O . SER F 1 130 ? -52.668 37.777 10.012 1.000 75.443 130 SER F O 1
ATOM 5811 N N . PRO F 1 131 ? -52.272 39.401 11.584 1.000 94.627 131 PRO F N 1
ATOM 5812 C CA . PRO F 1 131 ? -51.087 39.937 10.903 1.000 82.429 131 PRO F CA 1
ATOM 5813 C C . PRO F 1 131 ? -49.873 39.036 11.119 1.000 82.437 131 PRO F C 1
ATOM 5814 O O . PRO F 1 131 ? -49.936 38.220 12.054 1.000 87.076 131 PRO F O 1
ATOM 5818 N N . ILE F 1 132 ? -48.828 39.163 10.260 1.000 81.664 132 ILE F N 1
ATOM 5819 C CA . ILE F 1 132 ? -47.740 38.177 10.229 1.000 84.495 132 ILE F CA 1
ATOM 5820 C C . ILE F 1 132 ? -46.843 38.332 11.450 1.000 95.788 132 ILE F C 1
ATOM 5821 O O . ILE F 1 132 ? -46.639 39.456 11.920 1.000 110.587 132 ILE F O 1
ATOM 5826 N N . ASP F 1 133 ? -46.277 37.199 11.903 1.000 114.127 133 ASP F N 1
ATOM 5827 C CA . ASP F 1 133 ? -45.180 37.166 12.855 1.000 133.057 133 ASP F CA 1
ATOM 5828 C C . ASP F 1 133 ? -43.845 37.384 12.136 1.000 145.609 133 ASP F C 1
ATOM 5829 O O . ASP F 1 133 ? -43.366 36.493 11.431 1.000 159.410 133 ASP F O 1
ATOM 5834 N N . SER F 1 134 ? -43.251 38.596 12.336 1.000 144.112 134 SER F N 1
ATOM 5835 C CA . SER F 1 134 ? -42.010 39.062 11.722 1.000 126.405 134 SER F CA 1
ATOM 5836 C C . SER F 1 134 ? -40.803 38.257 12.200 1.000 136.606 134 SER F C 1
ATOM 5837 O O . SER F 1 134 ? -39.742 38.359 11.588 1.000 152.370 134 SER F O 1
ATOM 5840 N N . LYS F 1 135 ? -40.964 37.503 13.306 1.000 145.236 135 LYS F N 1
ATOM 5841 C CA . LYS F 1 135 ? -40.065 36.457 13.776 1.000 144.875 135 LYS F CA 1
ATOM 5842 C C . LYS F 1 135 ? -40.075 35.250 12.835 1.000 126.916 135 LYS F C 1
ATOM 5843 O O . LYS F 1 135 ? -39.049 35.014 12.205 1.000 148.626 135 LYS F O 1
ATOM 5849 N N . ILE F 1 136 ? -41.200 34.525 12.732 1.000 104.769 136 ILE F N 1
ATOM 5850 C CA . ILE F 1 136 ? -41.312 33.302 11.928 1.000 112.486 136 ILE F CA 1
ATOM 5851 C C . ILE F 1 136 ? -41.099 33.566 10.418 1.000 110.879 136 ILE F C 1
ATOM 5852 O O . ILE F 1 136 ? -40.430 32.771 9.760 1.000 106.193 136 ILE F O 1
ATOM 5857 N N . PHE F 1 137 ? -41.653 34.660 9.853 1.000 112.049 137 PHE F N 1
ATOM 5858 C CA . PHE F 1 137 ? -41.681 34.872 8.400 1.000 102.703 137 PHE F CA 1
ATOM 5859 C C . PHE F 1 137 ? -41.064 36.217 8.037 1.000 103.420 137 PHE F C 1
ATOM 5860 O O . PHE F 1 137 ? -41.243 37.193 8.765 1.000 120.093 137 PHE F O 1
ATOM 5868 N N . PHE F 1 138 ? -40.318 36.236 6.927 1.000 98.091 138 PHE F N 1
ATOM 5869 C CA . PHE F 1 138 ? -39.913 37.466 6.257 1.000 96.210 138 PHE F CA 1
ATOM 5870 C C . PHE F 1 138 ? -40.405 37.383 4.812 1.000 84.828 138 PHE F C 1
ATOM 5871 O O . PHE F 1 138 ? -40.396 36.279 4.239 1.000 89.291 138 PHE F O 1
ATOM 5879 N N . ILE F 1 139 ? -40.876 38.511 4.238 1.000 74.905 139 ILE F N 1
ATOM 5880 C CA . ILE F 1 139 ? -41.299 38.519 2.840 1.000 71.647 139 ILE F CA 1
ATOM 5881 C C . ILE F 1 139 ? -40.367 39.381 2.003 1.000 76.394 139 ILE F C 1
ATOM 5882 O O . ILE F 1 139 ? -40.172 40.553 2.328 1.000 86.091 139 ILE F O 1
ATOM 5887 N N . LYS F 1 140 ? -39.829 38.791 0.926 1.000 80.462 140 LYS F N 1
ATOM 5888 C CA . LYS F 1 140 ? -38.989 39.501 -0.033 1.000 92.606 140 LYS F CA 1
ATOM 5889 C C . LYS F 1 140 ? -39.880 40.170 -1.077 1.000 93.163 140 LYS F C 1
ATOM 5890 O O . LYS F 1 140 ? -40.783 39.544 -1.617 1.000 88.728 140 LYS F O 1
ATOM 5896 N N . GLY F 1 141 ? -39.644 41.462 -1.328 1.000 92.631 141 GLY F N 1
ATOM 5897 C CA . GLY F 1 141 ? -40.356 42.199 -2.362 1.000 85.029 141 GLY F CA 1
ATOM 5898 C C . GLY F 1 141 ? -41.138 43.378 -1.777 1.000 76.736 141 GLY F C 1
ATOM 5899 O O . GLY F 1 141 ? -41.212 43.505 -0.558 1.000 75.611 141 GLY F O 1
ATOM 5900 N N . PRO F 1 142 ? -41.735 44.260 -2.617 1.000 75.322 142 PRO F N 1
ATOM 5901 C CA . PRO F 1 142 ? -42.461 45.444 -2.147 1.000 82.498 142 PRO F CA 1
ATOM 5902 C C . PRO F 1 142 ? -43.728 45.177 -1.330 1.000 81.280 142 PRO F C 1
ATOM 5903 O O . PRO F 1 142 ? -44.462 44.254 -1.618 1.000 90.969 142 PRO F O 1
ATOM 5907 N N . ALA F 1 143 ? -44.001 46.029 -0.345 1.000 82.837 143 ALA F N 1
ATOM 5908 C CA . ALA F 1 143 ? -45.305 46.121 0.276 1.000 82.351 143 ALA F CA 1
ATOM 5909 C C . ALA F 1 143 ? -46.128 47.233 -0.391 1.000 94.624 143 ALA F C 1
ATOM 5910 O O . ALA F 1 143 ? -46.396 48.254 0.241 1.000 98.853 143 ALA F O 1
ATOM 5912 N N . LYS F 1 144 ? -46.527 47.017 -1.664 1.000 99.136 144 LYS F N 1
ATOM 5913 C CA . LYS F 1 144 ? -47.519 47.861 -2.330 1.000 91.895 144 LYS F CA 1
ATOM 5914 C C . LYS F 1 144 ? -48.915 47.292 -2.090 1.000 101.347 144 LYS F C 1
ATOM 5915 O O . LYS F 1 144 ? -49.062 46.201 -1.559 1.000 107.089 144 LYS F O 1
ATOM 5921 N N . GLU F 1 145 ? -49.965 48.042 -2.441 1.000 111.112 145 GLU F N 1
ATOM 5922 C CA . GLU F 1 145 ? -51.299 47.498 -2.604 1.000 110.299 145 GLU F CA 1
ATOM 5923 C C . GLU F 1 145 ? -51.272 46.614 -3.842 1.000 97.297 145 GLU F C 1
ATOM 5924 O O . GLU F 1 145 ? -50.448 46.820 -4.751 1.000 80.505 145 GLU F O 1
ATOM 5930 N N . ASN F 1 146 ? -52.201 45.643 -3.854 1.000 99.207 146 ASN F N 1
ATOM 5931 C CA . ASN F 1 146 ? -52.207 44.587 -4.848 1.000 100.148 146 ASN F CA 1
ATOM 5932 C C . ASN F 1 146 ? -50.896 43.811 -4.797 1.000 85.372 146 ASN F C 1
ATOM 5933 O O . ASN F 1 146 ? -50.356 43.418 -5.854 1.000 87.305 146 ASN F O 1
ATOM 5938 N N . SER F 1 147 ? -50.413 43.615 -3.547 1.000 69.815 147 SER F N 1
ATOM 5939 C CA . SER F 1 147 ? -49.348 42.662 -3.300 1.000 74.240 147 SER F CA 1
ATOM 5940 C C . SER F 1 147 ? -49.919 41.488 -2.540 1.000 77.168 147 SER F C 1
ATOM 5941 O O . SER F 1 147 ? -50.620 41.691 -1.544 1.000 77.518 147 SER F O 1
ATOM 5944 N N . CYS F 1 148 ? -49.662 40.283 -3.069 1.000 79.105 148 CYS F N 1
ATOM 5945 C CA . CYS F 1 148 ? -50.042 38.997 -2.491 1.000 79.014 148 CYS F CA 1
ATOM 5946 C C . CYS F 1 148 ? -48.777 38.132 -2.371 1.000 73.112 148 CYS F C 1
ATOM 5947 O O . CYS F 1 148 ? -47.800 38.324 -3.089 1.000 80.590 148 CYS F O 1
ATOM 5950 N N . ALA F 1 149 ? -48.791 37.178 -1.448 1.000 66.170 149 ALA F N 1
ATOM 5951 C CA . ALA F 1 149 ? -47.622 36.378 -1.141 1.000 59.165 149 ALA F CA 1
ATOM 5952 C C . ALA F 1 149 ? -47.634 35.051 -1.911 1.000 59.805 149 ALA F C 1
ATOM 5953 O O . ALA F 1 149 ? -48.692 34.449 -2.130 1.000 58.778 149 ALA F O 1
ATOM 5955 N N . ALA F 1 150 ? -46.434 34.589 -2.286 1.000 65.234 150 ALA F N 1
ATOM 5956 C CA . ALA F 1 150 ? -46.222 33.322 -2.975 1.000 61.828 150 ALA F CA 1
ATOM 5957 C C . ALA F 1 150 ? -44.966 32.625 -2.464 1.000 65.974 150 ALA F C 1
ATOM 5958 O O . ALA F 1 150 ? -44.006 33.317 -2.165 1.000 72.261 150 ALA F O 1
ATOM 5960 N N . ILE F 1 151 ? -44.984 31.285 -2.348 1.000 74.337 151 ILE F N 1
ATOM 5961 C CA . ILE F 1 151 ? -43.799 30.505 -2.016 1.000 64.577 151 ILE F CA 1
ATOM 5962 C C . ILE F 1 151 ? -43.117 30.122 -3.314 1.000 65.353 151 ILE F C 1
ATOM 5963 O O . ILE F 1 151 ? -43.796 29.684 -4.244 1.000 59.303 151 ILE F O 1
ATOM 5968 N N . LYS F 1 152 ? -41.785 30.265 -3.323 1.000 72.879 152 LYS F N 1
ATOM 5969 C CA . LYS F 1 152 ? -40.887 29.949 -4.417 1.000 82.069 152 LYS F CA 1
ATOM 5970 C C . LYS F 1 152 ? -39.539 29.689 -3.760 1.000 95.342 152 LYS F C 1
ATOM 5971 O O . LYS F 1 152 ? -39.153 30.410 -2.843 1.000 95.828 152 LYS F O 1
ATOM 5977 N N . GLU F 1 153 ? -38.861 28.617 -4.219 1.000 110.138 153 GLU F N 1
ATOM 5978 C CA . GLU F 1 153 ? -37.791 27.955 -3.466 1.000 105.154 153 GLU F CA 1
ATOM 5979 C C . GLU F 1 153 ? -38.389 27.672 -2.074 1.000 97.332 153 GLU F C 1
ATOM 5980 O O . GLU F 1 153 ? -39.487 27.077 -1.968 1.000 88.077 153 GLU F O 1
ATOM 5986 N N . SER F 1 154 ? -37.767 28.222 -1.037 1.000 93.373 154 SER F N 1
ATOM 5987 C CA . SER F 1 154 ? -38.394 28.099 0.269 1.000 96.674 154 SER F CA 1
ATOM 5988 C C . SER F 1 154 ? -38.621 29.468 0.893 1.000 93.972 154 SER F C 1
ATOM 5989 O O . SER F 1 154 ? -38.717 29.574 2.127 1.000 95.987 154 SER F O 1
ATOM 5992 N N . LYS F 1 155 ? -38.765 30.486 0.024 1.000 88.330 155 LYS F N 1
ATOM 5993 C CA . LYS F 1 155 ? -38.941 31.861 0.457 1.000 88.137 155 LYS F CA 1
ATOM 5994 C C . LYS F 1 155 ? -40.349 32.356 0.140 1.000 81.902 155 LYS F C 1
ATOM 5995 O O . LYS F 1 155 ? -41.075 31.759 -0.674 1.000 85.498 155 LYS F O 1
ATOM 6001 N N . ILE F 1 156 ? -40.760 33.411 0.846 1.000 76.714 156 ILE F N 1
ATOM 6002 C CA . ILE F 1 156 ? -42.044 34.032 0.564 1.000 75.212 156 ILE F CA 1
ATOM 6003 C C . ILE F 1 156 ? -41.791 35.338 -0.189 1.000 70.165 156 ILE F C 1
ATOM 6004 O O . ILE F 1 156 ? -41.071 36.195 0.301 1.000 72.827 156 ILE F O 1
ATOM 6009 N N . PHE F 1 157 ? -42.416 35.481 -1.356 1.000 64.238 157 PHE F N 1
ATOM 6010 C CA . PHE F 1 157 ? -42.253 36.634 -2.211 1.000 66.829 157 PHE F CA 1
ATOM 6011 C C . PHE F 1 157 ? -43.555 37.414 -2.318 1.000 70.406 157 PHE F C 1
ATOM 6012 O O . PHE F 1 157 ? -44.618 36.828 -2.406 1.000 68.486 157 PHE F O 1
ATOM 6020 N N . SER F 1 158 ? -43.437 38.754 -2.252 1.000 72.326 158 SER F N 1
ATOM 6021 C CA . SER F 1 158 ? -44.473 39.669 -2.681 1.000 67.380 158 SER F CA 1
ATOM 6022 C C . SER F 1 158 ? -44.491 39.656 -4.205 1.000 70.369 158 SER F C 1
ATOM 6023 O O . SER F 1 158 ? -43.460 39.929 -4.840 1.000 95.055 158 SER F O 1
ATOM 6026 N N . GLU F 1 159 ? -45.662 39.334 -4.758 1.000 60.595 159 GLU F N 1
ATOM 6027 C CA . GLU F 1 159 ? -45.931 39.425 -6.177 1.000 63.063 159 GLU F CA 1
ATOM 6028 C C . GLU F 1 159 ? -47.257 40.160 -6.389 1.000 65.422 159 GLU F C 1
ATOM 6029 O O . GLU F 1 159 ? -48.030 40.349 -5.441 1.000 63.262 159 GLU F O 1
ATOM 6035 N N . THR F 1 160 ? -47.531 40.563 -7.628 1.000 66.151 160 THR F N 1
ATOM 6036 C CA . THR F 1 160 ? -48.770 41.280 -7.882 1.000 68.665 160 THR F CA 1
ATOM 6037 C C . THR F 1 160 ? -49.903 40.272 -8.045 1.000 72.759 160 THR F C 1
ATOM 6038 O O . THR F 1 160 ? -49.721 39.182 -8.592 1.000 69.871 160 THR F O 1
ATOM 6042 N N . CYS F 1 161 ? -51.114 40.710 -7.652 1.000 81.220 161 CYS F N 1
ATOM 6043 C CA . CYS F 1 161 ? -52.228 39.838 -7.366 1.000 67.261 161 CYS F CA 1
ATOM 6044 C C . CYS F 1 161 ? -52.803 39.251 -8.642 1.000 65.599 161 CYS F C 1
ATOM 6045 O O . CYS F 1 161 ? -53.534 38.251 -8.566 1.000 75.666 161 CYS F O 1
ATOM 6048 N N . SER F 1 162 ? -52.367 39.803 -9.772 1.000 62.291 162 SER F N 1
ATOM 6049 C CA . SER F 1 162 ? -52.900 39.479 -11.073 1.000 68.885 162 SER F CA 1
ATOM 6050 C C . SER F 1 162 ? -52.040 38.446 -11.783 1.000 75.090 162 SER F C 1
ATOM 6051 O O . SER F 1 162 ? -52.490 37.891 -12.796 1.000 81.860 162 SER F O 1
ATOM 6054 N N . SER F 1 163 ? -50.835 38.165 -11.252 1.000 78.877 163 SER F N 1
ATOM 6055 C CA . SER F 1 163 ? -49.990 37.109 -11.810 1.000 86.683 163 SER F CA 1
ATOM 6056 C C . SER F 1 163 ? -50.567 35.738 -11.442 1.000 79.113 163 SER F C 1
ATOM 6057 O O . SER F 1 163 ? -51.358 35.599 -10.504 1.000 67.762 163 SER F O 1
ATOM 6060 N N . VAL F 1 164 ? -50.208 34.739 -12.254 1.000 71.355 164 VAL F N 1
ATOM 6061 C CA . VAL F 1 164 ? -51.018 33.544 -12.427 1.000 61.263 164 VAL F CA 1
ATOM 6062 C C . VAL F 1 164 ? -50.213 32.307 -12.021 1.000 66.502 164 VAL F C 1
ATOM 6063 O O . VAL F 1 164 ? -49.432 31.765 -12.806 1.000 70.511 164 VAL F O 1
ATOM 6067 N N . PHE F 1 165 ? -50.409 31.871 -10.776 1.000 67.617 165 PHE F N 1
ATOM 6068 C CA . PHE F 1 165 ? -49.583 30.829 -10.202 1.000 71.882 165 PHE F CA 1
ATOM 6069 C C . PHE F 1 165 ? -50.450 29.639 -9.796 1.000 70.202 165 PHE F C 1
ATOM 6070 O O . PHE F 1 165 ? -51.673 29.778 -9.732 1.000 80.513 165 PHE F O 1
ATOM 6078 N N . LYS F 1 166 ? -49.815 28.482 -9.537 1.000 62.818 166 LYS F N 1
ATOM 6079 C CA . LYS F 1 166 ? -50.398 27.447 -8.701 1.000 61.097 166 LYS F CA 1
ATOM 6080 C C . LYS F 1 166 ? -50.730 28.009 -7.313 1.000 58.516 166 LYS F C 1
ATOM 6081 O O . LYS F 1 166 ? -50.176 29.030 -6.906 1.000 64.685 166 LYS F O 1
ATOM 6087 N N . TRP F 1 167 ? -51.642 27.344 -6.587 1.000 50.788 167 TRP F N 1
ATOM 6088 C CA . TRP F 1 167 ? -52.007 27.754 -5.245 1.000 47.120 167 TRP F CA 1
ATOM 6089 C C . TRP F 1 167 ? -52.282 26.540 -4.359 1.000 50.465 167 TRP F C 1
ATOM 6090 O O . TRP F 1 167 ? -52.437 25.425 -4.875 1.000 50.566 167 TRP F O 1
ATOM 6101 N N . ILE F 1 168 ? -52.406 26.778 -3.032 1.000 48.261 168 ILE F N 1
ATOM 6102 C CA . ILE F 1 168 ? -52.759 25.747 -2.074 1.000 46.617 168 ILE F CA 1
ATOM 6103 C C . ILE F 1 168 ? -54.035 26.140 -1.329 1.000 49.028 168 ILE F C 1
ATOM 6104 O O . ILE F 1 168 ? -54.065 27.231 -0.763 1.000 45.228 168 ILE F O 1
ATOM 6109 N N . CYS F 1 169 ? -55.027 25.206 -1.286 1.000 49.767 169 CYS F N 1
ATOM 6110 C CA . CYS F 1 169 ? -56.198 25.288 -0.419 1.000 46.831 169 CYS F CA 1
ATOM 6111 C C . CYS F 1 169 ? -55.989 24.548 0.890 1.000 48.396 169 CYS F C 1
ATOM 6112 O O . CYS F 1 169 ? -55.283 23.546 0.919 1.000 64.675 169 CYS F O 1
ATOM 6115 N N . GLN F 1 170 ? -56.647 25.004 1.960 1.000 46.511 170 GLN F N 1
ATOM 6116 C CA . GLN F 1 170 ? -56.479 24.442 3.301 1.000 52.197 170 GLN F CA 1
ATOM 6117 C C . GLN F 1 170 ? -57.816 24.547 4.041 1.000 56.705 170 GLN F C 1
ATOM 6118 O O . GLN F 1 170 ? -58.532 25.520 3.843 1.000 52.414 170 GLN F O 1
ATOM 6124 N N . TYR F 1 171 ? -58.137 23.549 4.891 1.000 60.069 171 TYR F N 1
ATOM 6125 C CA . TYR F 1 171 ? -59.256 23.653 5.821 1.000 59.648 171 TYR F CA 1
ATOM 6126 C C . TYR F 1 171 ? -59.020 22.767 7.029 1.000 67.240 171 TYR F C 1
ATOM 6127 O O . TYR F 1 171 ? -58.287 21.789 6.904 1.000 71.151 171 TYR F O 1
ATOM 6136 N N . GLY F 1 172 ? -59.661 23.112 8.167 1.000 75.899 172 GLY F N 1
ATOM 6137 C CA . GLY F 1 172 ? -59.394 22.486 9.454 1.000 88.290 172 GLY F CA 1
ATOM 6138 C C . GLY F 1 172 ? -60.592 21.662 9.908 1.000 105.050 172 GLY F C 1
ATOM 6139 O O . GLY F 1 172 ? -61.366 21.203 9.067 1.000 92.531 172 GLY F O 1
ATOM 6140 N N . THR F 1 173 ? -60.732 21.505 11.260 1.000 136.154 173 THR F N 1
ATOM 6141 C CA . THR F 1 173 ? -61.817 20.960 12.118 1.000 128.794 173 THR F CA 1
ATOM 6142 C C . THR F 1 173 ? -61.840 19.419 12.177 1.000 98.752 173 THR F C 1
ATOM 6143 O O . THR F 1 173 ? -60.902 18.810 11.573 1.000 97.264 173 THR F O 1
ATOM 6147 N N . LEU G 1 53 ? -77.939 19.730 34.058 1.000 75.376 53 LEU G N 1
ATOM 6148 C CA . LEU G 1 53 ? -79.109 19.579 35.013 1.000 84.711 53 LEU G CA 1
ATOM 6149 C C . LEU G 1 53 ? -79.985 18.342 34.682 1.000 91.704 53 LEU G C 1
ATOM 6150 O O . LEU G 1 53 ? -80.388 18.174 33.528 1.000 112.581 53 LEU G O 1
ATOM 6155 N N . CYS G 1 54 ? -80.200 17.407 35.620 1.000 88.035 54 CYS G N 1
ATOM 6156 C CA . CYS G 1 54 ? -80.739 16.098 35.232 1.000 83.051 54 CYS G CA 1
ATOM 6157 C C . CYS G 1 54 ? -82.253 16.126 35.202 1.000 88.631 54 CYS G C 1
ATOM 6158 O O . CYS G 1 54 ? -82.815 16.914 35.970 1.000 99.781 54 CYS G O 1
ATOM 6161 N N . GLN G 1 55 ? -82.888 15.248 34.363 1.000 93.145 55 GLN G N 1
ATOM 6162 C CA . GLN G 1 55 ? -84.350 15.040 34.305 1.000 90.376 55 GLN G CA 1
ATOM 6163 C C . GLN G 1 55 ? -84.838 14.888 35.744 1.000 78.052 55 GLN G C 1
ATOM 6164 O O . GLN G 1 55 ? -84.095 14.428 36.604 1.000 74.091 55 GLN G O 1
ATOM 6170 N N . SER G 1 56 ? -86.022 15.375 36.040 1.000 78.066 56 SER G N 1
ATOM 6171 C CA . SER G 1 56 ? -86.390 15.466 37.444 1.000 85.383 56 SER G CA 1
ATOM 6172 C C . SER G 1 56 ? -86.430 14.076 38.041 1.000 85.077 56 SER G C 1
ATOM 6173 O O . SER G 1 56 ? -86.817 13.130 37.343 1.000 93.261 56 SER G O 1
ATOM 6176 N N . GLU G 1 57 ? -86.009 13.953 39.311 1.000 86.840 57 GLU G N 1
ATOM 6177 C CA . GLU G 1 57 ? -85.982 12.658 40.012 1.000 92.882 57 GLU G CA 1
ATOM 6178 C C . GLU G 1 57 ? -84.823 11.766 39.522 1.000 84.698 57 GLU G C 1
ATOM 6179 O O . GLU G 1 57 ? -84.788 10.624 39.872 1.000 76.552 57 GLU G O 1
ATOM 6185 N N . TRP G 1 58 ? -83.848 12.279 38.777 1.000 86.773 58 TRP G N 1
ATOM 6186 C CA . TRP G 1 58 ? -82.623 11.546 38.512 1.000 73.666 58 TRP G CA 1
ATOM 6187 C C . TRP G 1 58 ? -81.495 12.104 39.372 1.000 77.798 58 TRP G C 1
ATOM 6188 O O . TRP G 1 58 ? -81.516 13.285 39.695 1.000 102.608 58 TRP G O 1
ATOM 6199 N N . LEU G 1 59 ? -80.523 11.252 39.749 1.000 67.671 59 LEU G N 1
ATOM 6200 C CA . LEU G 1 59 ? -79.346 11.688 40.475 1.000 63.972 59 LEU G CA 1
ATOM 6201 C C . LEU G 1 59 ? -78.218 12.024 39.524 1.000 64.032 59 LEU G C 1
ATOM 6202 O O . LEU G 1 59 ? -77.996 11.332 38.541 1.000 59.947 59 LEU G O 1
ATOM 6207 N N . LYS G 1 60 ? -77.477 13.062 39.882 1.000 70.640 60 LYS G N 1
ATOM 6208 C CA . LYS G 1 60 ? -76.321 13.467 39.098 1.000 71.681 60 LYS G CA 1
ATOM 6209 C C . LYS G 1 60 ? -75.075 13.005 39.832 1.000 69.391 60 LYS G C 1
ATOM 6210 O O . LYS G 1 60 ? -74.978 13.215 41.046 1.000 68.111 60 LYS G O 1
ATOM 6216 N N . TYR G 1 61 ? -74.149 12.407 39.079 1.000 68.618 61 TYR G N 1
ATOM 6217 C CA . TYR G 1 61 ? -72.812 12.133 39.593 1.000 80.250 61 TYR G CA 1
ATOM 6218 C C . TYR G 1 61 ? -71.798 12.224 38.459 1.000 86.274 61 TYR G C 1
ATOM 6219 O O . TYR G 1 61 ? -71.901 11.469 37.484 1.000 75.829 61 TYR G O 1
ATOM 6228 N N . GLN G 1 62 ? -70.817 13.131 38.640 1.000 91.251 62 GLN G N 1
ATOM 6229 C CA . GLN G 1 62 ? -69.740 13.330 37.680 1.000 97.872 62 GLN G CA 1
ATOM 6230 C C . GLN G 1 62 ? -70.282 13.432 36.247 1.000 88.445 62 GLN G C 1
ATOM 6231 O O . GLN G 1 62 ? -69.914 12.660 35.374 1.000 85.438 62 GLN G O 1
ATOM 6237 N N . GLY G 1 63 ? -71.203 14.374 36.025 1.000 83.916 63 GLY G N 1
ATOM 6238 C CA . GLY G 1 63 ? -71.652 14.700 34.681 1.000 79.259 63 GLY G CA 1
ATOM 6239 C C . GLY G 1 63 ? -72.523 13.646 34.009 1.000 75.791 63 GLY G C 1
ATOM 6240 O O . GLY G 1 63 ? -72.879 13.827 32.848 1.000 76.043 63 GLY G O 1
ATOM 6241 N N . LYS G 1 64 ? -72.849 12.556 34.728 1.000 72.654 64 LYS G N 1
ATOM 6242 C CA . LYS G 1 64 ? -73.789 11.534 34.300 1.000 66.396 64 LYS G CA 1
ATOM 6243 C C . LYS G 1 64 ? -75.036 11.617 35.187 1.000 64.636 64 LYS G C 1
ATOM 6244 O O . LYS G 1 64 ? -74.955 12.093 36.337 1.000 63.113 64 LYS G O 1
ATOM 6250 N N . CYS G 1 65 ? -76.182 11.173 34.638 1.000 64.156 65 CYS G N 1
ATOM 6251 C CA . CYS G 1 65 ? -77.425 11.112 35.402 1.000 71.631 65 CYS G CA 1
ATOM 6252 C C . CYS G 1 65 ? -77.935 9.695 35.497 1.000 66.026 65 CYS G C 1
ATOM 6253 O O . CYS G 1 65 ? -77.886 8.981 34.516 1.000 62.849 65 CYS G O 1
ATOM 6256 N N . TYR G 1 66 ? -78.436 9.365 36.684 1.000 62.432 66 TYR G N 1
ATOM 6257 C CA . TYR G 1 66 ? -78.766 8.004 37.024 1.000 64.651 66 TYR G CA 1
ATOM 6258 C C . TYR G 1 66 ? -80.213 7.990 37.457 1.000 67.546 66 TYR G C 1
ATOM 6259 O O . TYR G 1 66 ? -80.653 8.907 38.120 1.000 85.405 66 TYR G O 1
ATOM 6268 N N . TRP G 1 67 ? -80.932 6.950 37.058 1.000 68.722 67 TRP G N 1
ATOM 6269 C CA . TRP G 1 67 ? -82.288 6.676 37.518 1.000 67.530 67 TRP G CA 1
ATOM 6270 C C . TRP G 1 67 ? -82.363 5.240 38.025 1.000 64.959 67 TRP G C 1
ATOM 6271 O O . TRP G 1 67 ? -82.069 4.324 37.287 1.000 59.172 67 TRP G O 1
ATOM 6282 N N . PHE G 1 68 ? -82.735 5.109 39.295 1.000 66.479 68 PHE G N 1
ATOM 6283 C CA . PHE G 1 68 ? -82.841 3.866 40.022 1.000 67.619 68 PHE G CA 1
ATOM 6284 C C . PHE G 1 68 ? -84.328 3.514 40.131 1.000 72.781 68 PHE G C 1
ATOM 6285 O O . PHE G 1 68 ? -85.080 4.301 40.679 1.000 89.647 68 PHE G O 1
ATOM 6293 N N . SER G 1 69 ? -84.740 2.344 39.641 1.000 77.854 69 SER G N 1
ATOM 6294 C CA . SER G 1 69 ? -86.142 2.046 39.424 1.000 71.692 69 SER G CA 1
ATOM 6295 C C . SER G 1 69 ? -86.821 1.622 40.704 1.000 80.058 69 SER G C 1
ATOM 6296 O O . SER G 1 69 ? -86.152 1.176 41.623 1.000 73.365 69 SER G O 1
ATOM 6299 N N . ASN G 1 70 ? -88.156 1.750 40.709 1.000 92.688 70 ASN G N 1
ATOM 6300 C CA . ASN G 1 70 ? -88.956 1.139 41.753 1.000 92.732 70 ASN G CA 1
ATOM 6301 C C . ASN G 1 70 ? -89.618 -0.112 41.223 1.000 90.637 70 ASN G C 1
ATOM 6302 O O . ASN G 1 70 ? -89.583 -1.106 41.952 1.000 103.723 70 ASN G O 1
ATOM 6307 N N . GLU G 1 71 ? -90.089 -0.051 39.962 1.000 82.935 71 GLU G N 1
ATOM 6308 C CA . GLU G 1 71 ? -90.600 -1.204 39.242 1.000 88.013 71 GLU G CA 1
ATOM 6309 C C . GLU G 1 71 ? -89.477 -2.236 39.037 1.000 85.701 71 GLU G C 1
ATOM 6310 O O . GLU G 1 71 ? -88.301 -1.915 39.187 1.000 71.601 71 GLU G O 1
ATOM 6316 N N . MET G 1 72 ? -89.860 -3.476 38.700 1.000 83.669 72 MET G N 1
ATOM 6317 C CA . MET G 1 72 ? -88.951 -4.528 38.260 1.000 68.720 72 MET G CA 1
ATOM 6318 C C . MET G 1 72 ? -89.375 -5.071 36.902 1.000 62.344 72 MET G C 1
ATOM 6319 O O . MET G 1 72 ? -90.548 -5.054 36.598 1.000 67.219 72 MET G O 1
ATOM 6324 N N . LYS G 1 73 ? -88.414 -5.501 36.071 1.000 60.401 73 LYS G N 1
ATOM 6325 C CA . LYS G 1 73 ? -88.718 -6.101 34.771 1.000 61.695 73 LYS G CA 1
ATOM 6326 C C . LYS G 1 73 ? -87.551 -6.890 34.210 1.000 61.097 73 LYS G C 1
ATOM 6327 O O . LYS G 1 73 ? -86.445 -6.861 34.767 1.000 55.140 73 LYS G O 1
ATOM 6333 N N . SER G 1 74 ? -87.840 -7.593 33.103 1.000 62.567 74 SER G N 1
ATOM 6334 C CA . SER G 1 74 ? -86.812 -8.322 32.389 1.000 70.796 74 SER G CA 1
ATOM 6335 C C . SER G 1 74 ? -85.749 -7.353 31.902 1.000 71.967 74 SER G C 1
ATOM 6336 O O . SER G 1 74 ? -86.012 -6.164 31.719 1.000 85.634 74 SER G O 1
ATOM 6339 N N . TRP G 1 75 ? -84.540 -7.877 31.699 1.000 64.029 75 TRP G N 1
ATOM 6340 C CA . TRP G 1 75 ? -83.452 -7.072 31.213 1.000 56.496 75 TRP G CA 1
ATOM 6341 C C . TRP G 1 75 ? -83.868 -6.348 29.931 1.000 60.638 75 TRP G C 1
ATOM 6342 O O . TRP G 1 75 ? -83.755 -5.124 29.919 1.000 79.678 75 TRP G O 1
ATOM 6353 N N . SER G 1 76 ? -84.404 -7.066 28.923 1.000 59.786 76 SER G N 1
ATOM 6354 C CA . SER G 1 76 ? -84.918 -6.456 27.691 1.000 65.327 76 SER G CA 1
ATOM 6355 C C . SER G 1 76 ? -85.939 -5.340 27.951 1.000 64.323 76 SER G C 1
ATOM 6356 O O . SER G 1 76 ? -85.791 -4.228 27.420 1.000 68.680 76 SER G O 1
ATOM 6359 N N . ASP G 1 77 ? -86.915 -5.607 28.830 1.000 65.529 77 ASP G N 1
ATOM 6360 C CA . ASP G 1 77 ? -87.958 -4.634 29.131 1.000 73.839 77 ASP G CA 1
ATOM 6361 C C . ASP G 1 77 ? -87.356 -3.388 29.779 1.000 65.396 77 ASP G C 1
ATOM 6362 O O . ASP G 1 77 ? -87.752 -2.275 29.429 1.000 65.558 77 ASP G O 1
ATOM 6367 N N . SER G 1 78 ? -86.375 -3.603 30.671 1.000 59.858 78 SER G N 1
ATOM 6368 C CA . SER G 1 78 ? -85.656 -2.540 31.352 1.000 56.888 78 SER G CA 1
ATOM 6369 C C . SER G 1 78 ? -84.921 -1.714 30.331 1.000 57.555 78 SER G C 1
ATOM 6370 O O . SER G 1 78 ? -85.053 -0.507 30.347 1.000 62.904 78 SER G O 1
ATOM 6373 N N . TYR G 1 79 ? -84.179 -2.386 29.452 1.000 61.135 79 TYR G N 1
ATOM 6374 C CA . TYR G 1 79 ? -83.432 -1.741 28.389 1.000 59.291 79 TYR G CA 1
ATOM 6375 C C . TYR G 1 79 ? -84.348 -0.888 27.516 1.000 59.900 79 TYR G C 1
ATOM 6376 O O . TYR G 1 79 ? -83.975 0.240 27.186 1.000 65.293 79 TYR G O 1
ATOM 6385 N N . VAL G 1 80 ? -85.547 -1.403 27.194 1.000 59.578 80 VAL G N 1
ATOM 6386 C CA . VAL G 1 80 ? -86.457 -0.615 26.384 1.000 62.915 80 VAL G CA 1
ATOM 6387 C C . VAL G 1 80 ? -86.803 0.664 27.138 1.000 64.653 80 VAL G C 1
ATOM 6388 O O . VAL G 1 80 ? -86.758 1.735 26.552 1.000 63.588 80 VAL G O 1
ATOM 6392 N N . TYR G 1 81 ? -87.089 0.517 28.437 1.000 62.342 81 TYR G N 1
ATOM 6393 C CA . TYR G 1 81 ? -87.451 1.619 29.319 1.000 62.548 81 TYR G CA 1
ATOM 6394 C C . TYR G 1 81 ? -86.394 2.722 29.241 1.000 62.997 81 TYR G C 1
ATOM 6395 O O . TYR G 1 81 ? -86.730 3.877 29.075 1.000 74.395 81 TYR G O 1
ATOM 6404 N N . CYS G 1 82 ? -85.121 2.348 29.336 1.000 62.273 82 CYS G N 1
ATOM 6405 C CA . CYS G 1 82 ? -84.036 3.316 29.280 1.000 55.095 82 CYS G CA 1
ATOM 6406 C C . CYS G 1 82 ? -83.957 3.958 27.897 1.000 55.155 82 CYS G C 1
ATOM 6407 O O . CYS G 1 82 ? -83.873 5.164 27.801 1.000 57.263 82 CYS G O 1
ATOM 6410 N N . LEU G 1 83 ? -84.022 3.144 26.839 1.000 58.031 83 LEU G N 1
ATOM 6411 C CA . LEU G 1 83 ? -83.857 3.614 25.476 1.000 57.128 83 LEU G CA 1
ATOM 6412 C C . LEU G 1 83 ? -84.932 4.627 25.168 1.000 56.746 83 LEU G C 1
ATOM 6413 O O . LEU G 1 83 ? -84.615 5.678 24.651 1.000 60.852 83 LEU G O 1
ATOM 6418 N N . GLU G 1 84 ? -86.178 4.337 25.542 1.000 61.510 84 GLU G N 1
ATOM 6419 C CA . GLU G 1 84 ? -87.297 5.226 25.271 1.000 72.730 84 GLU G CA 1
ATOM 6420 C C . GLU G 1 84 ? -87.083 6.588 25.930 1.000 75.010 84 GLU G C 1
ATOM 6421 O O . GLU G 1 84 ? -87.571 7.596 25.421 1.000 72.560 84 GLU G O 1
ATOM 6427 N N . ARG G 1 85 ? -86.332 6.587 27.035 1.000 73.171 85 ARG G N 1
ATOM 6428 C CA . ARG G 1 85 ? -86.037 7.776 27.805 1.000 64.545 85 ARG G CA 1
ATOM 6429 C C . ARG G 1 85 ? -84.686 8.384 27.421 1.000 68.963 85 ARG G C 1
ATOM 6430 O O . ARG G 1 85 ? -84.110 9.132 28.204 1.000 76.014 85 ARG G O 1
ATOM 6438 N N . LYS G 1 86 ? -84.222 8.117 26.193 1.000 75.797 86 LYS G N 1
ATOM 6439 C CA . LYS G 1 86 ? -82.974 8.589 25.606 1.000 71.611 86 LYS G CA 1
ATOM 6440 C C . LYS G 1 86 ? -81.833 8.311 26.587 1.000 65.660 86 LYS G C 1
ATOM 6441 O O . LYS G 1 86 ? -81.038 9.181 26.846 1.000 76.925 86 LYS G O 1
ATOM 6447 N N . SER G 1 87 ? -81.741 7.108 27.155 1.000 62.880 87 SER G N 1
ATOM 6448 C CA . SER G 1 87 ? -80.648 6.729 28.045 1.000 64.926 87 SER G CA 1
ATOM 6449 C C . SER G 1 87 ? -80.354 5.241 27.858 1.000 63.111 87 SER G C 1
ATOM 6450 O O . SER G 1 87 ? -80.921 4.632 26.956 1.000 72.903 87 SER G O 1
ATOM 6453 N N . HIS G 1 88 ? -79.509 4.636 28.704 1.000 58.362 88 HIS G N 1
ATOM 6454 C CA . HIS G 1 88 ? -79.232 3.209 28.591 1.000 59.668 88 HIS G CA 1
ATOM 6455 C C . HIS G 1 88 ? -79.097 2.602 29.981 1.000 64.338 88 HIS G C 1
ATOM 6456 O O . HIS G 1 88 ? -79.018 3.335 30.961 1.000 65.649 88 HIS G O 1
ATOM 6463 N N . LEU G 1 89 ? -79.051 1.265 30.059 1.000 62.881 89 LEU G N 1
ATOM 6464 C CA . LEU G 1 89 ? -78.737 0.607 31.315 1.000 56.331 89 LEU G CA 1
ATOM 6465 C C . LEU G 1 89 ? -77.305 0.950 31.729 1.000 54.140 89 LEU G C 1
ATOM 6466 O O . LEU G 1 89 ? -76.437 1.153 30.880 1.000 56.984 89 LEU G O 1
ATOM 6471 N N . LEU G 1 90 ? -77.107 1.009 33.045 1.000 48.565 90 LEU G N 1
ATOM 6472 C CA . LEU G 1 90 ? -75.944 1.530 33.756 1.000 49.978 90 LEU G CA 1
ATOM 6473 C C . LEU G 1 90 ? -74.675 0.856 33.266 1.000 52.188 90 LEU G C 1
ATOM 6474 O O . LEU G 1 90 ? -74.595 -0.354 33.275 1.000 55.447 90 LEU G O 1
ATOM 6479 N N . ILE G 1 91 ? -73.714 1.652 32.806 1.000 55.109 91 ILE G N 1
ATOM 6480 C CA . ILE G 1 91 ? -72.357 1.228 32.473 1.000 51.321 91 ILE G CA 1
ATOM 6481 C C . ILE G 1 91 ? -71.425 1.758 33.556 1.000 63.053 91 ILE G C 1
ATOM 6482 O O . ILE G 1 91 ? -71.325 2.973 33.722 1.000 82.714 91 ILE G O 1
ATOM 6487 N N . ILE G 1 92 ? -70.727 0.849 34.245 1.000 64.626 92 ILE G N 1
ATOM 6488 C CA . ILE G 1 92 ? -69.824 1.272 35.298 1.000 70.662 92 ILE G CA 1
ATOM 6489 C C . ILE G 1 92 ? -68.423 1.467 34.740 1.000 79.339 92 ILE G C 1
ATOM 6490 O O . ILE G 1 92 ? -67.779 0.508 34.346 1.000 94.102 92 ILE G O 1
ATOM 6495 N N . HIS G 1 93 ? -67.960 2.723 34.770 1.000 85.405 93 HIS G N 1
ATOM 6496 C CA . HIS G 1 93 ? -66.712 3.154 34.148 1.000 93.539 93 HIS G CA 1
ATOM 6497 C C . HIS G 1 93 ? -65.516 2.788 35.033 1.000 96.079 93 HIS G C 1
ATOM 6498 O O . HIS G 1 93 ? -64.483 2.386 34.501 1.000 116.810 93 HIS G O 1
ATOM 6505 N N . ASP G 1 94 ? -65.678 2.892 36.365 1.000 84.368 94 ASP G N 1
ATOM 6506 C CA . ASP G 1 94 ? -64.596 2.742 37.330 1.000 87.273 94 ASP G CA 1
ATOM 6507 C C . ASP G 1 94 ? -65.124 2.428 38.730 1.000 85.709 94 ASP G C 1
ATOM 6508 O O . ASP G 1 94 ? -66.325 2.439 39.000 1.000 83.155 94 ASP G O 1
ATOM 6513 N N . GLN G 1 95 ? -64.181 2.239 39.643 1.000 97.904 95 GLN G N 1
ATOM 6514 C CA . GLN G 1 95 ? -64.419 1.817 41.013 1.000 108.704 95 GLN G CA 1
ATOM 6515 C C . GLN G 1 95 ? -65.186 2.899 41.764 1.000 99.137 95 GLN G C 1
ATOM 6516 O O . GLN G 1 95 ? -66.052 2.577 42.575 1.000 86.740 95 GLN G O 1
ATOM 6522 N N . LEU G 1 96 ? -64.871 4.175 41.473 1.000 96.191 96 LEU G N 1
ATOM 6523 C CA . LEU G 1 96 ? -65.426 5.296 42.206 1.000 108.006 96 LEU G CA 1
ATOM 6524 C C . LEU G 1 96 ? -66.927 5.438 41.904 1.000 105.680 96 LEU G C 1
ATOM 6525 O O . LEU G 1 96 ? -67.720 5.704 42.809 1.000 107.892 96 LEU G O 1
ATOM 6530 N N . GLU G 1 97 ? -67.301 5.236 40.629 1.000 91.814 97 GLU G N 1
ATOM 6531 C CA . GLU G 1 97 ? -68.677 5.185 40.154 1.000 76.310 97 GLU G CA 1
ATOM 6532 C C . GLU G 1 97 ? -69.406 3.999 40.788 1.000 78.713 97 GLU G C 1
ATOM 6533 O O . GLU G 1 97 ? -70.580 4.103 41.130 1.000 77.367 97 GLU G O 1
ATOM 6539 N N . MET G 1 98 ? -68.692 2.875 40.944 1.000 86.652 98 MET G N 1
ATOM 6540 C CA . MET G 1 98 ? -69.228 1.721 41.643 1.000 91.027 98 MET G CA 1
ATOM 6541 C C . MET G 1 98 ? -69.689 2.124 43.057 1.000 90.707 98 MET G C 1
ATOM 6542 O O . MET G 1 98 ? -70.838 1.865 43.422 1.000 92.916 98 MET G O 1
ATOM 6547 N N . ALA G 1 99 ? -68.804 2.828 43.782 1.000 92.821 99 ALA G N 1
ATOM 6548 C CA . ALA G 1 99 ? -69.018 3.396 45.110 1.000 98.322 99 ALA G CA 1
ATOM 6549 C C . ALA G 1 99 ? -70.300 4.220 45.175 1.000 101.630 99 ALA G C 1
ATOM 6550 O O . ALA G 1 99 ? -71.096 4.036 46.103 1.000 101.735 99 ALA G O 1
ATOM 6552 N N . PHE G 1 100 ? -70.475 5.127 44.192 1.000 105.264 100 PHE G N 1
ATOM 6553 C CA . PHE G 1 100 ? -71.642 5.994 44.080 1.000 94.748 100 PHE G CA 1
ATOM 6554 C C . PHE G 1 100 ? -72.912 5.170 43.976 1.000 85.323 100 PHE G C 1
ATOM 6555 O O . PHE G 1 100 ? -73.856 5.476 44.700 1.000 90.388 100 PHE G O 1
ATOM 6563 N N . ILE G 1 101 ? -72.923 4.162 43.068 1.000 76.289 101 ILE G N 1
ATOM 6564 C CA . ILE G 1 101 ? -74.062 3.285 42.847 1.000 64.765 101 ILE G CA 1
ATOM 6565 C C . ILE G 1 101 ? -74.430 2.614 44.175 1.000 71.869 101 ILE G C 1
ATOM 6566 O O . ILE G 1 101 ? -75.585 2.666 44.590 1.000 85.226 101 ILE G O 1
ATOM 6571 N N . GLN G 1 102 ? -73.420 2.088 44.876 1.000 83.099 102 GLN G N 1
ATOM 6572 C CA . GLN G 1 102 ? -73.576 1.363 46.116 1.000 100.541 102 GLN G CA 1
ATOM 6573 C C . GLN G 1 102 ? -74.276 2.168 47.199 1.000 101.970 102 GLN G C 1
ATOM 6574 O O . GLN G 1 102 ? -75.127 1.612 47.887 1.000 108.886 102 GLN G O 1
ATOM 6580 N N . LYS G 1 103 ? -73.898 3.449 47.320 1.000 95.556 103 LYS G N 1
ATOM 6581 C CA . LYS G 1 103 ? -74.522 4.365 48.268 1.000 96.730 103 LYS G CA 1
ATOM 6582 C C . LYS G 1 103 ? -76.021 4.528 48.011 1.000 105.075 103 LYS G C 1
ATOM 6583 O O . LYS G 1 103 ? -76.773 4.785 48.952 1.000 124.714 103 LYS G O 1
ATOM 6589 N N . ASN G 1 104 ? -76.464 4.363 46.754 1.000 98.207 104 ASN G N 1
ATOM 6590 C CA . ASN G 1 104 ? -77.852 4.663 46.371 1.000 94.544 104 ASN G CA 1
ATOM 6591 C C . ASN G 1 104 ? -78.703 3.419 46.124 1.000 100.453 104 ASN G C 1
ATOM 6592 O O . ASN G 1 104 ? -79.785 3.491 45.550 1.000 110.614 104 ASN G O 1
ATOM 6597 N N . LEU G 1 105 ? -78.207 2.285 46.632 1.000 107.572 105 LEU G N 1
ATOM 6598 C CA . LEU G 1 105 ? -78.879 1.011 46.563 1.000 103.792 105 LEU G CA 1
ATOM 6599 C C . LEU G 1 105 ? -79.135 0.538 47.991 1.000 136.815 105 LEU G C 1
ATOM 6600 O O . LEU G 1 105 ? -78.202 0.443 48.820 1.000 154.999 105 LEU G O 1
ATOM 6605 N N . ARG G 1 106 ? -80.403 0.170 48.260 1.000 177.301 106 ARG G N 1
ATOM 6606 C CA . ARG G 1 106 ? -80.697 -0.807 49.315 1.000 169.727 106 ARG G CA 1
ATOM 6607 C C . ARG G 1 106 ? -80.187 -2.149 48.822 1.000 158.766 106 ARG G C 1
ATOM 6608 O O . ARG G 1 106 ? -80.583 -2.604 47.747 1.000 132.146 106 ARG G O 1
ATOM 6616 N N . GLN G 1 107 ? -79.215 -2.700 49.587 1.000 177.980 107 GLN G N 1
ATOM 6617 C CA . GLN G 1 107 ? -78.661 -4.012 49.374 1.000 179.892 107 GLN G CA 1
ATOM 6618 C C . GLN G 1 107 ? -79.788 -4.998 49.601 1.000 185.386 107 GLN G C 1
ATOM 6619 O O . GLN G 1 107 ? -80.883 -4.609 50.006 1.000 206.505 107 GLN G O 1
ATOM 6625 N N . LEU G 1 108 ? -79.535 -6.269 49.283 1.000 177.690 108 LEU G N 1
ATOM 6626 C CA . LEU G 1 108 ? -80.560 -7.315 49.243 1.000 176.089 108 LEU G CA 1
ATOM 6627 C C . LEU G 1 108 ? -81.516 -6.993 48.077 1.000 124.733 108 LEU G C 1
ATOM 6628 O O . LEU G 1 108 ? -82.743 -7.175 48.182 1.000 122.111 108 LEU G O 1
ATOM 6633 N N . ASN G 1 109 ? -80.942 -6.520 46.970 1.000 97.408 109 ASN G N 1
ATOM 6634 C CA . ASN G 1 109 ? -81.709 -6.292 45.768 1.000 87.512 109 ASN G CA 1
ATOM 6635 C C . ASN G 1 109 ? -80.872 -6.554 44.534 1.000 80.243 109 ASN G C 1
ATOM 6636 O O . ASN G 1 109 ? -79.845 -5.888 44.397 1.000 97.426 109 ASN G O 1
ATOM 6641 N N . TYR G 1 110 ? -81.339 -7.448 43.676 1.000 66.383 110 TYR G N 1
ATOM 6642 C CA . TYR G 1 110 ? -80.788 -7.571 42.332 1.000 62.963 110 TYR G CA 1
ATOM 6643 C C . TYR G 1 110 ? -81.200 -6.381 41.493 1.000 61.070 110 TYR G C 1
ATOM 6644 O O . TYR G 1 110 ? -82.369 -5.995 41.504 1.000 65.740 110 TYR G O 1
ATOM 6653 N N . VAL G 1 111 ? -80.198 -5.803 40.805 1.000 57.969 111 VAL G N 1
ATOM 6654 C CA . VAL G 1 111 ? -80.398 -4.634 39.961 1.000 52.520 111 VAL G CA 1
ATOM 6655 C C . VAL G 1 111 ? -79.694 -4.853 38.627 1.000 50.589 111 VAL G C 1
ATOM 6656 O O . VAL G 1 111 ? -78.461 -4.936 38.573 1.000 54.226 111 VAL G O 1
ATOM 6660 N N . TRP G 1 112 ? -80.504 -4.877 37.562 1.000 48.882 112 TRP G N 1
ATOM 6661 C CA . TRP G 1 112 ? -80.018 -5.008 36.198 1.000 48.276 112 TRP G CA 1
ATOM 6662 C C . TRP G 1 112 ? -79.077 -3.879 35.877 1.000 49.426 112 TRP G C 1
ATOM 6663 O O . TRP G 1 112 ? -79.376 -2.735 36.228 1.000 52.092 112 TRP G O 1
ATOM 6674 N N . ILE G 1 113 ? -77.996 -4.246 35.191 1.000 48.866 113 ILE G N 1
ATOM 6675 C CA . ILE G 1 113 ? -77.067 -3.239 34.695 1.000 47.134 113 ILE G CA 1
ATOM 6676 C C . ILE G 1 113 ? -76.831 -3.450 33.203 1.000 48.398 113 ILE G C 1
ATOM 6677 O O . ILE G 1 113 ? -77.247 -4.436 32.635 1.000 57.457 113 ILE G O 1
ATOM 6682 N N . GLY G 1 114 ? -76.223 -2.519 32.504 1.000 48.504 114 GLY G N 1
ATOM 6683 C CA . GLY G 1 114 ? -76.102 -2.621 31.047 1.000 53.644 114 GLY G CA 1
ATOM 6684 C C . GLY G 1 114 ? -74.924 -3.475 30.589 1.000 64.346 114 GLY G C 1
ATOM 6685 O O . GLY G 1 114 ? -74.030 -3.014 29.869 1.000 65.579 114 GLY G O 1
ATOM 6686 N N . LEU G 1 115 ? -74.930 -4.747 31.002 1.000 67.943 115 LEU G N 1
ATOM 6687 C CA . LEU G 1 115 ? -73.869 -5.683 30.699 1.000 63.621 115 LEU G CA 1
ATOM 6688 C C . LEU G 1 115 ? -74.520 -7.026 30.396 1.000 71.376 115 LEU G C 1
ATOM 6689 O O . LEU G 1 115 ? -75.408 -7.459 31.117 1.000 77.522 115 LEU G O 1
ATOM 6694 N N . ASN G 1 116 ? -74.102 -7.668 29.316 1.000 74.382 116 ASN G N 1
ATOM 6695 C CA . ASN G 1 116 ? -74.708 -8.939 28.964 1.000 68.914 116 ASN G CA 1
ATOM 6696 C C . ASN G 1 116 ? -73.711 -9.786 28.195 1.000 79.518 116 ASN G C 1
ATOM 6697 O O . ASN G 1 116 ? -72.674 -9.307 27.749 1.000 79.371 116 ASN G O 1
ATOM 6702 N N . PHE G 1 117 ? -74.062 -11.062 28.069 1.000 86.237 117 PHE G N 1
ATOM 6703 C CA . PHE G 1 117 ? -73.256 -12.015 27.348 1.000 81.086 117 PHE G CA 1
ATOM 6704 C C . PHE G 1 117 ? -73.826 -12.128 25.951 1.000 81.975 117 PHE G C 1
ATOM 6705 O O . PHE G 1 117 ? -74.871 -12.758 25.738 1.000 72.862 117 PHE G O 1
ATOM 6713 N N . THR G 1 118 ? -73.076 -11.502 25.020 1.000 99.030 118 THR G N 1
ATOM 6714 C CA . THR G 1 118 ? -73.433 -11.290 23.627 1.000 119.398 118 THR G CA 1
ATOM 6715 C C . THR G 1 118 ? -73.650 -12.646 22.968 1.000 116.147 118 THR G C 1
ATOM 6716 O O . THR G 1 118 ? -74.763 -12.953 22.557 1.000 108.347 118 THR G O 1
ATOM 6720 N N . SER G 1 119 ? -72.581 -13.472 22.924 1.000 119.770 119 SER G N 1
ATOM 6721 C CA . SER G 1 119 ? -72.492 -14.700 22.177 1.000 122.301 119 SER G CA 1
ATOM 6722 C C . SER G 1 119 ? -72.670 -14.443 20.672 1.000 107.785 119 SER G C 1
ATOM 6723 O O . SER G 1 119 ? -73.266 -15.239 19.941 1.000 103.082 119 SER G O 1
ATOM 6726 N N . LEU G 1 120 ? -72.164 -13.298 20.221 1.000 95.753 120 LEU G N 1
ATOM 6727 C CA . LEU G 1 120 ? -71.697 -13.195 18.866 1.000 113.698 120 LEU G CA 1
ATOM 6728 C C . LEU G 1 120 ? -70.195 -12.990 18.969 1.000 142.159 120 LEU G C 1
ATOM 6729 O O . LEU G 1 120 ? -69.444 -13.745 18.354 1.000 173.585 120 LEU G O 1
ATOM 6734 N N . LYS G 1 121 ? -69.775 -12.035 19.797 1.000 133.995 121 LYS G N 1
ATOM 6735 C CA . LYS G 1 121 ? -68.383 -11.832 20.161 1.000 135.550 121 LYS G CA 1
ATOM 6736 C C . LYS G 1 121 ? -68.004 -12.711 21.358 1.000 116.700 121 LYS G C 1
ATOM 6737 O O . LYS G 1 121 ? -66.799 -12.891 21.625 1.000 148.215 121 LYS G O 1
ATOM 6743 N N . MET G 1 122 ? -69.032 -13.316 22.000 1.000 87.886 122 MET G N 1
ATOM 6744 C CA . MET G 1 122 ? -68.894 -14.451 22.918 1.000 86.777 122 MET G CA 1
ATOM 6745 C C . MET G 1 122 ? -68.006 -14.104 24.110 1.000 87.476 122 MET G C 1
ATOM 6746 O O . MET G 1 122 ? -67.225 -14.915 24.605 1.000 93.971 122 MET G O 1
ATOM 6751 N N . THR G 1 123 ? -68.118 -12.837 24.517 1.000 83.268 123 THR G N 1
ATOM 6752 C CA . THR G 1 123 ? -67.574 -12.290 25.754 1.000 87.893 123 THR G CA 1
ATOM 6753 C C . THR G 1 123 ? -68.662 -11.406 26.345 1.000 79.820 123 THR G C 1
ATOM 6754 O O . THR G 1 123 ? -69.643 -11.090 25.658 1.000 84.072 123 THR G O 1
ATOM 6758 N N . TRP G 1 124 ? -68.492 -11.016 27.620 1.000 71.623 124 TRP G N 1
ATOM 6759 C CA . TRP G 1 124 ? -69.368 -9.988 28.144 1.000 72.192 124 TRP G CA 1
ATOM 6760 C C . TRP G 1 124 ? -68.982 -8.640 27.556 1.000 68.535 124 TRP G C 1
ATOM 6761 O O . TRP G 1 124 ? -67.832 -8.259 27.643 1.000 78.805 124 TRP G O 1
ATOM 6772 N N . THR G 1 125 ? -69.958 -7.951 26.972 1.000 67.053 125 THR G N 1
ATOM 6773 C CA . THR G 1 125 ? -69.806 -6.569 26.555 1.000 72.446 125 THR G CA 1
ATOM 6774 C C . THR G 1 125 ? -70.836 -5.712 27.292 1.000 63.728 125 THR G C 1
ATOM 6775 O O . THR G 1 125 ? -71.970 -6.124 27.562 1.000 64.111 125 THR G O 1
ATOM 6779 N N . TRP G 1 126 ? -70.397 -4.512 27.653 1.000 61.467 126 TRP G N 1
ATOM 6780 C CA . TRP G 1 126 ? -71.269 -3.429 28.062 1.000 57.039 126 TRP G CA 1
ATOM 6781 C C . TRP G 1 126 ? -72.112 -3.047 26.875 1.000 59.352 126 TRP G C 1
ATOM 6782 O O . TRP G 1 126 ? -71.787 -3.341 25.724 1.000 64.615 126 TRP G O 1
ATOM 6793 N N . VAL G 1 127 ? -73.204 -2.364 27.202 1.000 59.948 127 VAL G N 1
ATOM 6794 C CA . VAL G 1 127 ? -74.210 -1.909 26.258 1.000 57.611 127 VAL G CA 1
ATOM 6795 C C . VAL G 1 127 ? -73.638 -0.874 25.273 1.000 58.925 127 VAL G C 1
ATOM 6796 O O . VAL G 1 127 ? -74.143 -0.811 24.153 1.000 53.940 127 VAL G O 1
ATOM 6800 N N . ASP G 1 128 ? -72.552 -0.156 25.691 1.000 63.479 128 ASP G N 1
ATOM 6801 C CA . ASP G 1 128 ? -71.607 0.640 24.927 1.000 64.713 128 ASP G CA 1
ATOM 6802 C C . ASP G 1 128 ? -71.080 -0.093 23.702 1.000 63.626 128 ASP G C 1
ATOM 6803 O O . ASP G 1 128 ? -70.860 0.524 22.668 1.000 56.863 128 ASP G O 1
ATOM 6808 N N . GLY G 1 129 ? -70.771 -1.393 23.874 1.000 70.675 129 GLY G N 1
ATOM 6809 C CA . GLY G 1 129 ? -70.060 -2.205 22.895 1.000 73.545 129 GLY G CA 1
ATOM 6810 C C . GLY G 1 129 ? -68.602 -2.468 23.274 1.000 73.292 129 GLY G C 1
ATOM 6811 O O . GLY G 1 129 ? -67.894 -3.219 22.578 1.000 74.787 129 GLY G O 1
ATOM 6812 N N . SER G 1 130 ? -68.153 -1.848 24.367 1.000 76.298 130 SER G N 1
ATOM 6813 C CA . SER G 1 130 ? -66.828 -2.145 24.885 1.000 83.173 130 SER G CA 1
ATOM 6814 C C . SER G 1 130 ? -66.940 -3.388 25.768 1.000 81.748 130 SER G C 1
ATOM 6815 O O . SER G 1 130 ? -67.881 -3.503 26.551 1.000 75.185 130 SER G O 1
ATOM 6818 N N . PRO G 1 131 ? -66.038 -4.383 25.574 1.000 74.340 131 PRO G N 1
ATOM 6819 C CA . PRO G 1 131 ? -65.976 -5.565 26.428 1.000 68.190 131 PRO G CA 1
ATOM 6820 C C . PRO G 1 131 ? -65.461 -5.230 27.820 1.000 71.401 131 PRO G C 1
ATOM 6821 O O . PRO G 1 131 ? -64.840 -4.191 27.968 1.000 75.505 131 PRO G O 1
ATOM 6825 N N . ILE G 1 132 ? -65.761 -6.083 28.823 1.000 75.492 132 ILE G N 1
ATOM 6826 C CA . ILE G 1 132 ? -65.489 -5.796 30.233 1.000 81.539 132 ILE G CA 1
ATOM 6827 C C . ILE G 1 132 ? -64.000 -5.916 30.506 1.000 92.074 132 ILE G C 1
ATOM 6828 O O . ILE G 1 132 ? -63.388 -6.816 29.929 1.000 85.095 132 ILE G O 1
ATOM 6833 N N . ASP G 1 133 ? -63.488 -5.067 31.421 1.000 109.570 133 ASP G N 1
ATOM 6834 C CA . ASP G 1 133 ? -62.131 -5.199 31.941 1.000 124.856 133 ASP G CA 1
ATOM 6835 C C . ASP G 1 133 ? -62.120 -6.192 33.107 1.000 123.599 133 ASP G C 1
ATOM 6836 O O . ASP G 1 133 ? -62.622 -5.866 34.191 1.000 103.291 133 ASP G O 1
ATOM 6841 N N . SER G 1 134 ? -61.542 -7.394 32.859 1.000 123.687 134 SER G N 1
ATOM 6842 C CA . SER G 1 134 ? -61.441 -8.520 33.774 1.000 137.095 134 SER G CA 1
ATOM 6843 C C . SER G 1 134 ? -60.558 -8.211 34.982 1.000 153.786 134 SER G C 1
ATOM 6844 O O . SER G 1 134 ? -60.603 -8.960 35.958 1.000 147.435 134 SER G O 1
ATOM 6847 N N . LYS G 1 135 ? -59.751 -7.143 34.892 1.000 152.077 135 LYS G N 1
ATOM 6848 C CA . LYS G 1 135 ? -59.048 -6.497 35.995 1.000 132.724 135 LYS G CA 1
ATOM 6849 C C . LYS G 1 135 ? -60.014 -5.793 36.941 1.000 132.321 135 LYS G C 1
ATOM 6850 O O . LYS G 1 135 ? -60.120 -6.245 38.074 1.000 138.604 135 LYS G O 1
ATOM 6856 N N . ILE G 1 136 ? -60.705 -4.732 36.481 1.000 124.787 136 ILE G N 1
ATOM 6857 C CA . ILE G 1 136 ? -61.598 -3.913 37.310 1.000 117.264 136 ILE G CA 1
ATOM 6858 C C . ILE G 1 136 ? -62.788 -4.729 37.857 1.000 107.152 136 ILE G C 1
ATOM 6859 O O . ILE G 1 136 ? -63.134 -4.564 39.035 1.000 104.477 136 ILE G O 1
ATOM 6864 N N . PHE G 1 137 ? -63.418 -5.592 37.024 1.000 112.780 137 PHE G N 1
ATOM 6865 C CA . PHE G 1 137 ? -64.656 -6.278 37.403 1.000 109.379 137 PHE G CA 1
ATOM 6866 C C . PHE G 1 137 ? -64.487 -7.783 37.268 1.000 105.240 137 PHE G C 1
ATOM 6867 O O . PHE G 1 137 ? -63.889 -8.260 36.327 1.000 113.022 137 PHE G O 1
ATOM 6875 N N . PHE G 1 138 ? -65.071 -8.517 38.222 1.000 102.815 138 PHE G N 1
ATOM 6876 C CA . PHE G 1 138 ? -65.297 -9.957 38.085 1.000 108.404 138 PHE G CA 1
ATOM 6877 C C . PHE G 1 138 ? -66.821 -10.156 38.094 1.000 100.821 138 PHE G C 1
ATOM 6878 O O . PHE G 1 138 ? -67.544 -9.462 38.795 1.000 104.721 138 PHE G O 1
ATOM 6886 N N . ILE G 1 139 ? -67.279 -11.091 37.259 1.000 92.829 139 ILE G N 1
ATOM 6887 C CA . ILE G 1 139 ? -68.662 -11.550 37.298 1.000 87.432 139 ILE G CA 1
ATOM 6888 C C . ILE G 1 139 ? -68.718 -12.977 37.852 1.000 89.213 139 ILE G C 1
ATOM 6889 O O . ILE G 1 139 ? -68.070 -13.875 37.301 1.000 124.525 139 ILE G O 1
ATOM 6894 N N . LYS G 1 140 ? -69.539 -13.165 38.899 1.000 73.709 140 LYS G N 1
ATOM 6895 C CA . LYS G 1 140 ? -69.834 -14.473 39.446 1.000 84.500 140 LYS G CA 1
ATOM 6896 C C . LYS G 1 140 ? -70.976 -15.091 38.636 1.000 86.914 140 LYS G C 1
ATOM 6897 O O . LYS G 1 140 ? -72.005 -14.438 38.424 1.000 91.807 140 LYS G O 1
ATOM 6903 N N . GLY G 1 141 ? -70.773 -16.354 38.198 1.000 89.768 141 GLY G N 1
ATOM 6904 C CA . GLY G 1 141 ? -71.804 -17.088 37.501 1.000 89.009 141 GLY G CA 1
ATOM 6905 C C . GLY G 1 141 ? -71.447 -17.431 36.050 1.000 77.878 141 GLY G C 1
ATOM 6906 O O . GLY G 1 141 ? -70.515 -16.851 35.496 1.000 70.101 141 GLY G O 1
ATOM 6907 N N . PRO G 1 142 ? -72.225 -18.324 35.391 1.000 78.210 142 PRO G N 1
ATOM 6908 C CA . PRO G 1 142 ? -71.937 -18.796 34.036 1.000 82.931 142 PRO G CA 1
ATOM 6909 C C . PRO G 1 142 ? -72.036 -17.735 32.943 1.000 76.759 142 PRO G C 1
ATOM 6910 O O . PRO G 1 142 ? -72.878 -16.860 32.975 1.000 96.305 142 PRO G O 1
ATOM 6914 N N . ALA G 1 143 ? -71.170 -17.882 31.943 1.000 74.914 143 ALA G N 1
ATOM 6915 C CA . ALA G 1 143 ? -71.253 -17.171 30.701 1.000 77.033 143 ALA G CA 1
ATOM 6916 C C . ALA G 1 143 ? -72.005 -18.024 29.666 1.000 82.347 143 ALA G C 1
ATOM 6917 O O . ALA G 1 143 ? -71.405 -18.500 28.698 1.000 90.393 143 ALA G O 1
ATOM 6919 N N . LYS G 1 144 ? -73.326 -18.203 29.871 1.000 78.629 144 LYS G N 1
ATOM 6920 C CA . LYS G 1 144 ? -74.209 -18.778 28.860 1.000 88.195 144 LYS G CA 1
ATOM 6921 C C . LYS G 1 144 ? -74.760 -17.663 27.983 1.000 89.163 144 LYS G C 1
ATOM 6922 O O . LYS G 1 144 ? -74.583 -16.485 28.296 1.000 97.209 144 LYS G O 1
ATOM 6928 N N . GLU G 1 145 ? -75.403 -18.028 26.862 1.000 95.656 145 GLU G N 1
ATOM 6929 C CA . GLU G 1 145 ? -76.260 -17.076 26.156 1.000 104.249 145 GLU G CA 1
ATOM 6930 C C . GLU G 1 145 ? -77.493 -16.845 27.014 1.000 109.475 145 GLU G C 1
ATOM 6931 O O . GLU G 1 145 ? -77.853 -17.726 27.822 1.000 137.637 145 GLU G O 1
ATOM 6937 N N . ASN G 1 146 ? -78.122 -15.682 26.822 1.000 94.186 146 ASN G N 1
ATOM 6938 C CA . ASN G 1 146 ? -79.194 -15.249 27.704 1.000 113.459 146 ASN G CA 1
ATOM 6939 C C . ASN G 1 146 ? -78.687 -15.108 29.135 1.000 109.397 146 ASN G C 1
ATOM 6940 O O . ASN G 1 146 ? -79.429 -15.413 30.070 1.000 121.171 146 ASN G O 1
ATOM 6945 N N . SER G 1 147 ? -77.433 -14.661 29.262 1.000 88.731 147 SER G N 1
ATOM 6946 C CA . SER G 1 147 ? -76.909 -14.194 30.534 1.000 86.366 147 SER G CA 1
ATOM 6947 C C . SER G 1 147 ? -76.728 -12.683 30.477 1.000 82.803 147 SER G C 1
ATOM 6948 O O . SER G 1 147 ? -76.139 -12.166 29.540 1.000 93.572 147 SER G O 1
ATOM 6951 N N . CYS G 1 148 ? -77.307 -12.000 31.464 1.000 73.245 148 CYS G N 1
ATOM 6952 C CA . CYS G 1 148 ? -77.240 -10.563 31.703 1.000 62.065 148 CYS G CA 1
ATOM 6953 C C . CYS G 1 148 ? -76.731 -10.319 33.127 1.000 59.569 148 CYS G C 1
ATOM 6954 O O . CYS G 1 148 ? -76.851 -11.173 34.003 1.000 60.125 148 CYS G O 1
ATOM 6957 N N . ALA G 1 149 ? -76.126 -9.159 33.360 1.000 54.313 149 ALA G N 1
ATOM 6958 C CA . ALA G 1 149 ? -75.477 -8.887 34.638 1.000 53.349 149 ALA G CA 1
ATOM 6959 C C . ALA G 1 149 ? -76.398 -8.105 35.563 1.000 50.018 149 ALA G C 1
ATOM 6960 O O . ALA G 1 149 ? -77.172 -7.245 35.118 1.000 49.775 149 ALA G O 1
ATOM 6962 N N . ALA G 1 150 ? -76.271 -8.406 36.865 1.000 49.379 150 ALA G N 1
ATOM 6963 C CA . ALA G 1 150 ? -77.027 -7.706 37.896 1.000 51.425 150 ALA G CA 1
ATOM 6964 C C . ALA G 1 150 ? -76.162 -7.474 39.114 1.000 55.758 150 ALA G C 1
ATOM 6965 O O . ALA G 1 150 ? -75.296 -8.290 39.409 1.000 61.157 150 ALA G O 1
ATOM 6967 N N . ILE G 1 151 ? -76.311 -6.282 39.731 1.000 59.709 151 ILE G N 1
ATOM 6968 C CA . ILE G 1 151 ? -75.583 -5.944 40.942 1.000 64.577 151 ILE G CA 1
ATOM 6969 C C . ILE G 1 151 ? -76.452 -6.369 42.114 1.000 63.497 151 ILE G C 1
ATOM 6970 O O . ILE G 1 151 ? -77.659 -6.141 42.125 1.000 66.115 151 ILE G O 1
ATOM 6975 N N . LYS G 1 152 ? -75.770 -6.965 43.097 1.000 64.582 152 LYS G N 1
ATOM 6976 C CA . LYS G 1 152 ? -76.270 -7.202 44.432 1.000 79.524 152 LYS G CA 1
ATOM 6977 C C . LYS G 1 152 ? -75.073 -7.048 45.343 1.000 103.589 152 LYS G C 1
ATOM 6978 O O . LYS G 1 152 ? -74.035 -7.668 45.030 1.000 129.966 152 LYS G O 1
ATOM 6984 N N . GLU G 1 153 ? -75.189 -6.194 46.364 1.000 116.270 153 GLU G N 1
ATOM 6985 C CA . GLU G 1 153 ? -74.176 -6.051 47.408 1.000 122.192 153 GLU G CA 1
ATOM 6986 C C . GLU G 1 153 ? -72.787 -5.814 46.854 1.000 125.040 153 GLU G C 1
ATOM 6987 O O . GLU G 1 153 ? -71.810 -6.378 47.323 1.000 153.282 153 GLU G O 1
ATOM 6993 N N . SER G 1 154 ? -72.638 -5.028 45.800 1.000 134.353 154 SER G N 1
ATOM 6994 C CA . SER G 1 154 ? -71.358 -4.711 45.195 1.000 133.653 154 SER G CA 1
ATOM 6995 C C . SER G 1 154 ? -70.659 -5.838 44.454 1.000 118.280 154 SER G C 1
ATOM 6996 O O . SER G 1 154 ? -69.537 -5.643 44.024 1.000 143.152 154 SER G O 1
ATOM 6999 N N . LYS G 1 155 ? -71.355 -6.951 44.227 1.000 91.351 155 LYS G N 1
ATOM 7000 C CA . LYS G 1 155 ? -70.917 -7.981 43.286 1.000 77.159 155 LYS G CA 1
ATOM 7001 C C . LYS G 1 155 ? -71.769 -7.954 42.027 1.000 73.024 155 LYS G C 1
ATOM 7002 O O . LYS G 1 155 ? -72.905 -7.493 42.032 1.000 75.416 155 LYS G O 1
ATOM 7008 N N . ILE G 1 156 ? -71.151 -8.377 40.925 1.000 69.678 156 ILE G N 1
ATOM 7009 C CA . ILE G 1 156 ? -71.891 -8.519 39.680 1.000 65.237 156 ILE G CA 1
ATOM 7010 C C . ILE G 1 156 ? -72.134 -10.006 39.454 1.000 72.291 156 ILE G C 1
ATOM 7011 O O . ILE G 1 156 ? -71.207 -10.798 39.450 1.000 83.125 156 ILE G O 1
ATOM 7016 N N . PHE G 1 157 ? -73.404 -10.366 39.247 1.000 73.599 157 PHE G N 1
ATOM 7017 C CA . PHE G 1 157 ? -73.823 -11.738 39.031 1.000 63.615 157 PHE G CA 1
ATOM 7018 C C . PHE G 1 157 ? -74.376 -11.899 37.618 1.000 71.143 157 PHE G C 1
ATOM 7019 O O . PHE G 1 157 ? -75.060 -11.002 37.106 1.000 69.729 157 PHE G O 1
ATOM 7027 N N . SER G 1 158 ? -74.025 -13.042 36.993 1.000 76.736 158 SER G N 1
ATOM 7028 C CA . SER G 1 158 ? -74.719 -13.530 35.814 1.000 75.220 158 SER G CA 1
ATOM 7029 C C . SER G 1 158 ? -76.073 -14.091 36.243 1.000 77.713 158 SER G C 1
ATOM 7030 O O . SER G 1 158 ? -76.137 -14.967 37.109 1.000 67.888 158 SER G O 1
ATOM 7033 N N . GLU G 1 159 ? -77.128 -13.553 35.622 1.000 76.454 159 GLU G N 1
ATOM 7034 C CA . GLU G 1 159 ? -78.497 -14.023 35.776 1.000 79.173 159 GLU G CA 1
ATOM 7035 C C . GLU G 1 159 ? -79.130 -14.197 34.399 1.000 76.201 159 GLU G C 1
ATOM 7036 O O . GLU G 1 159 ? -78.603 -13.687 33.420 1.000 67.313 159 GLU G O 1
ATOM 7042 N N . THR G 1 160 ? -80.264 -14.898 34.333 1.000 74.043 160 THR G N 1
ATOM 7043 C CA . THR G 1 160 ? -80.908 -15.069 33.038 1.000 79.715 160 THR G CA 1
ATOM 7044 C C . THR G 1 160 ? -81.741 -13.829 32.702 1.000 77.989 160 THR G C 1
ATOM 7045 O O . THR G 1 160 ? -82.343 -13.218 33.591 1.000 76.505 160 THR G O 1
ATOM 7049 N N . CYS G 1 161 ? -81.860 -13.566 31.389 1.000 74.089 161 CYS G N 1
ATOM 7050 C CA . CYS G 1 161 ? -82.269 -12.277 30.875 1.000 77.655 161 CYS G CA 1
ATOM 7051 C C . CYS G 1 161 ? -83.742 -11.988 31.122 1.000 84.005 161 CYS G C 1
ATOM 7052 O O . CYS G 1 161 ? -84.199 -10.847 31.069 1.000 86.676 161 CYS G O 1
ATOM 7055 N N . SER G 1 162 ? -84.442 -13.058 31.486 1.000 81.276 162 SER G N 1
ATOM 7056 C CA . SER G 1 162 ? -85.883 -13.078 31.610 1.000 77.912 162 SER G CA 1
ATOM 7057 C C . SER G 1 162 ? -86.308 -12.877 33.065 1.000 77.051 162 SER G C 1
ATOM 7058 O O . SER G 1 162 ? -87.507 -12.642 33.292 1.000 76.292 162 SER G O 1
ATOM 7061 N N . SER G 1 163 ? -85.359 -12.946 34.017 1.000 69.793 163 SER G N 1
ATOM 7062 C CA . SER G 1 163 ? -85.675 -12.645 35.412 1.000 76.939 163 SER G CA 1
ATOM 7063 C C . SER G 1 163 ? -85.882 -11.153 35.611 1.000 78.057 163 SER G C 1
ATOM 7064 O O . SER G 1 163 ? -85.443 -10.347 34.794 1.000 83.876 163 SER G O 1
ATOM 7067 N N . VAL G 1 164 ? -86.616 -10.805 36.672 1.000 83.356 164 VAL G N 1
ATOM 7068 C CA . VAL G 1 164 ? -87.368 -9.556 36.731 1.000 81.228 164 VAL G CA 1
ATOM 7069 C C . VAL G 1 164 ? -86.899 -8.722 37.921 1.000 78.679 164 VAL G C 1
ATOM 7070 O O . VAL G 1 164 ? -87.346 -8.913 39.050 1.000 81.543 164 VAL G O 1
ATOM 7074 N N . PHE G 1 165 ? -86.001 -7.787 37.648 1.000 74.591 165 PHE G N 1
ATOM 7075 C CA . PHE G 1 165 ? -85.341 -7.058 38.715 1.000 72.716 165 PHE G CA 1
ATOM 7076 C C . PHE G 1 165 ? -85.614 -5.570 38.542 1.000 71.557 165 PHE G C 1
ATOM 7077 O O . PHE G 1 165 ? -86.061 -5.158 37.472 1.000 70.534 165 PHE G O 1
ATOM 7085 N N . LYS G 1 166 ? -85.330 -4.788 39.600 1.000 66.561 166 LYS G N 1
ATOM 7086 C CA . LYS G 1 166 ? -85.061 -3.364 39.454 1.000 60.624 166 LYS G CA 1
ATOM 7087 C C . LYS G 1 166 ? -83.864 -3.139 38.525 1.000 60.610 166 LYS G C 1
ATOM 7088 O O . LYS G 1 166 ? -83.057 -4.044 38.274 1.000 67.379 166 LYS G O 1
ATOM 7094 N N . TRP G 1 167 ? -83.771 -1.933 37.959 1.000 60.116 167 TRP G N 1
ATOM 7095 C CA . TRP G 1 167 ? -82.688 -1.592 37.040 1.000 59.109 167 TRP G CA 1
ATOM 7096 C C . TRP G 1 167 ? -82.272 -0.126 37.234 1.000 55.377 167 TRP G C 1
ATOM 7097 O O . TRP G 1 167 ? -82.996 0.629 37.844 1.000 52.595 167 TRP G O 1
ATOM 7108 N N . ILE G 1 168 ? -81.128 0.257 36.658 1.000 51.952 168 ILE G N 1
ATOM 7109 C CA . ILE G 1 168 ? -80.620 1.602 36.657 1.000 48.156 168 ILE G CA 1
ATOM 7110 C C . ILE G 1 168 ? -80.440 2.079 35.217 1.000 50.959 168 ILE G C 1
ATOM 7111 O O . ILE G 1 168 ? -79.762 1.413 34.435 1.000 45.644 168 ILE G O 1
ATOM 7116 N N . CYS G 1 169 ? -81.015 3.269 34.921 1.000 57.424 169 CYS G N 1
ATOM 7117 C CA . CYS G 1 169 ? -80.774 4.022 33.701 1.000 60.923 169 CYS G CA 1
ATOM 7118 C C . CYS G 1 169 ? -79.684 5.067 33.901 1.000 61.162 169 CYS G C 1
ATOM 7119 O O . CYS G 1 169 ? -79.536 5.590 34.998 1.000 63.152 169 CYS G O 1
ATOM 7122 N N . GLN G 1 170 ? -78.957 5.403 32.830 1.000 60.214 170 GLN G N 1
ATOM 7123 C CA . GLN G 1 170 ? -77.811 6.312 32.899 1.000 66.068 170 GLN G CA 1
ATOM 7124 C C . GLN G 1 170 ? -77.739 7.091 31.584 1.000 68.408 170 GLN G C 1
ATOM 7125 O O . GLN G 1 170 ? -78.026 6.512 30.528 1.000 74.578 170 GLN G O 1
ATOM 7131 N N . TYR G 1 171 ? -77.354 8.376 31.659 1.000 68.178 171 TYR G N 1
ATOM 7132 C CA . TYR G 1 171 ? -77.030 9.147 30.464 1.000 73.326 171 TYR G CA 1
ATOM 7133 C C . TYR G 1 171 ? -76.039 10.269 30.796 1.000 74.484 171 TYR G C 1
ATOM 7134 O O . TYR G 1 171 ? -75.968 10.670 31.957 1.000 64.461 171 TYR G O 1
ATOM 7143 N N . GLY G 1 172 ? -75.284 10.741 29.806 1.000 81.407 172 GLY G N 1
ATOM 7144 C CA . GLY G 1 172 ? -74.474 11.932 29.996 1.000 89.560 172 GLY G CA 1
ATOM 7145 C C . GLY G 1 172 ? -74.671 12.837 28.816 1.000 100.243 172 GLY G C 1
ATOM 7146 O O . GLY G 1 172 ? -74.762 12.345 27.692 1.000 110.043 172 GLY G O 1
ATOM 7147 N N . THR G 1 173 ? -74.711 14.147 29.097 1.000 108.272 173 THR G N 1
ATOM 7148 C CA . THR G 1 173 ? -74.136 15.247 28.306 1.000 120.409 173 THR G CA 1
ATOM 7149 C C . THR G 1 173 ? -73.967 14.940 26.795 1.000 126.578 173 THR G C 1
ATOM 7150 O O . THR G 1 173 ? -72.811 14.945 26.276 1.000 122.649 173 THR G O 1
ATOM 7154 N N . THR H 1 51 ? -84.239 12.014 -2.918 1.000 124.406 51 THR H N 1
ATOM 7155 C CA . THR H 1 51 ? -82.885 12.448 -2.474 1.000 141.161 51 THR H CA 1
ATOM 7156 C C . THR H 1 51 ? -82.893 12.613 -0.945 1.000 147.318 51 THR H C 1
ATOM 7157 O O . THR H 1 51 ? -82.695 13.714 -0.434 1.000 171.701 51 THR H O 1
ATOM 7161 N N . VAL H 1 52 ? -83.148 11.508 -0.231 1.000 129.206 52 VAL H N 1
ATOM 7162 C CA . VAL H 1 52 ? -82.777 11.242 1.167 1.000 109.127 52 VAL H CA 1
ATOM 7163 C C . VAL H 1 52 ? -82.610 9.725 1.369 1.000 102.599 52 VAL H C 1
ATOM 7164 O O . VAL H 1 52 ? -83.605 9.036 1.544 1.000 109.045 52 VAL H O 1
ATOM 7168 N N . LEU H 1 53 ? -81.370 9.214 1.418 1.000 101.879 53 LEU H N 1
ATOM 7169 C CA . LEU H 1 53 ? -81.047 7.787 1.308 1.000 93.045 53 LEU H CA 1
ATOM 7170 C C . LEU H 1 53 ? -81.448 6.933 2.526 1.000 86.721 53 LEU H C 1
ATOM 7171 O O . LEU H 1 53 ? -81.128 7.284 3.631 1.000 76.764 53 LEU H O 1
ATOM 7176 N N . CYS H 1 54 ? -82.039 5.752 2.322 1.000 86.280 54 CYS H N 1
ATOM 7177 C CA . CYS H 1 54 ? -82.225 4.815 3.437 1.000 86.641 54 CYS H CA 1
ATOM 7178 C C . CYS H 1 54 ? -80.943 4.049 3.721 1.000 91.773 54 CYS H C 1
ATOM 7179 O O . CYS H 1 54 ? -80.204 3.818 2.760 1.000 103.587 54 CYS H O 1
ATOM 7182 N N . GLN H 1 55 ? -80.722 3.628 5.000 1.000 92.568 55 GLN H N 1
ATOM 7183 C CA . GLN H 1 55 ? -79.635 2.727 5.426 1.000 98.578 55 GLN H CA 1
ATOM 7184 C C . GLN H 1 55 ? -79.607 1.576 4.425 1.000 101.875 55 GLN H C 1
ATOM 7185 O O . GLN H 1 55 ? -80.664 1.184 3.890 1.000 115.181 55 GLN H O 1
ATOM 7191 N N . SER H 1 56 ? -78.400 1.102 4.092 1.000 90.430 56 SER H N 1
ATOM 7192 C CA . SER H 1 56 ? -78.362 0.131 3.023 1.000 100.568 56 SER H CA 1
ATOM 7193 C C . SER H 1 56 ? -79.186 -1.097 3.412 1.000 108.101 56 SER H C 1
ATOM 7194 O O . SER H 1 56 ? -79.229 -1.467 4.585 1.000 106.845 56 SER H O 1
ATOM 7197 N N . GLU H 1 57 ? -79.854 -1.707 2.419 1.000 110.402 57 GLU H N 1
ATOM 7198 C CA . GLU H 1 57 ? -80.692 -2.883 2.608 1.000 102.509 57 GLU H CA 1
ATOM 7199 C C . GLU H 1 57 ? -82.029 -2.526 3.264 1.000 93.972 57 GLU H C 1
ATOM 7200 O O . GLU H 1 57 ? -82.733 -3.424 3.699 1.000 115.164 57 GLU H O 1
ATOM 7206 N N . TRP H 1 58 ? -82.420 -1.249 3.359 1.000 78.315 58 TRP H N 1
ATOM 7207 C CA . TRP H 1 58 ? -83.778 -0.909 3.780 1.000 68.928 58 TRP H CA 1
ATOM 7208 C C . TRP H 1 58 ? -84.595 -0.487 2.571 1.000 72.441 58 TRP H C 1
ATOM 7209 O O . TRP H 1 58 ? -84.014 0.036 1.630 1.000 79.272 58 TRP H O 1
ATOM 7220 N N . LEU H 1 59 ? -85.922 -0.677 2.612 1.000 74.963 59 LEU H N 1
ATOM 7221 C CA . LEU H 1 59 ? -86.814 -0.203 1.567 1.000 75.837 59 LEU H CA 1
ATOM 7222 C C . LEU H 1 59 ? -87.343 1.172 1.880 1.000 68.771 59 LEU H C 1
ATOM 7223 O O . LEU H 1 59 ? -87.704 1.431 3.026 1.000 59.868 59 LEU H O 1
ATOM 7228 N N . LYS H 1 60 ? -87.440 1.991 0.830 1.000 72.081 60 LYS H N 1
ATOM 7229 C CA . LYS H 1 60 ? -88.011 3.311 0.998 1.000 80.771 60 LYS H CA 1
ATOM 7230 C C . LYS H 1 60 ? -89.421 3.280 0.437 1.000 90.205 60 LYS H C 1
ATOM 7231 O O . LYS H 1 60 ? -89.618 2.763 -0.666 1.000 95.023 60 LYS H O 1
ATOM 7237 N N . TYR H 1 61 ? -90.367 3.843 1.209 1.000 90.156 61 TYR H N 1
ATOM 7238 C CA . TYR H 1 61 ? -91.721 4.062 0.725 1.000 91.678 61 TYR H CA 1
ATOM 7239 C C . TYR H 1 61 ? -92.255 5.338 1.364 1.000 101.089 61 TYR H C 1
ATOM 7240 O O . TYR H 1 61 ? -92.389 5.405 2.596 1.000 100.798 61 TYR H O 1
ATOM 7249 N N . GLN H 1 62 ? -92.612 6.304 0.494 1.000 102.573 62 GLN H N 1
ATOM 7250 C CA . GLN H 1 62 ? -93.131 7.605 0.886 1.000 105.315 62 GLN H CA 1
ATOM 7251 C C . GLN H 1 62 ? -92.349 8.195 2.067 1.000 95.299 62 GLN H C 1
ATOM 7252 O O . GLN H 1 62 ? -92.906 8.441 3.149 1.000 94.477 62 GLN H O 1
ATOM 7258 N N . GLY H 1 63 ? -91.036 8.351 1.878 1.000 92.687 63 GLY H N 1
ATOM 7259 C CA . GLY H 1 63 ? -90.206 9.080 2.830 1.000 97.516 63 GLY H CA 1
ATOM 7260 C C . GLY H 1 63 ? -89.985 8.393 4.179 1.000 85.719 63 GLY H C 1
ATOM 7261 O O . GLY H 1 63 ? -89.363 8.974 5.053 1.000 87.036 63 GLY H O 1
ATOM 7262 N N . LYS H 1 64 ? -90.467 7.155 4.317 1.000 80.582 64 LYS H N 1
ATOM 7263 C CA . LYS H 1 64 ? -90.162 6.270 5.426 1.000 85.880 64 LYS H CA 1
ATOM 7264 C C . LYS H 1 64 ? -89.280 5.118 4.915 1.000 80.037 64 LYS H C 1
ATOM 7265 O O . LYS H 1 64 ? -89.319 4.787 3.721 1.000 71.011 64 LYS H O 1
ATOM 7271 N N . CYS H 1 65 ? -88.480 4.537 5.827 1.000 73.205 65 CYS H N 1
ATOM 7272 C CA . CYS H 1 65 ? -87.647 3.389 5.499 1.000 72.147 65 CYS H CA 1
ATOM 7273 C C . CYS H 1 65 ? -88.036 2.206 6.357 1.000 72.683 65 CYS H C 1
ATOM 7274 O O . CYS H 1 65 ? -88.295 2.364 7.553 1.000 72.884 65 CYS H O 1
ATOM 7277 N N . TYR H 1 66 ? -88.051 1.042 5.707 1.000 74.410 66 TYR H N 1
ATOM 7278 C CA . TYR H 1 66 ? -88.597 -0.163 6.300 1.000 77.435 66 TYR H CA 1
ATOM 7279 C C . TYR H 1 66 ? -87.521 -1.226 6.250 1.000 77.390 66 TYR H C 1
ATOM 7280 O O . TYR H 1 66 ? -86.759 -1.282 5.279 1.000 78.435 66 TYR H O 1
ATOM 7289 N N . TRP H 1 67 ? -87.454 -2.009 7.333 1.000 78.107 67 TRP H N 1
ATOM 7290 C CA . TRP H 1 67 ? -86.606 -3.186 7.392 1.000 90.880 67 TRP H CA 1
ATOM 7291 C C . TRP H 1 67 ? -87.418 -4.376 7.875 1.000 92.121 67 TRP H C 1
ATOM 7292 O O . TRP H 1 67 ? -88.001 -4.319 8.965 1.000 91.260 67 TRP H O 1
ATOM 7303 N N . PHE H 1 68 ? -87.453 -5.433 7.042 1.000 85.464 68 PHE H N 1
ATOM 7304 C CA . PHE H 1 68 ? -88.226 -6.636 7.309 1.000 86.280 68 PHE H CA 1
ATOM 7305 C C . PHE H 1 68 ? -87.254 -7.731 7.737 1.000 88.022 68 PHE H C 1
ATOM 7306 O O . PHE H 1 68 ? -86.338 -8.031 6.978 1.000 106.550 68 PHE H O 1
ATOM 7314 N N . SER H 1 69 ? -87.467 -8.340 8.906 1.000 81.462 69 SER H N 1
ATOM 7315 C CA . SER H 1 69 ? -86.451 -9.192 9.501 1.000 90.426 69 SER H CA 1
ATOM 7316 C C . SER H 1 69 ? -86.496 -10.581 8.894 1.000 106.309 69 SER H C 1
ATOM 7317 O O . SER H 1 69 ? -87.511 -10.966 8.332 1.000 112.742 69 SER H O 1
ATOM 7320 N N . ASN H 1 70 ? -85.377 -11.293 9.034 1.000 114.558 70 ASN H N 1
ATOM 7321 C CA . ASN H 1 70 ? -85.354 -12.710 8.724 1.000 107.849 70 ASN H CA 1
ATOM 7322 C C . ASN H 1 70 ? -85.365 -13.503 10.010 1.000 105.112 70 ASN H C 1
ATOM 7323 O O . ASN H 1 70 ? -86.109 -14.466 10.085 1.000 127.750 70 ASN H O 1
ATOM 7328 N N . GLU H 1 71 ? -84.604 -13.029 11.008 1.000 104.291 71 GLU H N 1
ATOM 7329 C CA . GLU H 1 71 ? -84.578 -13.523 12.377 1.000 106.879 71 GLU H CA 1
ATOM 7330 C C . GLU H 1 71 ? -85.955 -13.336 13.024 1.000 102.738 71 GLU H C 1
ATOM 7331 O O . GLU H 1 71 ? -86.793 -12.580 12.507 1.000 114.395 71 GLU H O 1
ATOM 7337 N N . MET H 1 72 ? -86.188 -14.051 14.131 1.000 93.730 72 MET H N 1
ATOM 7338 C CA . MET H 1 72 ? -87.394 -13.906 14.948 1.000 90.484 72 MET H CA 1
ATOM 7339 C C . MET H 1 72 ? -87.036 -13.663 16.407 1.000 83.499 72 MET H C 1
ATOM 7340 O O . MET H 1 72 ? -85.997 -14.119 16.847 1.000 86.563 72 MET H O 1
ATOM 7345 N N . LYS H 1 73 ? -87.864 -12.903 17.144 1.000 82.857 73 LYS H N 1
ATOM 7346 C CA . LYS H 1 73 ? -87.630 -12.626 18.566 1.000 86.314 73 LYS H CA 1
ATOM 7347 C C . LYS H 1 73 ? -88.882 -12.133 19.276 1.000 91.414 73 LYS H C 1
ATOM 7348 O O . LYS H 1 73 ? -89.901 -11.858 18.629 1.000 100.613 73 LYS H O 1
ATOM 7354 N N . SER H 1 74 ? -88.771 -12.055 20.621 1.000 87.814 74 SER H N 1
ATOM 7355 C CA . SER H 1 74 ? -89.839 -11.495 21.424 1.000 91.845 74 SER H CA 1
ATOM 7356 C C . SER H 1 74 ? -90.100 -10.046 21.006 1.000 98.024 74 SER H C 1
ATOM 7357 O O . SER H 1 74 ? -89.223 -9.374 20.464 1.000 94.111 74 SER H O 1
ATOM 7360 N N . TRP H 1 75 ? -91.320 -9.585 21.257 1.000 98.604 75 TRP H N 1
ATOM 7361 C CA . TRP H 1 75 ? -91.695 -8.228 20.929 1.000 91.369 75 TRP H CA 1
ATOM 7362 C C . TRP H 1 75 ? -90.698 -7.238 21.529 1.000 83.192 75 TRP H C 1
ATOM 7363 O O . TRP H 1 75 ? -90.148 -6.449 20.769 1.000 76.650 75 TRP H O 1
ATOM 7374 N N . SER H 1 76 ? -90.411 -7.337 22.843 1.000 82.887 76 SER H N 1
ATOM 7375 C CA . SER H 1 76 ? -89.407 -6.493 23.511 1.000 78.966 76 SER H CA 1
ATOM 7376 C C . SER H 1 76 ? -88.038 -6.551 22.828 1.000 78.840 76 SER H C 1
ATOM 7377 O O . SER H 1 76 ? -87.466 -5.512 22.526 1.000 81.352 76 SER H O 1
ATOM 7380 N N . ASP H 1 77 ? -87.569 -7.759 22.506 1.000 88.877 77 ASP H N 1
ATOM 7381 C CA . ASP H 1 77 ? -86.264 -7.943 21.883 1.000 92.007 77 ASP H CA 1
ATOM 7382 C C . ASP H 1 77 ? -86.257 -7.305 20.494 1.000 87.579 77 ASP H C 1
ATOM 7383 O O . ASP H 1 77 ? -85.267 -6.673 20.142 1.000 94.593 77 ASP H O 1
ATOM 7388 N N . SER H 1 78 ? -87.372 -7.438 19.758 1.000 85.535 78 SER H N 1
ATOM 7389 C CA . SER H 1 78 ? -87.568 -6.832 18.446 1.000 84.521 78 SER H CA 1
ATOM 7390 C C . SER H 1 78 ? -87.486 -5.327 18.577 1.000 92.029 78 SER H C 1
ATOM 7391 O O . SER H 1 78 ? -86.727 -4.700 17.849 1.000 86.804 78 SER H O 1
ATOM 7394 N N . TYR H 1 79 ? -88.261 -4.792 19.531 1.000 89.671 79 TYR H N 1
ATOM 7395 C CA . TYR H 1 79 ? -88.283 -3.371 19.812 1.000 87.006 79 TYR H CA 1
ATOM 7396 C C . TYR H 1 79 ? -86.883 -2.852 20.128 1.000 77.189 79 TYR H C 1
ATOM 7397 O O . TYR H 1 79 ? -86.503 -1.798 19.630 1.000 77.207 79 TYR H O 1
ATOM 7406 N N . VAL H 1 80 ? -86.112 -3.608 20.912 1.000 64.263 80 VAL H N 1
ATOM 7407 C CA . VAL H 1 80 ? -84.763 -3.184 21.232 1.000 61.576 80 VAL H CA 1
ATOM 7408 C C . VAL H 1 80 ? -83.961 -3.068 19.955 1.000 64.445 80 VAL H C 1
ATOM 7409 O O . VAL H 1 80 ? -83.291 -2.068 19.763 1.000 75.752 80 VAL H O 1
ATOM 7413 N N . TYR H 1 81 ? -84.094 -4.066 19.097 1.000 69.405 81 TYR H N 1
ATOM 7414 C CA . TYR H 1 81 ? -83.386 -4.157 17.821 1.000 78.595 81 TYR H CA 1
ATOM 7415 C C . TYR H 1 81 ? -83.637 -2.884 17.019 1.000 75.955 81 TYR H C 1
ATOM 7416 O O . TYR H 1 81 ? -82.679 -2.289 16.519 1.000 83.847 81 TYR H O 1
ATOM 7425 N N . CYS H 1 82 ? -84.914 -2.472 16.930 1.000 70.153 82 CYS H N 1
ATOM 7426 C CA . CYS H 1 82 ? -85.250 -1.279 16.180 1.000 70.689 82 CYS H CA 1
ATOM 7427 C C . CYS H 1 82 ? -84.666 -0.029 16.849 1.000 70.745 82 CYS H C 1
ATOM 7428 O O . CYS H 1 82 ? -84.059 0.787 16.176 1.000 62.940 82 CYS H O 1
ATOM 7431 N N . LEU H 1 83 ? -84.831 0.085 18.174 1.000 72.168 83 LEU H N 1
ATOM 7432 C CA . LEU H 1 83 ? -84.424 1.261 18.918 1.000 69.993 83 LEU H CA 1
ATOM 7433 C C . LEU H 1 83 ? -82.931 1.472 18.759 1.000 79.813 83 LEU H C 1
ATOM 7434 O O . LEU H 1 83 ? -82.515 2.572 18.449 1.000 96.400 83 LEU H O 1
ATOM 7439 N N . GLU H 1 84 ? -82.151 0.406 18.889 1.000 83.284 84 GLU H N 1
ATOM 7440 C CA . GLU H 1 84 ? -80.706 0.492 18.778 1.000 81.877 84 GLU H CA 1
ATOM 7441 C C . GLU H 1 84 ? -80.287 0.985 17.397 1.000 80.229 84 GLU H C 1
ATOM 7442 O O . GLU H 1 84 ? -79.236 1.604 17.268 1.000 93.002 84 GLU H O 1
ATOM 7448 N N . ARG H 1 85 ? -81.135 0.745 16.402 1.000 71.576 85 ARG H N 1
ATOM 7449 C CA . ARG H 1 85 ? -80.891 1.149 15.034 1.000 73.488 85 ARG H CA 1
ATOM 7450 C C . ARG H 1 85 ? -81.568 2.483 14.707 1.000 76.910 85 ARG H C 1
ATOM 7451 O O . ARG H 1 85 ? -81.796 2.772 13.540 1.000 80.894 85 ARG H O 1
ATOM 7459 N N . LYS H 1 86 ? -81.849 3.295 15.730 1.000 74.230 86 LYS H N 1
ATOM 7460 C CA . LYS H 1 86 ? -82.489 4.601 15.630 1.000 76.127 86 LYS H CA 1
ATOM 7461 C C . LYS H 1 86 ? -83.779 4.469 14.815 1.000 67.561 86 LYS H C 1
ATOM 7462 O O . LYS H 1 86 ? -83.998 5.247 13.927 1.000 75.512 86 LYS H O 1
ATOM 7468 N N . SER H 1 87 ? -84.615 3.472 15.092 1.000 70.715 87 SER H N 1
ATOM 7469 C CA . SER H 1 87 ? -85.909 3.303 14.437 1.000 74.131 87 SER H CA 1
ATOM 7470 C C . SER H 1 87 ? -86.908 2.697 15.420 1.000 78.294 87 SER H C 1
ATOM 7471 O O . SER H 1 87 ? -86.582 2.570 16.587 1.000 98.661 87 SER H O 1
ATOM 7474 N N . HIS H 1 88 ? -88.107 2.299 14.978 1.000 71.085 88 HIS H N 1
ATOM 7475 C CA . HIS H 1 88 ? -89.075 1.681 15.887 1.000 76.086 88 HIS H CA 1
ATOM 7476 C C . HIS H 1 88 ? -89.817 0.569 15.147 1.000 75.493 88 HIS H C 1
ATOM 7477 O O . HIS H 1 88 ? -89.706 0.468 13.910 1.000 67.969 88 HIS H O 1
ATOM 7484 N N . LEU H 1 89 ? -90.589 -0.224 15.910 1.000 68.793 89 LEU H N 1
ATOM 7485 C CA . LEU H 1 89 ? -91.489 -1.177 15.273 1.000 75.084 89 LEU H CA 1
ATOM 7486 C C . LEU H 1 89 ? -92.551 -0.460 14.463 1.000 70.138 89 LEU H C 1
ATOM 7487 O O . LEU H 1 89 ? -92.963 0.634 14.837 1.000 64.750 89 LEU H O 1
ATOM 7492 N N . LEU H 1 90 ? -92.948 -1.116 13.361 1.000 70.411 90 LEU H N 1
ATOM 7493 C CA . LEU H 1 90 ? -93.723 -0.576 12.252 1.000 68.211 90 LEU H CA 1
ATOM 7494 C C . LEU H 1 90 ? -95.032 -0.025 12.784 1.000 77.055 90 LEU H C 1
ATOM 7495 O O . LEU H 1 90 ? -95.753 -0.728 13.480 1.000 79.872 90 LEU H O 1
ATOM 7500 N N . ILE H 1 91 ? -95.302 1.247 12.465 1.000 83.558 91 ILE H N 1
ATOM 7501 C CA . ILE H 1 91 ? -96.586 1.892 12.710 1.000 78.888 91 ILE H CA 1
ATOM 7502 C C . ILE H 1 91 ? -97.264 2.080 11.361 1.000 82.677 91 ILE H C 1
ATOM 7503 O O . ILE H 1 91 ? -96.720 2.752 10.490 1.000 72.992 91 ILE H O 1
ATOM 7508 N N . ILE H 1 92 ? -98.457 1.502 11.203 1.000 93.602 92 ILE H N 1
ATOM 7509 C CA . ILE H 1 92 ? -99.178 1.641 9.943 1.000 90.344 92 ILE H CA 1
ATOM 7510 C C . ILE H 1 92 ?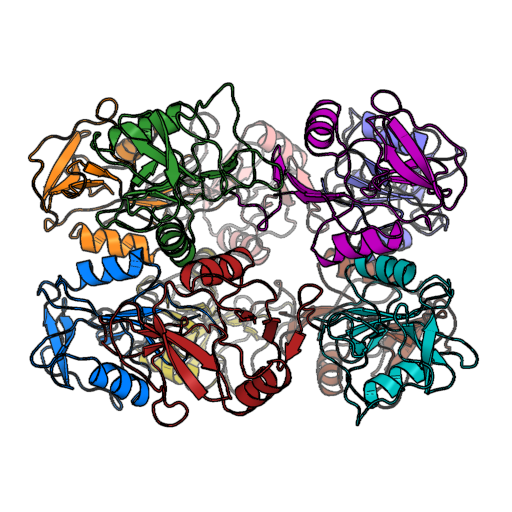 -100.104 2.851 10.011 1.000 102.327 92 ILE H C 1
ATOM 7511 O O . ILE H 1 92 ? -101.088 2.845 10.768 1.000 100.196 92 ILE H O 1
ATOM 7516 N N . HIS H 1 93 ? -99.794 3.846 9.164 1.000 125.572 93 HIS H N 1
ATOM 7517 C CA . HIS H 1 93 ? -100.436 5.155 9.185 1.000 137.199 93 HIS H CA 1
ATOM 7518 C C . HIS H 1 93 ? -101.797 5.109 8.487 1.000 140.532 93 HIS H C 1
ATOM 7519 O O . HIS H 1 93 ? -102.743 5.724 8.972 1.000 148.003 93 HIS H O 1
ATOM 7526 N N . ASP H 1 94 ? -101.887 4.335 7.391 1.000 148.217 94 ASP H N 1
ATOM 7527 C CA . ASP H 1 94 ? -103.047 4.301 6.508 1.000 154.838 94 ASP H CA 1
ATOM 7528 C C . ASP H 1 94 ? -103.082 3.021 5.675 1.000 158.197 94 ASP H C 1
ATOM 7529 O O . ASP H 1 94 ? -102.170 2.207 5.687 1.000 146.923 94 ASP H O 1
ATOM 7534 N N . GLN H 1 95 ? -104.143 2.911 4.881 1.000 173.028 95 GLN H N 1
ATOM 7535 C CA . GLN H 1 95 ? -104.462 1.749 4.080 1.000 171.363 95 GLN H CA 1
ATOM 7536 C C . GLN H 1 95 ? -103.405 1.544 3.000 1.000 163.753 95 GLN H C 1
ATOM 7537 O O . GLN H 1 95 ? -103.051 0.406 2.706 1.000 173.316 95 GLN H O 1
ATOM 7543 N N . LEU H 1 96 ? -102.890 2.644 2.433 1.000 150.122 96 LEU H N 1
ATOM 7544 C CA . LEU H 1 96 ? -101.962 2.584 1.313 1.000 137.739 96 LEU H CA 1
ATOM 7545 C C . LEU H 1 96 ? -100.616 1.997 1.767 1.000 132.811 96 LEU H C 1
ATOM 7546 O O . LEU H 1 96 ? -100.015 1.185 1.050 1.000 124.799 96 LEU H O 1
ATOM 7551 N N . GLU H 1 97 ? -100.174 2.403 2.971 1.000 126.255 97 GLU H N 1
ATOM 7552 C CA . GLU H 1 97 ? -98.997 1.876 3.644 1.000 118.219 97 GLU H CA 1
ATOM 7553 C C . GLU H 1 97 ? -99.199 0.400 3.982 1.000 119.237 97 GLU H C 1
ATOM 7554 O O . GLU H 1 97 ? -98.260 -0.396 3.890 1.000 121.052 97 GLU H O 1
ATOM 7560 N N . MET H 1 98 ? -100.429 0.048 4.368 1.000 122.754 98 MET H N 1
ATOM 7561 C CA . MET H 1 98 ? -100.790 -1.347 4.583 1.000 134.592 98 MET H CA 1
ATOM 7562 C C . MET H 1 98 ? -100.492 -2.181 3.336 1.000 125.957 98 MET H C 1
ATOM 7563 O O . MET H 1 98 ? -99.792 -3.184 3.448 1.000 135.506 98 MET H O 1
ATOM 7568 N N . ALA H 1 99 ? -100.941 -1.686 2.169 1.000 114.095 99 ALA H N 1
ATOM 7569 C CA . ALA H 1 99 ? -100.725 -2.237 0.835 1.000 108.956 99 ALA H CA 1
ATOM 7570 C C . ALA H 1 99 ? -99.248 -2.530 0.586 1.000 116.465 99 ALA H C 1
ATOM 7571 O O . ALA H 1 99 ? -98.907 -3.646 0.161 1.000 122.767 99 ALA H O 1
ATOM 7573 N N . PHE H 1 100 ? -98.402 -1.515 0.851 1.000 111.089 100 PHE H N 1
ATOM 7574 C CA . PHE H 1 100 ? -96.967 -1.610 0.679 1.000 103.046 100 PHE H CA 1
ATOM 7575 C C . PHE H 1 100 ? -96.382 -2.744 1.531 1.000 109.586 100 PHE H C 1
ATOM 7576 O O . PHE H 1 100 ? -95.589 -3.526 1.009 1.000 116.130 100 PHE H O 1
ATOM 7584 N N . ILE H 1 101 ? -96.750 -2.792 2.828 1.000 101.496 101 ILE H N 1
ATOM 7585 C CA . ILE H 1 101 ? -96.299 -3.817 3.767 1.000 100.749 101 ILE H CA 1
ATOM 7586 C C . ILE H 1 101 ? -96.657 -5.206 3.225 1.000 117.706 101 ILE H C 1
ATOM 7587 O O . ILE H 1 101 ? -95.798 -6.083 3.136 1.000 126.954 101 ILE H O 1
ATOM 7592 N N . GLN H 1 102 ? -97.901 -5.352 2.770 1.000 132.047 102 GLN H N 1
ATOM 7593 C CA . GLN H 1 102 ? -98.454 -6.615 2.317 1.000 136.337 102 GLN H CA 1
ATOM 7594 C C . GLN H 1 102 ? -97.686 -7.166 1.125 1.000 139.816 102 GLN H C 1
ATOM 7595 O O . GLN H 1 102 ? -97.471 -8.384 1.101 1.000 168.943 102 GLN H O 1
ATOM 7601 N N . LYS H 1 103 ? -97.275 -6.281 0.191 1.000 127.533 103 LYS H N 1
ATOM 7602 C CA . LYS H 1 103 ? -96.441 -6.648 -0.950 1.000 126.341 103 LYS H CA 1
ATOM 7603 C C . LYS H 1 103 ? -95.120 -7.293 -0.505 1.000 124.785 103 LYS H C 1
ATOM 7604 O O . LYS H 1 103 ? -94.589 -8.102 -1.258 1.000 127.608 103 LYS H O 1
ATOM 7610 N N . ASN H 1 104 ? -94.600 -6.973 0.699 1.000 130.838 104 ASN H N 1
ATOM 7611 C CA . ASN H 1 104 ? -93.273 -7.438 1.108 1.000 131.771 104 ASN H CA 1
ATOM 7612 C C . ASN H 1 104 ? -93.319 -8.563 2.147 1.000 128.697 104 ASN H C 1
ATOM 7613 O O . ASN H 1 104 ? -92.275 -8.914 2.707 1.000 125.270 104 ASN H O 1
ATOM 7618 N N . LEU H 1 105 ? -94.502 -9.134 2.367 1.000 140.661 105 LEU H N 1
ATOM 7619 C CA . LEU H 1 105 ? -94.709 -10.142 3.395 1.000 147.567 105 LEU H CA 1
ATOM 7620 C C . LEU H 1 105 ? -95.191 -11.451 2.782 1.000 169.693 105 LEU H C 1
ATOM 7621 O O . LEU H 1 105 ? -96.201 -11.483 2.069 1.000 173.183 105 LEU H O 1
ATOM 7626 N N . ARG H 1 106 ? -94.442 -12.525 3.080 1.000 168.518 106 ARG H N 1
ATOM 7627 C CA . ARG H 1 106 ? -94.935 -13.887 2.954 1.000 163.994 106 ARG H CA 1
ATOM 7628 C C . ARG H 1 106 ? -95.976 -14.078 4.048 1.000 161.460 106 ARG H C 1
ATOM 7629 O O . ARG H 1 106 ? -95.705 -13.892 5.225 1.000 146.060 106 ARG H O 1
ATOM 7637 N N . GLN H 1 107 ? -97.205 -14.392 3.609 1.000 167.112 107 GLN H N 1
ATOM 7638 C CA . GLN H 1 107 ? -98.314 -14.823 4.441 1.000 161.317 107 GLN H CA 1
ATOM 7639 C C . GLN H 1 107 ? -97.909 -16.123 5.113 1.000 156.487 107 GLN H C 1
ATOM 7640 O O . GLN H 1 107 ? -96.871 -16.685 4.780 1.000 161.759 107 GLN H O 1
ATOM 7646 N N . LEU H 1 108 ? -98.706 -16.572 6.094 1.000 152.161 108 LEU H N 1
ATOM 7647 C CA . LEU H 1 108 ? -98.412 -17.745 6.939 1.000 168.718 108 LEU H CA 1
ATOM 7648 C C . LEU H 1 108 ? -97.177 -17.420 7.792 1.000 168.413 108 LEU H C 1
ATOM 7649 O O . LEU H 1 108 ? -96.319 -18.275 8.034 1.000 171.531 108 LEU H O 1
ATOM 7654 N N . ASN H 1 109 ? -97.095 -16.170 8.246 1.000 160.096 109 ASN H N 1
ATOM 7655 C CA . ASN H 1 109 ? -95.991 -15.716 9.065 1.000 143.040 109 ASN H CA 1
ATOM 7656 C C . ASN H 1 109 ? -96.493 -14.617 9.977 1.000 132.443 109 ASN H C 1
ATOM 7657 O O . ASN H 1 109 ? -96.943 -13.591 9.457 1.000 122.532 109 ASN H O 1
ATOM 7662 N N . TYR H 1 110 ? -96.415 -14.852 11.291 1.000 118.481 110 TYR H N 1
ATOM 7663 C CA . TYR H 1 110 ? -96.609 -13.786 12.260 1.000 117.741 110 TYR H CA 1
ATOM 7664 C C . TYR H 1 110 ? -95.436 -12.809 12.204 1.000 121.557 110 TYR H C 1
ATOM 7665 O O . TYR H 1 110 ? -94.270 -13.225 12.180 1.000 120.157 110 TYR H O 1
ATOM 7674 N N . VAL H 1 111 ? -95.782 -11.509 12.152 1.000 120.216 111 VAL H N 1
ATOM 7675 C CA . VAL H 1 111 ? -94.809 -10.422 12.101 1.000 91.809 111 VAL H CA 1
ATOM 7676 C C . VAL H 1 111 ? -95.202 -9.349 13.108 1.000 84.881 111 VAL H C 1
ATOM 7677 O O . VAL H 1 111 ? -96.233 -8.707 12.958 1.000 98.251 111 VAL H O 1
ATOM 7681 N N . TRP H 1 112 ? -94.351 -9.164 14.121 1.000 80.318 112 TRP H N 1
ATOM 7682 C CA . TRP H 1 112 ? -94.527 -8.170 15.158 1.000 83.423 112 TRP H CA 1
ATOM 7683 C C . TRP H 1 112 ? -94.585 -6.799 14.512 1.000 94.155 112 TRP H C 1
ATOM 7684 O O . TRP H 1 112 ? -93.840 -6.480 13.579 1.000 106.842 112 TRP H O 1
ATOM 7695 N N . ILE H 1 113 ? -95.497 -5.994 15.043 1.000 99.026 113 ILE H N 1
ATOM 7696 C CA . ILE H 1 113 ? -95.703 -4.631 14.605 1.000 78.896 113 ILE H CA 1
ATOM 7697 C C . ILE H 1 113 ? -95.638 -3.725 15.860 1.000 76.593 113 ILE H C 1
ATOM 7698 O O . ILE H 1 113 ? -95.694 -4.198 17.008 1.000 77.539 113 ILE H O 1
ATOM 7703 N N . GLY H 1 114 ? -95.482 -2.413 15.682 1.000 69.776 114 GLY H N 1
ATOM 7704 C CA . GLY H 1 114 ? -95.353 -1.534 16.838 1.000 84.048 114 GLY H CA 1
ATOM 7705 C C . GLY H 1 114 ? -96.655 -1.171 17.538 1.000 90.683 114 GLY H C 1
ATOM 7706 O O . GLY H 1 114 ? -96.987 -0.003 17.635 1.000 104.412 114 GLY H O 1
ATOM 7707 N N . LEU H 1 115 ? -97.352 -2.156 18.101 1.000 97.959 115 LEU H N 1
ATOM 7708 C CA . LEU H 1 115 ? -98.696 -1.957 18.649 1.000 92.796 115 LEU H CA 1
ATOM 7709 C C . LEU H 1 115 ? -98.840 -2.899 19.835 1.000 79.065 115 LEU H C 1
ATOM 7710 O O . LEU H 1 115 ? -98.469 -4.055 19.724 1.000 83.244 115 LEU H O 1
ATOM 7715 N N . ASN H 1 116 ? -99.363 -2.417 20.959 1.000 70.994 116 ASN H N 1
ATOM 7716 C CA . ASN H 1 116 ? -99.472 -3.262 22.133 1.000 78.629 116 ASN H CA 1
ATOM 7717 C C . ASN H 1 116 ? -100.577 -2.772 23.064 1.000 86.286 116 ASN H C 1
ATOM 7718 O O . ASN H 1 116 ? -101.113 -1.677 22.856 1.000 88.201 116 ASN H O 1
ATOM 7723 N N . PHE H 1 117 ? -100.933 -3.624 24.037 1.000 93.496 117 PHE H N 1
ATOM 7724 C CA . PHE H 1 117 ? -102.028 -3.312 24.934 1.000 106.649 117 PHE H CA 1
ATOM 7725 C C . PHE H 1 117 ? -101.493 -2.693 26.222 1.000 112.898 117 PHE H C 1
ATOM 7726 O O . PHE H 1 117 ? -100.919 -3.415 27.037 1.000 106.938 117 PHE H O 1
ATOM 7734 N N . THR H 1 118 ? -101.745 -1.381 26.366 1.000 130.017 118 THR H N 1
ATOM 7735 C CA . THR H 1 118 ? -101.310 -0.559 27.490 1.000 133.946 118 THR H CA 1
ATOM 7736 C C . THR H 1 118 ? -101.838 -1.106 28.813 1.000 127.870 118 THR H C 1
ATOM 7737 O O . THR H 1 118 ? -101.046 -1.572 29.634 1.000 123.393 118 THR H O 1
ATOM 7741 N N . SER H 1 119 ? -103.150 -1.020 28.985 1.000 128.396 119 SER H N 1
ATOM 7742 C CA . SER H 1 119 ? -103.825 -1.282 30.263 1.000 140.957 119 SER H CA 1
ATOM 7743 C C . SER H 1 119 ? -103.438 -0.252 31.329 1.000 147.449 119 SER H C 1
ATOM 7744 O O . SER H 1 119 ? -103.384 -0.576 32.503 1.000 142.541 119 SER H O 1
ATOM 7747 N N . LEU H 1 120 ? -103.125 0.965 30.905 1.000 165.942 120 LEU H N 1
ATOM 7748 C CA . LEU H 1 120 ? -103.269 2.103 31.787 1.000 174.284 120 LEU H CA 1
ATOM 7749 C C . LEU H 1 120 ? -104.382 2.969 31.215 1.000 174.654 120 LEU H C 1
ATOM 7750 O O . LEU H 1 120 ? -105.325 3.272 31.928 1.000 178.063 120 LEU H O 1
ATOM 7755 N N . LYS H 1 121 ? -104.300 3.249 29.903 1.000 175.799 121 LYS H N 1
ATOM 7756 C CA . LYS H 1 121 ? -105.404 3.823 29.142 1.000 160.644 121 LYS H CA 1
ATOM 7757 C C . LYS H 1 121 ? -106.352 2.718 28.639 1.000 139.661 121 LYS H C 1
ATOM 7758 O O . LYS H 1 121 ? -107.420 3.033 28.120 1.000 147.573 121 LYS H O 1
ATOM 7764 N N . MET H 1 122 ? -105.936 1.448 28.794 1.000 115.603 122 MET H N 1
ATOM 7765 C CA . MET H 1 122 ? -106.755 0.256 28.671 1.000 109.941 122 MET H CA 1
ATOM 7766 C C . MET H 1 122 ? -107.282 0.119 27.249 1.000 104.287 122 MET H C 1
ATOM 7767 O O . MET H 1 122 ? -108.416 -0.339 27.050 1.000 100.328 122 MET H O 1
ATOM 7772 N N . THR H 1 123 ? -106.478 0.589 26.286 1.000 95.675 123 THR H N 1
ATOM 7773 C CA . THR H 1 123 ? -106.727 0.435 24.861 1.000 102.694 123 THR H CA 1
ATOM 7774 C C . THR H 1 123 ? -105.411 0.044 24.203 1.000 98.893 123 THR H C 1
ATOM 7775 O O . THR H 1 123 ? -104.354 0.159 24.793 1.000 86.193 123 THR H O 1
ATOM 7779 N N . TRP H 1 124 ? -105.495 -0.425 22.964 1.000 102.839 124 TRP H N 1
ATOM 7780 C CA . TRP H 1 124 ? -104.295 -0.596 22.179 1.000 98.079 124 TRP H CA 1
ATOM 7781 C C . TRP H 1 124 ? -103.808 0.767 21.725 1.000 96.382 124 TRP H C 1
ATOM 7782 O O . TRP H 1 124 ? -104.571 1.561 21.141 1.000 89.705 124 TRP H O 1
ATOM 7793 N N . THR H 1 125 ? -102.522 1.018 21.999 1.000 101.985 125 THR H N 1
ATOM 7794 C CA . THR H 1 125 ? -101.816 2.166 21.441 1.000 89.987 125 THR H CA 1
ATOM 7795 C C . THR H 1 125 ? -100.634 1.672 20.611 1.000 84.037 125 THR H C 1
ATOM 7796 O O . THR H 1 125 ? -99.986 0.666 20.914 1.000 94.405 125 THR H O 1
ATOM 7800 N N . TRP H 1 126 ? -100.392 2.368 19.511 1.000 76.126 126 TRP H N 1
ATOM 7801 C CA . TRP H 1 126 ? -99.157 2.269 18.744 1.000 73.928 126 TRP H CA 1
ATOM 7802 C C . TRP H 1 126 ? -98.017 2.756 19.633 1.000 71.119 126 TRP H C 1
ATOM 7803 O O . TRP H 1 126 ? -98.222 3.447 20.635 1.000 68.306 126 TRP H O 1
ATOM 7814 N N . VAL H 1 127 ? -96.824 2.390 19.211 1.000 72.491 127 VAL H N 1
ATOM 7815 C CA . VAL H 1 127 ? -95.555 2.695 19.831 1.000 68.002 127 VAL H CA 1
ATOM 7816 C C . VAL H 1 127 ? -95.276 4.210 19.857 1.000 71.459 127 VAL H C 1
ATOM 7817 O O . VAL H 1 127 ? -94.572 4.671 20.745 1.000 58.758 127 VAL H O 1
ATOM 7821 N N . ASP H 1 128 ? -95.877 4.962 18.905 1.000 78.788 128 ASP H N 1
ATOM 7822 C CA . ASP H 1 128 ? -96.062 6.405 18.848 1.000 69.804 128 ASP H CA 1
ATOM 7823 C C . ASP H 1 128 ? -96.660 6.970 20.127 1.000 71.489 128 ASP H C 1
ATOM 7824 O O . ASP H 1 128 ? -96.315 8.060 20.540 1.000 74.329 128 ASP H O 1
ATOM 7829 N N . GLY H 1 129 ? -97.636 6.256 20.705 1.000 82.844 129 GLY H N 1
ATOM 7830 C CA . GLY H 1 129 ? -98.503 6.740 21.772 1.000 91.322 129 GLY H CA 1
ATOM 7831 C C . GLY H 1 129 ? -99.903 7.133 21.276 1.000 91.698 129 GLY H C 1
ATOM 7832 O O . GLY H 1 129 ? -100.764 7.517 22.082 1.000 99.761 129 GLY H O 1
ATOM 7833 N N . SER H 1 130 ? -100.113 7.071 19.956 1.000 78.010 130 SER H N 1
ATOM 7834 C CA . SER H 1 130 ? -101.428 7.314 19.411 1.000 90.836 130 SER H CA 1
ATOM 7835 C C . SER H 1 130 ? -102.243 6.027 19.487 1.000 104.172 130 SER H C 1
ATOM 7836 O O . SER H 1 130 ? -101.708 4.961 19.181 1.000 100.594 130 SER H O 1
ATOM 7839 N N . PRO H 1 131 ? -103.490 6.089 20.024 1.000 101.221 131 PRO H N 1
ATOM 7840 C CA . PRO H 1 131 ? -104.363 4.908 20.091 1.000 102.129 131 PRO H CA 1
ATOM 7841 C C . PRO H 1 131 ? -104.895 4.536 18.707 1.000 107.623 131 PRO H C 1
ATOM 7842 O O . PRO H 1 131 ? -104.844 5.403 17.827 1.000 98.450 131 PRO H O 1
ATOM 7846 N N . ILE H 1 132 ? -105.363 3.275 18.524 1.000 103.583 132 ILE H N 1
ATOM 7847 C CA . ILE H 1 132 ? -105.731 2.815 17.176 1.000 105.482 132 ILE H CA 1
ATOM 7848 C C . ILE H 1 132 ? -107.088 3.387 16.777 1.000 127.998 132 ILE H C 1
ATOM 7849 O O . ILE H 1 132 ? -107.941 3.551 17.639 1.000 130.196 132 ILE H O 1
ATOM 7854 N N . ASP H 1 133 ? -107.271 3.613 15.469 1.000 143.533 133 ASP H N 1
ATOM 7855 C CA . ASP H 1 133 ? -108.557 3.926 14.852 1.000 149.173 133 ASP H CA 1
ATOM 7856 C C . ASP H 1 133 ? -109.340 2.631 14.583 1.000 167.351 133 ASP H C 1
ATOM 7857 O O . ASP H 1 133 ? -108.954 1.869 13.682 1.000 173.844 133 ASP H O 1
ATOM 7862 N N . SER H 1 134 ? -110.427 2.416 15.364 1.000 176.544 134 SER H N 1
ATOM 7863 C CA . SER H 1 134 ? -111.312 1.245 15.316 1.000 171.386 134 SER H CA 1
ATOM 7864 C C . SER H 1 134 ? -112.060 1.117 13.988 1.000 178.008 134 SER H C 1
ATOM 7865 O O . SER H 1 134 ? -112.604 0.049 13.712 1.000 184.342 134 SER H O 1
ATOM 7868 N N . LYS H 1 135 ? -112.113 2.219 13.212 1.000 171.758 135 LYS H N 1
ATOM 7869 C CA . LYS H 1 135 ? -112.539 2.265 11.823 1.000 164.503 135 LYS H CA 1
ATOM 7870 C C . LYS H 1 135 ? -111.540 1.555 10.909 1.000 161.823 135 LYS H C 1
ATOM 7871 O O . LYS H 1 135 ? -111.892 0.527 10.349 1.000 154.460 135 LYS H O 1
ATOM 7877 N N . ILE H 1 136 ? -110.311 2.092 10.786 1.000 163.397 136 ILE H N 1
ATOM 7878 C CA . ILE H 1 136 ? -109.276 1.603 9.870 1.000 155.505 136 ILE H CA 1
ATOM 7879 C C . ILE H 1 136 ? -108.829 0.176 10.236 1.000 150.015 136 ILE H C 1
ATOM 7880 O O . ILE H 1 136 ? -108.652 -0.633 9.323 1.000 152.821 136 ILE H O 1
ATOM 7885 N N . PHE H 1 137 ? -108.630 -0.143 11.538 1.000 154.021 137 PHE H N 1
ATOM 7886 C CA . PHE H 1 137 ? -108.013 -1.404 11.956 1.000 174.053 137 PHE H CA 1
ATOM 7887 C C . PHE H 1 137 ? -108.903 -2.147 12.949 1.000 168.757 137 PHE H C 1
ATOM 7888 O O . PHE H 1 137 ? -109.574 -1.518 13.778 1.000 180.075 137 PHE H O 1
ATOM 7896 N N . PHE H 1 138 ? -108.947 -3.475 12.822 1.000 158.189 138 PHE H N 1
ATOM 7897 C CA . PHE H 1 138 ? -109.598 -4.356 13.777 1.000 150.743 138 PHE H CA 1
ATOM 7898 C C . PHE H 1 138 ? -108.569 -5.392 14.229 1.000 145.721 138 PHE H C 1
ATOM 7899 O O . PHE H 1 138 ? -107.750 -5.812 13.412 1.000 136.118 138 PHE H O 1
ATOM 7907 N N . ILE H 1 139 ? -108.578 -5.742 15.526 1.000 147.613 139 ILE H N 1
ATOM 7908 C CA . ILE H 1 139 ? -107.645 -6.731 16.059 1.000 144.252 139 ILE H CA 1
ATOM 7909 C C . ILE H 1 139 ? -108.418 -7.972 16.511 1.000 153.254 139 ILE H C 1
ATOM 7910 O O . ILE H 1 139 ? -109.316 -7.874 17.337 1.000 142.927 139 ILE H O 1
ATOM 7915 N N . LYS H 1 140 ? -108.017 -9.143 15.998 1.000 156.203 140 LYS H N 1
ATOM 7916 C CA . LYS H 1 140 ? -108.511 -10.428 16.472 1.000 142.213 140 LYS H CA 1
ATOM 7917 C C . LYS H 1 140 ? -107.677 -10.882 17.667 1.000 132.155 140 LYS H C 1
ATOM 7918 O O . LYS H 1 140 ? -106.455 -10.871 17.615 1.000 135.777 140 LYS H O 1
ATOM 7924 N N . GLY H 1 141 ? -108.339 -11.271 18.752 1.000 136.117 141 GLY H N 1
ATOM 7925 C CA . GLY H 1 141 ? -107.692 -11.933 19.876 1.000 130.932 141 GLY H CA 1
ATOM 7926 C C . GLY H 1 141 ? -107.877 -11.160 21.181 1.000 136.759 141 GLY H C 1
ATOM 7927 O O . GLY H 1 141 ? -108.341 -10.022 21.138 1.000 131.332 141 GLY H O 1
ATOM 7928 N N . PRO H 1 142 ? -107.465 -11.729 22.349 1.000 151.745 142 PRO H N 1
ATOM 7929 C CA . PRO H 1 142 ? -107.691 -11.107 23.662 1.000 151.604 142 PRO H CA 1
ATOM 7930 C C . PRO H 1 142 ? -106.958 -9.792 23.920 1.000 142.516 142 PRO H C 1
ATOM 7931 O O . PRO H 1 142 ? -105.828 -9.602 23.477 1.000 132.871 142 PRO H O 1
ATOM 7935 N N . ALA H 1 143 ? -107.619 -8.889 24.639 1.000 147.635 143 ALA H N 1
ATOM 7936 C CA . ALA H 1 143 ? -106.961 -7.676 25.095 1.000 150.633 143 ALA H CA 1
ATOM 7937 C C . ALA H 1 143 ? -106.558 -7.855 26.558 1.000 147.170 143 ALA H C 1
ATOM 7938 O O . ALA H 1 143 ? -107.150 -7.232 27.442 1.000 190.748 143 ALA H O 1
ATOM 7940 N N . LYS H 1 144 ? -105.574 -8.738 26.806 1.000 126.966 144 LYS H N 1
ATOM 7941 C CA . LYS H 1 144 ? -104.921 -8.857 28.102 1.000 136.973 144 LYS H CA 1
ATOM 7942 C C . LYS H 1 144 ? -103.732 -7.907 28.184 1.000 164.745 144 LYS H C 1
ATOM 7943 O O . LYS H 1 144 ? -103.350 -7.314 27.180 1.000 204.231 144 LYS H O 1
ATOM 7949 N N . GLU H 1 145 ? -103.157 -7.800 29.396 1.000 169.005 145 GLU H N 1
ATOM 7950 C CA . GLU H 1 145 ? -101.810 -7.268 29.506 1.000 152.066 145 GLU H CA 1
ATOM 7951 C C . GLU H 1 145 ? -100.839 -8.280 28.951 1.000 150.045 145 GLU H C 1
ATOM 7952 O O . GLU H 1 145 ? -101.143 -9.455 28.965 1.000 185.018 145 GLU H O 1
ATOM 7958 N N . ASN H 1 146 ? -99.682 -7.781 28.510 1.000 142.383 146 ASN H N 1
ATOM 7959 C CA . ASN H 1 146 ? -98.720 -8.590 27.774 1.000 136.516 146 ASN H CA 1
ATOM 7960 C C . ASN H 1 146 ? -99.360 -9.148 26.507 1.000 121.046 146 ASN H C 1
ATOM 7961 O O . ASN H 1 146 ? -99.102 -10.284 26.127 1.000 135.402 146 ASN H O 1
ATOM 7966 N N . SER H 1 147 ? -100.212 -8.328 25.884 1.000 102.545 147 SER H N 1
ATOM 7967 C CA . SER H 1 147 ? -100.674 -8.543 24.528 1.000 98.491 147 SER H CA 1
ATOM 7968 C C . SER H 1 147 ? -100.038 -7.497 23.625 1.000 96.442 147 SER H C 1
ATOM 7969 O O . SER H 1 147 ? -100.069 -6.294 23.932 1.000 140.585 147 SER H O 1
ATOM 7972 N N . CYS H 1 148 ? -99.418 -8.006 22.555 1.000 86.924 148 CYS H N 1
ATOM 7973 C CA . CYS H 1 148 ? -98.772 -7.250 21.491 1.000 83.542 148 CYS H CA 1
ATOM 7974 C C . CYS H 1 148 ? -99.362 -7.691 20.153 1.000 82.632 148 CYS H C 1
ATOM 7975 O O . CYS H 1 148 ? -99.880 -8.791 20.018 1.000 86.587 148 CYS H O 1
ATOM 7978 N N . ALA H 1 149 ? -99.296 -6.813 19.156 1.000 86.993 149 ALA H N 1
ATOM 7979 C CA . ALA H 1 149 ? -99.938 -7.061 17.877 1.000 94.758 149 ALA H CA 1
ATOM 7980 C C . ALA H 1 149 ? -98.947 -7.635 16.870 1.000 96.715 149 ALA H C 1
ATOM 7981 O O . ALA H 1 149 ? -97.762 -7.278 16.847 1.000 125.155 149 ALA H O 1
ATOM 7983 N N . ALA H 1 150 ? -99.457 -8.534 16.018 1.000 91.230 150 ALA H N 1
ATOM 7984 C CA . ALA H 1 150 ? -98.712 -9.108 14.913 1.000 89.541 150 ALA H CA 1
ATOM 7985 C C . ALA H 1 150 ? -99.586 -9.170 13.656 1.000 93.834 150 ALA H C 1
ATOM 7986 O O . ALA H 1 150 ? -100.781 -9.375 13.768 1.000 107.836 150 ALA H O 1
ATOM 7988 N N . ILE H 1 151 ? -98.980 -8.991 12.482 1.000 97.502 151 ILE H N 1
ATOM 7989 C CA . ILE H 1 151 ? -99.651 -9.180 11.204 1.000 105.410 151 ILE H CA 1
ATOM 7990 C C . ILE H 1 151 ? -99.445 -10.628 10.784 1.000 119.669 151 ILE H C 1
ATOM 7991 O O . ILE H 1 151 ? -98.329 -11.149 10.877 1.000 111.357 151 ILE H O 1
ATOM 7996 N N . LYS H 1 152 ? -100.540 -11.219 10.302 1.000 142.103 152 LYS H N 1
ATOM 7997 C CA . LYS H 1 152 ? -100.610 -12.573 9.780 1.000 151.265 152 LYS H CA 1
ATOM 7998 C C . LYS H 1 152 ? -101.768 -12.541 8.787 1.000 149.160 152 LYS H C 1
ATOM 7999 O O . LYS H 1 152 ? -102.805 -11.947 9.063 1.000 135.691 152 LYS H O 1
ATOM 8005 N N . GLU H 1 153 ? -101.521 -13.124 7.591 1.000 153.266 153 GLU H N 1
ATOM 8006 C CA . GLU H 1 153 ? -102.203 -12.769 6.359 1.000 150.127 153 GLU H CA 1
ATOM 8007 C C . GLU H 1 153 ? -102.225 -11.243 6.268 1.000 150.185 153 GLU H C 1
ATOM 8008 O O . GLU H 1 153 ? -101.167 -10.626 6.297 1.000 146.193 153 GLU H O 1
ATOM 8014 N N . SER H 1 154 ? -103.413 -10.662 6.245 1.000 138.740 154 SER H N 1
ATOM 8015 C CA . SER H 1 154 ? -103.464 -9.208 6.280 1.000 132.354 154 SER H CA 1
ATOM 8016 C C . SER H 1 154 ? -104.292 -8.726 7.461 1.000 130.642 154 SER H C 1
ATOM 8017 O O . SER H 1 154 ? -104.788 -7.598 7.421 1.000 126.901 154 SER H O 1
ATOM 8020 N N . LYS H 1 155 ? -104.333 -9.545 8.527 1.000 131.318 155 LYS H N 1
ATOM 8021 C CA . LYS H 1 155 ? -105.021 -9.205 9.753 1.000 131.184 155 LYS H CA 1
ATOM 8022 C C . LYS H 1 155 ? -104.044 -8.896 10.881 1.000 118.656 155 LYS H C 1
ATOM 8023 O O . LYS H 1 155 ? -102.888 -9.247 10.823 1.000 116.378 155 LYS H O 1
ATOM 8029 N N . ILE H 1 156 ? -104.576 -8.211 11.888 1.000 114.817 156 ILE H N 1
ATOM 8030 C CA . ILE H 1 156 ? -103.807 -7.948 13.092 1.000 112.439 156 ILE H CA 1
ATOM 8031 C C . ILE H 1 156 ? -104.307 -8.874 14.193 1.000 105.637 156 ILE H C 1
ATOM 8032 O O . ILE H 1 156 ? -105.490 -8.900 14.482 1.000 111.594 156 ILE H O 1
ATOM 8037 N N . PHE H 1 157 ? -103.377 -9.616 14.798 1.000 99.498 157 PHE H N 1
ATOM 8038 C CA . PHE H 1 157 ? -103.657 -10.536 15.880 1.000 100.317 157 PHE H CA 1
ATOM 8039 C C . PHE H 1 157 ? -103.017 -10.056 17.169 1.000 99.643 157 PHE H C 1
ATOM 8040 O O . PHE H 1 157 ? -101.876 -9.604 17.148 1.000 117.613 157 PHE H O 1
ATOM 8048 N N . SER H 1 158 ? -103.771 -10.171 18.269 1.000 96.420 158 SER H N 1
ATOM 8049 C CA . SER H 1 158 ? -103.218 -10.138 19.609 1.000 97.812 158 SER H CA 1
ATOM 8050 C C . SER H 1 158 ? -102.505 -11.452 19.879 1.000 106.323 158 SER H C 1
ATOM 8051 O O . SER H 1 158 ? -103.109 -12.512 19.752 1.000 131.421 158 SER H O 1
ATOM 8054 N N . GLU H 1 159 ? -101.218 -11.353 20.238 1.000 111.027 159 GLU H N 1
ATOM 8055 C CA . GLU H 1 159 ? -100.409 -12.477 20.697 1.000 99.929 159 GLU H CA 1
ATOM 8056 C C . GLU H 1 159 ? -99.683 -12.060 21.981 1.000 101.906 159 GLU H C 1
ATOM 8057 O O . GLU H 1 159 ? -99.626 -10.881 22.322 1.000 119.720 159 GLU H O 1
ATOM 8063 N N . THR H 1 160 ? -99.119 -13.018 22.712 1.000 108.158 160 THR H N 1
ATOM 8064 C CA . THR H 1 160 ? -98.386 -12.678 23.924 1.000 102.883 160 THR H CA 1
ATOM 8065 C C . THR H 1 160 ? -96.973 -12.215 23.583 1.000 104.672 160 THR H C 1
ATOM 8066 O O . THR H 1 160 ? -96.354 -12.720 22.651 1.000 106.453 160 THR H O 1
ATOM 8070 N N . CYS H 1 161 ? -96.449 -11.323 24.428 1.000 119.485 161 CYS H N 1
ATOM 8071 C CA . CYS H 1 161 ? -95.318 -10.470 24.090 1.000 120.632 161 CYS H CA 1
ATOM 8072 C C . CYS H 1 161 ? -94.020 -11.257 24.058 1.000 110.590 161 CYS H C 1
ATOM 8073 O O . CYS H 1 161 ? -93.027 -10.791 23.490 1.000 105.268 161 CYS H O 1
ATOM 8076 N N . SER H 1 162 ? -94.098 -12.484 24.577 1.000 108.317 162 SER H N 1
ATOM 8077 C CA . SER H 1 162 ? -92.945 -13.345 24.755 1.000 105.642 162 SER H CA 1
ATOM 8078 C C . SER H 1 162 ? -92.782 -14.319 23.586 1.000 100.911 162 SER H C 1
ATOM 8079 O O . SER H 1 162 ? -91.726 -14.942 23.480 1.000 92.036 162 SER H O 1
ATOM 8082 N N . SER H 1 163 ? -93.808 -14.435 22.725 1.000 101.314 163 SER H N 1
ATOM 8083 C CA . SER H 1 163 ? -93.695 -15.265 21.528 1.000 95.194 163 SER H CA 1
ATOM 8084 C C . SER H 1 163 ? -92.797 -14.603 20.495 1.000 89.402 163 SER H C 1
ATOM 8085 O O . SER H 1 163 ? -92.562 -13.394 20.548 1.000 99.909 163 SER H O 1
ATOM 8088 N N . VAL H 1 164 ? -92.236 -15.428 19.609 1.000 89.867 164 VAL H N 1
ATOM 8089 C CA . VAL H 1 164 ? -90.988 -15.124 18.933 1.000 99.604 164 VAL H CA 1
ATOM 8090 C C . VAL H 1 164 ? -91.193 -15.089 17.419 1.000 113.151 164 VAL H C 1
ATOM 8091 O O . VAL H 1 164 ? -91.161 -16.117 16.740 1.000 133.108 164 VAL H O 1
ATOM 8095 N N . PHE H 1 165 ? -91.386 -13.883 16.891 1.000 102.709 165 PHE H N 1
ATOM 8096 C CA . PHE H 1 165 ? -91.785 -13.726 15.500 1.000 99.423 165 PHE H CA 1
ATOM 8097 C C . PHE H 1 165 ? -90.753 -12.882 14.767 1.000 89.570 165 PHE H C 1
ATOM 8098 O O . PHE H 1 165 ? -89.927 -12.246 15.423 1.000 91.883 165 PHE H O 1
ATOM 8106 N N . LYS H 1 166 ? -90.811 -12.904 13.418 1.000 85.774 166 LYS H N 1
ATOM 8107 C CA . LYS H 1 166 ? -90.250 -11.828 12.609 1.000 89.585 166 LYS H CA 1
ATOM 8108 C C . LYS H 1 166 ? -90.876 -10.484 12.988 1.000 91.605 166 LYS H C 1
ATOM 8109 O O . LYS H 1 166 ? -91.957 -10.447 13.567 1.000 101.454 166 LYS H O 1
ATOM 8115 N N . TRP H 1 167 ? -90.191 -9.382 12.664 1.000 94.765 167 TRP H N 1
ATOM 8116 C CA . TRP H 1 167 ? -90.698 -8.046 12.937 1.000 87.244 167 TRP H CA 1
ATOM 8117 C C . TRP H 1 167 ? -90.296 -7.085 11.811 1.000 80.011 167 TRP H C 1
ATOM 8118 O O . TRP H 1 167 ? -89.420 -7.399 11.004 1.000 79.556 167 TRP H O 1
ATOM 8129 N N . ILE H 1 168 ? -90.891 -5.884 11.797 1.000 79.158 168 ILE H N 1
ATOM 8130 C CA . ILE H 1 168 ? -90.537 -4.827 10.850 1.000 78.737 168 ILE H CA 1
ATOM 8131 C C . ILE H 1 168 ? -90.113 -3.572 11.611 1.000 82.332 168 ILE H C 1
ATOM 8132 O O . ILE H 1 168 ? -90.841 -3.135 12.513 1.000 87.625 168 ILE H O 1
ATOM 8137 N N . CYS H 1 169 ? -88.939 -3.014 11.229 1.000 77.007 169 CYS H N 1
ATOM 8138 C CA . CYS H 1 169 ? -88.484 -1.707 11.683 1.000 76.816 169 CYS H CA 1
ATOM 8139 C C . CYS H 1 169 ? -88.862 -0.617 10.680 1.000 77.050 169 CYS H C 1
ATOM 8140 O O . CYS H 1 169 ? -88.933 -0.869 9.467 1.000 72.174 169 CYS H O 1
ATOM 8143 N N . GLN H 1 170 ? -89.055 0.607 11.197 1.000 69.917 170 GLN H N 1
ATOM 8144 C CA . GLN H 1 170 ? -89.483 1.740 10.379 1.000 73.291 170 GLN H CA 1
ATOM 8145 C C . GLN H 1 170 ? -88.851 3.012 10.936 1.000 72.051 170 GLN H C 1
ATOM 8146 O O . GLN H 1 170 ? -88.710 3.123 12.161 1.000 68.758 170 GLN H O 1
ATOM 8152 N N . TYR H 1 171 ? -88.474 3.954 10.051 1.000 65.617 171 TYR H N 1
ATOM 8153 C CA . TYR H 1 171 ? -88.081 5.296 10.477 1.000 65.630 171 TYR H CA 1
ATOM 8154 C C . TYR H 1 171 ? -88.352 6.318 9.382 1.000 74.573 171 TYR H C 1
ATOM 8155 O O . TYR H 1 171 ? -88.406 5.927 8.211 1.000 82.369 171 TYR H O 1
ATOM 8164 N N . GLY H 1 172 ? -88.536 7.598 9.771 1.000 74.623 172 GLY H N 1
ATOM 8165 C CA . GLY H 1 172 ? -88.928 8.653 8.829 1.000 81.038 172 GLY H CA 1
ATOM 8166 C C . GLY H 1 172 ? -87.765 9.593 8.479 1.000 89.301 172 GLY H C 1
ATOM 8167 O O . GLY H 1 172 ? -86.651 9.348 8.904 1.000 99.289 172 GLY H O 1
ATOM 8168 N N . THR H 1 173 ? -88.032 10.680 7.729 1.000 112.985 173 THR H N 1
ATOM 8169 C CA . THR H 1 173 ? -87.074 11.399 6.879 1.000 114.277 173 THR H CA 1
ATOM 8170 C C . THR H 1 173 ? -87.202 12.929 7.099 1.000 116.695 173 THR H C 1
ATOM 8171 O O . THR H 1 173 ? -86.674 13.470 8.109 1.000 100.362 173 THR H O 1
ATOM 8175 N N . THR I 1 51 ? -80.960 30.650 -5.189 1.000 121.706 51 THR I N 1
ATOM 8176 C CA . THR I 1 51 ? -81.120 30.569 -3.709 1.000 153.526 51 THR I CA 1
ATOM 8177 C C . THR I 1 51 ? -79.898 29.950 -3.023 1.000 156.601 51 THR I C 1
ATOM 8178 O O . THR I 1 51 ? -79.523 30.477 -1.987 1.000 167.055 51 THR I O 1
ATOM 8182 N N . VAL I 1 52 ? -79.298 28.872 -3.583 1.000 136.101 52 VAL I N 1
ATOM 8183 C CA . VAL I 1 52 ? -78.324 27.990 -2.930 1.000 109.801 52 VAL I CA 1
ATOM 8184 C C . VAL I 1 52 ? -77.378 27.369 -3.969 1.000 100.907 52 VAL I C 1
ATOM 8185 O O . VAL I 1 52 ? -77.781 26.469 -4.691 1.000 101.463 52 VAL I O 1
ATOM 8189 N N . LEU I 1 53 ? -76.083 27.690 -3.911 1.000 93.227 53 LEU I N 1
ATOM 8190 C CA . LEU I 1 53 ? -75.085 27.357 -4.919 1.000 89.892 53 LEU I CA 1
ATOM 8191 C C . LEU I 1 53 ? -74.711 25.865 -4.975 1.000 77.256 53 LEU I C 1
ATOM 8192 O O . LEU I 1 53 ? -74.422 25.260 -3.977 1.000 73.328 53 LEU I O 1
ATOM 8197 N N . CYS I 1 54 ? -74.596 25.275 -6.170 1.000 73.336 54 CYS I N 1
ATOM 8198 C CA . CYS I 1 54 ? -73.986 23.965 -6.337 1.000 75.216 54 CYS I CA 1
ATOM 8199 C C . CYS I 1 54 ? -72.461 24.056 -6.264 1.000 95.346 54 CYS I C 1
ATOM 8200 O O . CYS I 1 54 ? -71.907 25.110 -6.634 1.000 118.395 54 CYS I O 1
ATOM 8203 N N . GLN I 1 55 ? -71.801 22.942 -5.839 1.000 101.392 55 GLN I N 1
ATOM 8204 C CA . GLN I 1 55 ? -70.342 22.741 -5.900 1.000 108.089 55 GLN I CA 1
ATOM 8205 C C . GLN I 1 55 ? -69.880 23.188 -7.287 1.000 98.130 55 GLN I C 1
ATOM 8206 O O . GLN I 1 55 ? -70.621 23.052 -8.260 1.000 102.654 55 GLN I O 1
ATOM 8212 N N . SER I 1 56 ? -68.708 23.812 -7.361 1.000 80.876 56 SER I N 1
ATOM 8213 C CA . SER I 1 56 ? -68.352 24.420 -8.628 1.000 76.113 56 SER I CA 1
ATOM 8214 C C . SER I 1 56 ? -68.286 23.364 -9.727 1.000 72.414 56 SER I C 1
ATOM 8215 O O . SER I 1 56 ? -67.865 22.255 -9.473 1.000 72.009 56 SER I O 1
ATOM 8218 N N . GLU I 1 57 ? -68.727 23.709 -10.931 1.000 77.052 57 GLU I N 1
ATOM 8219 C CA . GLU I 1 57 ? -68.776 22.825 -12.091 1.000 78.971 57 GLU I CA 1
ATOM 8220 C C . GLU I 1 57 ? -69.869 21.748 -11.981 1.000 72.715 57 GLU I C 1
ATOM 8221 O O . GLU I 1 57 ? -69.844 20.761 -12.708 1.000 69.348 57 GLU I O 1
ATOM 8227 N N . TRP I 1 58 ? -70.852 21.921 -11.092 1.000 76.224 58 TRP I N 1
ATOM 8228 C CA . TRP I 1 58 ? -72.047 21.082 -11.134 1.000 70.873 58 TRP I CA 1
ATOM 8229 C C . TRP I 1 58 ? -73.198 21.845 -11.773 1.000 72.625 58 TRP I C 1
ATOM 8230 O O . TRP I 1 58 ? -73.236 23.062 -11.656 1.000 79.324 58 TRP I O 1
ATOM 8241 N N . LEU I 1 59 ? -74.116 21.131 -12.436 1.000 67.244 59 LEU I N 1
ATOM 8242 C CA . LEU I 1 59 ? -75.317 21.722 -13.028 1.000 69.034 59 LEU I CA 1
ATOM 8243 C C . LEU I 1 59 ? -76.477 21.663 -12.056 1.000 64.297 59 LEU I C 1
ATOM 8244 O O . LEU I 1 59 ? -76.635 20.675 -11.329 1.000 58.577 59 LEU I O 1
ATOM 8249 N N . LYS I 1 60 ? -77.243 22.763 -12.006 1.000 65.787 60 LYS I N 1
ATOM 8250 C CA . LYS I 1 60 ? -78.327 22.841 -11.037 1.000 65.507 60 LYS I CA 1
ATOM 8251 C C . LYS I 1 60 ? -79.612 22.682 -11.809 1.000 71.891 60 LYS I C 1
ATOM 8252 O O . LYS I 1 60 ? -79.761 23.334 -12.850 1.000 79.586 60 LYS I O 1
ATOM 8258 N N . TYR I 1 61 ? -80.511 21.819 -11.298 1.000 73.765 61 TYR I N 1
ATOM 8259 C CA . TYR I 1 61 ? -81.842 21.657 -11.881 1.000 78.038 61 TYR I CA 1
ATOM 8260 C C . TYR I 1 61 ? -82.824 21.297 -10.776 1.000 74.626 61 TYR I C 1
ATOM 8261 O O . TYR I 1 61 ? -82.673 20.264 -10.149 1.000 72.883 61 TYR I O 1
ATOM 8270 N N . GLN I 1 62 ? -83.837 22.148 -10.596 1.000 83.939 62 GLN I N 1
ATOM 8271 C CA . GLN I 1 62 ? -84.866 22.000 -9.573 1.000 95.277 62 GLN I CA 1
ATOM 8272 C C . GLN I 1 62 ? -84.279 21.575 -8.221 1.000 83.287 62 GLN I C 1
ATOM 8273 O O . GLN I 1 62 ? -84.605 20.534 -7.685 1.000 79.810 62 GLN I O 1
ATOM 8279 N N . GLY I 1 63 ? -83.361 22.363 -7.686 1.000 85.191 63 GLY I N 1
ATOM 8280 C CA . GLY I 1 63 ? -82.869 22.195 -6.323 1.000 84.382 63 GLY I CA 1
ATOM 8281 C C . GLY I 1 63 ? -81.979 20.976 -6.108 1.000 83.907 63 GLY I C 1
ATOM 8282 O O . GLY I 1 63 ? -81.590 20.703 -4.970 1.000 96.883 63 GLY I O 1
ATOM 8283 N N . LYS I 1 64 ? -81.658 20.262 -7.193 1.000 81.197 64 LYS I N 1
ATOM 8284 C CA . LYS I 1 64 ? -80.681 19.188 -7.206 1.000 83.077 64 LYS I CA 1
ATOM 8285 C C . LYS I 1 64 ? -79.468 19.645 -8.024 1.000 76.920 64 LYS I C 1
ATOM 8286 O O . LYS I 1 64 ? -79.593 20.527 -8.906 1.000 73.700 64 LYS I O 1
ATOM 8292 N N . CYS I 1 65 ? -78.294 19.061 -7.699 1.000 64.842 65 CYS I N 1
ATOM 8293 C CA . CYS I 1 65 ? -77.076 19.327 -8.450 1.000 67.875 65 CYS I CA 1
ATOM 8294 C C . CYS I 1 65 ? -76.557 18.055 -9.077 1.000 65.403 65 CYS I C 1
ATOM 8295 O O . CYS I 1 65 ? -76.568 17.014 -8.436 1.000 70.969 65 CYS I O 1
ATOM 8298 N N . TYR I 1 66 ? -76.081 18.186 -10.312 1.000 58.760 66 TYR I N 1
ATOM 8299 C CA . TYR I 1 66 ? -75.740 17.056 -11.147 1.000 56.889 66 TYR I CA 1
ATOM 8300 C C . TYR I 1 66 ? -74.301 17.231 -11.584 1.000 60.836 66 TYR I C 1
ATOM 8301 O O . TYR I 1 66 ? -73.873 18.356 -11.827 1.000 65.361 66 TYR I O 1
ATOM 8310 N N . TRP I 1 67 ? -73.565 16.121 -11.625 1.000 64.189 67 TRP I N 1
ATOM 8311 C CA . TRP I 1 67 ? -72.215 16.066 -12.160 1.000 65.708 67 TRP I CA 1
ATOM 8312 C C . TRP I 1 67 ? -72.119 14.922 -13.164 1.000 67.550 67 TRP I C 1
ATOM 8313 O O . TRP I 1 67 ? -72.389 13.775 -12.806 1.000 74.309 67 TRP I O 1
ATOM 8324 N N . PHE I 1 68 ? -71.764 15.268 -14.414 1.000 68.155 68 PHE I N 1
ATOM 8325 C CA . PHE I 1 68 ? -71.662 14.335 -15.520 1.000 75.431 68 PHE I CA 1
ATOM 8326 C C . PHE I 1 68 ? -70.197 14.045 -15.801 1.000 85.387 68 PHE I C 1
ATOM 8327 O O . PHE I 1 68 ? -69.436 14.978 -16.012 1.000 105.654 68 PHE I O 1
ATOM 8335 N N . SER I 1 69 ? -69.790 12.772 -15.789 1.000 9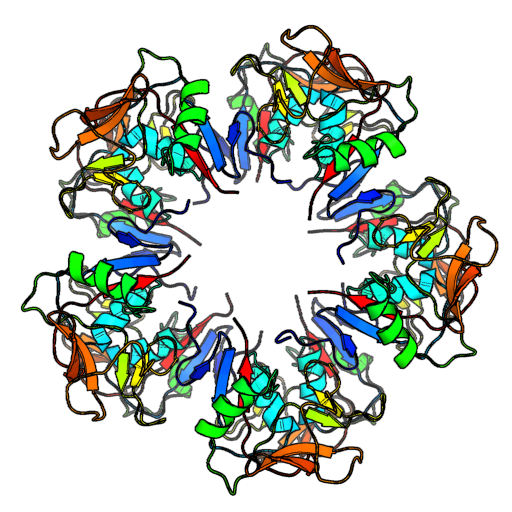6.425 69 SER I N 1
ATOM 8336 C CA . SER I 1 69 ? -68.365 12.430 -15.766 1.000 87.340 69 SER I CA 1
ATOM 8337 C C . SER I 1 69 ? -67.756 12.489 -17.155 1.000 90.321 69 SER I C 1
ATOM 8338 O O . SER I 1 69 ? -68.496 12.408 -18.125 1.000 109.081 69 SER I O 1
ATOM 8341 N N . ASN I 1 70 ? -66.427 12.619 -17.210 1.000 83.924 70 ASN I N 1
ATOM 8342 C CA . ASN I 1 70 ? -65.714 12.462 -18.462 1.000 88.224 70 ASN I CA 1
ATOM 8343 C C . ASN I 1 70 ? -65.020 11.123 -18.486 1.000 96.470 70 ASN I C 1
ATOM 8344 O O . ASN I 1 70 ? -65.096 10.448 -19.504 1.000 102.369 70 ASN I O 1
ATOM 8349 N N . GLU I 1 71 ? -64.430 10.739 -17.346 1.000 112.369 71 GLU I N 1
ATOM 8350 C CA . GLU I 1 71 ? -63.843 9.415 -17.162 1.000 112.404 71 GLU I CA 1
ATOM 8351 C C . GLU I 1 71 ? -64.966 8.368 -17.117 1.000 94.796 71 GLU I C 1
ATOM 8352 O O . GLU I 1 71 ? -66.153 8.685 -17.059 1.000 99.402 71 GLU I O 1
ATOM 8358 N N . MET I 1 72 ? -64.581 7.097 -17.240 1.000 89.774 72 MET I N 1
ATOM 8359 C CA . MET I 1 72 ? -65.443 5.934 -17.123 1.000 94.187 72 MET I CA 1
ATOM 8360 C C . MET I 1 72 ? -64.948 4.957 -16.060 1.000 85.451 72 MET I C 1
ATOM 8361 O O . MET I 1 72 ? -63.758 4.916 -15.795 1.000 89.606 72 MET I O 1
ATOM 8366 N N . LYS I 1 73 ? -65.867 4.230 -15.404 1.000 79.075 73 LYS I N 1
ATOM 8367 C CA . LYS I 1 73 ? -65.505 3.239 -14.389 1.000 90.793 73 LYS I CA 1
ATOM 8368 C C . LYS I 1 73 ? -66.633 2.254 -14.111 1.000 101.472 73 LYS I C 1
ATOM 8369 O O . LYS I 1 73 ? -67.755 2.436 -14.590 1.000 87.089 73 LYS I O 1
ATOM 8375 N N . SER I 1 74 ? -66.286 1.203 -13.344 1.000 111.774 74 SER I N 1
ATOM 8376 C CA . SER I 1 74 ? -67.265 0.238 -12.896 1.000 100.344 74 SER I CA 1
ATOM 8377 C C . SER I 1 74 ? -68.323 0.948 -12.056 1.000 93.173 74 SER I C 1
ATOM 8378 O O . SER I 1 74 ? -68.079 2.005 -11.474 1.000 90.982 74 SER I O 1
ATOM 8381 N N . TRP I 1 75 ? -69.515 0.354 -12.013 1.000 85.140 75 TRP I N 1
ATOM 8382 C CA . TRP I 1 75 ? -70.604 0.908 -11.246 1.000 67.878 75 TRP I CA 1
ATOM 8383 C C . TRP I 1 75 ? -70.156 1.152 -9.805 1.000 70.226 75 TRP I C 1
ATOM 8384 O O . TRP I 1 75 ? -70.299 2.283 -9.353 1.000 81.771 75 TRP I O 1
ATOM 8395 N N . SER I 1 76 ? -69.566 0.151 -9.122 1.000 77.354 76 SER I N 1
ATOM 8396 C CA . SER I 1 76 ? -69.032 0.292 -7.764 1.000 78.447 76 SER I CA 1
ATOM 8397 C C . SER I 1 76 ? -68.050 1.452 -7.649 1.000 76.920 76 SER I C 1
ATOM 8398 O O . SER I 1 76 ? -68.195 2.296 -6.763 1.000 95.744 76 SER I O 1
ATOM 8401 N N . ASP I 1 77 ? -67.117 1.543 -8.596 1.000 77.692 77 ASP I N 1
ATOM 8402 C CA . ASP I 1 77 ? -66.093 2.579 -8.574 1.000 93.155 77 ASP I CA 1
ATOM 8403 C C . ASP I 1 77 ? -66.741 3.960 -8.728 1.000 81.458 77 ASP I C 1
ATOM 8404 O O . ASP I 1 77 ? -66.349 4.893 -8.033 1.000 68.529 77 ASP I O 1
ATOM 8409 N N . SER I 1 78 ? -67.749 4.045 -9.607 1.000 73.190 78 SER I N 1
ATOM 8410 C CA . SER I 1 78 ? -68.541 5.250 -9.849 1.000 58.953 78 SER I CA 1
ATOM 8411 C C . SER I 1 78 ? -69.237 5.652 -8.584 1.000 56.728 78 SER I C 1
ATOM 8412 O O . SER I 1 78 ? -69.120 6.796 -8.178 1.000 64.356 78 SER I O 1
ATOM 8415 N N . TYR I 1 79 ? -69.916 4.695 -7.973 1.000 59.176 79 TYR I N 1
ATOM 8416 C CA . TYR I 1 79 ? -70.625 4.903 -6.722 1.000 65.434 79 TYR I CA 1
ATOM 8417 C C . TYR I 1 79 ? -69.687 5.420 -5.635 1.000 65.252 79 TYR I C 1
ATOM 8418 O O . TYR I 1 79 ? -70.058 6.348 -4.912 1.000 67.871 79 TYR I O 1
ATOM 8427 N N . VAL I 1 80 ? -68.470 4.864 -5.562 1.000 65.050 80 VAL I N 1
ATOM 8428 C CA . VAL I 1 80 ? -67.537 5.329 -4.554 1.000 66.621 80 VAL I CA 1
ATOM 8429 C C . VAL I 1 80 ? -67.243 6.794 -4.824 1.000 66.863 80 VAL I C 1
ATOM 8430 O O . VAL I 1 80 ? -67.256 7.583 -3.886 1.000 68.853 80 VAL I O 1
ATOM 8434 N N . TYR I 1 81 ? -67.025 7.127 -6.103 1.000 64.419 81 TYR I N 1
ATOM 8435 C CA . TYR I 1 81 ? -66.706 8.474 -6.559 1.000 67.515 81 TYR I CA 1
ATOM 8436 C C . TYR I 1 81 ? -67.742 9.452 -6.036 1.000 65.013 81 TYR I C 1
ATOM 8437 O O . TYR I 1 81 ? -67.371 10.475 -5.461 1.000 60.002 81 TYR I O 1
ATOM 8446 N N . CYS I 1 82 ? -69.026 9.102 -6.221 1.000 61.147 82 CYS I N 1
ATOM 8447 C CA . CYS I 1 82 ? -70.102 9.964 -5.770 1.000 54.877 82 CYS I CA 1
ATOM 8448 C C . CYS I 1 82 ? -70.121 10.072 -4.249 1.000 53.719 82 CYS I C 1
ATOM 8449 O O . CYS I 1 82 ? -70.203 11.176 -3.723 1.000 54.754 82 CYS I O 1
ATOM 8452 N N . LEU I 1 83 ? -70.015 8.932 -3.558 1.000 58.467 83 LEU I N 1
ATOM 8453 C CA . LEU I 1 83 ? -70.130 8.877 -2.109 1.000 63.855 83 LEU I CA 1
ATOM 8454 C C . LEU I 1 83 ? -69.057 9.737 -1.476 1.000 62.876 83 LEU I C 1
ATOM 8455 O O . LEU I 1 83 ? -69.369 10.540 -0.609 1.000 67.719 83 LEU I O 1
ATOM 8460 N N . GLU I 1 84 ? -67.829 9.621 -1.974 1.000 69.286 84 GLU I N 1
ATOM 8461 C CA . GLU I 1 84 ? -66.708 10.374 -1.433 1.000 87.337 84 GLU I CA 1
ATOM 8462 C C . GLU I 1 84 ? -66.945 11.874 -1.565 1.000 89.561 84 GLU I C 1
ATOM 8463 O O . GLU I 1 84 ? -66.431 12.642 -0.757 1.000 106.557 84 GLU I O 1
ATOM 8469 N N . ARG I 1 85 ? -67.732 12.255 -2.572 1.000 78.469 85 ARG I N 1
ATOM 8470 C CA . ARG I 1 85 ? -68.043 13.637 -2.856 1.000 69.097 85 ARG I CA 1
ATOM 8471 C C . ARG I 1 85 ? -69.375 14.071 -2.220 1.000 68.767 85 ARG I C 1
ATOM 8472 O O . ARG I 1 85 ? -69.978 15.037 -2.688 1.000 67.565 85 ARG I O 1
ATOM 8480 N N . LYS I 1 86 ? -69.793 13.387 -1.147 1.000 70.266 86 LYS I N 1
ATOM 8481 C CA . LYS I 1 86 ? -71.037 13.615 -0.433 1.000 65.546 86 LYS I CA 1
ATOM 8482 C C . LYS I 1 86 ? -72.212 13.676 -1.433 1.000 66.912 86 LYS I C 1
ATOM 8483 O O . LYS I 1 86 ? -73.022 14.577 -1.359 1.000 72.811 86 LYS I O 1
ATOM 8489 N N . SER I 1 87 ? -72.309 12.736 -2.381 1.000 66.419 87 SER I N 1
ATOM 8490 C CA . SER I 1 87 ? -73.449 12.667 -3.303 1.000 64.322 87 SER I CA 1
ATOM 8491 C C . SER I 1 87 ? -73.717 11.200 -3.644 1.000 65.364 87 SER I C 1
ATOM 8492 O O . SER I 1 87 ? -73.121 10.320 -3.025 1.000 71.111 87 SER I O 1
ATOM 8495 N N . HIS I 1 88 ? -74.586 10.913 -4.622 1.000 60.443 88 HIS I N 1
ATOM 8496 C CA . HIS I 1 88 ? -74.847 9.529 -5.006 1.000 60.814 88 HIS I CA 1
ATOM 8497 C C . HIS I 1 88 ? -75.037 9.462 -6.522 1.000 62.952 88 HIS I C 1
ATOM 8498 O O . HIS I 1 88 ? -75.162 10.485 -7.181 1.000 68.707 88 HIS I O 1
ATOM 8505 N N . LEU I 1 89 ? -75.079 8.258 -7.079 1.000 65.505 89 LEU I N 1
ATOM 8506 C CA . LEU I 1 89 ? -75.433 8.073 -8.473 1.000 64.049 89 LEU I CA 1
ATOM 8507 C C . LEU I 1 89 ? -76.884 8.495 -8.678 1.000 62.114 89 LEU I C 1
ATOM 8508 O O . LEU I 1 89 ? -77.722 8.386 -7.785 1.000 54.845 89 LEU I O 1
ATOM 8513 N N . LEU I 1 90 ? -77.131 9.016 -9.880 1.000 66.839 90 LEU I N 1
ATOM 8514 C CA . LEU I 1 90 ? -78.315 9.740 -10.321 1.000 64.717 90 LEU I CA 1
ATOM 8515 C C . LEU I 1 90 ? -79.546 8.891 -10.084 1.000 64.269 90 LEU I C 1
ATOM 8516 O O . LEU I 1 90 ? -79.595 7.752 -10.506 1.000 76.981 90 LEU I O 1
ATOM 8521 N N . ILE I 1 91 ? -80.511 9.449 -9.356 1.000 64.974 91 ILE I N 1
ATOM 8522 C CA . ILE I 1 91 ? -81.836 8.882 -9.162 1.000 68.737 91 ILE I CA 1
ATOM 8523 C C . ILE I 1 91 ? -82.807 9.734 -9.966 1.000 75.967 91 ILE I C 1
ATOM 8524 O O . ILE I 1 91 ? -82.944 10.924 -9.692 1.000 82.703 91 ILE I O 1
ATOM 8529 N N . ILE I 1 92 ? -83.505 9.100 -10.917 1.000 77.396 92 ILE I N 1
ATOM 8530 C CA . ILE I 1 92 ? -84.445 9.843 -11.740 1.000 80.026 92 ILE I CA 1
ATOM 8531 C C . ILE I 1 92 ? -85.836 9.800 -11.123 1.000 81.530 92 ILE I C 1
ATOM 8532 O O . ILE I 1 92 ? -86.440 8.757 -11.056 1.000 80.648 92 ILE I O 1
ATOM 8537 N N . HIS I 1 93 ? -86.323 10.964 -10.691 1.000 93.492 93 HIS I N 1
ATOM 8538 C CA . HIS I 1 93 ? -87.567 11.123 -9.939 1.000 102.871 93 HIS I CA 1
ATOM 8539 C C . HIS I 1 93 ? -88.778 11.066 -10.881 1.000 98.141 93 HIS I C 1
ATOM 8540 O O . HIS I 1 93 ? -89.788 10.498 -10.503 1.000 101.921 93 HIS I O 1
ATOM 8547 N N . ASP I 1 94 ? -88.663 11.628 -12.095 1.000 88.623 94 ASP I N 1
ATOM 8548 C CA . ASP I 1 94 ? -89.761 11.829 -13.031 1.000 83.829 94 ASP I CA 1
ATOM 8549 C C . ASP I 1 94 ? -89.274 12.035 -14.467 1.000 86.847 94 ASP I C 1
ATOM 8550 O O . ASP I 1 94 ? -88.072 12.146 -14.737 1.000 110.216 94 ASP I O 1
ATOM 8555 N N . GLN I 1 95 ? -90.235 12.170 -15.380 1.000 96.797 95 GLN I N 1
ATOM 8556 C CA . GLN I 1 95 ? -89.996 12.254 -16.813 1.000 103.828 95 GLN I CA 1
ATOM 8557 C C . GLN I 1 95 ? -89.250 13.545 -17.140 1.000 103.387 95 GLN I C 1
ATOM 8558 O O . GLN I 1 95 ? -88.391 13.549 -18.017 1.000 103.172 95 GLN I O 1
ATOM 8564 N N . LEU I 1 96 ? -89.567 14.628 -16.415 1.000 108.402 96 LEU I N 1
ATOM 8565 C CA . LEU I 1 96 ? -89.035 15.945 -16.712 1.000 115.488 96 LEU I CA 1
ATOM 8566 C C . LEU I 1 96 ? -87.539 15.999 -16.381 1.000 112.863 96 LEU I C 1
ATOM 8567 O O . LEU I 1 96 ? -86.777 16.586 -17.135 1.000 110.146 96 LEU I O 1
ATOM 8572 N N . GLU I 1 97 ? -87.138 15.355 -15.272 1.000 103.546 97 GLU I N 1
ATOM 8573 C CA . GLU I 1 97 ? -85.762 15.170 -14.851 1.000 92.016 97 GLU I CA 1
ATOM 8574 C C . GLU I 1 97 ? -85.029 14.293 -15.872 1.000 89.779 97 GLU I C 1
ATOM 8575 O O . GLU I 1 97 ? -83.839 14.548 -16.174 1.000 98.462 97 GLU I O 1
ATOM 8581 N N . MET I 1 98 ? -85.733 13.286 -16.422 1.000 93.498 98 MET I N 1
ATOM 8582 C CA . MET I 1 98 ? -85.185 12.470 -17.491 1.000 105.275 98 MET I CA 1
ATOM 8583 C C . MET I 1 98 ? -84.757 13.372 -18.659 1.000 102.674 98 MET I C 1
ATOM 8584 O O . MET I 1 98 ? -83.607 13.276 -19.091 1.000 98.161 98 MET I O 1
ATOM 8589 N N . ALA I 1 99 ? -85.669 14.259 -19.082 1.000 101.766 99 ALA I N 1
ATOM 8590 C CA . ALA I 1 99 ? -85.494 15.266 -20.123 1.000 106.152 99 ALA I CA 1
ATOM 8591 C C . ALA I 1 99 ? -84.235 16.088 -19.906 1.000 112.181 99 ALA I C 1
ATOM 8592 O O . ALA I 1 99 ? -83.474 16.243 -20.842 1.000 112.706 99 ALA I O 1
ATOM 8594 N N . PHE I 1 100 ? -84.052 16.601 -18.677 1.000 115.589 100 PHE I N 1
ATOM 8595 C CA . PHE I 1 100 ? -82.905 17.405 -18.284 1.000 103.278 100 PHE I CA 1
ATOM 8596 C C . PHE I 1 100 ? -81.616 16.629 -18.495 1.000 93.551 100 PHE I C 1
ATOM 8597 O O . PHE I 1 100 ? -80.790 17.157 -19.192 1.000 92.014 100 PHE I O 1
ATOM 8605 N N . ILE I 1 101 ? -81.545 15.386 -18.009 1.000 86.897 101 ILE I N 1
ATOM 8606 C CA . ILE I 1 101 ? -80.383 14.515 -18.158 1.000 83.683 101 ILE I CA 1
ATOM 8607 C C . ILE I 1 101 ? -80.063 14.330 -19.648 1.000 91.625 101 ILE I C 1
ATOM 8608 O O . ILE I 1 101 ? -78.935 14.548 -20.083 1.000 106.227 101 ILE I O 1
ATOM 8613 N N . GLN I 1 102 ? -81.096 14.048 -20.441 1.000 96.353 102 GLN I N 1
ATOM 8614 C CA . GLN I 1 102 ? -81.018 13.768 -21.863 1.000 105.251 102 GLN I CA 1
ATOM 8615 C C . GLN I 1 102 ? -80.405 14.939 -22.625 1.000 104.412 102 GLN I C 1
ATOM 8616 O O . GLN I 1 102 ? -79.599 14.691 -23.516 1.000 115.893 102 GLN I O 1
ATOM 8622 N N . LYS I 1 103 ? -80.788 16.180 -22.267 1.000 97.582 103 LYS I N 1
ATOM 8623 C CA . LYS I 1 103 ? -80.236 17.386 -22.881 1.000 114.586 103 LYS I CA 1
ATOM 8624 C C . LYS I 1 103 ? -78.724 17.478 -22.653 1.000 127.605 103 LYS I C 1
ATOM 8625 O O . LYS I 1 103 ? -78.060 18.093 -23.487 1.000 163.810 103 LYS I O 1
ATOM 8631 N N . ASN I 1 104 ? -78.174 16.857 -21.586 1.000 122.820 104 ASN I N 1
ATOM 8632 C CA . ASN I 1 104 ? -76.756 17.027 -21.259 1.000 132.926 104 ASN I CA 1
ATOM 8633 C C . ASN I 1 104 ? -75.890 15.818 -21.623 1.000 130.673 104 ASN I C 1
ATOM 8634 O O . ASN I 1 104 ? -74.736 15.729 -21.204 1.000 143.063 104 ASN I O 1
ATOM 8639 N N . LEU I 1 105 ? -76.453 14.900 -22.409 1.000 125.808 105 LEU I N 1
ATOM 8640 C CA . LEU I 1 105 ? -75.803 13.659 -22.785 1.000 127.377 105 LEU I CA 1
ATOM 8641 C C . LEU I 1 105 ? -75.664 13.561 -24.302 1.000 139.579 105 LEU I C 1
ATOM 8642 O O . LEU I 1 105 ? -76.635 13.725 -25.043 1.000 142.268 105 LEU I O 1
ATOM 8647 N N . ARG I 1 106 ? -74.434 13.288 -24.743 1.000 147.362 106 ARG I N 1
ATOM 8648 C CA . ARG I 1 106 ? -74.152 12.757 -26.069 1.000 145.472 106 ARG I CA 1
ATOM 8649 C C . ARG I 1 106 ? -74.688 11.329 -26.121 1.000 149.576 106 ARG I C 1
ATOM 8650 O O . ARG I 1 106 ? -74.340 10.504 -25.246 1.000 131.537 106 ARG I O 1
ATOM 8658 N N . GLN I 1 107 ? -75.514 11.095 -27.139 1.000 171.821 107 GLN I N 1
ATOM 8659 C CA . GLN I 1 107 ? -76.017 9.791 -27.542 1.000 199.424 107 GLN I CA 1
ATOM 8660 C C . GLN I 1 107 ? -74.863 8.820 -27.780 1.000 175.503 107 GLN I C 1
ATOM 8661 O O . GLN I 1 107 ? -73.725 9.259 -27.924 1.000 154.782 107 GLN I O 1
ATOM 8667 N N . LEU I 1 108 ? -75.215 7.524 -27.835 1.000 166.979 108 LEU I N 1
ATOM 8668 C CA . LEU I 1 108 ? -74.290 6.440 -28.131 1.000 158.502 108 LEU I CA 1
ATOM 8669 C C . LEU I 1 108 ? -73.273 6.316 -26.998 1.000 149.780 108 LEU I C 1
ATOM 8670 O O . LEU I 1 108 ? -72.063 6.098 -27.207 1.000 164.248 108 LEU I O 1
ATOM 8675 N N . ASN I 1 109 ? -73.772 6.508 -25.770 1.000 131.311 109 ASN I N 1
ATOM 8676 C CA . ASN I 1 109 ? -72.904 6.487 -24.599 1.000 127.546 109 ASN I CA 1
ATOM 8677 C C . ASN I 1 109 ? -73.661 5.888 -23.438 1.000 111.725 109 ASN I C 1
ATOM 8678 O O . ASN I 1 109 ? -74.709 6.404 -23.076 1.000 118.976 109 ASN I O 1
ATOM 8683 N N . TYR I 1 110 ? -73.199 4.738 -22.955 1.000 107.693 110 TYR I N 1
ATOM 8684 C CA . TYR I 1 110 ? -73.690 4.178 -21.707 1.000 112.023 110 TYR I CA 1
ATOM 8685 C C . TYR I 1 110 ? -73.242 5.049 -20.536 1.000 110.319 110 TYR I C 1
ATOM 8686 O O . TYR I 1 110 ? -72.060 5.452 -20.460 1.000 123.051 110 TYR I O 1
ATOM 8695 N N . VAL I 1 111 ? -74.223 5.359 -19.667 1.000 90.773 111 VAL I N 1
ATOM 8696 C CA . VAL I 1 111 ? -73.996 6.178 -18.488 1.000 77.061 111 VAL I CA 1
ATOM 8697 C C . VAL I 1 111 ? -74.648 5.527 -17.270 1.000 73.512 111 VAL I C 1
ATOM 8698 O O . VAL I 1 111 ? -75.860 5.410 -17.205 1.000 75.328 111 VAL I O 1
ATOM 8702 N N . TRP I 1 112 ? -73.820 5.128 -16.305 1.000 70.113 112 TRP I N 1
ATOM 8703 C CA . TRP I 1 112 ? -74.249 4.508 -15.063 1.000 73.159 112 TRP I CA 1
ATOM 8704 C C . TRP I 1 112 ? -75.177 5.439 -14.321 1.000 73.400 112 TRP I C 1
ATOM 8705 O O . TRP I 1 112 ? -74.939 6.644 -14.260 1.000 98.664 112 TRP I O 1
ATOM 8716 N N . ILE I 1 113 ? -76.226 4.849 -13.769 1.000 69.737 113 ILE I N 1
ATOM 8717 C CA . ILE I 1 113 ? -77.203 5.559 -12.970 1.000 68.604 113 ILE I CA 1
ATOM 8718 C C . ILE I 1 113 ? -77.343 4.848 -11.606 1.000 66.165 113 ILE I C 1
ATOM 8719 O O . ILE I 1 113 ? -76.895 3.720 -11.427 1.000 72.736 113 ILE I O 1
ATOM 8724 N N . GLY I 1 114 ? -77.938 5.483 -10.597 1.000 68.669 114 GLY I N 1
ATOM 8725 C CA . GLY I 1 114 ? -78.028 4.867 -9.269 1.000 73.479 114 GLY I CA 1
ATOM 8726 C C . GLY I 1 114 ? -79.153 3.826 -9.116 1.000 84.254 114 GLY I C 1
ATOM 8727 O O . GLY I 1 114 ? -80.015 3.948 -8.252 1.000 94.129 114 GLY I O 1
ATOM 8728 N N . LEU I 1 115 ? -79.141 2.769 -9.941 1.000 85.750 115 LEU I N 1
ATOM 8729 C CA . LEU I 1 115 ? -80.176 1.749 -9.938 1.000 82.304 115 LEU I CA 1
ATOM 8730 C C . LEU I 1 115 ? -79.517 0.395 -10.159 1.000 83.023 115 LEU I C 1
ATOM 8731 O O . LEU I 1 115 ? -78.640 0.291 -11.002 1.000 77.640 115 LEU I O 1
ATOM 8736 N N . ASN I 1 116 ? -79.899 -0.616 -9.380 1.000 87.453 116 ASN I N 1
ATOM 8737 C CA . ASN I 1 116 ? -79.263 -1.916 -9.509 1.000 86.966 116 ASN I CA 1
ATOM 8738 C C . ASN I 1 116 ? -80.202 -3.027 -9.048 1.000 97.393 116 ASN I C 1
ATOM 8739 O O . ASN I 1 116 ? -81.242 -2.751 -8.453 1.000 115.579 116 ASN I O 1
ATOM 8744 N N . PHE I 1 117 ? -79.823 -4.268 -9.366 1.000 97.209 117 PHE I N 1
ATOM 8745 C CA . PHE I 1 117 ? -80.658 -5.412 -9.046 1.000 109.828 117 PHE I CA 1
ATOM 8746 C C . PHE I 1 117 ? -80.194 -6.040 -7.739 1.000 116.711 117 PHE I C 1
ATOM 8747 O O . PHE I 1 117 ? -79.151 -6.683 -7.722 1.000 118.535 117 PHE I O 1
ATOM 8755 N N . THR I 1 118 ? -81.009 -5.847 -6.691 1.000 137.291 118 THR I N 1
ATOM 8756 C CA . THR I 1 118 ? -80.786 -6.333 -5.332 1.000 152.908 118 THR I CA 1
ATOM 8757 C C . THR I 1 118 ? -80.614 -7.848 -5.312 1.000 157.356 118 THR I C 1
ATOM 8758 O O . THR I 1 118 ? -79.516 -8.318 -5.011 1.000 157.119 118 THR I O 1
ATOM 8762 N N . SER I 1 119 ? -81.700 -8.567 -5.623 1.000 163.315 119 SER I N 1
ATOM 8763 C CA . SER I 1 119 ? -81.794 -10.023 -5.463 1.000 179.219 119 SER I CA 1
ATOM 8764 C C . SER I 1 119 ? -81.692 -10.429 -3.994 1.000 190.133 119 SER I C 1
ATOM 8765 O O . SER I 1 119 ? -81.147 -11.482 -3.654 1.000 189.911 119 SER I O 1
ATOM 8768 N N . LEU I 1 120 ? -82.188 -9.559 -3.111 1.000 194.277 120 LEU I N 1
ATOM 8769 C CA . LEU I 1 120 ? -82.631 -10.031 -1.815 1.000 184.477 120 LEU I CA 1
ATOM 8770 C C . LEU I 1 120 ? -84.142 -9.842 -1.799 1.000 177.138 120 LEU I C 1
ATOM 8771 O O . LEU I 1 120 ? -84.862 -10.820 -1.579 1.000 172.354 120 LEU I O 1
ATOM 8776 N N . LYS I 1 121 ? -84.582 -8.615 -2.163 1.000 176.616 121 LYS I N 1
ATOM 8777 C CA . LYS I 1 121 ? -85.999 -8.364 -2.420 1.000 172.449 121 LYS I CA 1
ATOM 8778 C C . LYS I 1 121 ? -86.331 -8.615 -3.894 1.000 169.431 121 LYS I C 1
ATOM 8779 O O . LYS I 1 121 ? -87.507 -8.555 -4.281 1.000 164.132 121 LYS I O 1
ATOM 8785 N N . MET I 1 122 ? -85.298 -8.923 -4.703 1.000 168.261 122 MET I N 1
ATOM 8786 C CA . MET I 1 122 ? -85.404 -9.565 -6.016 1.000 166.023 122 MET I CA 1
ATOM 8787 C C . MET I 1 122 ? -86.146 -8.652 -6.989 1.000 156.265 122 MET I C 1
ATOM 8788 O O . MET I 1 122 ? -86.906 -9.136 -7.837 1.000 145.737 122 MET I O 1
ATOM 8793 N N . THR I 1 123 ? -85.965 -7.340 -6.800 1.000 156.454 123 THR I N 1
ATOM 8794 C CA . THR I 1 123 ? -86.444 -6.305 -7.709 1.000 139.418 123 THR I CA 1
ATOM 8795 C C . THR I 1 123 ? -85.329 -5.281 -7.889 1.000 126.890 123 THR I C 1
ATOM 8796 O O . THR I 1 123 ? -84.366 -5.263 -7.140 1.000 136.442 123 THR I O 1
ATOM 8800 N N . TRP I 1 124 ? -85.460 -4.436 -8.901 1.000 114.932 124 TRP I N 1
ATOM 8801 C CA . TRP I 1 124 ? -84.572 -3.301 -9.010 1.000 102.251 124 TRP I CA 1
ATOM 8802 C C . TRP I 1 124 ? -84.966 -2.255 -7.973 1.000 98.773 124 TRP I C 1
ATOM 8803 O O . TRP I 1 124 ? -86.128 -1.849 -7.905 1.000 114.729 124 TRP I O 1
ATOM 8814 N N . THR I 1 125 ? -83.976 -1.823 -7.192 1.000 95.193 125 THR I N 1
ATOM 8815 C CA . THR I 1 125 ? -84.116 -0.667 -6.312 1.000 90.239 125 THR I CA 1
ATOM 8816 C C . THR I 1 125 ? -83.103 0.408 -6.707 1.000 84.125 125 THR I C 1
ATOM 8817 O O . THR I 1 125 ? -81.984 0.140 -7.135 1.000 75.531 125 THR I O 1
ATOM 8821 N N . TRP I 1 126 ? -83.559 1.656 -6.631 1.000 93.507 126 TRP I N 1
ATOM 8822 C CA . TRP I 1 126 ? -82.709 2.834 -6.649 1.000 82.448 126 TRP I CA 1
ATOM 8823 C C . TRP I 1 126 ? -81.820 2.787 -5.417 1.000 79.373 126 TRP I C 1
ATOM 8824 O O . TRP I 1 126 ? -82.099 2.099 -4.439 1.000 85.447 126 TRP I O 1
ATOM 8835 N N . VAL I 1 127 ? -80.767 3.577 -5.496 1.000 76.171 127 VAL I N 1
ATOM 8836 C CA . VAL I 1 127 ? -79.743 3.734 -4.497 1.000 72.375 127 VAL I CA 1
ATOM 8837 C C . VAL I 1 127 ? -80.314 4.361 -3.206 1.000 74.057 127 VAL I C 1
ATOM 8838 O O . VAL I 1 127 ? -79.745 4.101 -2.142 1.000 79.677 127 VAL I O 1
ATOM 8842 N N . ASP I 1 128 ? -81.429 5.092 -3.294 1.000 79.013 128 ASP I N 1
ATOM 8843 C CA . ASP I 1 128 ? -82.195 5.496 -2.122 1.000 80.108 128 ASP I CA 1
ATOM 8844 C C . ASP I 1 128 ? -82.787 4.342 -1.331 1.000 87.525 128 ASP I C 1
ATOM 8845 O O . ASP I 1 128 ? -82.992 4.535 -0.143 1.000 76.276 128 ASP I O 1
ATOM 8850 N N . GLY I 1 129 ? -83.082 3.213 -2.000 1.000 98.874 129 GLY I N 1
ATOM 8851 C CA . GLY I 1 129 ? -83.768 2.081 -1.385 1.000 95.783 129 GLY I CA 1
ATOM 8852 C C . GLY I 1 129 ? -85.236 1.970 -1.800 1.000 96.245 129 GLY I C 1
ATOM 8853 O O . GLY I 1 129 ? -85.917 1.024 -1.386 1.000 100.742 129 GLY I O 1
ATOM 8854 N N . SER I 1 130 ? -85.709 2.931 -2.598 1.000 104.352 130 SER I N 1
ATOM 8855 C CA . SER I 1 130 ? -87.045 2.813 -3.150 1.000 96.457 130 SER I CA 1
ATOM 8856 C C . SER I 1 130 ? -86.968 1.955 -4.401 1.000 82.598 130 SER I C 1
ATOM 8857 O O . SER I 1 130 ? -86.066 2.145 -5.206 1.000 69.947 130 SER I O 1
ATOM 8860 N N . PRO I 1 131 ? -87.880 0.959 -4.540 1.000 83.541 131 PRO I N 1
ATOM 8861 C CA . PRO I 1 131 ? -87.984 0.177 -5.782 1.000 85.509 131 PRO I CA 1
ATOM 8862 C C . PRO I 1 131 ? -88.577 1.020 -6.916 1.000 88.576 131 PRO I C 1
ATOM 8863 O O . PRO I 1 131 ? -89.175 2.049 -6.595 1.000 90.485 131 PRO I O 1
ATOM 8867 N N . ILE I 1 132 ? -88.395 0.619 -8.184 1.000 97.176 132 ILE I N 1
ATOM 8868 C CA . ILE I 1 132 ? -88.709 1.474 -9.334 1.000 110.010 132 ILE I CA 1
ATOM 8869 C C . ILE I 1 132 ? -90.208 1.626 -9.536 1.000 133.903 132 ILE I C 1
ATOM 8870 O O . ILE I 1 132 ? -90.939 0.669 -9.280 1.000 134.631 132 ILE I O 1
ATOM 8875 N N . ASP I 1 133 ? -90.602 2.807 -10.035 1.000 156.921 133 ASP I N 1
ATOM 8876 C CA . ASP I 1 133 ? -91.964 3.118 -10.446 1.000 168.919 133 ASP I CA 1
ATOM 8877 C C . ASP I 1 133 ? -92.231 2.583 -11.862 1.000 160.714 133 ASP I C 1
ATOM 8878 O O . ASP I 1 133 ? -91.713 3.147 -12.831 1.000 137.201 133 ASP I O 1
ATOM 8883 N N . SER I 1 134 ? -93.054 1.503 -11.948 1.000 159.351 134 SER I N 1
ATOM 8884 C CA . SER I 1 134 ? -93.388 0.778 -13.178 1.000 154.583 134 SER I CA 1
ATOM 8885 C C . SER I 1 134 ? -94.206 1.632 -14.145 1.000 152.645 134 SER I C 1
ATOM 8886 O O . SER I 1 134 ? -94.300 1.259 -15.322 1.000 162.720 134 SER I O 1
ATOM 8889 N N . LYS I 1 135 ? -94.789 2.737 -13.617 1.000 143.340 135 LYS I N 1
ATOM 8890 C CA . LYS I 1 135 ? -95.433 3.806 -14.368 1.000 140.380 135 LYS I CA 1
ATOM 8891 C C . LYS I 1 135 ? -94.392 4.601 -15.155 1.000 143.085 135 LYS I C 1
ATOM 8892 O O . LYS I 1 135 ? -94.414 4.550 -16.396 1.000 155.682 135 LYS I O 1
ATOM 8898 N N . ILE I 1 136 ? -93.451 5.291 -14.466 1.000 132.677 136 ILE I N 1
ATOM 8899 C CA . ILE I 1 136 ? -92.463 6.162 -15.092 1.000 128.480 136 ILE I CA 1
ATOM 8900 C C . ILE I 1 136 ? -91.476 5.347 -15.960 1.000 129.455 136 ILE I C 1
ATOM 8901 O O . ILE I 1 136 ? -91.131 5.802 -17.054 1.000 128.112 136 ILE I O 1
ATOM 8906 N N . PHE I 1 137 ? -90.992 4.167 -15.510 1.000 125.639 137 PHE I N 1
ATOM 8907 C CA . PHE I 1 137 ? -89.826 3.508 -16.123 1.000 130.663 137 PHE I CA 1
ATOM 8908 C C . PHE I 1 137 ? -90.152 2.042 -16.431 1.000 136.463 137 PHE I C 1
ATOM 8909 O O . PHE I 1 137 ? -90.892 1.399 -15.679 1.000 138.037 137 PHE I O 1
ATOM 8917 N N . PHE I 1 138 ? -89.546 1.481 -17.498 1.000 133.674 138 PHE I N 1
ATOM 8918 C CA . PHE I 1 138 ? -89.159 0.073 -17.551 1.000 132.632 138 PHE I CA 1
ATOM 8919 C C . PHE I 1 138 ? -87.660 0.000 -17.842 1.000 130.487 138 PHE I C 1
ATOM 8920 O O . PHE I 1 138 ? -87.083 0.920 -18.393 1.000 137.704 138 PHE I O 1
ATOM 8928 N N . ILE I 1 139 ? -87.029 -1.154 -17.648 1.000 126.368 139 ILE I N 1
ATOM 8929 C CA . ILE I 1 139 ? -85.630 -1.430 -17.988 1.000 115.652 139 ILE I CA 1
ATOM 8930 C C . ILE I 1 139 ? -85.557 -2.547 -19.026 1.000 110.589 139 ILE I C 1
ATOM 8931 O O . ILE I 1 139 ? -86.144 -3.617 -18.814 1.000 117.749 139 ILE I O 1
ATOM 8936 N N . LYS I 1 140 ? -84.776 -2.333 -20.096 1.000 102.373 140 LYS I N 1
ATOM 8937 C CA . LYS I 1 140 ? -84.481 -3.378 -21.065 1.000 110.993 140 LYS I CA 1
ATOM 8938 C C . LYS I 1 140 ? -83.274 -4.186 -20.589 1.000 124.331 140 LYS I C 1
ATOM 8939 O O . LYS I 1 140 ? -82.254 -3.616 -20.199 1.000 138.747 140 LYS I O 1
ATOM 8945 N N . GLY I 1 141 ? -83.397 -5.519 -20.613 1.000 131.391 141 GLY I N 1
ATOM 8946 C CA . GLY I 1 141 ? -82.262 -6.408 -20.393 1.000 129.105 141 GLY I CA 1
ATOM 8947 C C . GLY I 1 141 ? -82.477 -7.323 -19.191 1.000 124.924 141 GLY I C 1
ATOM 8948 O O . GLY I 1 141 ? -83.425 -7.101 -18.441 1.000 114.649 141 GLY I O 1
ATOM 8949 N N . PRO I 1 142 ? -81.583 -8.318 -18.945 1.000 129.738 142 PRO I N 1
ATOM 8950 C CA . PRO I 1 142 ? -81.773 -9.309 -17.877 1.000 140.932 142 PRO I CA 1
ATOM 8951 C C . PRO I 1 142 ? -81.727 -8.775 -16.450 1.000 143.972 142 PRO I C 1
ATOM 8952 O O . PRO I 1 142 ? -80.956 -7.881 -16.148 1.000 182.694 142 PRO I O 1
ATOM 8956 N N . ALA I 1 143 ? -82.568 -9.332 -15.579 1.000 153.146 143 ALA I N 1
ATOM 8957 C CA . ALA I 1 143 ? -82.518 -9.038 -14.158 1.000 134.551 143 ALA I CA 1
ATOM 8958 C C . ALA I 1 143 ? -81.748 -10.168 -13.460 1.000 144.072 143 ALA I C 1
ATOM 8959 O O . ALA I 1 143 ? -82.334 -10.986 -12.751 1.000 176.651 143 ALA I O 1
ATOM 8961 N N . LYS I 1 144 ? -80.442 -10.227 -13.689 1.000 152.833 144 LYS I N 1
ATOM 8962 C CA . LYS I 1 144 ? -79.523 -11.103 -12.968 1.000 163.625 144 LYS I CA 1
ATOM 8963 C C . LYS I 1 144 ? -79.000 -10.339 -11.745 1.000 162.182 144 LYS I C 1
ATOM 8964 O O . LYS I 1 144 ? -79.211 -9.137 -11.623 1.000 186.900 144 LYS I O 1
ATOM 8970 N N . GLU I 1 145 ? -78.325 -11.032 -10.832 1.000 161.959 145 GLU I N 1
ATOM 8971 C CA . GLU I 1 145 ? -77.484 -10.358 -9.846 1.000 152.097 145 GLU I CA 1
ATOM 8972 C C . GLU I 1 145 ? -76.265 -9.838 -10.586 1.000 149.800 145 GLU I C 1
ATOM 8973 O O . GLU I 1 145 ? -75.902 -10.372 -11.643 1.000 150.938 145 GLU I O 1
ATOM 8979 N N . ASN I 1 146 ? -75.646 -8.801 -10.014 1.000 151.209 146 ASN I N 1
ATOM 8980 C CA . ASN I 1 146 ? -74.600 -8.047 -10.686 1.000 155.978 146 ASN I CA 1
ATOM 8981 C C . ASN I 1 146 ? -75.135 -7.446 -11.985 1.000 151.179 146 ASN I C 1
ATOM 8982 O O . ASN I 1 146 ? -74.427 -7.384 -12.986 1.000 152.809 146 ASN I O 1
ATOM 8987 N N . SER I 1 147 ? -76.401 -7.020 -11.940 1.000 148.847 147 SER I N 1
ATOM 8988 C CA . SER I 1 147 ? -76.987 -6.153 -12.941 1.000 149.317 147 SER I CA 1
ATOM 8989 C C . SER I 1 147 ? -77.209 -4.785 -12.313 1.000 132.127 147 SER I C 1
ATOM 8990 O O . SER I 1 147 ? -77.778 -4.670 -11.221 1.000 120.335 147 SER I O 1
ATOM 8993 N N . CYS I 1 148 ? -76.690 -3.775 -13.023 1.000 129.566 148 CYS I N 1
ATOM 8994 C CA . CYS I 1 148 ? -76.805 -2.356 -12.731 1.000 123.512 148 CYS I CA 1
ATOM 8995 C C . CYS I 1 148 ? -77.389 -1.647 -13.956 1.000 108.773 148 CYS I C 1
ATOM 8996 O O . CYS I 1 148 ? -77.275 -2.117 -15.078 1.000 98.879 148 CYS I O 1
ATOM 8999 N N . ALA I 1 149 ? -78.026 -0.497 -13.748 1.000 97.432 149 ALA I N 1
ATOM 9000 C CA . ALA I 1 149 ? -78.707 0.219 -14.813 1.000 90.601 149 ALA I CA 1
ATOM 9001 C C . ALA I 1 149 ? -77.806 1.305 -15.412 1.000 84.358 149 ALA I C 1
ATOM 9002 O O . ALA I 1 149 ? -77.016 1.949 -14.708 1.000 75.103 149 ALA I O 1
ATOM 9004 N N . ALA I 1 150 ? -77.988 1.526 -16.718 1.000 83.407 150 ALA I N 1
ATOM 9005 C CA . ALA I 1 150 ? -77.281 2.578 -17.451 1.000 78.998 150 ALA I CA 1
ATOM 9006 C C . ALA I 1 150 ? -78.217 3.235 -18.465 1.000 83.316 150 ALA I C 1
ATOM 9007 O O . ALA I 1 150 ? -79.042 2.529 -19.042 1.000 103.330 150 ALA I O 1
ATOM 9009 N N . ILE I 1 151 ? -78.071 4.548 -18.668 1.000 79.399 151 ILE I N 1
ATOM 9010 C CA . ILE I 1 151 ? -78.829 5.298 -19.654 1.000 85.406 151 ILE I CA 1
ATOM 9011 C C . ILE I 1 151 ? -78.035 5.294 -20.941 1.000 84.098 151 ILE I C 1
ATOM 9012 O O . ILE I 1 151 ? -76.807 5.467 -20.941 1.000 95.303 151 ILE I O 1
ATOM 9017 N N . LYS I 1 152 ? -78.791 5.124 -22.023 1.000 90.083 152 LYS I N 1
ATOM 9018 C CA . LYS I 1 152 ? -78.363 5.233 -23.404 1.000 110.536 152 LYS I CA 1
ATOM 9019 C C . LYS I 1 152 ? -79.633 5.670 -24.150 1.000 129.373 152 LYS I C 1
ATOM 9020 O O . LYS I 1 152 ? -80.700 5.087 -23.913 1.000 159.042 152 LYS I O 1
ATOM 9026 N N . GLU I 1 153 ? -79.479 6.630 -25.065 1.000 142.044 153 GLU I N 1
ATOM 9027 C CA . GLU I 1 153 ? -80.601 7.258 -25.750 1.000 155.776 153 GLU I CA 1
ATOM 9028 C C . GLU I 1 153 ? -81.511 7.794 -24.648 1.000 150.043 153 GLU I C 1
ATOM 9029 O O . GLU I 1 153 ? -81.031 8.548 -23.794 1.000 151.264 153 GLU I O 1
ATOM 9035 N N . SER I 1 154 ? -82.760 7.348 -24.595 1.000 146.217 154 SER I N 1
ATOM 9036 C CA . SER I 1 154 ? -83.587 7.738 -23.462 1.000 139.202 154 SER I CA 1
ATOM 9037 C C . SER I 1 154 ? -84.084 6.510 -22.693 1.000 136.935 154 SER I C 1
ATOM 9038 O O . SER I 1 154 ? -85.135 6.572 -22.056 1.000 145.103 154 SER I O 1
ATOM 9041 N N . LYS I 1 155 ? -83.316 5.417 -22.760 1.000 133.343 155 LYS I N 1
ATOM 9042 C CA . LYS I 1 155 ? -83.718 4.140 -22.192 1.000 124.124 155 LYS I CA 1
ATOM 9043 C C . LYS I 1 155 ? -82.763 3.767 -21.053 1.000 115.296 155 LYS I C 1
ATOM 9044 O O . LYS I 1 155 ? -81.604 4.190 -20.995 1.000 126.180 155 LYS I O 1
ATOM 9050 N N . ILE I 1 156 ? -83.258 2.916 -20.166 1.000 109.045 156 ILE I N 1
ATOM 9051 C CA . ILE I 1 156 ? -82.426 2.311 -19.149 1.000 101.589 156 ILE I CA 1
ATOM 9052 C C . ILE I 1 156 ? -82.186 0.856 -19.547 1.000 114.966 156 ILE I C 1
ATOM 9053 O O . ILE I 1 156 ? -83.126 0.094 -19.816 1.000 130.856 156 ILE I O 1
ATOM 9058 N N . PHE I 1 157 ? -80.897 0.489 -19.564 1.000 111.318 157 PHE I N 1
ATOM 9059 C CA . PHE I 1 157 ? -80.459 -0.857 -19.873 1.000 113.159 157 PHE I CA 1
ATOM 9060 C C . PHE I 1 157 ? -79.835 -1.508 -18.649 1.000 118.082 157 PHE I C 1
ATOM 9061 O O . PHE I 1 157 ? -79.120 -0.841 -17.893 1.000 108.985 157 PHE I O 1
ATOM 9069 N N . SER I 1 158 ? -80.149 -2.803 -18.468 1.000 128.484 158 SER I N 1
ATOM 9070 C CA . SER I 1 158 ? -79.411 -3.666 -17.562 1.000 133.019 158 SER I CA 1
ATOM 9071 C C . SER I 1 158 ? -78.063 -4.008 -18.196 1.000 140.094 158 SER I C 1
ATOM 9072 O O . SER I 1 158 ? -78.033 -4.537 -19.301 1.000 160.712 158 SER I O 1
ATOM 9075 N N . GLU I 1 159 ? -76.986 -3.702 -17.468 1.000 122.624 159 GLU I N 1
ATOM 9076 C CA . GLU I 1 159 ? -75.629 -4.084 -17.815 1.000 114.461 159 GLU I CA 1
ATOM 9077 C C . GLU I 1 159 ? -74.926 -4.680 -16.605 1.000 103.020 159 GLU I C 1
ATOM 9078 O O . GLU I 1 159 ? -75.421 -4.578 -15.493 1.000 89.428 159 GLU I O 1
ATOM 9084 N N . THR I 1 160 ? -73.790 -5.349 -16.825 1.000 104.313 160 THR I N 1
ATOM 9085 C CA . THR I 1 160 ? -73.091 -5.958 -15.705 1.000 118.670 160 THR I CA 1
ATOM 9086 C C . THR I 1 160 ? -72.245 -4.920 -14.986 1.000 111.192 160 THR I C 1
ATOM 9087 O O . THR I 1 160 ? -71.674 -4.042 -15.623 1.000 106.411 160 THR I O 1
ATOM 9091 N N . CYS I 1 161 ? -72.091 -5.111 -13.674 1.000 116.078 161 CYS I N 1
ATOM 9092 C CA . CYS I 1 161 ? -71.685 -4.064 -12.754 1.000 119.309 161 CYS I CA 1
ATOM 9093 C C . CYS I 1 161 ? -70.210 -3.716 -12.918 1.000 125.020 161 CYS I C 1
ATOM 9094 O O . CYS I 1 161 ? -69.761 -2.665 -12.468 1.000 149.241 161 CYS I O 1
ATOM 9097 N N . SER I 1 162 ? -69.514 -4.574 -13.657 1.000 119.714 162 SER I N 1
ATOM 9098 C CA . SER I 1 162 ? -68.078 -4.516 -13.814 1.000 122.342 162 SER I CA 1
ATOM 9099 C C . SER I 1 162 ? -67.699 -3.805 -15.110 1.000 119.599 162 SER I C 1
ATOM 9100 O O . SER I 1 162 ? -66.524 -3.474 -15.276 1.000 128.794 162 SER I O 1
ATOM 9103 N N . SER I 1 163 ? -68.671 -3.567 -16.011 1.000 115.502 163 SER I N 1
ATOM 9104 C CA . SER I 1 163 ? -68.394 -2.789 -17.219 1.000 120.335 163 SER I CA 1
ATOM 9105 C C . SER I 1 163 ? -68.241 -1.307 -16.870 1.000 124.549 163 SER I C 1
ATOM 9106 O O . SER I 1 163 ? -68.678 -0.850 -15.815 1.000 131.169 163 SER I O 1
ATOM 9109 N N . VAL I 1 164 ? -67.542 -0.587 -17.751 1.000 131.795 164 VAL I N 1
ATOM 9110 C CA . VAL I 1 164 ? -66.830 0.635 -17.398 1.000 118.622 164 VAL I CA 1
ATOM 9111 C C . VAL I 1 164 ? -67.362 1.817 -18.205 1.000 112.903 164 VAL I C 1
ATOM 9112 O O . VAL I 1 164 ? -66.956 2.053 -19.339 1.000 97.958 164 VAL I O 1
ATOM 9116 N N . PHE I 1 165 ? -68.279 2.565 -17.597 1.000 114.803 165 PHE I N 1
ATOM 9117 C CA . PHE I 1 165 ? -69.001 3.603 -18.317 1.000 112.087 165 PHE I CA 1
ATOM 9118 C C . PHE I 1 165 ? -68.770 4.945 -17.638 1.000 110.836 165 PHE I C 1
ATOM 9119 O O . PHE I 1 165 ? -68.279 4.973 -16.505 1.000 109.239 165 PHE I O 1
ATOM 9127 N N . LYS I 1 166 ? -69.109 6.046 -18.340 1.000 101.776 166 LYS I N 1
ATOM 9128 C CA . LYS I 1 166 ? -69.381 7.329 -17.699 1.000 88.144 166 LYS I CA 1
ATOM 9129 C C . LYS I 1 166 ? -70.528 7.173 -16.689 1.000 84.359 166 LYS I C 1
ATOM 9130 O O . LYS I 1 166 ? -71.302 6.213 -16.754 1.000 94.544 166 LYS I O 1
ATOM 9136 N N . TRP I 1 167 ? -70.626 8.105 -15.733 1.000 74.109 167 TRP I N 1
ATOM 9137 C CA . TRP I 1 167 ? -71.686 8.088 -14.735 1.000 65.159 167 TRP I CA 1
ATOM 9138 C C . TRP I 1 167 ? -72.136 9.511 -14.394 1.000 62.971 167 TRP I C 1
ATOM 9139 O O . TRP I 1 167 ? -71.442 10.473 -14.728 1.000 66.210 167 TRP I O 1
ATOM 9150 N N . ILE I 1 168 ? -73.270 9.632 -13.680 1.000 58.279 168 ILE I N 1
ATOM 9151 C CA . ILE I 1 168 ? -73.769 10.910 -13.193 1.000 61.635 168 ILE I CA 1
ATOM 9152 C C . ILE I 1 168 ? -73.912 10.872 -11.674 1.000 64.618 168 ILE I C 1
ATOM 9153 O O . ILE I 1 168 ? -74.532 9.957 -11.149 1.000 67.963 168 ILE I O 1
ATOM 9158 N N . CYS I 1 169 ? -73.354 11.887 -10.988 1.000 65.685 169 CYS I N 1
ATOM 9159 C CA . CYS I 1 169 ? -73.559 12.148 -9.569 1.000 65.755 169 CYS I CA 1
ATOM 9160 C C . CYS I 1 169 ? -74.684 13.162 -9.376 1.000 71.791 169 CYS I C 1
ATOM 9161 O O . CYS I 1 169 ? -74.899 14.041 -10.212 1.000 81.665 169 CYS I O 1
ATOM 9164 N N . GLN I 1 170 ? -75.374 13.070 -8.232 1.000 68.224 170 GLN I N 1
ATOM 9165 C CA . GLN I 1 170 ? -76.515 13.923 -7.917 1.000 69.578 170 GLN I CA 1
ATOM 9166 C C . GLN I 1 170 ? -76.539 14.166 -6.411 1.000 73.697 170 GLN I C 1
ATOM 9167 O O . GLN I 1 170 ? -76.159 13.270 -5.653 1.000 71.816 170 GLN I O 1
ATOM 9173 N N . TYR I 1 171 ? -76.983 15.373 -5.998 1.000 70.822 171 TYR I N 1
ATOM 9174 C CA . TYR I 1 171 ? -77.299 15.628 -4.596 1.000 73.970 171 TYR I CA 1
ATOM 9175 C C . TYR I 1 171 ? -78.339 16.737 -4.498 1.000 78.094 171 TYR I C 1
ATOM 9176 O O . TYR I 1 171 ? -78.425 17.582 -5.382 1.000 65.670 171 TYR I O 1
ATOM 9185 N N . GLY I 1 172 ? -79.117 16.716 -3.403 1.000 88.550 172 GLY I N 1
ATOM 9186 C CA . GLY I 1 172 ? -80.219 17.649 -3.171 1.000 92.705 172 GLY I CA 1
ATOM 9187 C C . GLY I 1 172 ? -79.862 18.687 -2.107 1.000 103.766 172 GLY I C 1
ATOM 9188 O O . GLY I 1 172 ? -78.728 18.675 -1.641 1.000 145.095 172 GLY I O 1
ATOM 9189 N N . THR I 1 173 ? -80.796 19.560 -1.681 1.000 117.711 173 THR I N 1
ATOM 9190 C CA . THR I 1 173 ? -80.418 20.714 -0.851 1.000 109.298 173 THR I CA 1
ATOM 9191 C C . THR I 1 173 ? -81.196 20.903 0.479 1.000 101.408 173 THR I C 1
ATOM 9192 O O . THR I 1 173 ? -82.291 20.309 0.685 1.000 104.030 173 THR I O 1
ATOM 9196 N N . VAL J 1 52 ? -70.968 6.840 25.157 1.000 97.397 52 VAL J N 1
ATOM 9197 C CA . VAL J 1 52 ? -71.609 7.013 23.827 1.000 106.290 52 VAL J CA 1
ATOM 9198 C C . VAL J 1 52 ? -71.554 5.737 22.972 1.000 111.955 52 VAL J C 1
ATOM 9199 O O . VAL J 1 52 ? -70.484 5.317 22.499 1.000 124.160 52 VAL J O 1
ATOM 9203 N N . LEU J 1 53 ? -72.729 5.134 22.758 1.000 98.815 53 LEU J N 1
ATOM 9204 C CA . LEU J 1 53 ? -72.939 3.740 22.351 1.000 86.498 53 LEU J CA 1
ATOM 9205 C C . LEU J 1 53 ? -72.527 3.482 20.893 1.000 90.473 53 LEU J C 1
ATOM 9206 O O . LEU J 1 53 ? -72.883 4.225 19.986 1.000 100.426 53 LEU J O 1
ATOM 9211 N N . CYS J 1 54 ? -71.814 2.381 20.605 1.000 91.745 54 CYS J N 1
ATOM 9212 C CA . CYS J 1 54 ? -71.596 1.955 19.224 1.000 88.952 54 CYS J CA 1
ATOM 9213 C C . CYS J 1 54 ? -72.827 1.284 18.642 1.000 89.908 54 CYS J C 1
ATOM 9214 O O . CYS J 1 54 ? -73.541 0.669 19.427 1.000 114.358 54 CYS J O 1
ATOM 9217 N N . GLN J 1 55 ? -73.034 1.376 17.300 1.000 85.375 55 GLN J N 1
ATOM 9218 C CA . GLN J 1 55 ? -74.051 0.634 16.526 1.000 92.966 55 GLN J CA 1
ATOM 9219 C C . GLN J 1 55 ? -74.019 -0.808 17.026 1.000 94.460 55 GLN J C 1
ATOM 9220 O O . GLN J 1 55 ? -72.936 -1.317 17.393 1.000 101.338 55 GLN J O 1
ATOM 9226 N N . SER J 1 56 ? -75.203 -1.428 17.154 1.000 90.108 56 SER J N 1
ATOM 9227 C CA . SER J 1 56 ? -75.173 -2.715 17.840 1.000 97.116 56 SER J CA 1
ATOM 9228 C C . SER J 1 56 ? -74.311 -3.687 17.039 1.000 96.201 56 SER J C 1
ATOM 9229 O O . SER J 1 56 ? -74.305 -3.611 15.804 1.000 98.000 56 SER J O 1
ATOM 9232 N N . GLU J 1 57 ? -73.581 -4.576 17.742 1.000 82.641 57 GLU J N 1
ATOM 9233 C CA . GLU J 1 57 ? -72.736 -5.575 17.101 1.000 81.772 57 GLU J CA 1
ATOM 9234 C C . GLU J 1 57 ? -71.435 -4.953 16.578 1.000 75.101 57 GLU J C 1
ATOM 9235 O O . GLU J 1 57 ? -70.734 -5.582 15.798 1.000 76.515 57 GLU J O 1
ATOM 9241 N N . TRP J 1 58 ? -71.084 -3.723 16.975 1.000 73.135 58 TRP J N 1
ATOM 9242 C CA . TRP J 1 58 ? -69.743 -3.206 16.723 1.000 65.830 58 TRP J CA 1
ATOM 9243 C C . TRP J 1 58 ? -68.938 -3.265 18.014 1.000 69.497 58 TRP J C 1
ATOM 9244 O O . TRP J 1 58 ? -69.550 -3.107 19.084 1.000 75.450 58 TRP J O 1
ATOM 9255 N N . LEU J 1 59 ? -67.599 -3.392 17.913 1.000 65.018 59 LEU J N 1
ATOM 9256 C CA . LEU J 1 59 ? -66.718 -3.279 19.068 1.000 61.720 59 LEU J CA 1
ATOM 9257 C C . LEU J 1 59 ? -66.270 -1.852 19.327 1.000 56.042 59 LEU J C 1
ATOM 9258 O O . LEU J 1 59 ? -65.933 -1.164 18.376 1.000 52.122 59 LEU J O 1
ATOM 9263 N N . LYS J 1 60 ? -66.194 -1.512 20.604 1.000 56.760 60 LYS J N 1
ATOM 9264 C CA . LYS J 1 60 ? -65.751 -0.178 20.954 1.000 65.520 60 LYS J CA 1
ATOM 9265 C C . LYS J 1 60 ? -64.351 -0.305 21.513 1.000 74.572 60 LYS J C 1
ATOM 9266 O O . LYS J 1 60 ? -64.120 -1.168 22.360 1.000 84.834 60 LYS J O 1
ATOM 9272 N N . TYR J 1 61 ? -63.443 0.559 21.024 1.000 73.577 61 TYR J N 1
ATOM 9273 C CA . TYR J 1 61 ? -62.101 0.639 21.568 1.000 77.604 61 TYR J CA 1
ATOM 9274 C C . TYR J 1 61 ? -61.653 2.086 21.487 1.000 82.560 61 TYR J C 1
ATOM 9275 O O . TYR J 1 61 ? -61.517 2.631 20.380 1.000 83.790 61 TYR J O 1
ATOM 9284 N N . GLN J 1 62 ? -61.378 2.658 22.678 1.000 84.450 62 GLN J N 1
ATOM 9285 C CA . GLN J 1 62 ? -60.945 4.035 22.832 1.000 85.357 62 GLN J CA 1
ATOM 9286 C C . GLN J 1 62 ? -61.776 4.982 21.943 1.000 86.216 62 GLN J C 1
ATOM 9287 O O . GLN J 1 62 ? -61.256 5.661 21.051 1.000 92.836 62 GLN J O 1
ATOM 9293 N N . GLY J 1 63 ? -63.097 4.952 22.141 1.000 76.338 63 GLY J N 1
ATOM 9294 C CA . GLY J 1 63 ? -64.024 5.865 21.527 1.000 73.397 63 GLY J CA 1
ATOM 9295 C C . GLY J 1 63 ? -64.165 5.786 20.005 1.000 73.476 63 GLY J C 1
ATOM 9296 O O . GLY J 1 63 ? -64.857 6.603 19.388 1.000 89.881 63 GLY J O 1
ATOM 9297 N N . LYS J 1 64 ? -63.579 4.756 19.407 1.000 67.972 64 LYS J N 1
ATOM 9298 C CA . LYS J 1 64 ? -63.826 4.355 18.026 1.000 68.205 64 LYS J CA 1
ATOM 9299 C C . LYS J 1 64 ? -64.611 3.039 18.037 1.000 67.310 64 LYS J C 1
ATOM 9300 O O . LYS J 1 64 ? -64.546 2.282 19.019 1.000 66.414 64 LYS J O 1
ATOM 9306 N N . CYS J 1 65 ? -65.384 2.816 16.969 1.000 64.215 65 CYS J N 1
ATOM 9307 C CA . CYS J 1 65 ? -66.149 1.585 16.818 1.000 64.019 65 CYS J CA 1
ATOM 9308 C C . CYS J 1 65 ? -65.709 0.839 15.583 1.000 61.974 65 CYS J C 1
ATOM 9309 O O . CYS J 1 65 ? -65.476 1.451 14.537 1.000 64.378 65 CYS J O 1
ATOM 9312 N N . TYR J 1 66 ? -65.604 -0.482 15.744 1.000 55.429 66 TYR J N 1
ATOM 9313 C CA . TYR J 1 66 ? -64.987 -1.328 14.751 1.000 52.338 66 TYR J CA 1
ATOM 9314 C C . TYR J 1 66 ? -66.005 -2.386 14.380 1.000 55.573 66 TYR J C 1
ATOM 9315 O O . TYR J 1 66 ? -66.761 -2.853 15.237 1.000 54.235 66 TYR J O 1
ATOM 9324 N N . TRP J 1 67 ? -66.043 -2.701 13.079 1.000 60.290 67 TRP J N 1
ATOM 9325 C CA . TRP J 1 67 ? -66.823 -3.802 12.552 1.000 61.847 67 TRP J CA 1
ATOM 9326 C C . TRP J 1 67 ? -65.928 -4.673 11.691 1.000 63.709 67 TRP J C 1
ATOM 9327 O O . TRP J 1 67 ? -65.341 -4.185 10.714 1.000 69.602 67 TRP J O 1
ATOM 9338 N N . PHE J 1 68 ? -65.815 -5.961 12.083 1.000 62.577 68 PHE J N 1
ATOM 9339 C CA . PHE J 1 68 ? -64.950 -6.914 11.396 1.000 62.281 68 PHE J CA 1
ATOM 9340 C C . PHE J 1 68 ? -65.834 -7.831 10.577 1.000 61.929 68 PHE J C 1
ATOM 9341 O O . PHE J 1 68 ? -66.738 -8.431 11.148 1.000 76.845 68 PHE J O 1
ATOM 9349 N N . SER J 1 69 ? -65.557 -7.953 9.266 1.000 57.392 69 SER J N 1
ATOM 9350 C CA . SER J 1 69 ? -66.503 -8.589 8.370 1.000 64.328 69 SER J CA 1
ATOM 9351 C C . SER J 1 69 ? -66.359 -10.086 8.434 1.000 74.135 69 SER J C 1
ATOM 9352 O O . SER J 1 69 ? -65.299 -10.579 8.856 1.000 88.085 69 SER J O 1
ATOM 9355 N N . ASN J 1 70 ? -67.458 -10.781 8.034 1.000 82.247 70 ASN J N 1
ATOM 9356 C CA . ASN J 1 70 ? -67.358 -12.220 7.885 1.000 87.3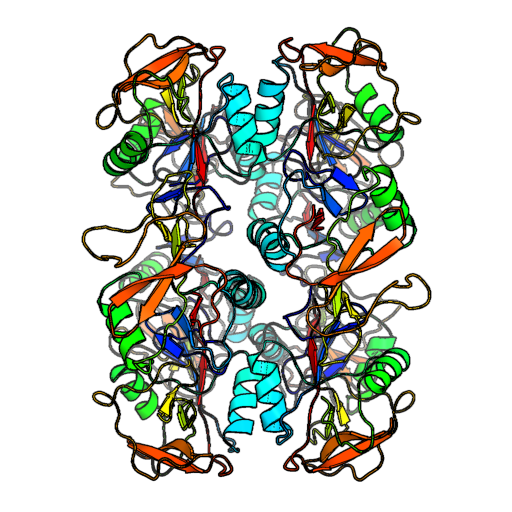73 70 ASN J CA 1
ATOM 9357 C C . ASN J 1 70 ? -67.260 -12.563 6.409 1.000 86.428 70 ASN J C 1
ATOM 9358 O O . ASN J 1 70 ? -66.417 -13.361 6.025 1.000 100.759 70 ASN J O 1
ATOM 9363 N N . GLU J 1 71 ? -68.061 -11.872 5.597 1.000 82.883 71 GLU J N 1
ATOM 9364 C CA . GLU J 1 71 ? -68.028 -11.963 4.145 1.000 85.009 71 GLU J CA 1
ATOM 9365 C C . GLU J 1 71 ? -66.737 -11.307 3.643 1.000 80.942 71 GLU J C 1
ATOM 9366 O O . GLU J 1 71 ? -65.990 -10.689 4.392 1.000 78.058 71 GLU J O 1
ATOM 9372 N N . MET J 1 72 ? -66.411 -11.549 2.370 1.000 84.201 72 MET J N 1
ATOM 9373 C CA . MET J 1 72 ? -65.246 -11.013 1.682 1.000 92.259 72 MET J CA 1
ATOM 9374 C C . MET J 1 72 ? -65.628 -10.272 0.400 1.000 97.572 72 MET J C 1
ATOM 9375 O O . MET J 1 72 ? -66.646 -10.596 -0.196 1.000 101.734 72 MET J O 1
ATOM 9380 N N . LYS J 1 73 ? -64.847 -9.239 0.023 1.000 87.795 73 LYS J N 1
ATOM 9381 C CA . LYS J 1 73 ? -65.097 -8.482 -1.208 1.000 83.647 73 LYS J CA 1
ATOM 9382 C C . LYS J 1 73 ? -63.877 -7.700 -1.664 1.000 78.758 73 LYS J C 1
ATOM 9383 O O . LYS J 1 73 ? -62.886 -7.618 -0.943 1.000 79.708 73 LYS J O 1
ATOM 9389 N N . SER J 1 74 ? -63.981 -7.164 -2.890 1.000 80.600 74 SER J N 1
ATOM 9390 C CA . SER J 1 74 ? -62.963 -6.280 -3.416 1.000 89.948 74 SER J CA 1
ATOM 9391 C C . SER J 1 74 ? -62.810 -5.058 -2.500 1.000 91.229 74 SER J C 1
ATOM 9392 O O . SER J 1 74 ? -63.740 -4.678 -1.769 1.000 79.812 74 SER J O 1
ATOM 9395 N N . TRP J 1 75 ? -61.613 -4.469 -2.551 1.000 85.479 75 TRP J N 1
ATOM 9396 C CA . TRP J 1 75 ? -61.337 -3.299 -1.754 1.000 84.146 75 TRP J CA 1
ATOM 9397 C C . TRP J 1 75 ? -62.402 -2.218 -1.980 1.000 80.121 75 TRP J C 1
ATOM 9398 O O . TRP J 1 75 ? -63.002 -1.773 -0.982 1.000 74.340 75 TRP J O 1
ATOM 9409 N N . SER J 1 76 ? -62.677 -1.869 -3.262 1.000 74.542 76 SER J N 1
ATOM 9410 C CA . SER J 1 76 ? -63.733 -0.912 -3.605 1.000 82.425 76 SER J CA 1
ATOM 9411 C C . SER J 1 76 ? -65.092 -1.260 -2.986 1.000 82.824 76 SER J C 1
ATOM 9412 O O . SER J 1 76 ? -65.722 -0.422 -2.339 1.000 75.679 76 SER J O 1
ATOM 9415 N N . ASP J 1 77 ? -65.489 -2.535 -3.114 1.000 92.385 77 ASP J N 1
ATOM 9416 C CA . ASP J 1 77 ? -66.785 -3.001 -2.635 1.000 84.382 77 ASP J CA 1
ATOM 9417 C C . ASP J 1 77 ? -66.834 -2.891 -1.115 1.000 73.138 77 ASP J C 1
ATOM 9418 O O . ASP J 1 77 ? -67.862 -2.491 -0.585 1.000 67.846 77 ASP J O 1
ATOM 9423 N N . SER J 1 78 ? -65.709 -3.215 -0.453 1.000 72.439 78 SER J N 1
ATOM 9424 C CA . SER J 1 78 ? -65.551 -3.103 0.992 1.000 71.684 78 SER J CA 1
ATOM 9425 C C . SER J 1 78 ? -65.735 -1.658 1.407 1.000 73.305 78 SER J C 1
ATOM 9426 O O . SER J 1 78 ? -66.541 -1.384 2.297 1.000 71.485 78 SER J O 1
ATOM 9429 N N . TYR J 1 79 ? -64.995 -0.771 0.720 1.000 68.785 79 TYR J N 1
ATOM 9430 C CA . TYR J 1 79 ? -65.084 0.654 0.972 1.000 69.617 79 TYR J CA 1
ATOM 9431 C C . TYR J 1 79 ? -66.522 1.167 0.843 1.000 69.786 79 TYR J C 1
ATOM 9432 O O . TYR J 1 79 ? -66.980 1.948 1.695 1.000 69.294 79 TYR J O 1
ATOM 9441 N N . VAL J 1 80 ? -67.231 0.698 -0.196 1.000 67.511 80 VAL J N 1
ATOM 9442 C CA . VAL J 1 80 ? -68.603 1.143 -0.373 1.000 66.035 80 VAL J CA 1
ATOM 9443 C C . VAL J 1 80 ? -69.415 0.744 0.856 1.000 65.684 80 VAL J C 1
ATOM 9444 O O . VAL J 1 80 ? -70.161 1.563 1.388 1.000 65.009 80 VAL J O 1
ATOM 9448 N N . TYR J 1 81 ? -69.212 -0.506 1.296 1.000 69.995 81 TYR J N 1
ATOM 9449 C CA . TYR J 1 81 ? -69.906 -1.094 2.421 1.000 74.203 81 TYR J CA 1
ATOM 9450 C C . TYR J 1 81 ? -69.754 -0.192 3.643 1.000 67.981 81 TYR J C 1
ATOM 9451 O O . TYR J 1 81 ? -70.760 0.111 4.304 1.000 74.817 81 TYR J O 1
ATOM 9460 N N . CYS J 1 82 ? -68.514 0.244 3.910 1.000 60.060 82 CYS J N 1
ATOM 9461 C CA . CYS J 1 82 ? -68.267 1.090 5.059 1.000 63.869 82 CYS J CA 1
ATOM 9462 C C . CYS J 1 82 ? -68.936 2.451 4.893 1.000 65.201 82 CYS J C 1
ATOM 9463 O O . CYS J 1 82 ? -69.612 2.913 5.822 1.000 66.604 82 CYS J O 1
ATOM 9466 N N . LEU J 1 83 ? -68.785 3.058 3.701 1.000 62.351 83 LEU J N 1
ATOM 9467 C CA . LEU J 1 83 ? -69.279 4.397 3.454 1.000 59.463 83 LEU J CA 1
ATOM 9468 C C . LEU J 1 83 ? -70.772 4.437 3.665 1.000 70.867 83 LEU J C 1
ATOM 9469 O O . LEU J 1 83 ? -71.265 5.312 4.357 1.000 82.778 83 LEU J O 1
ATOM 9474 N N . GLU J 1 84 ? -71.475 3.448 3.112 1.000 86.659 84 GLU J N 1
ATOM 9475 C CA . GLU J 1 84 ? -72.928 3.402 3.202 1.000 84.093 84 GLU J CA 1
ATOM 9476 C C . GLU J 1 84 ? -73.386 3.311 4.649 1.000 77.583 84 GLU J C 1
ATOM 9477 O O . GLU J 1 84 ? -74.478 3.755 4.962 1.000 85.394 84 GLU J O 1
ATOM 9483 N N . ARG J 1 85 ? -72.528 2.768 5.509 1.000 71.936 85 ARG J N 1
ATOM 9484 C CA . ARG J 1 85 ? -72.812 2.602 6.922 1.000 71.632 85 ARG J CA 1
ATOM 9485 C C . ARG J 1 85 ? -72.239 3.741 7.754 1.000 74.450 85 ARG J C 1
ATOM 9486 O O . ARG J 1 85 ? -72.043 3.576 8.954 1.000 73.468 85 ARG J O 1
ATOM 9494 N N . LYS J 1 86 ? -72.017 4.907 7.119 1.000 77.168 86 LYS J N 1
ATOM 9495 C CA . LYS J 1 86 ? -71.481 6.114 7.727 1.000 80.024 86 LYS J CA 1
ATOM 9496 C C . LYS J 1 86 ? -70.187 5.774 8.462 1.000 75.265 86 LYS J C 1
ATOM 9497 O O . LYS J 1 86 ? -70.032 6.146 9.617 1.000 82.479 86 LYS J O 1
ATOM 9503 N N . SER J 1 87 ? -69.268 5.022 7.837 1.000 66.645 87 SER J N 1
ATOM 9504 C CA . SER J 1 87 ? -67.964 4.722 8.430 1.000 64.992 87 SER J CA 1
ATOM 9505 C C . SER J 1 87 ? -66.922 4.602 7.312 1.000 70.693 87 SER J C 1
ATOM 9506 O O . SER J 1 87 ? -67.251 4.904 6.160 1.000 78.769 87 SER J O 1
ATOM 9509 N N . HIS J 1 88 ? -65.690 4.137 7.600 1.000 65.566 88 HIS J N 1
ATOM 9510 C CA . HIS J 1 88 ? -64.685 3.969 6.551 1.000 62.671 88 HIS J CA 1
ATOM 9511 C C . HIS J 1 88 ? -63.871 2.708 6.837 1.000 64.662 88 HIS J C 1
ATOM 9512 O O . HIS J 1 88 ? -63.964 2.153 7.950 1.000 57.828 88 HIS J O 1
ATOM 9519 N N . LEU J 1 89 ? -63.046 2.299 5.847 1.000 63.030 89 LEU J N 1
ATOM 9520 C CA . LEU J 1 89 ? -62.078 1.234 6.106 1.000 58.826 89 LEU J CA 1
ATOM 9521 C C . LEU J 1 89 ? -61.069 1.676 7.155 1.000 58.692 89 LEU J C 1
ATOM 9522 O O . LEU J 1 89 ? -60.734 2.847 7.232 1.000 61.571 89 LEU J O 1
ATOM 9527 N N . LEU J 1 90 ? -60.621 0.710 7.955 1.000 59.269 90 LEU J N 1
ATOM 9528 C CA . LEU J 1 90 ? -59.878 0.870 9.199 1.000 56.057 90 LEU J CA 1
ATOM 9529 C C . LEU J 1 90 ? -58.605 1.663 8.925 1.000 53.148 90 LEU J C 1
ATOM 9530 O O . LEU J 1 90 ? -57.849 1.307 8.032 1.000 49.366 90 LEU J O 1
ATOM 9535 N N . ILE J 1 91 ? -58.425 2.740 9.686 1.000 56.164 91 ILE J N 1
ATOM 9536 C CA . ILE J 1 91 ? -57.196 3.518 9.710 1.000 61.589 91 ILE J CA 1
ATOM 9537 C C . ILE J 1 91 ? -56.523 3.264 11.055 1.000 63.003 91 ILE J C 1
ATOM 9538 O O . ILE J 1 91 ? -57.115 3.545 12.112 1.000 59.714 91 ILE J O 1
ATOM 9543 N N . ILE J 1 92 ? -55.288 2.760 11.014 1.000 66.835 92 ILE J N 1
ATOM 9544 C CA . ILE J 1 92 ? -54.560 2.499 12.244 1.000 66.900 92 ILE J CA 1
ATOM 9545 C C . ILE J 1 92 ? -53.742 3.713 12.659 1.000 70.718 92 ILE J C 1
ATOM 9546 O O . ILE J 1 92 ? -52.764 4.047 11.990 1.000 70.898 92 ILE J O 1
ATOM 9551 N N . HIS J 1 93 ? -54.128 4.289 13.811 1.000 73.766 93 HIS J N 1
ATOM 9552 C CA . HIS J 1 93 ? -53.599 5.538 14.320 1.000 78.041 93 HIS J CA 1
ATOM 9553 C C . HIS J 1 93 ? -52.249 5.325 14.991 1.000 78.405 93 HIS J C 1
ATOM 9554 O O . HIS J 1 93 ? -51.370 6.161 14.816 1.000 97.709 93 HIS J O 1
ATOM 9561 N N . ASP J 1 94 ? -52.076 4.211 15.708 1.000 80.078 94 ASP J N 1
ATOM 9562 C CA . ASP J 1 94 ? -50.916 3.944 16.549 1.000 95.866 94 ASP J CA 1
ATOM 9563 C C . ASP J 1 94 ? -50.730 2.456 16.837 1.000 105.209 94 ASP J C 1
ATOM 9564 O O . ASP J 1 94 ? -51.566 1.632 16.490 1.000 111.514 94 ASP J O 1
ATOM 9569 N N . GLN J 1 95 ? -49.653 2.148 17.560 1.000 116.954 95 GLN J N 1
ATOM 9570 C CA . GLN J 1 95 ? -49.251 0.789 17.856 1.000 119.988 95 GLN J CA 1
ATOM 9571 C C . GLN J 1 95 ? -50.263 0.095 18.751 1.000 103.770 95 GLN J C 1
ATOM 9572 O O . GLN J 1 95 ? -50.518 -1.087 18.576 1.000 112.631 95 GLN J O 1
ATOM 9578 N N . LEU J 1 96 ? -50.851 0.849 19.683 1.000 92.828 96 LEU J N 1
ATOM 9579 C CA . LEU J 1 96 ? -51.754 0.287 20.674 1.000 92.735 96 LEU J CA 1
ATOM 9580 C C . LEU J 1 96 ? -53.062 -0.177 20.006 1.000 90.054 96 LEU J C 1
ATOM 9581 O O . LEU J 1 96 ? -53.595 -1.244 20.341 1.000 78.425 96 LEU J O 1
ATOM 9586 N N . GLU J 1 97 ? -53.552 0.622 19.042 1.000 91.138 97 GLU J N 1
ATOM 9587 C CA . GLU J 1 97 ? -54.688 0.319 18.190 1.000 85.876 97 GLU J CA 1
ATOM 9588 C C . GLU J 1 97 ? -54.369 -0.898 17.324 1.000 89.350 97 GLU J C 1
ATOM 9589 O O . GLU J 1 97 ? -55.249 -1.737 17.105 1.000 97.135 97 GLU J O 1
ATOM 9595 N N . MET J 1 98 ? -53.113 -0.988 16.860 1.000 83.952 98 MET J N 1
ATOM 9596 C CA . MET J 1 98 ? -52.649 -2.159 16.134 1.000 82.948 98 MET J CA 1
ATOM 9597 C C . MET J 1 98 ? -52.875 -3.422 16.951 1.000 89.278 98 MET J C 1
ATOM 9598 O O . MET J 1 98 ? -53.506 -4.350 16.447 1.000 91.402 98 MET J O 1
ATOM 9603 N N . ALA J 1 99 ? -52.447 -3.384 18.224 1.000 95.247 99 ALA J N 1
ATOM 9604 C CA . ALA J 1 99 ? -52.613 -4.418 19.240 1.000 92.982 99 ALA J CA 1
ATOM 9605 C C . ALA J 1 99 ? -54.063 -4.895 19.332 1.000 94.819 99 ALA J C 1
ATOM 9606 O O . ALA J 1 99 ? -54.300 -6.105 19.285 1.000 102.915 99 ALA J O 1
ATOM 9608 N N . PHE J 1 100 ? -54.992 -3.927 19.465 1.000 83.307 100 PHE J N 1
ATOM 9609 C CA . PHE J 1 100 ? -56.413 -4.203 19.574 1.000 77.418 100 PHE J CA 1
ATOM 9610 C C . PHE J 1 100 ? -56.922 -4.948 18.341 1.000 79.001 100 PHE J C 1
ATOM 9611 O O . PHE J 1 100 ? -57.639 -5.937 18.511 1.000 77.200 100 PHE J O 1
ATOM 9619 N N . ILE J 1 101 ? -56.567 -4.454 17.133 1.000 77.658 101 ILE J N 1
ATOM 9620 C CA . ILE J 1 101 ? -56.952 -5.059 15.862 1.000 81.937 101 ILE J CA 1
ATOM 9621 C C . ILE J 1 101 ? -56.485 -6.519 15.831 1.000 94.972 101 ILE J C 1
ATOM 9622 O O . ILE J 1 101 ? -57.278 -7.419 15.582 1.000 83.815 101 ILE J O 1
ATOM 9627 N N . GLN J 1 102 ? -55.221 -6.736 16.204 1.000 110.459 102 GLN J N 1
ATOM 9628 C CA . GLN J 1 102 ? -54.567 -8.032 16.130 1.000 97.635 102 GLN J CA 1
ATOM 9629 C C . GLN J 1 102 ? -55.256 -9.045 17.030 1.000 94.396 102 GLN J C 1
ATOM 9630 O O . GLN J 1 102 ? -55.371 -10.177 16.616 1.000 133.828 102 GLN J O 1
ATOM 9636 N N . LYS J 1 103 ? -55.710 -8.643 18.222 1.000 80.024 103 LYS J N 1
ATOM 9637 C CA . LYS J 1 103 ? -56.489 -9.483 19.122 1.000 86.055 103 LYS J CA 1
ATOM 9638 C C . LYS J 1 103 ? -57.779 -10.003 18.457 1.000 88.884 103 LYS J C 1
ATOM 9639 O O . LYS J 1 103 ? -58.256 -11.071 18.829 1.000 91.274 103 LYS J O 1
ATOM 9645 N N . ASN J 1 104 ? -58.350 -9.278 17.480 1.000 87.332 104 ASN J N 1
ATOM 9646 C CA . ASN J 1 104 ? -59.654 -9.644 16.911 1.000 82.164 104 ASN J CA 1
ATOM 9647 C C . ASN J 1 104 ? -59.544 -10.234 15.507 1.000 76.198 104 ASN J C 1
ATOM 9648 O O . ASN J 1 104 ? -60.557 -10.424 14.838 1.000 77.100 104 ASN J O 1
ATOM 9653 N N . LEU J 1 105 ? -58.320 -10.572 15.096 1.000 69.102 105 LEU J N 1
ATOM 9654 C CA . LEU J 1 105 ? -58.038 -11.088 13.768 1.000 75.659 105 LEU J CA 1
ATOM 9655 C C . LEU J 1 105 ? -57.403 -12.476 13.885 1.000 86.756 105 LEU J C 1
ATOM 9656 O O . LEU J 1 105 ? -56.443 -12.710 14.646 1.000 96.916 105 LEU J O 1
ATOM 9661 N N . ARG J 1 106 ? -57.949 -13.424 13.116 1.000 84.679 106 ARG J N 1
ATOM 9662 C CA . ARG J 1 106 ? -57.229 -14.639 12.776 1.000 81.533 106 ARG J CA 1
ATOM 9663 C C . ARG J 1 106 ? -56.120 -14.234 11.815 1.000 89.036 106 ARG J C 1
ATOM 9664 O O . ARG J 1 106 ? -56.415 -13.616 10.766 1.000 98.068 106 ARG J O 1
ATOM 9672 N N . GLN J 1 107 ? -54.871 -14.556 12.201 1.000 86.462 107 GLN J N 1
ATOM 9673 C CA . GLN J 1 107 ? -53.739 -14.480 11.263 1.000 83.243 107 GLN J CA 1
ATOM 9674 C C . GLN J 1 107 ? -53.989 -15.486 10.162 1.000 85.393 107 GLN J C 1
ATOM 9675 O O . GLN J 1 107 ? -54.892 -16.291 10.325 1.000 106.257 107 GLN J O 1
ATOM 9681 N N . LEU J 1 108 ? -53.216 -15.484 9.074 1.000 85.375 108 LEU J N 1
ATOM 9682 C CA . LEU J 1 108 ? -53.410 -16.434 7.967 1.000 88.896 108 LEU J CA 1
ATOM 9683 C C . LEU J 1 108 ? -54.722 -16.098 7.245 1.000 80.686 108 LEU J C 1
ATOM 9684 O O . LEU J 1 108 ? -55.409 -16.947 6.743 1.000 84.922 108 LEU J O 1
ATOM 9689 N N . ASN J 1 109 ? -55.042 -14.820 7.177 1.000 78.481 109 ASN J N 1
ATOM 9690 C CA . ASN J 1 109 ? -56.286 -14.315 6.626 1.000 78.202 109 ASN J CA 1
ATOM 9691 C C . ASN J 1 109 ? -56.067 -12.879 6.235 1.000 76.172 109 ASN J C 1
ATOM 9692 O O . ASN J 1 109 ? -55.746 -12.084 7.131 1.000 71.030 109 ASN J O 1
ATOM 9697 N N . TYR J 1 110 ? -56.165 -12.607 4.926 1.000 82.053 110 TYR J N 1
ATOM 9698 C CA . TYR J 1 110 ? -56.044 -11.240 4.443 1.000 80.569 110 TYR J CA 1
ATOM 9699 C C . TYR J 1 110 ? -57.294 -10.440 4.820 1.000 78.711 110 TYR J C 1
ATOM 9700 O O . TYR J 1 110 ? -58.426 -10.903 4.671 1.000 72.200 110 TYR J O 1
ATOM 9709 N N . VAL J 1 111 ? -57.037 -9.237 5.357 1.000 82.538 111 VAL J N 1
ATOM 9710 C CA . VAL J 1 111 ? -58.076 -8.310 5.789 1.000 70.687 111 VAL J CA 1
ATOM 9711 C C . VAL J 1 111 ? -57.744 -6.920 5.236 1.000 74.029 111 VAL J C 1
ATOM 9712 O O . VAL J 1 111 ? -56.742 -6.312 5.636 1.000 71.198 111 VAL J O 1
ATOM 9716 N N . TRP J 1 112 ? -58.634 -6.445 4.341 1.000 70.374 112 TRP J N 1
ATOM 9717 C CA . TRP J 1 112 ? -58.526 -5.141 3.739 1.000 62.199 112 TRP J CA 1
ATOM 9718 C C . TRP J 1 112 ? -58.570 -4.091 4.831 1.000 63.854 112 TRP J C 1
ATOM 9719 O O . TRP J 1 112 ? -59.341 -4.178 5.791 1.000 59.702 112 TRP J O 1
ATOM 9730 N N . ILE J 1 113 ? -57.716 -3.087 4.648 1.000 69.229 113 ILE J N 1
ATOM 9731 C CA . ILE J 1 113 ? -57.626 -1.953 5.552 1.000 64.330 113 ILE J CA 1
ATOM 9732 C C . ILE J 1 113 ? -57.770 -0.656 4.718 1.000 62.810 113 ILE J C 1
ATOM 9733 O O . ILE J 1 113 ? -57.670 -0.685 3.477 1.000 62.321 113 ILE J O 1
ATOM 9738 N N . GLY J 1 114 ? -58.020 0.490 5.368 1.000 57.009 114 GLY J N 1
ATOM 9739 C CA . GLY J 1 114 ? -58.197 1.720 4.612 1.000 62.366 114 GLY J CA 1
ATOM 9740 C C . GLY J 1 114 ? -56.915 2.392 4.120 1.000 58.819 114 GLY J C 1
ATOM 9741 O O . GLY J 1 114 ? -56.662 3.535 4.445 1.000 65.902 114 GLY J O 1
ATOM 9742 N N . LEU J 1 115 ? -56.142 1.713 3.281 1.000 56.289 115 LEU J N 1
ATOM 9743 C CA . LEU J 1 115 ? -54.838 2.178 2.850 1.000 57.753 115 LEU J CA 1
ATOM 9744 C C . LEU J 1 115 ? -54.637 1.733 1.411 1.000 59.365 115 LEU J C 1
ATOM 9745 O O . LEU J 1 115 ? -54.918 0.598 1.091 1.000 75.079 115 LEU J O 1
ATOM 9750 N N . ASN J 1 116 ? -54.150 2.614 0.547 1.000 62.068 116 ASN J N 1
ATOM 9751 C CA . ASN J 1 116 ? -53.977 2.255 -0.852 1.000 69.493 116 ASN J CA 1
ATOM 9752 C C . ASN J 1 116 ? -52.893 3.109 -1.492 1.000 76.356 116 ASN J C 1
ATOM 9753 O O . ASN J 1 116 ? -52.453 4.097 -0.908 1.000 77.314 116 ASN J O 1
ATOM 9758 N N . PHE J 1 117 ? -52.474 2.685 -2.687 1.000 89.654 117 PHE J N 1
ATOM 9759 C CA . PHE J 1 117 ? -51.430 3.368 -3.415 1.000 102.239 117 PHE J CA 1
ATOM 9760 C C . PHE J 1 117 ? -52.069 4.308 -4.425 1.000 111.091 117 PHE J C 1
ATOM 9761 O O . PHE J 1 117 ? -52.581 3.847 -5.454 1.000 101.116 117 PHE J O 1
ATOM 9769 N N . THR J 1 118 ? -51.973 5.614 -4.099 1.000 127.120 118 THR J N 1
ATOM 9770 C CA . THR J 1 118 ? -52.573 6.716 -4.841 1.000 132.172 118 THR J CA 1
ATOM 9771 C C . THR J 1 118 ? -52.039 6.735 -6.270 1.000 141.858 118 THR J C 1
ATOM 9772 O O . THR J 1 118 ? -52.814 6.515 -7.200 1.000 140.659 118 THR J O 1
ATOM 9776 N N . SER J 1 119 ? -50.733 6.998 -6.409 1.000 154.879 119 SER J N 1
ATOM 9777 C CA . SER J 1 119 ? -50.076 7.259 -7.682 1.000 172.183 119 SER J CA 1
ATOM 9778 C C . SER J 1 119 ? -50.597 8.545 -8.326 1.000 171.180 119 SER J C 1
ATOM 9779 O O . SER J 1 119 ? -50.694 8.651 -9.547 1.000 164.526 119 SER J O 1
ATOM 9782 N N . LEU J 1 120 ? -50.992 9.502 -7.494 1.000 182.914 120 LEU J N 1
ATOM 9783 C CA . LEU J 1 120 ? -50.980 10.886 -7.917 1.000 161.079 120 LEU J CA 1
ATOM 9784 C C . LEU J 1 120 ? -49.924 11.568 -7.066 1.000 163.035 120 LEU J C 1
ATOM 9785 O O . LEU J 1 120 ? -49.016 12.180 -7.613 1.000 205.486 120 LEU J O 1
ATOM 9790 N N . LYS J 1 121 ? -50.010 11.368 -5.737 1.000 161.468 121 LYS J N 1
ATOM 9791 C CA . LYS J 1 121 ? -48.963 11.724 -4.795 1.000 165.994 121 LYS J CA 1
ATOM 9792 C C . LYS J 1 121 ? -47.900 10.626 -4.690 1.000 153.891 121 LYS J C 1
ATOM 9793 O O . LYS J 1 121 ? -46.854 10.860 -4.081 1.000 160.388 121 LYS J O 1
ATOM 9799 N N . MET J 1 122 ? -48.185 9.457 -5.296 1.000 125.309 122 MET J N 1
ATOM 9800 C CA . MET J 1 122 ? -47.242 8.395 -5.593 1.000 120.966 122 MET J CA 1
ATOM 9801 C C . MET J 1 122 ? -46.627 7.847 -4.302 1.000 117.746 122 MET J C 1
ATOM 9802 O O . MET J 1 122 ? -45.446 7.485 -4.279 1.000 124.417 122 MET J O 1
ATOM 9807 N N . THR J 1 123 ? -47.426 7.854 -3.228 1.000 111.130 123 THR J N 1
ATOM 9808 C CA . THR J 1 123 ? -47.112 7.215 -1.958 1.000 112.688 123 THR J CA 1
ATOM 9809 C C . THR J 1 123 ? -48.372 6.501 -1.483 1.000 103.173 123 THR J C 1
ATOM 9810 O O . THR J 1 123 ? -49.459 6.723 -2.006 1.000 105.011 123 THR J O 1
ATOM 9814 N N . TRP J 1 124 ? -48.223 5.631 -0.492 1.000 97.795 124 TRP J N 1
ATOM 9815 C CA . TRP J 1 124 ? -49.392 5.099 0.167 1.000 87.307 124 TRP J CA 1
ATOM 9816 C C . TRP J 1 124 ? -49.990 6.166 1.072 1.000 81.444 124 TRP J C 1
ATOM 9817 O O . TRP J 1 124 ? -49.302 6.734 1.909 1.000 78.399 124 TRP J O 1
ATOM 9828 N N . THR J 1 125 ? -51.281 6.409 0.890 1.000 84.448 125 THR J N 1
ATOM 9829 C CA . THR J 1 125 ? -52.065 7.232 1.793 1.000 88.903 125 THR J CA 1
ATOM 9830 C C . THR J 1 125 ? -53.206 6.390 2.372 1.000 91.085 125 THR J C 1
ATOM 9831 O O . THR J 1 125 ? -53.789 5.523 1.709 1.000 86.020 125 THR J O 1
ATOM 9835 N N . TRP J 1 126 ? -53.473 6.641 3.658 1.000 86.020 126 TRP J N 1
ATOM 9836 C CA . TRP J 1 126 ? -54.685 6.209 4.321 1.000 72.063 126 TRP J CA 1
ATOM 9837 C C . TRP J 1 126 ? -55.861 6.909 3.652 1.000 71.366 126 TRP J C 1
ATOM 9838 O O . TRP J 1 126 ? -55.710 7.917 2.974 1.000 73.233 126 TRP J O 1
ATOM 9849 N N . VAL J 1 127 ? -57.032 6.334 3.886 1.000 67.676 127 VAL J N 1
ATOM 9850 C CA . VAL J 1 127 ? -58.312 6.765 3.396 1.000 62.553 127 VAL J CA 1
ATOM 9851 C C . VAL J 1 127 ? -58.687 8.177 3.914 1.000 65.092 127 VAL J C 1
ATOM 9852 O O . VAL J 1 127 ? -59.416 8.896 3.236 1.000 62.820 127 VAL J O 1
ATOM 9856 N N . ASP J 1 128 ? -58.139 8.573 5.080 1.000 62.257 128 ASP J N 1
ATOM 9857 C CA . ASP J 1 128 ? -58.041 9.902 5.655 1.000 61.621 128 ASP J CA 1
ATOM 9858 C C . ASP J 1 128 ? -57.487 10.928 4.678 1.000 66.466 128 ASP J C 1
ATOM 9859 O O . ASP J 1 128 ? -57.883 12.078 4.709 1.000 68.879 128 ASP J O 1
ATOM 9864 N N . GLY J 1 129 ? -56.472 10.524 3.897 1.000 77.707 129 GLY J N 1
ATOM 9865 C CA . GLY J 1 129 ? -55.644 11.387 3.070 1.000 78.800 129 GLY J CA 1
ATOM 9866 C C . GLY J 1 129 ? -54.275 11.684 3.694 1.000 82.537 129 GLY J C 1
ATOM 9867 O O . GLY J 1 129 ? -53.459 12.387 3.093 1.000 96.525 129 GLY J O 1
ATOM 9868 N N . SER J 1 130 ? -54.039 11.180 4.912 1.000 74.107 130 SER J N 1
ATOM 9869 C CA . SER J 1 130 ? -52.733 11.302 5.523 1.000 73.236 130 SER J CA 1
ATOM 9870 C C . SER J 1 130 ? -51.862 10.175 4.994 1.000 74.243 130 SER J C 1
ATOM 9871 O O . SER J 1 130 ? -52.336 9.039 4.907 1.000 69.514 130 SER J O 1
ATOM 9874 N N . PRO J 1 131 ? -50.625 10.498 4.527 1.000 80.386 131 PRO J N 1
ATOM 9875 C CA . PRO J 1 131 ? -49.693 9.473 4.049 1.000 86.196 131 PRO J CA 1
ATOM 9876 C C . PRO J 1 131 ? -49.143 8.664 5.223 1.000 92.509 131 PRO J C 1
ATOM 9877 O O . PRO J 1 131 ? -49.231 9.178 6.361 1.000 91.678 131 PRO J O 1
ATOM 9881 N N . ILE J 1 132 ? -48.604 7.440 4.948 1.000 85.928 132 ILE J N 1
ATOM 9882 C CA . ILE J 1 132 ? -48.201 6.563 6.050 1.000 90.442 132 ILE J CA 1
ATOM 9883 C C . ILE J 1 132 ? -46.900 7.047 6.665 1.000 104.463 132 ILE J C 1
ATOM 9884 O O . ILE J 1 132 ? -46.047 7.577 5.932 1.000 109.898 132 ILE J O 1
ATOM 9889 N N . ASP J 1 133 ? -46.755 6.788 7.982 1.000 115.958 133 ASP J N 1
ATOM 9890 C CA . ASP J 1 133 ? -45.496 6.959 8.695 1.000 134.633 133 ASP J CA 1
ATOM 9891 C C . ASP J 1 133 ? -44.603 5.727 8.491 1.000 138.760 133 ASP J C 1
ATOM 9892 O O . ASP J 1 133 ? -44.899 4.671 9.048 1.000 129.355 133 ASP J O 1
ATOM 9897 N N . SER J 1 134 ? -43.522 5.880 7.697 1.000 127.718 134 SER J N 1
ATOM 9898 C CA . SER J 1 134 ? -42.568 4.836 7.321 1.000 117.056 134 SER J CA 1
ATOM 9899 C C . SER J 1 134 ? -41.754 4.339 8.521 1.000 127.282 134 SER J C 1
ATOM 9900 O O . SER J 1 134 ? -41.114 3.295 8.413 1.000 135.751 134 SER J O 1
ATOM 9903 N N . LYS J 1 135 ? -41.775 5.103 9.631 1.000 136.349 135 LYS J N 1
ATOM 9904 C CA . LYS J 1 135 ? -41.327 4.699 10.961 1.000 139.578 135 LYS J CA 1
ATOM 9905 C C . LYS J 1 135 ? -42.247 3.632 11.559 1.000 139.956 135 LYS J C 1
ATOM 9906 O O . LYS J 1 135 ? -41.797 2.507 11.727 1.000 146.338 135 LYS J O 1
ATOM 9912 N N . ILE J 1 136 ? -43.512 3.982 11.853 1.000 134.358 136 ILE J N 1
ATOM 9913 C CA . ILE J 1 136 ? -44.487 3.115 12.518 1.000 134.633 136 ILE J CA 1
ATOM 9914 C C . ILE J 1 136 ? -44.823 1.874 11.665 1.000 133.024 136 ILE J C 1
ATOM 9915 O O . ILE J 1 136 ? -44.920 0.778 12.221 1.000 131.085 136 ILE J O 1
ATOM 9920 N N . PHE J 1 137 ? -45.011 2.019 10.335 1.000 123.022 137 PHE J N 1
ATOM 9921 C CA . PHE J 1 137 ? -45.544 0.942 9.492 1.000 134.453 137 PHE J CA 1
ATOM 9922 C C . PHE J 1 137 ? -44.605 0.664 8.324 1.000 128.119 137 PHE J C 1
ATOM 9923 O O . PHE J 1 137 ? -44.003 1.595 7.779 1.000 148.120 137 PHE J O 1
ATOM 9931 N N . PHE J 1 138 ? -44.450 -0.624 7.998 1.000 113.084 138 PHE J N 1
ATOM 9932 C CA . PHE J 1 138 ? -43.766 -1.048 6.786 1.000 107.849 138 PHE J CA 1
ATOM 9933 C C . PHE J 1 138 ? -44.724 -1.910 5.975 1.000 95.045 138 PHE J C 1
ATOM 9934 O O . PHE J 1 138 ? -45.509 -2.647 6.572 1.000 95.648 138 PHE J O 1
ATOM 9942 N N . ILE J 1 139 ? -44.737 -1.740 4.644 1.000 92.266 139 ILE J N 1
ATOM 9943 C CA . ILE J 1 139 ? -45.581 -2.554 3.775 1.000 95.702 139 ILE J CA 1
ATOM 9944 C C . ILE J 1 139 ? -44.717 -3.466 2.909 1.000 104.672 139 ILE J C 1
ATOM 9945 O O . ILE J 1 139 ? -43.849 -2.981 2.190 1.000 120.099 139 ILE J O 1
ATOM 9950 N N . LYS J 1 140 ? -44.999 -4.777 2.956 1.000 105.359 140 LYS J N 1
ATOM 9951 C CA . LYS J 1 140 ? -44.380 -5.756 2.077 1.000 115.188 140 LYS J CA 1
ATOM 9952 C C . LYS J 1 140 ? -45.172 -5.807 0.764 1.000 122.914 140 LYS J C 1
ATOM 9953 O O . LYS J 1 140 ? -46.392 -5.912 0.762 1.000 139.605 140 LYS J O 1
ATOM 9959 N N . GLY J 1 141 ? -44.452 -5.721 -0.362 1.000 126.440 141 GLY J N 1
ATOM 9960 C CA . GLY J 1 141 ? -45.007 -5.946 -1.684 1.000 115.391 141 GLY J CA 1
ATOM 9961 C C . GLY J 1 141 ? -44.860 -4.725 -2.574 1.000 114.350 141 GLY J C 1
ATOM 9962 O O . GLY J 1 141 ? -44.515 -3.659 -2.070 1.000 114.606 141 GLY J O 1
ATOM 9963 N N . PRO J 1 142 ? -45.175 -4.817 -3.894 1.000 124.848 142 PRO J N 1
ATOM 9964 C CA . PRO J 1 142 ? -45.011 -3.700 -4.837 1.000 136.016 142 PRO J CA 1
ATOM 9965 C C . PRO J 1 142 ? -45.917 -2.493 -4.585 1.000 124.674 142 PRO J C 1
ATOM 9966 O O . PRO J 1 142 ? -47.063 -2.624 -4.188 1.000 118.516 142 PRO J O 1
ATOM 9970 N N . ALA J 1 143 ? -45.377 -1.306 -4.848 1.000 127.036 143 ALA J N 1
ATOM 9971 C CA . ALA J 1 143 ? -46.157 -0.086 -4.892 1.000 122.831 143 ALA J CA 1
ATOM 9972 C C . ALA J 1 143 ? -46.527 0.222 -6.345 1.000 126.083 143 ALA J C 1
ATOM 9973 O O . ALA J 1 143 ? -45.976 1.120 -6.961 1.000 143.269 143 ALA J O 1
ATOM 9975 N N . LYS J 1 144 ? -47.399 -0.614 -6.935 1.000 126.061 144 LYS J N 1
ATOM 9976 C CA . LYS J 1 144 ? -47.993 -0.394 -8.249 1.000 116.615 144 LYS J CA 1
ATOM 9977 C C . LYS J 1 144 ? -49.283 0.401 -8.069 1.000 112.304 144 LYS J C 1
ATOM 9978 O O . LYS J 1 144 ? -49.756 0.593 -6.942 1.000 112.939 144 LYS J O 1
ATOM 9984 N N . GLU J 1 145 ? -49.854 0.861 -9.202 1.000 124.784 145 GLU J N 1
ATOM 9985 C CA . GLU J 1 145 ? -51.243 1.293 -9.203 1.000 148.761 145 GLU J CA 1
ATOM 9986 C C . GLU J 1 145 ? -52.116 0.073 -9.049 1.000 139.960 145 GLU J C 1
ATOM 9987 O O . GLU J 1 145 ? -51.695 -1.027 -9.408 1.000 165.287 145 GLU J O 1
ATOM 9993 N N . ASN J 1 146 ? -53.333 0.300 -8.544 1.000 124.816 146 ASN J N 1
ATOM 9994 C CA . ASN J 1 146 ? -54.243 -0.767 -8.141 1.000 130.733 146 ASN J CA 1
ATOM 9995 C C . ASN J 1 146 ? -53.579 -1.628 -7.071 1.000 127.528 146 ASN J C 1
ATOM 9996 O O . ASN J 1 146 ? -53.756 -2.851 -7.101 1.000 163.882 146 ASN J O 1
ATOM 10001 N N . SER J 1 147 ? -52.813 -0.987 -6.176 1.000 108.069 147 SER J N 1
ATOM 10002 C CA . SER J 1 147 ? -52.348 -1.643 -4.964 1.000 105.195 147 SER J CA 1
ATOM 10003 C C . SER J 1 147 ? -53.078 -1.076 -3.755 1.000 101.118 147 SER J C 1
ATOM 10004 O O . SER J 1 147 ? -53.140 0.133 -3.604 1.000 120.053 147 SER J O 1
ATOM 10007 N N . CYS J 1 148 ? -53.668 -1.971 -2.960 1.000 92.415 148 CYS J N 1
ATOM 10008 C CA . CYS J 1 148 ? -54.371 -1.712 -1.708 1.000 77.425 148 CYS J CA 1
ATOM 10009 C C . CYS J 1 148 ? -53.755 -2.564 -0.598 1.000 75.161 148 CYS J C 1
ATOM 10010 O O . CYS J 1 148 ? -53.153 -3.604 -0.859 1.000 83.308 148 CYS J O 1
ATOM 10013 N N . ALA J 1 149 ? -53.884 -2.120 0.646 1.000 76.064 149 ALA J N 1
ATOM 10014 C CA . ALA J 1 149 ? -53.217 -2.771 1.767 1.000 77.962 149 ALA J CA 1
ATOM 10015 C C . ALA J 1 149 ? -54.150 -3.752 2.470 1.000 84.206 149 ALA J C 1
ATOM 10016 O O . ALA J 1 149 ? -55.361 -3.509 2.594 1.000 87.439 149 ALA J O 1
ATOM 10018 N N . ALA J 1 150 ? -53.555 -4.862 2.941 1.000 83.844 150 ALA J N 1
ATOM 10019 C CA . ALA J 1 150 ? -54.259 -5.869 3.720 1.000 74.282 150 ALA J CA 1
ATOM 10020 C C . ALA J 1 150 ? -53.386 -6.327 4.894 1.000 70.678 150 ALA J C 1
ATOM 10021 O O . ALA J 1 150 ? -52.172 -6.410 4.727 1.000 82.599 150 ALA J O 1
ATOM 10023 N N . ILE J 1 151 ? -54.001 -6.628 6.047 1.000 63.196 151 ILE J N 1
ATOM 10024 C CA . ILE J 1 151 ? -53.299 -7.263 7.152 1.000 73.595 151 ILE J CA 1
ATOM 10025 C C . ILE J 1 151 ? -53.399 -8.777 6.976 1.000 88.509 151 ILE J C 1
ATOM 10026 O O . ILE J 1 151 ? -54.492 -9.251 6.685 1.000 98.644 151 ILE J O 1
ATOM 10031 N N . LYS J 1 152 ? -52.280 -9.470 7.210 1.000 87.073 152 LYS J N 1
ATOM 10032 C CA . LYS J 1 152 ? -52.121 -10.910 7.176 1.000 83.065 152 LYS J CA 1
ATOM 10033 C C . LYS J 1 152 ? -50.899 -11.220 8.052 1.000 86.087 152 LYS J C 1
ATOM 10034 O O . LYS J 1 152 ? -49.945 -10.492 8.047 1.000 85.898 152 LYS J O 1
ATOM 10040 N N . GLU J 1 153 ? -50.907 -12.318 8.807 1.000 94.420 153 GLU J N 1
ATOM 10041 C CA . GLU J 1 153 ? -50.155 -12.510 10.034 1.000 101.780 153 GLU J CA 1
ATOM 10042 C C . GLU J 1 153 ? -50.312 -11.237 10.863 1.000 99.904 153 GLU J C 1
ATOM 10043 O O . GLU J 1 153 ? -51.452 -10.827 11.152 1.000 117.521 153 GLU J O 1
ATOM 10049 N N . SER J 1 154 ? -49.209 -10.562 11.126 1.000 90.434 154 SER J N 1
ATOM 10050 C CA . SER J 1 154 ? -49.357 -9.250 11.756 1.000 90.295 154 SER J CA 1
ATOM 10051 C C . SER J 1 154 ? -48.756 -8.149 10.894 1.000 89.276 154 SER J C 1
ATOM 10052 O O . SER J 1 154 ? -48.568 -7.061 11.397 1.000 92.241 154 SER J O 1
ATOM 10055 N N . LYS J 1 155 ? -48.608 -8.423 9.584 1.000 86.426 155 LYS J N 1
ATOM 10056 C CA . LYS J 1 155 ? -47.908 -7.567 8.650 1.000 88.511 155 LYS J CA 1
ATOM 10057 C C . LYS J 1 155 ? -48.875 -6.925 7.655 1.000 89.003 155 LYS J C 1
ATOM 10058 O O . LYS J 1 155 ? -50.040 -7.334 7.541 1.000 89.747 155 LYS J O 1
ATOM 10064 N N . ILE J 1 156 ? -48.435 -5.831 7.024 1.000 86.311 156 ILE J N 1
ATOM 10065 C CA . ILE J 1 156 ? -49.250 -5.181 6.010 1.000 83.486 156 ILE J CA 1
ATOM 10066 C C . ILE J 1 156 ? -48.703 -5.537 4.628 1.000 77.038 156 ILE J C 1
ATOM 10067 O O . ILE J 1 156 ? -47.527 -5.342 4.378 1.000 84.439 156 ILE J O 1
ATOM 10072 N N . PHE J 1 157 ? -49.569 -6.044 3.758 1.000 69.197 157 PHE J N 1
ATOM 10073 C CA . PHE J 1 157 ? -49.212 -6.457 2.419 1.000 72.123 157 PHE J CA 1
ATOM 10074 C C . PHE J 1 157 ? -49.897 -5.594 1.388 1.000 70.907 157 PHE J C 1
ATOM 10075 O O . PHE J 1 157 ? -51.070 -5.260 1.555 1.000 72.179 157 PHE J O 1
ATOM 10083 N N . SER J 1 158 ? -49.138 -5.258 0.338 1.000 78.645 158 SER J N 1
ATOM 10084 C CA . SER J 1 158 ? -49.697 -4.784 -0.913 1.000 86.065 158 SER J CA 1
ATOM 10085 C C . SER J 1 158 ? -50.327 -5.945 -1.642 1.000 87.407 158 SER J C 1
ATOM 10086 O O . SER J 1 158 ? -49.646 -6.935 -1.901 1.000 105.016 158 SER J O 1
ATOM 10089 N N . GLU J 1 159 ? -51.610 -5.786 -1.959 1.000 84.060 159 GLU J N 1
ATOM 10090 C CA . GLU J 1 159 ? -52.352 -6.701 -2.808 1.000 98.335 159 GLU J CA 1
ATOM 10091 C C . GLU J 1 159 ? -53.092 -5.915 -3.883 1.000 90.440 159 GLU J C 1
ATOM 10092 O O . GLU J 1 159 ? -53.240 -4.715 -3.764 1.000 89.825 159 GLU J O 1
ATOM 10098 N N . THR J 1 160 ? -53.570 -6.593 -4.924 1.000 92.767 160 THR J N 1
ATOM 10099 C CA . THR J 1 160 ? -54.322 -5.905 -5.952 1.000 95.969 160 THR J CA 1
ATOM 10100 C C . THR J 1 160 ? -55.771 -5.715 -5.499 1.000 104.468 160 THR J C 1
ATOM 10101 O O . THR J 1 160 ? -56.354 -6.566 -4.829 1.000 109.359 160 THR J O 1
ATOM 10105 N N . CYS J 1 161 ? -56.367 -4.618 -5.982 1.000 122.980 161 CYS J N 1
ATOM 10106 C CA . CYS J 1 161 ? -57.562 -4.043 -5.391 1.000 120.471 161 CYS J CA 1
ATOM 10107 C C . CYS J 1 161 ? -58.794 -4.883 -5.699 1.000 113.014 161 CYS J C 1
ATOM 10108 O O . CYS J 1 161 ? -59.827 -4.722 -5.024 1.000 101.551 161 CYS J O 1
ATOM 10111 N N . SER J 1 162 ? -58.616 -5.840 -6.613 1.000 120.610 162 SER J N 1
ATOM 10112 C CA . SER J 1 162 ? -59.697 -6.659 -7.122 1.000 110.181 162 SER J CA 1
ATOM 10113 C C . SER J 1 162 ? -59.799 -7.990 -6.378 1.000 107.453 162 SER J C 1
ATOM 10114 O O . SER J 1 162 ? -60.820 -8.674 -6.517 1.000 114.504 162 SER J O 1
ATOM 10117 N N . SER J 1 163 ? -58.762 -8.335 -5.587 1.000 99.943 163 SER J N 1
ATOM 10118 C CA . SER J 1 163 ? -58.825 -9.530 -4.753 1.000 91.164 163 SER J CA 1
ATOM 10119 C C . SER J 1 163 ? -59.784 -9.332 -3.579 1.000 81.596 163 SER J C 1
ATOM 10120 O O . SER J 1 163 ? -60.120 -8.216 -3.209 1.000 89.357 163 SER J O 1
ATOM 10123 N N . VAL J 1 164 ? -60.290 -10.430 -3.048 1.000 83.970 164 VAL J N 1
ATOM 10124 C CA . VAL J 1 164 ? -61.579 -10.485 -2.369 1.000 79.182 164 VAL J CA 1
ATOM 10125 C C . VAL J 1 164 ? -61.389 -10.981 -0.937 1.000 74.947 164 VAL J C 1
ATOM 10126 O O . VAL J 1 164 ? -61.356 -12.175 -0.670 1.000 85.017 164 VAL J O 1
ATOM 10130 N N . PHE J 1 165 ? -61.275 -10.041 -0.009 1.000 67.888 165 PHE J N 1
ATOM 10131 C CA . PHE J 1 165 ? -60.887 -10.371 1.350 1.000 68.265 165 PHE J CA 1
ATOM 10132 C C . PHE J 1 165 ? -61.972 -9.902 2.307 1.000 67.509 165 PHE J C 1
ATOM 10133 O O . PHE J 1 165 ? -62.838 -9.128 1.903 1.000 63.424 165 PHE J O 1
ATOM 10141 N N . LYS J 1 166 ? -61.922 -10.393 3.549 1.000 66.050 166 LYS J N 1
ATOM 10142 C CA . LYS J 1 166 ? -62.561 -9.746 4.681 1.000 64.270 166 LYS J CA 1
ATOM 10143 C C . LYS J 1 166 ? -62.012 -8.317 4.836 1.000 66.327 166 LYS J C 1
ATOM 10144 O O . LYS J 1 166 ? -60.930 -8.010 4.345 1.000 65.885 166 LYS J O 1
ATOM 10150 N N . TRP J 1 167 ? -62.773 -7.438 5.510 1.000 66.837 167 TRP J N 1
ATOM 10151 C CA . TRP J 1 167 ? -62.362 -6.067 5.747 1.000 59.274 167 TRP J CA 1
ATOM 10152 C C . TRP J 1 167 ? -62.822 -5.596 7.130 1.000 54.674 167 TRP J C 1
ATOM 10153 O O . TRP J 1 167 ? -63.657 -6.230 7.741 1.000 54.676 167 TRP J O 1
ATOM 10164 N N . ILE J 1 168 ? -62.315 -4.442 7.592 1.000 51.425 168 ILE J N 1
ATOM 10165 C CA . ILE J 1 168 ? -62.753 -3.825 8.850 1.000 49.014 168 ILE J CA 1
ATOM 10166 C C . ILE J 1 168 ? -63.265 -2.411 8.586 1.000 53.486 168 ILE J C 1
ATOM 10167 O O . ILE J 1 168 ? -62.580 -1.632 7.922 1.000 59.027 168 ILE J O 1
ATOM 10172 N N . CYS J 1 169 ? -64.464 -2.093 9.115 1.000 57.298 169 CYS J N 1
ATOM 10173 C CA . CYS J 1 169 ? -65.025 -0.743 9.178 1.000 51.652 169 CYS J CA 1
ATOM 10174 C C . CYS J 1 169 ? -64.709 -0.097 10.525 1.000 49.225 169 CYS J C 1
ATOM 10175 O O . CYS J 1 169 ? -64.628 -0.758 11.551 1.000 47.558 169 CYS J O 1
ATOM 10178 N N . GLN J 1 170 ? -64.537 1.224 10.519 1.000 51.352 170 GLN J N 1
ATOM 10179 C CA . GLN J 1 170 ? -64.243 2.005 11.712 1.000 53.640 170 GLN J CA 1
ATOM 10180 C C . GLN J 1 170 ? -64.974 3.343 11.640 1.000 54.535 170 GLN J C 1
ATOM 10181 O O . GLN J 1 170 ? -65.138 3.879 10.538 1.000 51.584 170 GLN J O 1
ATOM 10187 N N . TYR J 1 171 ? -65.414 3.854 12.802 1.000 56.965 171 TYR J N 1
ATOM 10188 C CA . TYR J 1 171 ? -65.875 5.237 12.917 1.000 60.663 171 TYR J CA 1
ATOM 10189 C C . TYR J 1 171 ? -65.626 5.769 14.327 1.000 65.639 171 TYR J C 1
ATOM 10190 O O . TYR J 1 171 ? -65.554 4.990 15.270 1.000 64.302 171 TYR J O 1
ATOM 10199 N N . GLY J 1 172 ? -65.499 7.100 14.451 1.000 73.852 172 GLY J N 1
ATOM 10200 C CA . GLY J 1 172 ? -65.228 7.741 15.744 1.000 82.080 172 GLY J CA 1
ATOM 10201 C C . GLY J 1 172 ? -66.467 8.389 16.341 1.000 89.123 172 GLY J C 1
ATOM 10202 O O . GLY J 1 172 ? -67.462 8.461 15.627 1.000 92.006 172 GLY J O 1
ATOM 10203 N N . THR J 1 173 ? -66.411 8.679 17.646 1.000 97.901 173 THR J N 1
ATOM 10204 C CA . THR J 1 173 ? -67.552 9.197 18.395 1.000 108.979 173 THR J CA 1
ATOM 10205 C C . THR J 1 173 ? -67.531 10.753 18.383 1.000 121.366 173 THR J C 1
ATOM 10206 O O . THR J 1 173 ? -68.021 11.393 19.304 1.000 126.223 173 THR J O 1
ATOM 10210 N N . HIS J 1 174 ? -67.008 11.383 17.305 1.000 144.415 174 HIS J N 1
ATOM 10211 C CA . HIS J 1 174 ? -66.716 12.814 17.178 1.000 151.191 174 HIS J CA 1
ATOM 10212 C C . HIS J 1 174 ? -68.000 13.635 17.366 1.000 152.553 174 HIS J C 1
ATOM 10213 O O . HIS J 1 174 ? -67.906 14.877 17.282 1.000 172.594 174 HIS J O 1
#